Protein AF-0000000079721389 (afdb_homodimer)

Secondary structure (DSSP, 8-state):
-----------------------------EEEEEEESS--TTSSTTTT-SS---HHHHHHHHTSEEESSEE--SSHHHHHHHHHHSS-GGGGT---SSTT-----TTS--HHHHHHTTT-EEEEEEE--S-SSTTSSGGGTT-SEEEEE-TT-TTSTT-TTTGGGGGGTTBS-EEEETTEEEE--SBHHHHHHHHHHHHHHHTTTS-EEEEEE--TTSSS----HHHHHTTTT--TTTT-STTS-------HHHHHHHHHHHHHHHHHHHHHHHHHHHHHHTT-GGGEEEEEEESSS-SSS---TT----TT-SSHHHHB--EEEE-TTT--S-EEE-S-EEGGGHHHHHHHHHT-PPPSSS-------HHHHTT---TTTT-EEEEE--SSSPBTTEEEEEEETTEEEEEES-TT--GGGSEEEETTT-TT-----TGGGHHHHHHHHHHHHHHHHHHTT-HHHHS---EEESBTTBSSEEEEGGG-EESTT-SS-SS--EEEEEEE-SEEEEEEEEEEEEEPSSEEEEEEETTEEEEEEE---SEEEEEEEEEEE-SEEEEEEEEEEETTEEEPPSEEEEEE--/-----------------------------EEEEEEESS--TTSSTTTT-SS---HHHHHHHHTSEEETTEE--SSHHHHHHHHHHSS-GGGGT---SSTT-----TTS--HHHHHHTTT-EEEEEEE--S-SSTTSSGGGTT-SEEEEE-TT-TTSTT-TTTGGGGGGTTBS-EEEETTEEEE--SBHHHHHHHHHHHHHHHTTTS-EEEEEE--TTSSS----HHHHTTTTT--TTTT-STTS-------HHHHHHHHHHHHHHHHHHHHHHHHHHHHHHTT-GGGEEEEEEESSS-SSS---TT----TT-SSHHHHEE-EEEE-TTT--S-EEE-S-EEGGGHHHHHHHHHT-PPPSSS-------HHHHTT---TTTT-EEEEE--SSSPBTTEEEEEEETTEEEEEES-TT--GGGSEEEETTT-TT-----TGGGHHHHHHHHHHHHHHHHHHTT-HHHHS---EEESBTTBSSEEEEGGG-EESTT-SS-SS--EEEEEEE-SEEEEEEEEEEEEEPSSEEEEEEETTEEEEEEE---SEEEEEEEEEEE-SEEEEEEEEEEETTEEEPPSEEEEEE--

Organism: NCBI:txid616991

Structure (mmCIF, N/CA/C/O backbone):
data_AF-0000000079721389-model_v1
#
loop_
_entity.id
_entity.type
_entity.pdbx_description
1 polymer Arylsulfatase
#
loop_
_atom_site.group_PDB
_atom_site.id
_atom_site.type_symbol
_atom_site.label_atom_id
_atom_site.label_alt_id
_atom_site.label_comp_id
_atom_site.label_asym_id
_atom_site.label_entity_id
_atom_site.label_seq_id
_atom_site.pdbx_PDB_ins_code
_atom_site.Cartn_x
_atom_site.Cartn_y
_atom_site.Cartn_z
_atom_site.occupancy
_atom_site.B_iso_or_equiv
_atom_site.auth_seq_id
_atom_site.auth_comp_id
_atom_site.auth_asym_id
_atom_site.auth_atom_id
_atom_site.pdbx_PDB_model_num
ATOM 1 N N . MET A 1 1 ? 54.75 -106 16 1 20.77 1 MET A N 1
ATOM 2 C CA . MET A 1 1 ? 53.75 -106.375 15.016 1 20.77 1 MET A CA 1
ATOM 3 C C . MET A 1 1 ? 53.469 -105.188 14.078 1 20.77 1 MET A C 1
ATOM 5 O O . MET A 1 1 ? 53.781 -104.062 14.406 1 20.77 1 MET A O 1
ATOM 9 N N . ASN A 1 2 ? 52.25 -105.25 13.531 1 20.81 2 ASN A N 1
ATOM 10 C CA . ASN A 1 2 ? 51.406 -104.938 12.375 1 20.81 2 ASN A CA 1
ATOM 11 C C . ASN A 1 2 ? 51.156 -103.438 12.242 1 20.81 2 ASN A C 1
ATOM 13 O O . ASN A 1 2 ? 51.156 -102.75 13.234 1 20.81 2 ASN A O 1
ATOM 17 N N . LEU A 1 3 ? 50.938 -103.062 11.055 1 24.03 3 LEU A N 1
ATOM 18 C CA . LEU A 1 3 ? 50.844 -102.125 9.922 1 24.03 3 LEU A CA 1
ATOM 19 C C . LEU A 1 3 ? 49.562 -101.312 10 1 24.03 3 LEU A C 1
ATOM 21 O O . LEU A 1 3 ? 49.156 -100.688 9.016 1 24.03 3 LEU A O 1
ATOM 25 N N . MET A 1 4 ? 48.812 -101.438 11.117 1 23.06 4 MET A N 1
ATOM 26 C CA . MET A 1 4 ? 47.406 -101.188 10.906 1 23.06 4 MET A CA 1
ATOM 27 C C . MET A 1 4 ? 47.188 -99.812 10.281 1 23.06 4 MET A C 1
ATOM 29 O O . MET A 1 4 ? 47.844 -98.812 10.656 1 23.06 4 MET A O 1
ATOM 33 N N . TYR A 1 5 ? 46.375 -99.688 9.188 1 21.64 5 TYR A N 1
ATOM 34 C CA . TYR A 1 5 ? 45.844 -98.938 8.047 1 21.64 5 TYR A CA 1
ATOM 35 C C . TYR A 1 5 ? 45.031 -97.75 8.508 1 21.64 5 TYR A C 1
ATOM 37 O O . TYR A 1 5 ? 43.844 -97.875 8.867 1 21.64 5 TYR A O 1
ATOM 45 N N . LYS A 1 6 ? 45.469 -97 9.547 1 27.36 6 LYS A N 1
ATOM 46 C CA . LYS A 1 6 ? 44.375 -96.062 9.93 1 27.36 6 LYS A CA 1
ATOM 47 C C . LYS A 1 6 ? 43.844 -95.375 8.711 1 27.36 6 LYS A C 1
ATOM 49 O O . LYS A 1 6 ? 44.562 -94.625 8.039 1 27.36 6 LYS A O 1
ATOM 54 N N . HIS A 1 7 ? 42.688 -95.75 7.961 1 21.2 7 HIS A N 1
ATOM 55 C CA . HIS A 1 7 ? 41.906 -95.375 6.797 1 21.2 7 HIS A CA 1
ATOM 56 C C . HIS A 1 7 ? 41.531 -93.938 6.836 1 21.2 7 HIS A C 1
ATOM 58 O O . HIS A 1 7 ? 41.5 -93.25 5.797 1 21.2 7 HIS A O 1
ATOM 64 N N . CYS A 1 8 ? 41.062 -93.312 7.895 1 26.11 8 CYS A N 1
ATOM 65 C CA . CYS A 1 8 ? 39.812 -92.625 7.707 1 26.11 8 CYS A CA 1
ATOM 66 C C . CYS A 1 8 ? 39.875 -91.625 6.582 1 26.11 8 CYS A C 1
ATOM 68 O O . CYS A 1 8 ? 40.969 -91.188 6.207 1 26.11 8 CYS A O 1
ATOM 70 N N . ILE A 1 9 ? 38.656 -90.75 6.355 1 27.08 9 ILE A N 1
ATOM 71 C CA . ILE A 1 9 ? 37.531 -90.188 5.609 1 27.08 9 ILE A CA 1
ATOM 72 C C . ILE A 1 9 ? 37.906 -88.75 5.109 1 27.08 9 ILE A C 1
ATOM 74 O O . ILE A 1 9 ? 38.594 -88 5.812 1 27.08 9 ILE A O 1
ATOM 78 N N . LEU A 1 10 ? 37.531 -88.5 3.879 1 31.2 10 LEU A N 1
ATOM 79 C CA . LEU A 1 10 ? 37.438 -87.625 2.762 1 31.2 10 LEU A CA 1
ATOM 80 C C . LEU A 1 10 ? 36.688 -86.312 3.18 1 31.2 10 LEU A C 1
ATOM 82 O O . LEU A 1 10 ? 36.312 -85.5 2.33 1 31.2 10 LEU A O 1
ATOM 86 N N . LEU A 1 11 ? 36.438 -86 4.418 1 33.44 11 LEU A N 1
ATOM 87 C CA . LEU A 1 11 ? 35.312 -85 4.371 1 33.44 11 LEU A CA 1
ATOM 88 C C . LEU A 1 11 ? 35.719 -83.812 3.574 1 33.44 11 LEU A C 1
ATOM 90 O O . LEU A 1 11 ? 36.562 -83 4.008 1 33.44 11 LEU A O 1
ATOM 94 N N . PHE A 1 12 ? 35.938 -83.938 2.281 1 30.72 12 PHE A N 1
ATOM 95 C CA . PHE A 1 12 ? 36.031 -82.75 1.512 1 30.72 12 PHE A CA 1
ATOM 96 C C . PHE A 1 12 ? 34.812 -81.812 1.801 1 30.72 12 PHE A C 1
ATOM 98 O O . PHE A 1 12 ? 33.688 -82.188 1.567 1 30.72 12 PHE A O 1
ATOM 105 N N . MET A 1 13 ? 34.844 -80.938 2.695 1 30.23 13 MET A N 1
ATOM 106 C CA . MET A 1 13 ? 33.938 -79.812 2.938 1 30.23 13 MET A CA 1
ATOM 107 C C . MET A 1 13 ? 33.625 -79.062 1.64 1 30.23 13 MET A C 1
ATOM 109 O O . MET A 1 13 ? 34.531 -78.625 0.92 1 30.23 13 MET A O 1
ATOM 113 N N . ILE A 1 14 ? 32.438 -79.312 1.007 1 33.59 14 ILE A N 1
ATOM 114 C CA . ILE A 1 14 ? 31.656 -78.562 0.028 1 33.59 14 ILE A CA 1
ATOM 115 C C . ILE A 1 14 ? 31.719 -77.062 0.381 1 33.59 14 ILE A C 1
ATOM 117 O O . ILE A 1 14 ? 31.203 -76.688 1.422 1 33.59 14 ILE A O 1
ATOM 121 N N . LEU A 1 15 ? 32.812 -76.375 0.085 1 34.88 15 LEU A N 1
ATOM 122 C CA . LEU A 1 15 ? 32.781 -74.938 0.032 1 34.88 15 LEU A CA 1
ATOM 123 C C . LEU A 1 15 ? 31.531 -74.438 -0.702 1 34.88 15 LEU A C 1
ATOM 125 O O . LEU A 1 15 ? 31.391 -74.688 -1.905 1 34.88 15 LEU A O 1
ATOM 129 N N . GLY A 1 16 ? 30.328 -74.5 -0.064 1 33.25 16 GLY A N 1
ATOM 130 C CA . GLY A 1 16 ? 29.141 -73.812 -0.53 1 33.25 16 GLY A CA 1
ATOM 131 C C . GLY A 1 16 ? 29.469 -72.438 -1.085 1 33.25 16 GLY A C 1
ATOM 132 O O . GLY A 1 16 ? 30.016 -71.562 -0.375 1 33.25 16 GLY A O 1
ATOM 133 N N . LEU A 1 17 ? 29.812 -72.375 -2.348 1 36.81 17 LEU A N 1
ATOM 134 C CA . LEU A 1 17 ? 29.75 -71.125 -3.104 1 36.81 17 LEU A CA 1
ATOM 135 C C . LEU A 1 17 ? 28.469 -70.375 -2.791 1 36.81 17 LEU A C 1
ATOM 137 O O . LEU A 1 17 ? 27.391 -70.75 -3.26 1 36.81 17 LEU A O 1
ATOM 141 N N . THR A 1 18 ? 28.312 -70 -1.532 1 34.31 18 THR A N 1
ATOM 142 C CA . THR A 1 18 ? 27.266 -69 -1.409 1 34.31 18 THR A CA 1
ATOM 143 C C . THR A 1 18 ? 27.406 -67.938 -2.482 1 34.31 18 THR A C 1
ATOM 145 O O . THR A 1 18 ? 28.422 -67.25 -2.545 1 34.31 18 THR A O 1
ATOM 148 N N . SER A 1 19 ? 27 -68.25 -3.689 1 34.69 19 SER A N 1
ATOM 149 C CA . SER A 1 19 ? 26.719 -67.125 -4.562 1 34.69 19 SER A CA 1
ATOM 150 C C . SER A 1 19 ? 26.031 -66 -3.795 1 34.69 19 SER A C 1
ATOM 152 O O . SER A 1 19 ? 24.891 -66.125 -3.342 1 34.69 19 SER A O 1
ATOM 154 N N . GLY A 1 20 ? 26.781 -65.438 -2.904 1 33.84 20 GLY A N 1
ATOM 155 C CA . GLY A 1 20 ? 26.203 -64.188 -2.496 1 33.84 20 GLY A CA 1
ATOM 156 C C . GLY A 1 20 ? 25.531 -63.406 -3.639 1 33.84 20 GLY A C 1
ATOM 157 O O . GLY A 1 20 ? 26.203 -63 -4.59 1 33.84 20 GLY A O 1
ATOM 158 N N . GLY A 1 21 ? 24.422 -63.969 -4.031 1 34.22 21 GLY A N 1
ATOM 159 C CA . GLY A 1 21 ? 23.688 -62.938 -4.758 1 34.22 21 GLY A CA 1
ATOM 160 C C . GLY A 1 21 ? 23.969 -61.531 -4.25 1 34.22 21 GLY A C 1
ATOM 161 O O . GLY A 1 21 ? 23.859 -61.25 -3.055 1 34.22 21 GLY A O 1
ATOM 162 N N . TYR A 1 22 ? 25.062 -60.969 -4.75 1 31.94 22 TYR A N 1
ATOM 163 C CA . TYR A 1 22 ? 25 -59.5 -4.543 1 31.94 22 TYR A CA 1
ATOM 164 C C . TYR A 1 22 ? 23.562 -59.031 -4.426 1 31.94 22 TYR A C 1
ATOM 166 O O . TYR A 1 22 ? 22.766 -59.188 -5.363 1 31.94 22 TYR A O 1
ATOM 174 N N . ALA A 1 23 ? 23.094 -59.281 -3.32 1 42.72 23 ALA A N 1
ATOM 175 C CA . ALA A 1 23 ? 21.938 -58.406 -3.113 1 42.72 23 ALA A CA 1
ATOM 176 C C . ALA A 1 23 ? 22.078 -57.125 -3.924 1 42.72 23 ALA A C 1
ATOM 178 O O . ALA A 1 23 ? 23 -56.344 -3.705 1 42.72 23 ALA A O 1
ATOM 179 N N . GLN A 1 24 ? 21.953 -57.281 -5.227 1 37.41 24 GLN A N 1
ATOM 180 C CA . GLN A 1 24 ? 21.75 -56 -5.848 1 37.41 24 GLN A CA 1
ATOM 181 C C . GLN A 1 24 ? 21.266 -54.969 -4.828 1 37.41 24 GLN A C 1
ATOM 183 O O . GLN A 1 24 ? 20.219 -55.125 -4.215 1 37.41 24 GLN A O 1
ATOM 188 N N . LYS A 1 25 ? 21.938 -54.344 -4.07 1 44.16 25 LYS A N 1
ATOM 189 C CA . LYS A 1 25 ? 21.641 -53.219 -3.201 1 44.16 25 LYS A CA 1
ATOM 190 C C . LYS A 1 25 ? 20.469 -52.406 -3.723 1 44.16 25 LYS A C 1
ATOM 192 O O . LYS A 1 25 ? 20.453 -52 -4.883 1 44.16 25 LYS A O 1
ATOM 197 N N . ASN A 1 26 ? 19.297 -52.656 -3.307 1 51.09 26 ASN A N 1
ATOM 198 C CA . ASN A 1 26 ? 18.062 -51.906 -3.529 1 51.09 26 ASN A CA 1
ATOM 199 C C . ASN A 1 26 ? 18.344 -50.438 -3.715 1 51.09 26 ASN A C 1
ATOM 201 O O . ASN A 1 26 ? 18.516 -49.688 -2.738 1 51.09 26 ASN A O 1
ATOM 205 N N . GLN A 1 27 ? 19 -50.031 -4.805 1 76.44 27 GLN A N 1
ATOM 206 C CA . GLN A 1 27 ? 19.438 -48.688 -5.184 1 76.44 27 GLN A CA 1
ATOM 207 C C . GLN A 1 27 ? 18.234 -47.75 -5.297 1 76.44 27 GLN A C 1
ATOM 209 O O . GLN A 1 27 ? 17.203 -48.094 -5.852 1 76.44 27 GLN A O 1
ATOM 214 N N . ARG A 1 28 ? 18.203 -46.75 -4.504 1 91.69 28 ARG A N 1
ATOM 215 C CA . ARG A 1 28 ? 17.188 -45.719 -4.598 1 91.69 28 ARG A CA 1
ATOM 216 C C . ARG A 1 28 ? 16.953 -45.312 -6.047 1 91.69 28 ARG A C 1
ATOM 218 O O . ARG A 1 28 ? 17.906 -45.219 -6.832 1 91.69 28 ARG A O 1
ATOM 225 N N . PRO A 1 29 ? 15.75 -45.188 -6.438 1 97.19 29 PRO A N 1
ATOM 226 C CA . PRO A 1 29 ? 15.469 -44.875 -7.836 1 97.19 29 PRO A CA 1
ATOM 227 C C . PRO A 1 29 ? 15.859 -43.438 -8.203 1 97.19 29 PRO A C 1
ATOM 229 O O . PRO A 1 29 ? 15.867 -42.562 -7.344 1 97.19 29 PRO A O 1
ATOM 232 N N . ASN A 1 30 ? 16.25 -43.312 -9.484 1 98.31 30 ASN A N 1
ATOM 233 C CA . ASN A 1 30 ? 16.219 -41.969 -10.039 1 98.31 30 ASN A CA 1
ATOM 234 C C . ASN A 1 30 ? 14.789 -41.438 -10.156 1 98.31 30 ASN A C 1
ATOM 236 O O . ASN A 1 30 ? 13.844 -42.219 -10.25 1 98.31 30 ASN A O 1
ATOM 240 N N . VAL A 1 31 ? 14.617 -40.156 -10.031 1 98.81 31 VAL A N 1
ATOM 241 C CA . VAL A 1 31 ? 13.297 -39.562 -10.156 1 98.81 31 VAL A CA 1
ATOM 242 C C . VAL A 1 31 ? 13.328 -38.469 -11.227 1 98.81 31 VAL A C 1
ATOM 244 O O . VAL A 1 31 ? 14.164 -37.562 -11.18 1 98.81 31 VAL A O 1
ATOM 247 N N . ILE A 1 32 ? 12.492 -38.562 -12.219 1 98.94 32 ILE A N 1
ATOM 248 C CA . ILE A 1 32 ? 12.25 -37.531 -13.195 1 98.94 32 ILE A CA 1
ATOM 249 C C . ILE A 1 32 ? 10.797 -37.062 -13.109 1 98.94 32 ILE A C 1
ATOM 251 O O . ILE A 1 32 ? 9.867 -37.844 -13.312 1 98.94 32 ILE A O 1
ATOM 255 N N . LEU A 1 33 ? 10.602 -35.875 -12.719 1 98.94 33 LEU A N 1
ATOM 256 C CA . LEU A 1 33 ? 9.289 -35.25 -12.688 1 98.94 33 LEU A CA 1
ATOM 257 C C . LEU A 1 33 ? 9.141 -34.25 -13.836 1 98.94 33 LEU A C 1
ATOM 259 O O . LEU A 1 33 ? 9.812 -33.219 -13.867 1 98.94 33 LEU A O 1
ATOM 263 N N . VAL A 1 34 ? 8.273 -34.531 -14.773 1 98.94 34 VAL A N 1
ATOM 264 C CA . VAL A 1 34 ? 7.965 -33.688 -15.914 1 98.94 34 VAL A CA 1
ATOM 265 C C . VAL A 1 34 ? 6.66 -32.938 -15.656 1 98.94 34 VAL A C 1
ATOM 267 O O . VAL A 1 34 ? 5.633 -33.531 -15.359 1 98.94 34 VAL A O 1
ATOM 270 N N . ILE A 1 35 ? 6.703 -31.625 -15.75 1 98.88 35 ILE A N 1
ATOM 271 C CA . ILE A 1 35 ? 5.5 -30.812 -15.609 1 98.88 35 ILE A CA 1
ATOM 272 C C . ILE A 1 35 ? 5.434 -29.781 -16.734 1 98.88 35 ILE A C 1
ATOM 274 O O . ILE A 1 35 ? 6.434 -29.141 -17.047 1 98.88 35 ILE A O 1
ATOM 278 N N . THR A 1 36 ? 4.309 -29.688 -17.406 1 98.81 36 THR A N 1
ATOM 279 C CA . THR A 1 36 ? 4.102 -28.703 -18.469 1 98.81 36 THR A CA 1
ATOM 280 C C . THR A 1 36 ? 3.158 -27.609 -18 1 98.81 36 THR A C 1
ATOM 282 O O . THR A 1 36 ? 2.41 -27.781 -17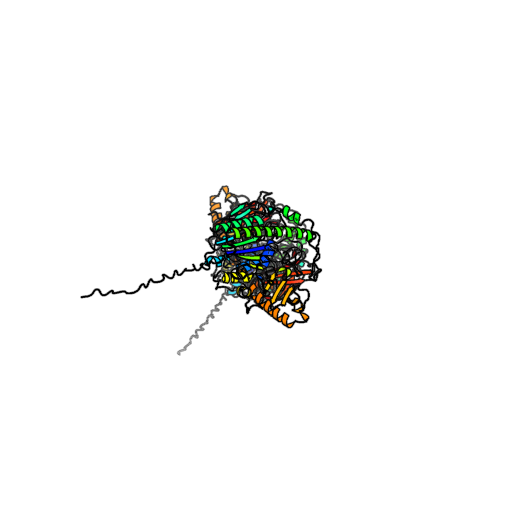.047 1 98.81 36 THR A O 1
ATOM 285 N N . ASP A 1 37 ? 3.268 -26.484 -18.641 1 98.31 37 ASP A N 1
ATOM 286 C CA . ASP A 1 37 ? 2.516 -25.312 -18.219 1 98.31 37 ASP A CA 1
ATOM 287 C C . ASP A 1 37 ? 1.363 -25.031 -19.188 1 98.31 37 ASP A C 1
ATOM 289 O O . ASP A 1 37 ? 1.581 -24.797 -20.375 1 98.31 37 ASP A O 1
ATOM 293 N N . ASP A 1 38 ? 0.137 -25.031 -18.719 1 98 38 ASP A N 1
ATOM 294 C CA . ASP A 1 38 ? -1.084 -24.703 -19.438 1 98 38 ASP A CA 1
ATOM 295 C C . ASP A 1 38 ? -1.453 -25.797 -20.438 1 98 38 ASP A C 1
ATOM 297 O O . ASP A 1 38 ? -2.193 -25.547 -21.391 1 98 38 ASP A O 1
ATOM 301 N N . GLN A 1 39 ? -0.784 -26.984 -20.297 1 98.06 39 GLN A N 1
ATOM 302 C CA . GLN A 1 39 ? -1.224 -28.156 -21.062 1 98.06 39 GLN A CA 1
ATOM 303 C C . GLN A 1 39 ? -2.395 -28.844 -20.375 1 98.06 39 GLN A C 1
ATOM 305 O O . GLN A 1 39 ? -2.215 -29.516 -19.344 1 98.06 39 GLN A O 1
ATOM 310 N N . GLY A 1 40 ? -3.594 -28.625 -20.891 1 96.25 40 GLY A N 1
ATOM 311 C CA . GLY A 1 40 ? -4.781 -29.141 -20.234 1 96.25 40 GLY A CA 1
ATOM 312 C C . GLY A 1 40 ? -4.953 -30.641 -20.391 1 96.25 40 GLY A C 1
ATOM 313 O O . GLY A 1 40 ? -4.195 -31.281 -21.125 1 96.25 40 GLY A O 1
ATOM 314 N N . TYR A 1 41 ? -5.938 -31.172 -19.672 1 97.62 41 TYR A N 1
ATOM 315 C CA . TYR A 1 41 ? -6.27 -32.594 -19.672 1 97.62 41 TYR A CA 1
ATOM 316 C C . TYR A 1 41 ? -6.512 -33.094 -21.094 1 97.62 41 TYR A C 1
ATOM 318 O O . TYR A 1 41 ? -6.156 -34.219 -21.438 1 97.62 41 TYR A O 1
ATOM 326 N N . GLY A 1 42 ? -7.023 -32.281 -21.953 1 97.19 42 GLY A N 1
ATOM 327 C CA . GLY A 1 42 ? -7.445 -32.688 -23.297 1 97.19 42 GLY A CA 1
ATOM 328 C C . GLY A 1 42 ? -6.348 -32.531 -24.328 1 97.19 42 GLY A C 1
ATOM 329 O O . GLY A 1 42 ? -6.578 -32.75 -25.516 1 97.19 42 GLY A O 1
ATOM 330 N N . ASP A 1 43 ? -5.18 -32.25 -23.938 1 98.38 43 ASP A N 1
ATOM 331 C CA . ASP A 1 43 ? -4.117 -31.938 -24.891 1 98.38 43 ASP A CA 1
ATOM 332 C C . ASP A 1 43 ? -3.227 -33.156 -25.125 1 98.38 43 ASP A C 1
ATOM 334 O O . ASP A 1 43 ? -2.018 -33.031 -25.328 1 98.38 43 ASP A O 1
ATOM 338 N N . LEU A 1 44 ? -3.785 -34.344 -25.016 1 98.56 44 LEU A N 1
ATOM 339 C CA . LEU A 1 44 ? -3.113 -35.594 -25.312 1 98.56 44 LEU A CA 1
ATOM 340 C C . LEU A 1 44 ? -3.979 -36.469 -26.219 1 98.56 44 LEU A C 1
ATOM 342 O O . LEU A 1 44 ? -5.207 -36.469 -26.125 1 98.56 44 LEU A O 1
ATOM 346 N N . GLY A 1 45 ? -3.26 -37.188 -27.094 1 97.88 45 GLY A N 1
ATOM 347 C CA . GLY A 1 45 ? -4.004 -38.219 -27.797 1 97.88 45 GLY A CA 1
ATOM 348 C C . GLY A 1 45 ? -4.652 -39.219 -26.859 1 97.88 45 GLY A C 1
ATOM 349 O O . GLY A 1 45 ? -5.785 -39.656 -27.094 1 97.88 45 GLY A O 1
ATOM 350 N N . PHE A 1 46 ? -4.051 -39.594 -25.859 1 97.38 46 PHE A N 1
ATOM 351 C CA . PHE A 1 46 ? -4.484 -40.594 -24.891 1 97.38 46 PHE A CA 1
ATOM 352 C C . PHE A 1 46 ? -5.785 -40.188 -24.219 1 97.38 46 PHE A C 1
ATOM 354 O O . PHE A 1 46 ? -6.59 -41.031 -23.828 1 97.38 46 PHE A O 1
ATOM 361 N N . THR A 1 47 ? -6.012 -38.906 -24.062 1 96.5 47 THR A N 1
ATOM 362 C CA . THR A 1 47 ? -7.191 -38.406 -23.359 1 96.5 47 THR A CA 1
ATOM 363 C C . THR A 1 47 ? -8.305 -38.062 -24.344 1 96.5 47 THR A C 1
ATOM 365 O O . THR A 1 47 ? -9.289 -37.438 -23.984 1 96.5 47 THR A O 1
ATOM 368 N N . GLY A 1 48 ? -8.086 -38.406 -25.609 1 95.12 48 GLY A N 1
ATOM 369 C CA . GLY A 1 48 ? -9.188 -38.344 -26.562 1 95.12 48 GLY A CA 1
ATOM 370 C C . GLY A 1 48 ? -9.031 -37.25 -27.594 1 95.12 48 GLY A C 1
ATOM 371 O O . GLY A 1 48 ? -9.906 -37.062 -28.438 1 95.12 48 GLY A O 1
ATOM 372 N N . ASN A 1 49 ? -7.949 -36.531 -27.594 1 97.31 49 ASN A N 1
ATOM 373 C CA . ASN A 1 49 ? -7.738 -35.469 -28.594 1 97.31 49 ASN A CA 1
ATOM 374 C C . ASN A 1 49 ? -7.395 -36.062 -29.953 1 97.31 49 ASN A C 1
ATOM 376 O O . ASN A 1 49 ? -6.387 -36.75 -30.109 1 97.31 49 ASN A O 1
ATOM 380 N N . LEU A 1 50 ? -8.047 -35.719 -30.938 1 95.88 50 LEU A N 1
ATOM 381 C CA . LEU A 1 50 ? -7.941 -36.344 -32.281 1 95.88 50 LEU A CA 1
ATOM 382 C C . LEU A 1 50 ? -6.855 -35.656 -33.094 1 95.88 50 LEU A C 1
ATOM 384 O O . LEU A 1 50 ? -6.43 -36.156 -34.125 1 95.88 50 LEU A O 1
ATOM 388 N N . HIS A 1 51 ? -6.465 -34.531 -32.625 1 97.69 51 HIS A N 1
ATOM 389 C CA . HIS A 1 51 ? -5.672 -33.688 -33.5 1 97.69 51 HIS A CA 1
ATOM 390 C C . HIS A 1 51 ? -4.223 -33.594 -33.031 1 97.69 51 HIS A C 1
ATOM 392 O O . HIS A 1 51 ? -3.303 -33.594 -33.875 1 97.69 51 HIS A O 1
ATOM 398 N N . VAL A 1 52 ? -3.951 -33.562 -31.766 1 98.38 52 VAL A N 1
ATOM 399 C CA . VAL A 1 52 ? -2.598 -33.375 -31.25 1 98.38 52 VAL A CA 1
ATOM 400 C C . VAL A 1 52 ? -1.818 -34.688 -31.344 1 98.38 52 VAL A C 1
ATOM 402 O O . VAL A 1 52 ? -2.361 -35.75 -31.078 1 98.38 52 VAL A O 1
ATOM 405 N N . LYS A 1 53 ? -0.643 -34.656 -31.75 1 98.31 53 LYS A N 1
ATOM 406 C CA . LYS A 1 53 ? 0.214 -35.844 -31.859 1 98.31 53 LYS A CA 1
ATOM 407 C C . LYS A 1 53 ? 1.152 -35.938 -30.656 1 98.31 53 LYS A C 1
ATOM 409 O O . LYS A 1 53 ? 2.143 -35.219 -30.578 1 98.31 53 LYS A O 1
ATOM 414 N N . THR A 1 54 ? 0.859 -36.906 -29.812 1 98.75 54 THR A N 1
ATOM 415 C CA . THR A 1 54 ? 1.669 -37.125 -28.609 1 98.75 54 THR A CA 1
ATOM 416 C C . THR A 1 54 ? 2.006 -38.594 -28.438 1 98.75 54 THR A C 1
ATOM 418 O O . THR A 1 54 ? 1.816 -39.156 -27.359 1 98.75 54 THR A O 1
ATOM 421 N N . PRO A 1 55 ? 2.619 -39.188 -29.422 1 98.75 55 PRO A N 1
ATOM 422 C CA . PRO A 1 55 ? 2.83 -40.656 -29.344 1 98.75 55 PRO A CA 1
ATOM 423 C C . PRO A 1 55 ? 3.719 -41.062 -28.172 1 98.75 55 PRO A C 1
ATOM 425 O O . PRO A 1 55 ? 3.533 -42.125 -27.594 1 98.75 55 PRO A O 1
ATOM 428 N N . VAL A 1 56 ? 4.707 -40.281 -27.844 1 98.88 56 VAL A N 1
ATOM 429 C CA . VAL A 1 56 ? 5.629 -40.625 -26.766 1 98.88 56 VAL A CA 1
ATOM 430 C C . VAL A 1 56 ? 4.902 -40.562 -25.422 1 98.88 56 VAL A C 1
ATOM 432 O O . VAL A 1 56 ? 4.969 -41.5 -24.625 1 98.88 56 VAL A O 1
ATOM 435 N N . ILE A 1 57 ? 4.156 -39.5 -25.156 1 98.88 57 ILE A N 1
ATOM 436 C CA . ILE A 1 57 ? 3.428 -39.344 -23.906 1 98.88 57 ILE A CA 1
ATOM 437 C C . ILE A 1 57 ? 2.307 -40.375 -23.828 1 98.88 57 ILE A C 1
ATOM 439 O O . ILE A 1 57 ? 2.01 -40.906 -22.75 1 98.88 57 ILE A O 1
ATOM 443 N N . ASP A 1 58 ? 1.686 -40.656 -24.969 1 98.75 58 ASP A N 1
ATOM 444 C CA . ASP A 1 58 ? 0.649 -41.688 -25.016 1 98.75 58 ASP A CA 1
ATOM 445 C C . ASP A 1 58 ? 1.219 -43.062 -24.641 1 98.75 58 ASP A C 1
ATOM 447 O O . ASP A 1 58 ? 0.581 -43.844 -23.922 1 98.75 58 ASP A O 1
ATOM 451 N N . ALA A 1 59 ? 2.383 -43.344 -25.156 1 98.62 59 ALA A N 1
ATOM 452 C CA . ALA A 1 59 ? 3.043 -44.594 -24.797 1 98.62 59 ALA A CA 1
ATOM 453 C C . ALA A 1 59 ? 3.391 -44.625 -23.312 1 98.62 59 ALA A C 1
ATOM 455 O O . ALA A 1 59 ? 3.219 -45.625 -22.656 1 98.62 59 ALA A O 1
ATOM 456 N N . LEU A 1 60 ? 3.859 -43.531 -22.844 1 98.56 60 LEU A N 1
ATOM 457 C CA . LEU A 1 60 ? 4.133 -43.406 -21.406 1 98.56 60 LEU A CA 1
ATOM 458 C C . LEU A 1 60 ? 2.871 -43.688 -20.594 1 98.56 60 LEU A C 1
ATOM 460 O O . LEU A 1 60 ? 2.914 -44.438 -19.609 1 98.56 60 LEU A O 1
ATOM 464 N N . ALA A 1 61 ? 1.77 -43.094 -21 1 98.62 61 ALA A N 1
ATOM 465 C CA . ALA A 1 61 ? 0.499 -43.281 -20.312 1 98.62 61 ALA A CA 1
ATOM 466 C C . ALA A 1 61 ? 0.126 -44.781 -20.297 1 98.62 61 ALA A C 1
ATOM 468 O O . ALA A 1 61 ? -0.283 -45.281 -19.25 1 98.62 61 ALA A O 1
ATOM 469 N N . ARG A 1 62 ? 0.329 -45.469 -21.328 1 97.81 62 ARG A N 1
ATOM 470 C CA . ARG A 1 62 ? -0.037 -46.875 -21.453 1 97.81 62 ARG A CA 1
ATOM 471 C C . ARG A 1 62 ? 0.83 -47.75 -20.547 1 97.81 62 ARG A C 1
ATOM 473 O O . ARG A 1 62 ? 0.394 -48.812 -20.094 1 97.81 62 ARG A O 1
ATOM 480 N N . GLU A 1 63 ? 2.006 -47.25 -20.281 1 97.38 63 GLU A N 1
ATOM 481 C CA . GLU A 1 63 ? 2.957 -48.031 -19.5 1 97.38 63 GLU A CA 1
ATOM 482 C C . GLU A 1 63 ? 2.951 -47.594 -18.031 1 97.38 63 GLU A C 1
ATOM 484 O O . GLU A 1 63 ? 3.75 -48.094 -17.234 1 97.38 63 GLU A O 1
ATOM 489 N N . SER A 1 64 ? 2.035 -46.75 -17.672 1 98.44 64 SER A N 1
ATOM 490 C CA . SER A 1 64 ? 2.07 -46.125 -16.359 1 98.44 64 SER A CA 1
ATOM 491 C C . SER A 1 64 ? 0.852 -46.531 -15.531 1 98.44 64 SER A C 1
ATOM 493 O O . SER A 1 64 ? -0.085 -47.125 -16.047 1 98.44 64 SER A O 1
ATOM 495 N N . VAL A 1 65 ? 0.961 -46.25 -14.211 1 98.56 65 VAL A N 1
ATOM 496 C CA . VAL A 1 65 ? -0.241 -46.094 -13.406 1 98.56 65 VAL A CA 1
ATOM 497 C C . VAL A 1 65 ? -0.85 -44.719 -13.672 1 98.56 65 VAL A C 1
ATOM 499 O O . VAL A 1 65 ? -0.172 -43.688 -13.547 1 98.56 65 VAL A O 1
ATOM 502 N N . ARG A 1 66 ? -2.086 -44.719 -14.125 1 98.69 66 ARG A N 1
ATOM 503 C CA . ARG A 1 66 ? -2.793 -43.5 -14.469 1 98.69 66 ARG A CA 1
ATOM 504 C C . ARG A 1 66 ? -3.742 -43.094 -13.352 1 98.69 66 ARG A C 1
ATOM 506 O O . ARG A 1 66 ? -4.672 -43.812 -13.016 1 98.69 66 ARG A O 1
ATOM 513 N N . PHE A 1 67 ? -3.459 -41.969 -12.781 1 98.5 67 PHE A N 1
ATOM 514 C CA . PHE A 1 67 ? -4.383 -41.406 -11.805 1 98.5 67 PHE A CA 1
ATOM 515 C C . PHE A 1 67 ? -5.406 -40.5 -12.484 1 98.5 67 PHE A C 1
ATOM 517 O O . PHE A 1 67 ? -5.141 -39.344 -12.734 1 98.5 67 PHE A O 1
ATOM 524 N N . ASN A 1 68 ? -6.602 -41.062 -12.656 1 97.12 68 ASN A N 1
ATOM 525 C CA . ASN A 1 68 ? -7.59 -40.438 -13.547 1 97.12 68 ASN A CA 1
ATOM 526 C C . ASN A 1 68 ? -8.32 -39.281 -12.867 1 97.12 68 ASN A C 1
ATOM 528 O O . ASN A 1 68 ? -8.969 -38.5 -13.539 1 97.12 68 ASN A O 1
ATOM 532 N N . ASN A 1 69 ? -8.336 -39.25 -11.547 1 97.25 69 ASN A N 1
ATOM 533 C CA . ASN A 1 69 ? -8.875 -38.156 -10.758 1 97.25 69 ASN A CA 1
ATOM 534 C C . ASN A 1 69 ? -7.777 -37.438 -9.961 1 97.25 69 ASN A C 1
ATOM 536 O O . ASN A 1 69 ? -7.758 -37.5 -8.734 1 97.25 69 ASN A O 1
ATOM 540 N N . PHE A 1 70 ? -6.926 -36.781 -10.711 1 98.44 70 PHE A N 1
ATOM 541 C CA . PHE A 1 70 ? -5.809 -36.062 -10.141 1 98.44 70 PHE A CA 1
ATOM 542 C C . PHE A 1 70 ? -6.035 -34.562 -10.273 1 98.44 70 PHE A C 1
ATOM 544 O O . PHE A 1 70 ? -6.273 -34.031 -11.375 1 98.44 70 PHE A O 1
ATOM 551 N N . TYR A 1 71 ? -5.934 -33.844 -9.133 1 98.69 71 TYR A N 1
ATOM 552 C CA . TYR A 1 71 ? -6.34 -32.438 -9.109 1 98.69 71 TYR A CA 1
ATOM 553 C C . TYR A 1 71 ? -5.184 -31.547 -8.68 1 98.69 71 TYR A C 1
ATOM 555 O O . TYR A 1 71 ? -4.324 -31.969 -7.902 1 98.69 71 TYR A O 1
ATOM 563 N N . VAL A 1 72 ? -5.176 -30.359 -9.234 1 98.81 72 VAL A N 1
ATOM 564 C CA . VAL A 1 72 ? -4.176 -29.344 -8.945 1 98.81 72 VAL A CA 1
ATOM 565 C C . VAL A 1 72 ? -4.867 -28.016 -8.625 1 98.81 72 VAL A C 1
ATOM 567 O O . VAL A 1 72 ? -6.094 -27.969 -8.484 1 98.81 72 VAL A O 1
ATOM 570 N N . SER A 1 73 ? -4.098 -27.016 -8.352 1 98.75 73 SER A N 1
ATOM 571 C CA . SER A 1 73 ? -4.641 -25.656 -8.195 1 98.75 73 SER A CA 1
ATOM 572 C C . SER A 1 73 ? -5.066 -25.094 -9.547 1 98.75 73 SER A C 1
ATOM 574 O O . SER A 1 73 ? -4.621 -25.562 -10.594 1 98.75 73 SER A O 1
ATOM 576 N N . PRO A 1 74 ? -5.883 -24.078 -9.492 1 98.62 74 PRO A N 1
ATOM 577 C CA . PRO A 1 74 ? -6.383 -23.516 -10.75 1 98.62 74 PRO A CA 1
ATOM 578 C C . PRO A 1 74 ? -5.301 -22.781 -11.539 1 98.62 74 PRO A C 1
ATOM 580 O O . PRO A 1 74 ? -5.508 -22.438 -12.703 1 98.62 74 PRO A O 1
ATOM 583 N N . VAL A 1 75 ? -4.152 -22.484 -10.852 1 98.56 75 VAL A N 1
ATOM 584 C CA . VAL A 1 75 ? -3.109 -21.734 -11.531 1 98.56 75 VAL A CA 1
ATOM 585 C C . VAL A 1 75 ? -1.739 -22.297 -11.172 1 98.56 75 VAL A C 1
ATOM 587 O O . VAL A 1 75 ? -1.61 -23.047 -10.203 1 98.56 75 VAL A O 1
ATOM 590 N N . CYS A 1 76 ? -0.776 -21.875 -11.875 1 98.25 76 CYS A N 1
ATOM 591 C CA . CYS A 1 76 ? 0.525 -22.531 -12 1 98.25 76 CYS A CA 1
ATOM 592 C C . CYS A 1 76 ? 1.312 -22.422 -10.695 1 98.25 76 CYS A C 1
ATOM 594 O O . CYS A 1 76 ? 1.65 -23.438 -10.094 1 98.25 76 CYS A O 1
ATOM 596 N N . ALA A 1 77 ? 1.541 -21.203 -10.133 1 98.38 77 ALA A N 1
ATOM 597 C CA . ALA A 1 77 ? 2.441 -21.031 -8.992 1 98.38 77 ALA A CA 1
ATOM 598 C C . ALA A 1 77 ? 1.899 -21.734 -7.758 1 98.38 77 ALA A C 1
ATOM 600 O O . ALA A 1 77 ? 2.629 -22.469 -7.082 1 98.38 77 ALA A O 1
ATOM 601 N N . PRO A 1 78 ? 0.66 -21.594 -7.461 1 98.62 78 PRO A N 1
ATOM 602 C CA . PRO A 1 78 ? 0.103 -22.375 -6.352 1 98.62 78 PRO A CA 1
ATOM 603 C C . PRO A 1 78 ? 0.263 -23.875 -6.543 1 98.62 78 PRO A C 1
ATOM 605 O O . PRO A 1 78 ? 0.602 -24.594 -5.598 1 98.62 78 PRO A O 1
ATOM 608 N N . THR A 1 79 ? 0.053 -24.391 -7.738 1 98.88 79 THR A N 1
ATOM 609 C CA . THR A 1 79 ? 0.26 -25.812 -8.008 1 98.88 79 THR A CA 1
ATOM 610 C C . THR A 1 79 ? 1.699 -26.219 -7.699 1 98.88 79 THR A C 1
ATOM 612 O O . THR A 1 79 ? 1.936 -27.234 -7.039 1 98.88 79 THR A O 1
ATOM 615 N N . ARG A 1 80 ? 2.611 -25.453 -8.102 1 98.88 80 ARG A N 1
ATOM 616 C CA . ARG A 1 80 ? 4.023 -25.781 -7.957 1 98.88 80 ARG A CA 1
ATOM 617 C C . ARG A 1 80 ? 4.445 -25.766 -6.492 1 98.88 80 ARG A C 1
ATOM 619 O O . ARG A 1 80 ? 5.254 -26.578 -6.059 1 98.88 80 ARG A O 1
ATOM 626 N N . SER A 1 81 ? 3.957 -24.781 -5.75 1 98.69 81 SER A N 1
ATOM 627 C CA . SER A 1 81 ? 4.309 -24.734 -4.336 1 98.69 81 SER A CA 1
ATOM 628 C C . SER A 1 81 ? 3.76 -25.953 -3.594 1 98.69 81 SER A C 1
ATOM 630 O O . SER A 1 81 ? 4.445 -26.531 -2.748 1 98.69 81 SER A O 1
ATOM 632 N N . SER A 1 82 ? 2.545 -26.328 -3.92 1 98.88 82 SER A N 1
ATOM 633 C CA . SER A 1 82 ? 1.942 -27.5 -3.305 1 98.88 82 SER A CA 1
ATOM 634 C C . SER A 1 82 ? 2.668 -28.766 -3.725 1 98.88 82 SER A C 1
ATOM 636 O O . SER A 1 82 ? 2.865 -29.672 -2.91 1 98.88 82 SER A O 1
ATOM 638 N N . LEU A 1 83 ? 3.029 -28.828 -4.953 1 98.88 83 LEU A N 1
ATOM 639 C CA . LEU A 1 83 ? 3.783 -29.953 -5.488 1 98.88 83 LEU A CA 1
ATOM 640 C C . LEU A 1 83 ? 5.098 -30.125 -4.738 1 98.88 83 LEU A C 1
ATOM 642 O O . LEU A 1 83 ? 5.438 -31.234 -4.324 1 98.88 83 LEU A O 1
ATOM 646 N N . MET A 1 84 ? 5.77 -29.031 -4.488 1 98.88 84 MET A N 1
ATOM 647 C CA . MET A 1 84 ? 7.117 -29.062 -3.918 1 98.88 84 MET A CA 1
ATOM 648 C C . MET A 1 84 ? 7.07 -29.359 -2.422 1 98.88 84 MET A C 1
ATOM 650 O O . MET A 1 84 ? 8.039 -29.859 -1.854 1 98.88 84 MET A O 1
ATOM 654 N N . THR A 1 85 ? 5.914 -29.125 -1.784 1 98.81 85 THR A N 1
ATOM 655 C CA . THR A 1 85 ? 5.953 -29.109 -0.326 1 98.81 85 THR A CA 1
ATOM 656 C C . THR A 1 85 ? 4.973 -30.125 0.249 1 98.81 85 THR A C 1
ATOM 658 O O . THR A 1 85 ? 5.031 -30.453 1.437 1 98.81 85 THR A O 1
ATOM 661 N N . GLY A 1 86 ? 3.975 -30.578 -0.572 1 98.88 86 GLY A N 1
ATOM 662 C CA . GLY A 1 86 ? 2.928 -31.469 -0.094 1 98.88 86 GLY A CA 1
ATOM 663 C C . GLY A 1 86 ? 1.875 -30.75 0.737 1 98.88 86 GLY A C 1
ATOM 664 O O . GLY A 1 86 ? 1.104 -31.406 1.452 1 98.88 86 GLY A O 1
ATOM 665 N N . ARG A 1 87 ? 1.878 -29.438 0.681 1 98.69 87 ARG A N 1
ATOM 666 C CA . ARG A 1 87 ? 0.987 -28.609 1.49 1 98.69 87 ARG A CA 1
ATOM 667 C C . ARG A 1 87 ? 0.127 -27.703 0.61 1 98.69 87 ARG A C 1
ATOM 669 O O . ARG A 1 87 ? 0.474 -27.438 -0.542 1 98.69 87 ARG A O 1
ATOM 676 N N . TYR A 1 88 ? -1.044 -27.281 1.153 1 98.75 88 TYR A N 1
ATOM 677 C CA . TYR A 1 88 ? -1.793 -26.281 0.417 1 98.75 88 TYR A CA 1
ATOM 678 C C . TYR A 1 88 ? -0.941 -25.031 0.177 1 98.75 88 TYR A C 1
ATOM 680 O O . TYR A 1 88 ? -0.184 -24.609 1.056 1 98.75 88 TYR A O 1
ATOM 688 N N . SER A 1 89 ? -1.103 -24.469 -0.988 1 98.44 89 SER A N 1
ATOM 689 C CA . SER A 1 89 ? -0.264 -23.344 -1.388 1 98.44 89 SER A CA 1
ATOM 690 C C . SER A 1 89 ? -0.344 -22.203 -0.373 1 98.44 89 SER A C 1
ATOM 692 O O . SER A 1 89 ? 0.667 -21.578 -0.064 1 98.44 89 SER A O 1
ATOM 694 N N . LEU A 1 90 ? -1.505 -21.938 0.206 1 98.06 90 LEU A N 1
ATOM 695 C CA . LEU A 1 90 ? -1.695 -20.828 1.133 1 98.06 90 LEU A CA 1
ATOM 696 C C . LEU A 1 90 ? -0.86 -21.016 2.393 1 98.06 90 LEU A C 1
ATOM 698 O O . LEU A 1 90 ? -0.437 -20.047 3.02 1 98.06 90 LEU A O 1
ATOM 702 N N . ARG A 1 91 ? -0.548 -22.281 2.748 1 98.12 91 ARG A N 1
ATOM 703 C CA . ARG A 1 91 ? 0.322 -22.547 3.889 1 98.12 91 ARG A CA 1
ATOM 704 C C . ARG A 1 91 ? 1.75 -22.094 3.607 1 98.12 91 ARG A C 1
ATOM 706 O O . ARG A 1 91 ? 2.502 -21.781 4.531 1 98.12 91 ARG A O 1
ATOM 713 N N . THR A 1 92 ? 2.074 -22.031 2.346 1 98.25 92 THR A N 1
ATOM 714 C CA . THR A 1 92 ? 3.463 -21.812 1.952 1 98.25 92 THR A CA 1
ATOM 715 C C . THR A 1 92 ? 3.711 -20.344 1.643 1 98.25 92 THR A C 1
ATOM 717 O O . THR A 1 92 ? 4.82 -19.953 1.266 1 98.25 92 THR A O 1
ATOM 720 N N . GLY A 1 93 ? 2.689 -19.547 1.737 1 97 93 GLY A N 1
ATOM 721 C CA . GLY A 1 93 ? 2.789 -18.141 1.389 1 97 93 GLY A CA 1
ATOM 722 C C . GLY A 1 93 ? 2.398 -17.859 -0.049 1 97 93 GLY A C 1
ATOM 723 O O . GLY A 1 93 ? 2.234 -16.688 -0.433 1 97 93 GLY A O 1
ATOM 724 N N . MET A 1 94 ? 2.193 -18.875 -0.861 1 97.25 94 MET A N 1
ATOM 725 C CA . MET A 1 94 ? 1.818 -18.75 -2.266 1 97.25 94 MET A CA 1
ATOM 726 C C . MET A 1 94 ? 0.321 -18.5 -2.408 1 97.25 94 MET A C 1
ATOM 728 O O . MET A 1 94 ? -0.492 -19.359 -2.07 1 97.25 94 MET A O 1
ATOM 732 N N . ARG A 1 95 ? -0.009 -17.281 -2.926 1 96.25 95 ARG A N 1
ATOM 733 C CA . ARG A 1 95 ? -1.426 -16.938 -2.971 1 96.25 95 ARG A CA 1
ATOM 734 C C . ARG A 1 95 ? -1.845 -16.531 -4.379 1 96.25 95 ARG A C 1
ATOM 736 O O . ARG A 1 95 ? -3.029 -16.312 -4.637 1 96.25 95 ARG A O 1
ATOM 743 N N . ASP A 1 96 ? -0.888 -16.375 -5.254 1 96.38 96 ASP A N 1
ATOM 744 C CA . ASP A 1 96 ? -1.161 -15.938 -6.617 1 96.38 96 ASP A CA 1
ATOM 745 C C . ASP A 1 96 ? 0.013 -16.25 -7.543 1 96.38 96 ASP A C 1
ATOM 747 O O . ASP A 1 96 ? 0.936 -16.969 -7.16 1 96.38 96 ASP A O 1
ATOM 751 N N . THR A 1 97 ? -0.094 -15.781 -8.805 1 97.75 97 THR A N 1
ATOM 752 C CA . THR A 1 97 ? 0.944 -16.047 -9.789 1 97.75 97 THR A CA 1
ATOM 753 C C . THR A 1 97 ? 1.861 -14.844 -9.953 1 97.75 97 THR A C 1
ATOM 755 O O . THR A 1 97 ? 2.918 -14.945 -10.586 1 97.75 97 THR A O 1
ATOM 758 N N . TYR A 1 98 ? 1.431 -13.719 -9.562 1 96.88 98 TYR A N 1
ATOM 759 C CA . TYR A 1 98 ? 2.207 -12.484 -9.508 1 96.88 98 TYR A CA 1
ATOM 760 C C . TYR A 1 98 ? 1.657 -11.539 -8.445 1 96.88 98 TYR A C 1
ATOM 762 O O . TYR A 1 98 ? 1.093 -11.984 -7.445 1 96.88 98 TYR A O 1
ATOM 770 N N . ASN A 1 99 ? 1.96 -10.203 -8.531 1 95.75 99 ASN A N 1
ATOM 771 C CA . ASN A 1 99 ? 1.495 -9.18 -7.598 1 95.75 99 ASN A CA 1
ATOM 772 C C . ASN A 1 99 ? 1.942 -9.477 -6.168 1 95.75 99 ASN A C 1
ATOM 774 O O . ASN A 1 99 ? 1.142 -9.406 -5.234 1 95.75 99 ASN A O 1
ATOM 778 N N . GLY A 1 100 ? 3.15 -9.984 -6.109 1 94.69 100 GLY A N 1
ATOM 779 C CA . GLY A 1 100 ? 3.762 -10.242 -4.812 1 94.69 100 GLY A CA 1
ATOM 780 C C . GLY A 1 100 ? 3.289 -11.531 -4.176 1 94.69 100 GLY A C 1
ATOM 781 O O . GLY A 1 100 ? 3.584 -11.805 -3.01 1 94.69 100 GLY A O 1
ATOM 782 N N . GLY A 1 101 ? 2.586 -12.367 -4.867 1 96 101 GLY A N 1
ATOM 783 C CA . GLY A 1 101 ? 1.992 -13.555 -4.281 1 96 101 GLY A CA 1
ATOM 784 C C . GLY A 1 101 ? 2.623 -14.844 -4.777 1 96 101 GLY A C 1
ATOM 785 O O . GLY A 1 101 ? 2.088 -15.93 -4.551 1 96 101 GLY A O 1
ATOM 786 N N . ALA A 1 102 ? 3.779 -14.734 -5.441 1 97.44 102 ALA A N 1
ATOM 787 C CA . ALA A 1 102 ? 4.41 -15.906 -6.039 1 97.44 102 ALA A CA 1
ATOM 788 C C . ALA A 1 102 ? 5.812 -16.109 -5.484 1 97.44 102 ALA A C 1
ATOM 790 O O . ALA A 1 102 ? 6.762 -16.344 -6.246 1 97.44 102 ALA A O 1
ATOM 791 N N . ILE A 1 103 ? 5.969 -15.977 -4.219 1 98.06 103 ILE A N 1
ATOM 792 C CA . ILE A 1 103 ? 7.203 -16.281 -3.508 1 98.06 103 ILE A CA 1
ATOM 793 C C . ILE A 1 103 ? 6.922 -17.312 -2.408 1 98.06 103 ILE A C 1
ATOM 795 O O . ILE A 1 103 ? 6.191 -17.016 -1.456 1 98.06 103 ILE A O 1
ATOM 799 N N . MET A 1 104 ? 7.426 -18.453 -2.578 1 98.44 104 MET A N 1
ATOM 800 C CA . MET A 1 104 ? 7.281 -19.484 -1.547 1 98.44 104 MET A CA 1
ATOM 801 C C . MET A 1 104 ? 8.195 -19.188 -0.361 1 98.44 104 MET A C 1
ATOM 803 O O . MET A 1 104 ? 9.352 -18.797 -0.543 1 98.44 104 MET A O 1
ATOM 807 N N . ALA A 1 105 ? 7.684 -19.406 0.835 1 98.06 105 ALA A N 1
ATOM 808 C CA . ALA A 1 105 ? 8.484 -19.188 2.037 1 98.06 105 ALA A CA 1
ATOM 809 C C . ALA A 1 105 ? 9.68 -20.141 2.074 1 98.06 105 ALA A C 1
ATOM 811 O O . ALA A 1 105 ? 9.555 -21.328 1.748 1 98.06 105 ALA A O 1
ATOM 812 N N . SER A 1 106 ? 10.789 -19.625 2.547 1 96.88 106 SER A N 1
ATOM 813 C CA . SER A 1 106 ? 12.023 -20.391 2.506 1 96.88 106 SER A CA 1
ATOM 814 C C . SER A 1 106 ? 12.078 -21.406 3.643 1 96.88 106 SER A C 1
ATOM 816 O O . SER A 1 106 ? 12.922 -22.312 3.637 1 96.88 106 SER A O 1
ATOM 818 N N . ASN A 1 107 ? 11.211 -21.219 4.547 1 96.94 107 ASN A N 1
ATOM 819 C CA . ASN A 1 107 ? 11.195 -22.203 5.637 1 96.94 107 ASN A CA 1
ATOM 820 C C . ASN A 1 107 ? 10.438 -23.469 5.242 1 96.94 107 ASN A C 1
ATOM 822 O O . ASN A 1 107 ? 10.383 -24.422 6.016 1 96.94 107 ASN A O 1
ATOM 826 N N . GLU A 1 108 ? 9.836 -23.516 4.098 1 97.81 108 GLU A N 1
ATOM 827 C CA . GLU A 1 108 ? 9.25 -24.75 3.588 1 97.81 108 GLU A CA 1
ATOM 828 C C . GLU A 1 108 ? 10.32 -25.766 3.238 1 97.81 108 GLU A C 1
ATOM 830 O O . GLU A 1 108 ? 11.508 -25.422 3.146 1 97.81 108 GLU A O 1
ATOM 835 N N . VAL A 1 109 ? 9.945 -27.016 3.191 1 98.44 109 VAL A N 1
ATOM 836 C CA . VAL A 1 109 ? 10.836 -28.094 2.762 1 98.44 109 VAL A CA 1
ATOM 837 C C . VAL A 1 109 ? 10.359 -28.656 1.421 1 98.44 109 VAL A C 1
ATOM 839 O O . VAL A 1 109 ? 9.266 -29.219 1.328 1 98.44 109 VAL A O 1
ATOM 842 N N . THR A 1 110 ? 11.172 -28.5 0.431 1 98.75 110 THR A N 1
ATOM 843 C CA . THR A 1 110 ? 10.797 -28.938 -0.913 1 98.75 110 THR A CA 1
ATOM 844 C C . THR A 1 110 ? 11.133 -30.406 -1.124 1 98.75 110 THR A C 1
ATOM 846 O O . THR A 1 110 ? 11.852 -31 -0.322 1 98.75 110 THR A O 1
ATOM 849 N N . ILE A 1 111 ? 10.633 -30.953 -2.201 1 98.88 111 ILE A N 1
ATOM 850 C CA . ILE A 1 111 ? 10.984 -32.312 -2.641 1 98.88 111 ILE A CA 1
ATOM 851 C C . ILE A 1 111 ? 12.508 -32.406 -2.777 1 98.88 111 ILE A C 1
ATOM 853 O O . ILE A 1 111 ? 13.102 -33.406 -2.332 1 98.88 111 ILE A O 1
ATOM 857 N N . ALA A 1 112 ? 13.125 -31.406 -3.361 1 98.81 112 ALA A N 1
ATOM 858 C CA . ALA A 1 112 ? 14.57 -31.422 -3.564 1 98.81 112 ALA A CA 1
ATOM 859 C C . ALA A 1 112 ? 15.312 -31.5 -2.23 1 98.81 112 ALA A C 1
ATOM 861 O O . ALA A 1 112 ? 16.219 -32.312 -2.059 1 98.81 112 ALA A O 1
ATOM 862 N N . GLU A 1 113 ? 14.883 -30.672 -1.322 1 98.56 113 GLU A N 1
ATOM 863 C CA . GLU A 1 113 ? 15.516 -30.672 -0.005 1 98.56 113 GLU A CA 1
ATOM 864 C C . GLU A 1 113 ? 15.297 -32 0.711 1 98.56 113 GLU A C 1
ATOM 866 O O . GLU A 1 113 ? 16.219 -32.531 1.352 1 98.56 113 GLU A O 1
ATOM 871 N N . MET A 1 114 ? 14.117 -32.5 0.645 1 98.44 114 MET A N 1
ATOM 872 C CA . MET A 1 114 ? 13.805 -33.781 1.274 1 98.44 114 MET A CA 1
ATOM 873 C C . MET A 1 114 ? 14.688 -34.875 0.72 1 98.44 114 MET A C 1
ATOM 875 O O . MET A 1 114 ? 15.266 -35.656 1.481 1 98.44 114 MET A O 1
ATOM 879 N N . LEU A 1 115 ? 14.891 -34.938 -0.564 1 98.44 115 LEU A N 1
ATOM 880 C CA . LEU A 1 115 ? 15.625 -36.031 -1.215 1 98.44 115 LEU A CA 1
ATOM 881 C C . LEU A 1 115 ? 17.125 -35.906 -0.96 1 98.44 115 LEU A C 1
ATOM 883 O O . LEU A 1 115 ? 17.859 -36.875 -1.061 1 98.44 115 LEU A O 1
ATOM 887 N N . LYS A 1 116 ? 17.547 -34.75 -0.664 1 96.62 116 LYS A N 1
ATOM 888 C CA . LYS A 1 116 ? 18.953 -34.562 -0.334 1 96.62 116 LYS A CA 1
ATOM 889 C C . LYS A 1 116 ? 19.344 -35.375 0.903 1 96.62 116 LYS A C 1
ATOM 891 O O . LYS A 1 116 ? 20.5 -35.75 1.065 1 96.62 116 LYS A O 1
ATOM 896 N N . GLN A 1 117 ? 18.391 -35.625 1.706 1 93.88 117 GLN A N 1
ATOM 897 C CA . GLN A 1 117 ? 18.641 -36.469 2.875 1 93.88 117 GLN A CA 1
ATOM 898 C C . GLN A 1 117 ? 19.156 -37.844 2.467 1 93.88 117 GLN A C 1
ATOM 900 O O . GLN A 1 117 ? 19.828 -38.531 3.248 1 93.88 117 GLN A O 1
ATOM 905 N N . ALA A 1 118 ? 18.859 -38.281 1.297 1 95.5 118 ALA A N 1
ATOM 906 C CA . ALA A 1 118 ? 19.266 -39.594 0.797 1 95.5 118 ALA A CA 1
ATOM 907 C C . ALA A 1 118 ? 20.312 -39.469 -0.3 1 95.5 118 ALA A C 1
ATOM 909 O O . ALA A 1 118 ? 20.391 -40.281 -1.208 1 95.5 118 ALA A O 1
ATOM 910 N N . ASP A 1 119 ? 21.016 -38.375 -0.305 1 95.69 119 ASP A N 1
ATOM 911 C CA . ASP A 1 119 ? 22.188 -38.094 -1.12 1 95.69 119 ASP A CA 1
ATOM 912 C C . ASP A 1 119 ? 21.828 -37.969 -2.598 1 95.69 119 ASP A C 1
ATOM 914 O O . ASP A 1 119 ? 22.594 -38.375 -3.469 1 95.69 119 ASP A O 1
ATOM 918 N N . TYR A 1 120 ? 20.625 -37.562 -2.9 1 98.44 120 TYR A N 1
ATOM 919 C CA . TYR A 1 120 ? 20.25 -37.281 -4.281 1 98.44 120 TYR A CA 1
ATOM 920 C C . TYR A 1 120 ? 20.984 -36.062 -4.797 1 98.44 120 TYR A C 1
ATOM 922 O O . TYR A 1 120 ? 21.156 -35.062 -4.07 1 98.44 120 TYR A O 1
ATOM 930 N N . THR A 1 121 ? 21.438 -36.156 -6.043 1 98.56 121 THR A N 1
ATOM 931 C CA . THR A 1 121 ? 21.75 -34.906 -6.777 1 98.56 121 THR A CA 1
ATOM 932 C C . THR A 1 121 ? 20.484 -34.375 -7.445 1 98.56 121 THR A C 1
ATOM 934 O O . THR A 1 121 ? 19.719 -35.094 -8.062 1 98.56 121 THR A O 1
ATOM 937 N N . THR A 1 122 ? 20.266 -33.062 -7.309 1 98.88 122 THR A N 1
ATOM 938 C CA . THR A 1 122 ? 18.969 -32.5 -7.711 1 98.88 122 THR A CA 1
ATOM 939 C C . THR A 1 122 ? 19.156 -31.422 -8.781 1 98.88 122 THR A C 1
ATOM 941 O O . THR A 1 122 ? 20.094 -30.609 -8.695 1 98.88 122 THR A O 1
ATOM 944 N N . GLY A 1 123 ? 18.359 -31.5 -9.859 1 98.88 123 GLY A N 1
ATOM 945 C CA . GLY A 1 123 ? 18.406 -30.531 -10.953 1 98.88 123 GLY A CA 1
ATOM 946 C C . GLY A 1 123 ? 17.047 -30 -11.328 1 98.88 123 GLY A C 1
ATOM 947 O O . GLY A 1 123 ? 16.062 -30.734 -11.336 1 98.88 123 GLY A O 1
ATOM 948 N N . ALA A 1 124 ? 16.953 -28.672 -11.586 1 98.94 124 ALA A N 1
ATOM 949 C CA . ALA A 1 124 ? 15.742 -28 -12.039 1 98.94 124 ALA A CA 1
ATOM 950 C C . ALA A 1 124 ? 15.945 -27.344 -13.398 1 98.94 124 ALA A C 1
ATOM 952 O O . ALA A 1 124 ? 16.859 -26.547 -13.578 1 98.94 124 ALA A O 1
ATOM 953 N N . PHE A 1 125 ? 15.125 -27.594 -14.336 1 98.94 125 PHE A N 1
ATOM 954 C CA . PHE A 1 125 ? 15.25 -27.078 -15.688 1 98.94 125 PHE A CA 1
ATOM 955 C C . PHE A 1 125 ? 13.914 -26.531 -16.188 1 98.94 125 PHE A C 1
ATOM 957 O O . PHE A 1 125 ? 12.953 -27.297 -16.344 1 98.94 125 PHE A O 1
ATOM 964 N N . GLY A 1 126 ? 13.867 -25.234 -16.391 1 98.81 126 GLY A N 1
ATOM 965 C CA . GLY A 1 126 ? 12.656 -24.625 -16.891 1 98.81 126 GLY A CA 1
ATOM 966 C C . GLY A 1 126 ? 12.016 -23.656 -15.906 1 98.81 126 GLY A C 1
ATOM 967 O O . GLY A 1 126 ? 12.672 -22.734 -15.422 1 98.81 126 GLY A O 1
ATOM 968 N N . LYS A 1 127 ? 10.727 -23.844 -15.625 1 98.81 127 LYS A N 1
ATOM 969 C CA . LYS A 1 127 ? 9.93 -22.906 -14.828 1 98.81 127 LYS A CA 1
ATOM 970 C C . LYS A 1 127 ? 10 -23.266 -13.344 1 98.81 127 LYS A C 1
ATOM 972 O O . LYS A 1 127 ? 9.648 -24.375 -12.945 1 98.81 127 LYS A O 1
ATOM 977 N N . TRP A 1 128 ? 10.43 -22.297 -12.539 1 98.62 128 TRP A N 1
ATOM 978 C CA . TRP A 1 128 ? 10.422 -22.391 -11.086 1 98.62 128 TRP A CA 1
ATOM 979 C C . TRP A 1 128 ? 9.203 -21.688 -10.5 1 98.62 128 TRP A C 1
ATOM 981 O O . TRP A 1 128 ? 8.258 -22.344 -10.055 1 98.62 128 TRP A O 1
ATOM 991 N N . HIS A 1 129 ? 9.047 -20.375 -10.625 1 98.62 129 HIS A N 1
ATOM 992 C CA . HIS A 1 129 ? 7.875 -19.562 -10.352 1 98.62 129 HIS A CA 1
ATOM 993 C C . HIS A 1 129 ? 7.539 -19.547 -8.867 1 98.62 129 HIS A C 1
ATOM 995 O O . HIS A 1 129 ? 6.371 -19.422 -8.492 1 98.62 129 HIS A O 1
ATOM 1001 N N . LEU A 1 130 ? 8.562 -19.812 -7.926 1 98.56 130 LEU A N 1
ATOM 1002 C CA . LEU A 1 130 ? 8.344 -19.828 -6.484 1 98.56 130 LEU A CA 1
ATOM 1003 C C . LEU A 1 130 ? 9.25 -18.812 -5.781 1 98.56 130 LEU A C 1
ATOM 1005 O O . LEU A 1 130 ? 9.602 -19 -4.617 1 98.56 130 LEU A O 1
ATOM 1009 N N . GLY A 1 131 ? 9.617 -17.797 -6.527 1 97.88 131 GLY A N 1
ATOM 1010 C CA . GLY A 1 131 ? 10.516 -16.766 -6.055 1 97.88 131 GLY A CA 1
ATOM 1011 C C . GLY A 1 131 ? 11.781 -16.641 -6.887 1 97.88 131 GLY A C 1
ATOM 1012 O O . GLY A 1 131 ? 12.328 -17.656 -7.336 1 97.88 131 GLY A O 1
ATOM 1013 N N . ASP A 1 132 ? 12.289 -15.438 -7.035 1 97.81 132 ASP A N 1
ATOM 1014 C CA . ASP A 1 132 ? 13.383 -15.211 -7.973 1 97.81 132 ASP A CA 1
ATOM 1015 C C . ASP A 1 132 ? 14.648 -14.75 -7.246 1 97.81 132 ASP A C 1
ATOM 1017 O O . ASP A 1 132 ? 15.719 -14.656 -7.848 1 97.81 132 ASP A O 1
ATOM 1021 N N . ASN A 1 133 ? 14.523 -14.43 -6.008 1 98.38 133 ASN A N 1
ATOM 1022 C CA . ASN A 1 133 ? 15.633 -13.891 -5.23 1 98.38 133 ASN A CA 1
ATOM 1023 C C . ASN A 1 133 ? 15.93 -14.742 -4 1 98.38 133 ASN A C 1
ATOM 1025 O O . ASN A 1 133 ? 15.117 -15.586 -3.617 1 98.38 133 ASN A O 1
ATOM 1029 N N . TYR A 1 134 ? 17.109 -14.648 -3.459 1 97.5 134 TYR A N 1
ATOM 1030 C CA . TYR A 1 134 ? 17.422 -15.281 -2.186 1 97.5 134 TYR A CA 1
ATOM 1031 C C . TYR A 1 134 ? 16.438 -14.867 -1.104 1 97.5 134 TYR A C 1
ATOM 1033 O O . TYR A 1 134 ? 16.125 -13.688 -0.963 1 97.5 134 TYR A O 1
ATOM 1041 N N . PRO A 1 135 ? 15.961 -15.82 -0.403 1 97.81 135 PRO A N 1
ATOM 1042 C CA . PRO A 1 135 ? 16.359 -17.234 -0.332 1 97.81 135 PRO A CA 1
ATOM 1043 C C . PRO A 1 135 ? 15.336 -18.156 -0.99 1 97.81 135 PRO A C 1
ATOM 1045 O O . PRO A 1 135 ? 15.109 -19.266 -0.505 1 97.81 135 PRO A O 1
ATOM 1048 N N . SER A 1 136 ? 14.672 -17.688 -2.018 1 97.62 136 SER A N 1
ATOM 1049 C CA . SER A 1 136 ? 13.578 -18.469 -2.584 1 97.62 136 SER A CA 1
ATOM 1050 C C . SER A 1 136 ? 13.969 -19.062 -3.93 1 97.62 136 SER A C 1
ATOM 1052 O O . SER A 1 136 ? 13.156 -19.734 -4.578 1 97.62 136 SER A O 1
ATOM 1054 N N . ARG A 1 137 ? 15.266 -18.891 -4.383 1 98.06 137 ARG A N 1
ATOM 1055 C CA . ARG A 1 137 ? 15.719 -19.453 -5.652 1 98.06 137 ARG A CA 1
ATOM 1056 C C . ARG A 1 137 ? 15.859 -20.969 -5.566 1 98.06 137 ARG A C 1
ATOM 1058 O O . ARG A 1 137 ? 15.977 -21.531 -4.473 1 98.06 137 ARG A O 1
ATOM 1065 N N . PRO A 1 138 ? 15.781 -21.625 -6.801 1 98.56 138 PRO A N 1
ATOM 1066 C CA . PRO A 1 138 ? 15.961 -23.078 -6.762 1 98.56 138 PRO A CA 1
ATOM 1067 C C . PRO A 1 138 ? 17.203 -23.5 -5.977 1 98.56 138 PRO A C 1
ATOM 1069 O O . PRO A 1 138 ? 17.141 -24.438 -5.18 1 98.56 138 PRO A O 1
ATOM 1072 N N . SER A 1 139 ? 18.312 -22.75 -6.133 1 97.88 139 SER A N 1
ATOM 1073 C CA . SER A 1 139 ? 19.578 -23.078 -5.477 1 97.88 139 SER A CA 1
ATOM 1074 C C . SER A 1 139 ? 19.469 -22.922 -3.963 1 97.88 139 SER A C 1
ATOM 1076 O O . SER A 1 139 ? 20.25 -23.516 -3.215 1 97.88 139 SER A O 1
ATOM 1078 N N . ASP A 1 140 ? 18.5 -22.141 -3.549 1 98 140 ASP A N 1
ATOM 1079 C CA . ASP A 1 140 ? 18.297 -21.906 -2.121 1 98 140 ASP A CA 1
ATOM 1080 C C . ASP A 1 140 ? 17.25 -22.875 -1.557 1 98 140 ASP A C 1
ATOM 1082 O O . ASP A 1 140 ? 16.984 -22.875 -0.351 1 98 140 ASP A O 1
ATOM 1086 N N . GLN A 1 141 ? 16.641 -23.672 -2.459 1 98.25 141 GLN A N 1
ATOM 1087 C CA . GLN A 1 141 ? 15.539 -24.531 -2.064 1 98.25 141 GLN A CA 1
ATOM 1088 C C . GLN A 1 141 ? 15.82 -25.984 -2.447 1 98.25 141 GLN A C 1
ATOM 1090 O O . GLN A 1 141 ? 14.914 -26.703 -2.875 1 98.25 141 GLN A O 1
ATOM 1095 N N . GLY A 1 142 ? 17.047 -26.359 -2.488 1 98.5 142 GLY A N 1
ATOM 1096 C CA . GLY A 1 142 ? 17.406 -27.766 -2.502 1 98.5 142 GLY A CA 1
ATOM 1097 C C . GLY A 1 142 ? 17.984 -28.219 -3.824 1 98.5 142 GLY A C 1
ATOM 1098 O O . GLY A 1 142 ? 18.547 -29.328 -3.918 1 98.5 142 GLY A O 1
ATOM 1099 N N . PHE A 1 143 ? 18.016 -27.375 -4.836 1 98.81 143 PHE A N 1
ATOM 1100 C CA . PHE A 1 143 ? 18.5 -27.812 -6.133 1 98.81 143 PHE A CA 1
ATOM 1101 C C . PHE A 1 143 ? 20 -27.516 -6.281 1 98.81 143 PHE A C 1
ATOM 1103 O O . PHE A 1 143 ? 20.438 -26.406 -6.016 1 98.81 143 PHE A O 1
ATOM 1110 N N . ASP A 1 144 ? 20.703 -28.516 -6.75 1 98.75 144 ASP A N 1
ATOM 1111 C CA . ASP A 1 144 ? 22.156 -28.406 -6.945 1 98.75 144 ASP A CA 1
ATOM 1112 C C . ASP A 1 144 ? 22.484 -27.719 -8.266 1 98.75 144 ASP A C 1
ATOM 1114 O O . ASP A 1 144 ? 23.531 -27.078 -8.398 1 98.75 144 ASP A O 1
ATOM 1118 N N . GLU A 1 145 ? 21.641 -27.969 -9.273 1 98.75 145 GLU A N 1
ATOM 1119 C CA . GLU A 1 145 ? 21.781 -27.344 -10.586 1 98.75 145 GLU A CA 1
ATOM 1120 C C . GLU A 1 145 ? 20.438 -26.828 -11.094 1 98.75 145 GLU A C 1
ATOM 1122 O O . GLU A 1 145 ? 19.406 -27.469 -10.875 1 98.75 145 GLU A O 1
ATOM 1127 N N . SER A 1 146 ? 20.516 -25.672 -11.703 1 98.88 146 SER A N 1
ATOM 1128 C CA . SER A 1 146 ? 19.281 -25.156 -12.281 1 98.88 146 SER A CA 1
ATOM 1129 C C . SER A 1 146 ? 19.547 -24.375 -13.555 1 98.88 146 SER A C 1
ATOM 1131 O O . SER A 1 146 ? 20.578 -23.688 -13.664 1 98.88 146 SER A O 1
ATOM 1133 N N . VAL A 1 147 ? 18.75 -24.5 -14.539 1 98.88 147 VAL A N 1
ATOM 1134 C CA . VAL A 1 147 ? 18.609 -23.641 -15.711 1 98.88 147 VAL A CA 1
ATOM 1135 C C . VAL A 1 147 ? 17.156 -23.203 -15.844 1 98.88 147 VAL A C 1
ATOM 1137 O O . VAL A 1 147 ? 16.297 -23.984 -16.266 1 98.88 147 VAL A O 1
ATOM 1140 N N . ILE A 1 148 ? 16.922 -21.938 -15.508 1 98.88 148 ILE A N 1
ATOM 1141 C CA . ILE A 1 148 ? 15.531 -21.531 -15.375 1 98.88 148 ILE A CA 1
ATOM 1142 C C . ILE A 1 148 ? 15.336 -20.156 -16.016 1 98.88 148 ILE A C 1
ATOM 1144 O O . ILE A 1 148 ? 16.312 -19.422 -16.25 1 98.88 148 ILE A O 1
ATOM 1148 N N . HIS A 1 149 ? 14.133 -19.828 -16.453 1 98.38 149 HIS A N 1
ATOM 1149 C CA . HIS A 1 149 ? 13.703 -18.453 -16.625 1 98.38 149 HIS A CA 1
ATOM 1150 C C . HIS A 1 149 ? 13.125 -17.891 -15.32 1 98.38 149 HIS A C 1
ATOM 1152 O O . HIS A 1 149 ? 12.891 -18.641 -14.375 1 98.38 149 HIS A O 1
ATOM 1158 N N . LEU A 1 150 ? 12.883 -16.594 -15.312 1 97.56 150 LEU A N 1
ATOM 1159 C CA . LEU A 1 150 ? 12.391 -16 -14.078 1 97.56 150 LEU A CA 1
ATOM 1160 C C . LEU A 1 150 ? 10.867 -15.891 -14.094 1 97.56 150 LEU A C 1
ATOM 1162 O O . LEU A 1 150 ? 10.258 -15.789 -15.156 1 97.56 150 LEU A O 1
ATOM 1166 N N . SER A 1 151 ? 10.305 -15.984 -12.93 1 97.06 151 SER A N 1
ATOM 1167 C CA . SER A 1 151 ? 8.922 -15.594 -12.641 1 97.06 151 SER A CA 1
ATOM 1168 C C . SER A 1 151 ? 7.934 -16.5 -13.375 1 97.06 151 SER A C 1
ATOM 1170 O O . SER A 1 151 ? 8.156 -17.703 -13.5 1 97.06 151 SER A O 1
ATOM 1172 N N . GLY A 1 152 ? 6.777 -15.945 -13.758 1 96.06 152 GLY A N 1
ATOM 1173 C CA . GLY A 1 152 ? 5.617 -16.719 -14.18 1 96.06 152 GLY A CA 1
ATOM 1174 C C . GLY A 1 152 ? 5.723 -17.234 -15.602 1 96.06 152 GLY A C 1
ATOM 1175 O O . GLY A 1 152 ? 5.059 -18.203 -15.969 1 96.06 152 GLY A O 1
ATOM 1176 N N . GLY A 1 153 ? 6.609 -16.625 -16.375 1 97.25 153 GLY A N 1
ATOM 1177 C CA . GLY A 1 153 ? 6.688 -17.062 -17.766 1 97.25 153 GLY A CA 1
ATOM 1178 C C . GLY A 1 153 ? 7.676 -16.25 -18.594 1 97.25 153 GLY A C 1
ATOM 1179 O O . GLY A 1 153 ? 7.863 -15.062 -18.359 1 97.25 153 GLY A O 1
ATOM 1180 N N . MET A 1 154 ? 8.219 -16.922 -19.578 1 97.88 154 MET A N 1
ATOM 1181 C CA . MET A 1 154 ? 9.086 -16.25 -20.547 1 97.88 154 MET A CA 1
ATOM 1182 C C . MET A 1 154 ? 8.312 -15.195 -21.312 1 97.88 154 MET A C 1
ATOM 1184 O O . MET A 1 154 ? 7.16 -15.414 -21.688 1 97.88 154 MET A O 1
ATOM 1188 N N . GLY A 1 155 ? 8.945 -14.055 -21.5 1 97.12 155 GLY A N 1
ATOM 1189 C CA . GLY A 1 155 ? 8.297 -12.961 -22.203 1 97.12 155 GLY A CA 1
ATOM 1190 C C . GLY A 1 155 ? 7.367 -12.148 -21.328 1 97.12 155 GLY A C 1
ATOM 1191 O O . GLY A 1 155 ? 6.754 -11.18 -21.781 1 97.12 155 GLY A O 1
ATOM 1192 N N . GLN A 1 156 ? 7.199 -12.492 -20.109 1 96.69 156 GLN A N 1
ATOM 1193 C CA . GLN A 1 156 ? 6.352 -11.75 -19.172 1 96.69 156 GLN A CA 1
ATOM 1194 C C . GLN A 1 156 ? 7.172 -10.781 -18.344 1 96.69 156 GLN A C 1
ATOM 1196 O O . GLN A 1 156 ? 8.406 -10.812 -18.375 1 96.69 156 GLN A O 1
ATOM 1201 N N . VAL A 1 157 ? 6.539 -9.969 -17.547 1 96 157 VAL A N 1
ATOM 1202 C CA . VAL A 1 157 ? 7.129 -8.781 -16.938 1 96 157 VAL A CA 1
ATOM 1203 C C . VAL A 1 157 ? 8.164 -9.195 -15.891 1 96 157 VAL A C 1
ATOM 1205 O O . VAL A 1 157 ? 9.078 -8.43 -15.578 1 96 157 VAL A O 1
ATOM 1208 N N . GLY A 1 158 ? 8.086 -10.375 -15.336 1 97.06 158 GLY A N 1
ATOM 1209 C CA . GLY A 1 158 ? 9.047 -10.805 -14.336 1 97.06 158 GLY A CA 1
ATOM 1210 C C . GLY A 1 158 ? 10.297 -11.438 -14.93 1 97.06 158 GLY A C 1
ATOM 1211 O O . GLY A 1 158 ? 11.312 -11.578 -14.242 1 97.06 158 GLY A O 1
ATOM 1212 N N . ASP A 1 159 ? 10.188 -11.852 -16.125 1 97.81 159 ASP A N 1
ATOM 1213 C CA . ASP A 1 159 ? 11.32 -12.422 -16.844 1 97.81 159 ASP A CA 1
ATOM 1214 C C . ASP A 1 159 ? 12.102 -11.344 -17.594 1 97.81 159 ASP A C 1
ATOM 1216 O O . ASP A 1 159 ? 12.039 -11.266 -18.828 1 97.81 159 ASP A O 1
ATOM 1220 N N . ILE A 1 160 ? 12.914 -10.719 -16.891 1 96.44 160 ILE A N 1
ATOM 1221 C CA . ILE A 1 160 ? 13.492 -9.453 -17.312 1 96.44 160 ILE A CA 1
ATOM 1222 C C . ILE A 1 160 ? 14.406 -9.68 -18.516 1 96.44 160 ILE A C 1
ATOM 1224 O O . ILE A 1 160 ? 14.641 -8.773 -19.312 1 96.44 160 ILE A O 1
ATOM 1228 N N . THR A 1 161 ? 14.938 -10.859 -18.734 1 96.56 161 THR A N 1
ATOM 1229 C CA . THR A 1 161 ? 15.898 -11.109 -19.797 1 96.56 161 THR A CA 1
ATOM 1230 C C . THR A 1 161 ? 15.188 -11.414 -21.109 1 96.56 161 THR A C 1
ATOM 1232 O O . THR A 1 161 ? 15.789 -11.32 -22.172 1 96.56 161 THR A O 1
ATOM 1235 N N . THR A 1 162 ? 13.922 -11.781 -21 1 97.19 162 THR A N 1
ATOM 1236 C CA . THR A 1 162 ? 13.273 -12.164 -22.25 1 97.19 162 THR A CA 1
ATOM 1237 C C . THR A 1 162 ? 12.102 -11.242 -22.547 1 97.19 162 THR A C 1
ATOM 1239 O O . THR A 1 162 ? 11.57 -11.242 -23.672 1 97.19 162 THR A O 1
ATOM 1242 N N . TYR A 1 163 ? 11.695 -10.391 -21.688 1 97.12 163 TYR A N 1
ATOM 1243 C CA . TYR A 1 163 ? 10.492 -9.57 -21.828 1 97.12 163 TYR A CA 1
ATOM 1244 C C . TYR A 1 163 ? 10.531 -8.758 -23.125 1 97.12 163 TYR A C 1
ATOM 1246 O O . TYR A 1 163 ? 9.578 -8.766 -23.891 1 97.12 163 TYR A O 1
ATOM 1254 N N . PHE A 1 164 ? 11.594 -8.148 -23.391 1 95.06 164 PHE A N 1
ATOM 1255 C CA . PHE A 1 164 ? 11.664 -7.18 -24.484 1 95.06 164 PHE A CA 1
ATOM 1256 C C . PHE A 1 164 ? 11.867 -7.887 -25.828 1 95.06 164 PHE A C 1
ATOM 1258 O O . PHE A 1 164 ? 11.852 -7.25 -26.875 1 95.06 164 PHE A O 1
ATOM 1265 N N . LYS A 1 165 ? 11.969 -9.203 -25.781 1 95.56 165 LYS A N 1
ATOM 1266 C CA . LYS A 1 165 ? 12.062 -9.969 -27.016 1 95.56 165 LYS A CA 1
ATOM 1267 C C . LYS A 1 165 ? 10.703 -10.102 -27.688 1 95.56 165 LYS A C 1
ATOM 1269 O O . LYS A 1 165 ? 10.617 -10.453 -28.859 1 95.56 165 LYS A O 1
ATOM 1274 N N . GLY A 1 166 ? 9.703 -9.906 -26.938 1 92.25 166 GLY A N 1
ATOM 1275 C CA . GLY A 1 166 ? 8.359 -9.93 -27.484 1 92.25 166 GLY A CA 1
ATOM 1276 C C . GLY A 1 166 ? 7.992 -11.266 -28.094 1 92.25 166 GLY A C 1
ATOM 1277 O O . GLY A 1 166 ? 8.109 -12.305 -27.453 1 92.25 166 GLY A O 1
ATOM 1278 N N . ASP A 1 167 ? 7.922 -11.336 -29.391 1 86.88 167 ASP A N 1
ATOM 1279 C CA . ASP A 1 167 ? 7.367 -12.477 -30.109 1 86.88 167 ASP A CA 1
ATOM 1280 C C . ASP A 1 167 ? 8.43 -13.555 -30.328 1 86.88 167 ASP A C 1
ATOM 1282 O O . ASP A 1 167 ? 8.18 -14.555 -31 1 86.88 167 ASP A O 1
ATOM 1286 N N . THR A 1 168 ? 9.586 -13.414 -29.719 1 95.69 168 THR A N 1
ATOM 1287 C CA . THR A 1 168 ? 10.625 -14.422 -29.875 1 95.69 168 THR A CA 1
ATOM 1288 C C . THR A 1 168 ? 11.195 -14.828 -28.516 1 95.69 168 THR A C 1
ATOM 1290 O O . THR A 1 168 ? 12.32 -15.328 -28.438 1 95.69 168 THR A O 1
ATOM 1293 N N . SER A 1 169 ? 10.453 -14.531 -27.547 1 97.5 169 SER A N 1
ATOM 1294 C CA . SER A 1 169 ? 10.945 -14.75 -26.188 1 97.5 169 SER A CA 1
ATOM 1295 C C . SER A 1 169 ? 11.273 -16.219 -25.953 1 97.5 169 SER A C 1
ATOM 1297 O O . SER A 1 169 ? 12.102 -16.547 -25.094 1 97.5 169 SER A O 1
ATOM 1299 N N . TYR A 1 170 ? 10.734 -17.172 -26.703 1 98.38 170 TYR A N 1
ATOM 1300 C CA . TYR A 1 170 ? 10.945 -18.609 -26.516 1 98.38 170 TYR A CA 1
ATOM 1301 C C . TYR A 1 170 ? 12.18 -19.078 -27.281 1 98.38 170 TYR A C 1
ATOM 1303 O O . TYR A 1 170 ? 12.602 -20.234 -27.141 1 98.38 170 TYR A O 1
ATOM 1311 N N . PHE A 1 171 ? 12.758 -18.156 -28.094 1 98.56 171 PHE A N 1
ATOM 1312 C CA . PHE A 1 171 ? 13.883 -18.531 -28.938 1 98.56 171 PHE A CA 1
ATOM 1313 C C . PHE A 1 171 ? 15.148 -17.797 -28.5 1 98.56 171 PHE A C 1
ATOM 1315 O O . PHE A 1 171 ? 15.117 -16.594 -28.266 1 98.56 171 PHE A O 1
ATOM 1322 N N . ASP A 1 172 ? 16.281 -18.531 -28.453 1 98.5 172 ASP A N 1
ATOM 1323 C CA . ASP A 1 172 ? 17.594 -18.016 -28.125 1 98.5 172 ASP A CA 1
ATOM 1324 C C . ASP A 1 172 ? 17.547 -17.141 -26.875 1 98.5 172 ASP A C 1
ATOM 1326 O O . ASP A 1 172 ? 18.016 -16 -26.875 1 98.5 172 ASP A O 1
ATOM 1330 N N . PRO A 1 173 ? 17.016 -17.688 -25.781 1 98.44 173 PRO A N 1
ATOM 1331 C CA . PRO A 1 173 ? 16.828 -16.891 -24.578 1 98.44 173 PRO A CA 1
ATOM 1332 C C . PRO A 1 173 ? 18.109 -16.75 -23.75 1 98.44 173 PRO A C 1
ATOM 1334 O O . PRO A 1 173 ? 19.016 -17.578 -23.875 1 98.44 173 PRO A O 1
ATOM 1337 N N . VAL A 1 174 ? 18.188 -15.68 -23.016 1 98.38 174 VAL A N 1
ATOM 1338 C CA . VAL A 1 174 ? 19.094 -15.633 -21.875 1 98.38 174 VAL A CA 1
ATOM 1339 C C . VAL A 1 174 ? 18.406 -16.203 -20.641 1 98.38 174 VAL A C 1
ATOM 1341 O O . VAL A 1 174 ? 17.359 -15.695 -20.219 1 98.38 174 VAL A O 1
ATOM 1344 N N . LEU A 1 175 ? 18.906 -17.312 -20.125 1 98.62 175 LEU A N 1
ATOM 1345 C CA . LEU A 1 175 ? 18.359 -17.984 -18.938 1 98.62 175 LEU A CA 1
ATOM 1346 C C . LEU A 1 175 ? 19.312 -17.844 -17.75 1 98.62 175 LEU A C 1
ATOM 1348 O O . LEU A 1 175 ? 20.328 -17.141 -17.844 1 98.62 175 LEU A O 1
ATOM 1352 N N . TRP A 1 176 ? 18.859 -18.312 -16.656 1 98.44 176 TRP A N 1
ATOM 1353 C CA . TRP A 1 176 ? 19.656 -18.281 -15.438 1 98.44 176 TRP A CA 1
ATOM 1354 C C . TRP A 1 176 ? 20.172 -19.672 -15.094 1 98.44 176 TRP A C 1
ATOM 1356 O O . TRP A 1 176 ? 19.406 -20.547 -14.656 1 98.44 176 TRP A O 1
ATOM 1366 N N . HIS A 1 177 ? 21.453 -19.969 -15.289 1 98.69 177 HIS A N 1
ATOM 1367 C CA . HIS A 1 177 ? 22.141 -21.203 -14.914 1 98.69 177 HIS A CA 1
ATOM 1368 C C . HIS A 1 177 ? 22.828 -21.062 -13.562 1 98.69 177 HIS A C 1
ATOM 1370 O O . HIS A 1 177 ? 23.859 -20.391 -13.453 1 98.69 177 HIS A O 1
ATOM 1376 N N . ASN A 1 178 ? 22.328 -21.719 -12.547 1 98.25 178 ASN A N 1
ATOM 1377 C CA . ASN A 1 178 ? 22.859 -21.625 -11.188 1 98.25 178 ASN A CA 1
ATOM 1378 C C . ASN A 1 178 ? 23.047 -20.156 -10.781 1 98.25 178 ASN A C 1
ATOM 1380 O O . ASN A 1 178 ? 24.141 -19.781 -10.328 1 98.25 178 ASN A O 1
ATOM 1384 N N . ASN A 1 179 ? 22.031 -19.344 -11.07 1 97.25 179 ASN A N 1
ATOM 1385 C CA . ASN A 1 179 ? 21.906 -17.953 -10.609 1 97.25 179 ASN A CA 1
ATOM 1386 C C . ASN A 1 179 ? 22.734 -17 -11.477 1 97.25 179 ASN A C 1
ATOM 1388 O O . ASN A 1 179 ? 22.891 -15.828 -11.141 1 97.25 179 ASN A O 1
ATOM 1392 N N . GLN A 1 180 ? 23.266 -17.5 -12.602 1 97.56 180 GLN A N 1
ATOM 1393 C CA . GLN A 1 180 ? 24.031 -16.656 -13.516 1 97.56 180 GLN A CA 1
ATOM 1394 C C . GLN A 1 180 ? 23.375 -16.609 -14.898 1 97.56 180 GLN A C 1
ATOM 1396 O O . GLN A 1 180 ? 22.891 -17.625 -15.391 1 97.56 180 GLN A O 1
ATOM 1401 N N . GLN A 1 181 ? 23.375 -15.469 -15.438 1 97.69 181 GLN A N 1
ATOM 1402 C CA . GLN A 1 181 ? 22.812 -15.328 -16.781 1 97.69 181 GLN A CA 1
ATOM 1403 C C . GLN A 1 181 ? 23.656 -16.062 -17.812 1 97.69 181 GLN A C 1
ATOM 1405 O O . GLN A 1 181 ? 24.891 -16.031 -17.75 1 97.69 181 GLN A O 1
ATOM 1410 N N . GLN A 1 182 ? 22.969 -16.75 -18.672 1 98.5 182 GLN A N 1
ATOM 1411 C CA . GLN A 1 182 ? 23.625 -17.469 -19.75 1 98.5 182 GLN A CA 1
ATOM 1412 C C . GLN A 1 182 ? 22.75 -17.469 -21.016 1 98.5 182 GLN A C 1
ATOM 1414 O O . GLN A 1 182 ? 21.562 -17.766 -20.938 1 98.5 182 GLN A O 1
ATOM 1419 N N . ALA A 1 183 ? 23.359 -17.141 -22.125 1 98.5 183 ALA A N 1
ATOM 1420 C CA . ALA A 1 183 ? 22.656 -17.156 -23.391 1 98.5 183 ALA A CA 1
ATOM 1421 C C . ALA A 1 183 ? 22.578 -18.562 -23.969 1 98.5 183 ALA A C 1
ATOM 1423 O O . ALA A 1 183 ? 23.547 -19.328 -23.891 1 98.5 183 ALA A O 1
ATOM 1424 N N . TYR A 1 184 ? 21.5 -18.922 -24.516 1 98.62 184 TYR A N 1
ATOM 1425 C CA . TYR A 1 184 ? 21.266 -20.203 -25.172 1 98.62 184 TYR A CA 1
ATOM 1426 C C . TYR A 1 184 ? 20.75 -20 -26.594 1 98.62 184 TYR A C 1
ATOM 1428 O O . TYR A 1 184 ? 20.25 -18.922 -26.922 1 98.62 184 TYR A O 1
ATOM 1436 N N . GLU A 1 185 ? 20.891 -21.016 -27.406 1 98.38 185 GLU A N 1
ATOM 1437 C CA . GLU A 1 185 ? 20.391 -21 -28.781 1 98.38 185 GLU A CA 1
ATOM 1438 C C . GLU A 1 185 ? 19.328 -22.062 -28.984 1 98.38 185 GLU A C 1
ATOM 1440 O O . GLU A 1 185 ? 19.438 -23.172 -28.469 1 98.38 185 GLU A O 1
ATOM 1445 N N . GLY A 1 186 ? 18.312 -21.625 -29.719 1 98.44 186 GLY A N 1
ATOM 1446 C CA . GLY A 1 186 ? 17.25 -22.562 -30.047 1 98.44 186 GLY A CA 1
ATOM 1447 C C . GLY A 1 186 ? 15.961 -22.297 -29.297 1 98.44 186 GLY A C 1
ATOM 1448 O O . GLY A 1 186 ? 15.727 -21.188 -28.828 1 98.44 186 GLY A O 1
ATOM 1449 N N . TYR A 1 187 ? 15.102 -23.281 -29.406 1 98.69 187 TYR A N 1
ATOM 1450 C CA . TYR A 1 187 ? 13.781 -23.203 -28.797 1 98.69 187 TYR A CA 1
ATOM 1451 C C . TYR A 1 187 ? 13.836 -23.625 -27.328 1 98.69 187 TYR A C 1
ATOM 1453 O O . TYR A 1 187 ? 14.555 -24.562 -26.969 1 98.69 187 TYR A O 1
ATOM 1461 N N . CYS A 1 188 ? 13.086 -22.938 -26.453 1 98.69 188 CYS A N 1
ATOM 1462 C CA . CYS A 1 188 ? 13.242 -23.062 -25 1 98.69 188 CYS A CA 1
ATOM 1463 C C . CYS A 1 188 ? 13.023 -24.516 -24.562 1 98.69 188 CYS A C 1
ATOM 1465 O O . CYS A 1 188 ? 13.789 -25.031 -23.75 1 98.69 188 CYS A O 1
ATOM 1467 N N . SER A 1 189 ? 11.984 -25.234 -25.125 1 98.81 189 SER A N 1
ATOM 1468 C CA . SER A 1 189 ? 11.703 -26.594 -24.719 1 98.81 189 SER A CA 1
ATOM 1469 C C . SER A 1 189 ? 12.867 -27.531 -25.062 1 98.81 189 SER A C 1
ATOM 1471 O O . SER A 1 189 ? 13.18 -28.438 -24.297 1 98.81 189 SER A O 1
ATOM 1473 N N . ASP A 1 190 ? 13.508 -27.297 -26.203 1 98.88 190 ASP A N 1
ATOM 1474 C CA . ASP A 1 190 ? 14.68 -28.078 -26.578 1 98.88 190 ASP A CA 1
ATOM 1475 C C . ASP A 1 190 ? 15.844 -27.812 -25.609 1 98.88 190 ASP A C 1
ATOM 1477 O O . ASP A 1 190 ? 16.531 -28.75 -25.203 1 98.88 190 ASP A O 1
ATOM 1481 N N . ILE A 1 191 ? 16.016 -26.578 -25.297 1 98.94 191 ILE A N 1
ATOM 1482 C CA . ILE A 1 191 ? 17.109 -26.172 -24.422 1 98.94 191 ILE A CA 1
ATOM 1483 C C . ILE A 1 191 ? 16.938 -26.828 -23.047 1 98.94 191 ILE A C 1
ATOM 1485 O O . ILE A 1 191 ? 17.875 -27.453 -22.531 1 98.94 191 ILE A O 1
ATOM 1489 N N . PHE A 1 192 ? 15.773 -26.734 -22.469 1 98.94 192 PHE A N 1
ATOM 1490 C CA . PHE A 1 192 ? 15.531 -27.297 -21.141 1 98.94 192 PHE A CA 1
ATOM 1491 C C . PHE A 1 192 ? 15.719 -28.812 -21.156 1 98.94 192 PHE A C 1
ATOM 1493 O O . PHE A 1 192 ? 16.297 -29.375 -20.219 1 98.94 192 PHE A O 1
ATOM 1500 N N . THR A 1 193 ? 15.273 -29.5 -22.188 1 98.94 193 THR A N 1
ATOM 1501 C CA . THR A 1 193 ? 15.438 -30.938 -22.312 1 98.94 193 THR A CA 1
ATOM 1502 C C . THR A 1 193 ? 16.922 -31.312 -22.422 1 98.94 193 THR A C 1
ATOM 1504 O O . THR A 1 193 ? 17.391 -32.219 -21.75 1 98.94 193 THR A O 1
ATOM 1507 N N . ASP A 1 194 ? 17.609 -30.562 -23.266 1 98.94 194 ASP A N 1
ATOM 1508 C CA . ASP A 1 194 ? 19.031 -30.844 -23.453 1 98.94 194 ASP A CA 1
ATOM 1509 C C . ASP A 1 194 ? 19.797 -30.656 -22.141 1 98.94 194 ASP A C 1
ATOM 1511 O O . ASP A 1 194 ? 20.688 -31.438 -21.812 1 98.94 194 ASP A O 1
ATOM 1515 N N . GLN A 1 195 ? 19.438 -29.641 -21.406 1 98.94 195 GLN A N 1
ATOM 1516 C CA . GLN A 1 195 ? 20.109 -29.391 -20.125 1 98.94 195 GLN A CA 1
ATOM 1517 C C . GLN A 1 195 ? 19.766 -30.484 -19.125 1 98.94 195 GLN A C 1
ATOM 1519 O O . GLN A 1 195 ? 20.609 -30.891 -18.328 1 98.94 195 GLN A O 1
ATOM 1524 N N . ALA A 1 196 ? 18.516 -30.953 -19.125 1 98.94 196 ALA A N 1
ATOM 1525 C CA . ALA A 1 196 ? 18.141 -32.062 -18.266 1 98.94 196 ALA A CA 1
ATOM 1526 C C . ALA A 1 196 ? 18.906 -33.344 -18.625 1 98.94 196 ALA A C 1
ATOM 1528 O O . ALA A 1 196 ? 19.391 -34.031 -17.734 1 98.94 196 ALA A O 1
ATOM 1529 N N . ILE A 1 197 ? 19.047 -33.594 -19.891 1 98.88 197 ILE A N 1
ATOM 1530 C CA . ILE A 1 197 ? 19.766 -34.781 -20.375 1 98.88 197 ILE A CA 1
ATOM 1531 C C . ILE A 1 197 ? 21.234 -34.688 -19.953 1 98.88 197 ILE A C 1
ATOM 1533 O O . ILE A 1 197 ? 21.812 -35.688 -19.484 1 98.88 197 ILE A O 1
ATOM 1537 N N . ASN A 1 198 ? 21.844 -33.5 -20.125 1 98.81 198 ASN A N 1
ATOM 1538 C CA . ASN A 1 198 ? 23.219 -33.312 -19.688 1 98.81 198 ASN A CA 1
ATOM 1539 C C . ASN A 1 198 ? 23.375 -33.562 -18.188 1 98.81 198 ASN A C 1
ATOM 1541 O O . ASN A 1 198 ? 24.344 -34.188 -17.75 1 98.81 198 ASN A O 1
ATOM 1545 N N . PHE A 1 199 ? 22.547 -33.125 -17.375 1 98.75 199 PHE A N 1
ATOM 1546 C CA . PHE A 1 199 ? 22.547 -33.312 -15.938 1 98.75 199 PHE A CA 1
ATOM 1547 C C . PHE A 1 199 ? 22.484 -34.812 -15.602 1 98.75 199 PHE A C 1
ATOM 1549 O O . PHE A 1 199 ? 23.234 -35.281 -14.75 1 98.75 199 PHE A O 1
ATOM 1556 N N . ILE A 1 200 ? 21.5 -35.531 -16.266 1 98.75 200 ILE A N 1
ATOM 1557 C CA . ILE A 1 200 ? 21.312 -36.938 -16.031 1 98.75 200 ILE A CA 1
ATOM 1558 C C . ILE A 1 200 ? 22.594 -37.688 -16.406 1 98.75 200 ILE A C 1
ATOM 1560 O O . ILE A 1 200 ? 23.047 -38.562 -15.656 1 98.75 200 ILE A O 1
ATOM 1564 N N . ASP A 1 201 ? 23.156 -37.312 -17.516 1 98.38 201 ASP A N 1
ATOM 1565 C CA . ASP A 1 201 ? 24.391 -37.938 -17.984 1 98.38 201 ASP A CA 1
ATOM 1566 C C . ASP A 1 201 ? 25.516 -37.75 -16.984 1 98.38 201 ASP A C 1
ATOM 1568 O O . ASP A 1 201 ? 26.266 -38.688 -16.672 1 98.38 201 ASP A O 1
ATOM 1572 N N . LYS A 1 202 ? 25.594 -36.625 -16.469 1 98.25 202 LYS A N 1
ATOM 1573 C CA . LYS A 1 202 ? 26.641 -36.25 -15.523 1 98.25 202 LYS A CA 1
ATOM 1574 C C . LYS A 1 202 ? 26.453 -37 -14.195 1 98.25 202 LYS A C 1
ATOM 1576 O O . LYS A 1 202 ? 27.422 -37.281 -13.492 1 98.25 202 LYS A O 1
ATOM 1581 N N . ASN A 1 203 ? 25.266 -37.281 -13.844 1 97.75 203 ASN A N 1
ATOM 1582 C CA . ASN A 1 203 ? 24.984 -37.781 -12.508 1 97.75 203 ASN A CA 1
ATOM 1583 C C . ASN A 1 203 ? 24.453 -39.219 -12.57 1 97.75 203 ASN A C 1
ATOM 1585 O O . ASN A 1 203 ? 23.766 -39.656 -11.648 1 97.75 203 ASN A O 1
ATOM 1589 N N . LYS A 1 204 ? 24.719 -40 -13.57 1 96.44 204 LYS A N 1
ATOM 1590 C CA . LYS A 1 204 ? 24.125 -41.312 -13.875 1 96.44 204 LYS A CA 1
ATOM 1591 C C . LYS A 1 204 ? 24.578 -42.375 -12.867 1 96.44 204 L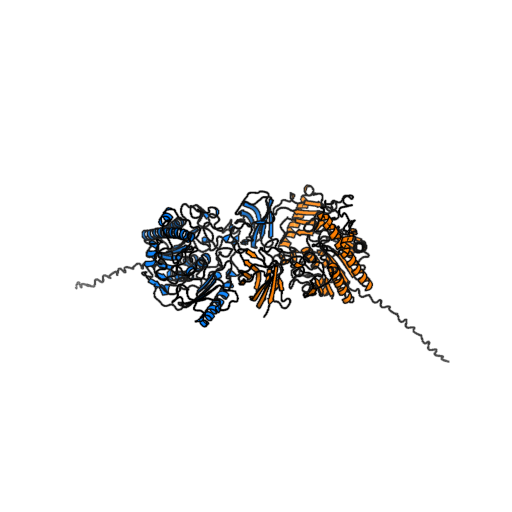YS A C 1
ATOM 1593 O O . LYS A 1 204 ? 23.984 -43.438 -12.766 1 96.44 204 LYS A O 1
ATOM 1598 N N . GLU A 1 205 ? 25.641 -42.094 -12.055 1 95.19 205 GLU A N 1
ATOM 1599 C CA . GLU A 1 205 ? 26.188 -43.094 -11.133 1 95.19 205 GLU A CA 1
ATOM 1600 C C . GLU A 1 205 ? 25.578 -42.969 -9.742 1 95.19 205 GLU A C 1
ATOM 1602 O O . GLU A 1 205 ? 25.859 -43.781 -8.859 1 95.19 205 GLU A O 1
ATOM 1607 N N . SER A 1 206 ? 24.844 -41.938 -9.516 1 94.25 206 SER A N 1
ATOM 1608 C CA . SER A 1 206 ? 24.156 -41.688 -8.25 1 94.25 206 SER A CA 1
ATOM 1609 C C . SER A 1 206 ? 22.688 -41.375 -8.484 1 94.25 206 SER A C 1
ATOM 1611 O O . SER A 1 206 ? 22.297 -40.969 -9.578 1 94.25 206 SER A O 1
ATOM 1613 N N . PRO A 1 207 ? 21.859 -41.625 -7.434 1 97.44 207 PRO A N 1
ATOM 1614 C CA . PRO A 1 207 ? 20.469 -41.25 -7.625 1 97.44 207 PRO A CA 1
ATOM 1615 C C . PRO A 1 207 ? 20.281 -39.75 -7.871 1 97.44 207 PRO A C 1
ATOM 1617 O O . PRO A 1 207 ? 20.953 -38.938 -7.254 1 97.44 207 PRO A O 1
ATOM 1620 N N . PHE A 1 208 ? 19.422 -39.406 -8.773 1 98.62 208 PHE A N 1
ATOM 1621 C CA . PHE A 1 208 ? 19.188 -38 -9.094 1 98.62 208 PHE A CA 1
ATOM 1622 C C . PHE A 1 208 ? 17.688 -37.688 -9.078 1 98.62 208 PHE A C 1
ATOM 1624 O O . PHE A 1 208 ? 16.859 -38.594 -9.18 1 98.62 208 PHE A O 1
ATOM 1631 N N . PHE A 1 209 ? 17.359 -36.5 -8.781 1 98.81 209 PHE A N 1
ATOM 1632 C CA . PHE A 1 209 ? 16.031 -35.906 -8.977 1 98.81 209 PHE A CA 1
ATOM 1633 C C . PHE A 1 209 ? 16.078 -34.812 -10.062 1 98.81 209 PHE A C 1
ATOM 1635 O O . PHE A 1 209 ? 16.75 -33.812 -9.898 1 98.81 209 PHE A O 1
ATOM 1642 N N . CYS A 1 210 ? 15.398 -35.094 -11.133 1 98.94 210 CYS A N 1
ATOM 1643 C CA . CYS A 1 210 ? 15.32 -34.156 -12.25 1 98.94 210 CYS A CA 1
ATOM 1644 C C . CYS A 1 210 ? 13.922 -33.562 -12.367 1 98.94 210 CYS A C 1
ATOM 1646 O O . CYS A 1 210 ? 12.961 -34.281 -12.641 1 98.94 210 CYS A O 1
ATOM 1648 N N . TYR A 1 211 ? 13.852 -32.281 -12.078 1 98.94 211 TYR A N 1
ATOM 1649 C CA . TYR A 1 211 ? 12.633 -31.5 -12.258 1 98.94 211 TYR A CA 1
ATOM 1650 C C . TYR A 1 211 ? 12.633 -30.797 -13.609 1 98.94 211 TYR A C 1
ATOM 1652 O O . TYR A 1 211 ? 13.32 -29.797 -13.789 1 98.94 211 TYR A O 1
ATOM 1660 N N . LEU A 1 212 ? 11.961 -31.344 -14.562 1 98.94 212 LEU A N 1
ATOM 1661 C CA . LEU A 1 212 ? 11.859 -30.797 -15.906 1 98.94 212 LEU A CA 1
ATOM 1662 C C . LEU A 1 212 ? 10.516 -30.109 -16.109 1 98.94 212 LEU A C 1
ATOM 1664 O O . LEU A 1 212 ? 9.5 -30.766 -16.344 1 98.94 212 LEU A O 1
ATOM 1668 N N . ALA A 1 213 ? 10.531 -28.797 -16.062 1 98.88 213 ALA A N 1
ATOM 1669 C CA . ALA A 1 213 ? 9.328 -27.969 -16.031 1 98.88 213 ALA A CA 1
ATOM 1670 C C . ALA A 1 213 ? 9.242 -27.062 -17.25 1 98.88 213 ALA A C 1
ATOM 1672 O O . ALA A 1 213 ? 9.719 -25.938 -17.234 1 98.88 213 ALA A O 1
ATOM 1673 N N . TYR A 1 214 ? 8.578 -27.5 -18.219 1 98.81 214 TYR A N 1
ATOM 1674 C CA . TYR A 1 214 ? 8.469 -26.75 -19.453 1 98.81 214 TYR A CA 1
ATOM 1675 C C . TYR A 1 214 ? 7.609 -25.5 -19.266 1 98.81 214 TYR A C 1
ATOM 1677 O O . TYR A 1 214 ? 6.562 -25.562 -18.625 1 98.81 214 TYR A O 1
ATOM 1685 N N . ASN A 1 215 ? 8.023 -24.391 -19.812 1 98.06 215 ASN A N 1
ATOM 1686 C CA . ASN A 1 215 ? 7.16 -23.219 -19.906 1 98.06 215 ASN A CA 1
ATOM 1687 C C . ASN A 1 215 ? 6.059 -23.406 -20.938 1 98.06 215 ASN A C 1
ATOM 1689 O O . ASN A 1 215 ? 4.957 -22.875 -20.797 1 98.06 215 ASN A O 1
ATOM 1693 N N . ALA A 1 216 ? 6.41 -24.031 -22.047 1 98 216 ALA A N 1
ATOM 1694 C CA . ALA A 1 216 ? 5.426 -24.359 -23.078 1 98 216 ALA A CA 1
ATOM 1695 C C . ALA A 1 216 ? 4.387 -25.344 -22.547 1 98 216 ALA A C 1
ATOM 1697 O O . ALA A 1 216 ? 4.695 -26.188 -21.688 1 98 216 ALA A O 1
ATOM 1698 N N . PRO A 1 217 ? 3.096 -25.234 -22.953 1 98.44 217 PRO A N 1
ATOM 1699 C CA . PRO A 1 217 ? 2.65 -24.375 -24.031 1 98.44 217 PRO A CA 1
ATOM 1700 C C . PRO A 1 217 ? 2.043 -23.062 -23.547 1 98.44 217 PRO A C 1
ATOM 1702 O O . PRO A 1 217 ? 1.063 -22.578 -24.109 1 98.44 217 PRO A O 1
ATOM 1705 N N . HIS A 1 218 ? 2.51 -22.562 -22.422 1 97.56 218 HIS A N 1
ATOM 1706 C CA . HIS A 1 218 ? 2.098 -21.266 -21.922 1 97.56 218 HIS A CA 1
ATOM 1707 C C . HIS A 1 218 ? 2.301 -20.172 -22.969 1 97.56 218 HIS A C 1
ATOM 1709 O O . HIS A 1 218 ? 3.172 -20.281 -23.828 1 97.56 218 HIS A O 1
ATOM 1715 N N . THR A 1 219 ? 1.48 -19.094 -22.938 1 96 219 THR A N 1
ATOM 1716 C CA . THR A 1 219 ? 1.697 -17.922 -23.781 1 96 219 THR A CA 1
ATOM 1717 C C . THR A 1 219 ? 3.037 -17.266 -23.469 1 96 219 THR A C 1
ATOM 1719 O O . THR A 1 219 ? 3.508 -17.328 -22.328 1 96 219 THR A O 1
ATOM 1722 N N . PRO A 1 220 ? 3.592 -16.562 -24.406 1 96.5 220 PRO A N 1
ATOM 1723 C CA . PRO A 1 220 ? 3.148 -16.406 -25.797 1 96.5 220 PRO A CA 1
ATOM 1724 C C . PRO A 1 220 ? 3.232 -17.703 -26.594 1 96.5 220 PRO A C 1
ATOM 1726 O O . PRO A 1 220 ? 4.168 -18.5 -26.406 1 96.5 220 PRO A O 1
ATOM 1729 N N . LEU A 1 221 ? 2.277 -17.859 -27.453 1 97.81 221 LEU A N 1
ATOM 1730 C CA . LEU A 1 221 ? 2.225 -19.094 -28.219 1 97.81 221 LEU A CA 1
ATOM 1731 C C . LEU A 1 221 ? 3.207 -19.062 -29.391 1 97.81 221 LEU A C 1
ATOM 1733 O O . LEU A 1 221 ? 2.84 -18.688 -30.5 1 97.81 221 LEU A O 1
ATOM 1737 N N . GLN A 1 222 ? 4.457 -19.516 -29.031 1 97.94 222 GLN A N 1
ATOM 1738 C CA . GLN A 1 222 ? 5.574 -19.5 -29.969 1 97.94 222 GLN A CA 1
ATOM 1739 C C . GLN A 1 222 ? 6.152 -20.906 -30.156 1 97.94 222 GLN A C 1
ATOM 1741 O O . GLN A 1 222 ? 6.414 -21.609 -29.172 1 97.94 222 GLN A O 1
ATOM 1746 N N . VAL A 1 223 ? 6.387 -21.344 -31.375 1 97.38 223 VAL A N 1
ATOM 1747 C CA . VAL A 1 223 ? 6.875 -22.688 -31.672 1 97.38 223 VAL A CA 1
ATOM 1748 C C . VAL A 1 223 ? 7.637 -22.672 -33 1 97.38 223 VAL A C 1
ATOM 1750 O O . VAL A 1 223 ? 7.367 -21.844 -33.875 1 97.38 223 VAL A O 1
ATOM 1753 N N . PRO A 1 224 ? 8.656 -23.547 -33.125 1 98.06 224 PRO A N 1
ATOM 1754 C CA . PRO A 1 224 ? 9.352 -23.609 -34.406 1 98.06 224 PRO A CA 1
ATOM 1755 C C . PRO A 1 224 ? 8.406 -23.875 -35.562 1 98.06 224 PRO A C 1
ATOM 1757 O O . PRO A 1 224 ? 7.469 -24.672 -35.438 1 98.06 224 PRO A O 1
ATOM 1760 N N . ASP A 1 225 ? 8.695 -23.281 -36.656 1 97.94 225 ASP A N 1
ATOM 1761 C CA . ASP A 1 225 ? 7.809 -23.297 -37.812 1 97.94 225 ASP A CA 1
ATOM 1762 C C . ASP A 1 225 ? 7.555 -24.734 -38.312 1 97.94 225 ASP A C 1
ATOM 1764 O O . ASP A 1 225 ? 6.457 -25.047 -38.75 1 97.94 225 ASP A O 1
ATOM 1768 N N . SER A 1 226 ? 8.562 -25.547 -38.25 1 98.44 226 SER A N 1
ATOM 1769 C CA . SER A 1 226 ? 8.422 -26.922 -38.719 1 98.44 226 SER A CA 1
ATOM 1770 C C . SER A 1 226 ? 7.32 -27.641 -37.938 1 98.44 226 SER A C 1
ATOM 1772 O O . SER A 1 226 ? 6.641 -28.516 -38.5 1 98.44 226 SER A O 1
ATOM 1774 N N . TYR A 1 227 ? 7.145 -27.328 -36.75 1 98.69 227 TYR A N 1
ATOM 1775 C CA . TYR A 1 227 ? 6.082 -27.938 -35.969 1 98.69 227 TYR A CA 1
ATOM 1776 C C . TYR A 1 227 ? 4.734 -27.297 -36.281 1 98.69 227 TYR A C 1
ATOM 1778 O O . TYR A 1 227 ? 3.723 -28 -36.375 1 98.69 227 TYR A O 1
ATOM 1786 N N . TYR A 1 228 ? 4.715 -25.984 -36.406 1 98.44 228 TYR A N 1
ATOM 1787 C CA . TYR A 1 228 ? 3.459 -25.312 -36.719 1 98.44 228 TYR A CA 1
ATOM 1788 C C . TYR A 1 228 ? 2.877 -25.828 -38.031 1 98.44 228 TYR A C 1
ATOM 1790 O O . TYR A 1 228 ? 1.659 -25.969 -38.156 1 98.44 228 TYR A O 1
ATOM 1798 N N . GLN A 1 229 ? 3.738 -26.094 -39 1 98.5 229 GLN A N 1
ATOM 1799 C CA . GLN A 1 229 ? 3.316 -26.531 -40.312 1 98.5 229 GLN A CA 1
ATOM 1800 C C . GLN A 1 229 ? 2.535 -27.828 -40.25 1 98.5 229 GLN A C 1
ATOM 1802 O O . GLN A 1 229 ? 1.654 -28.078 -41.062 1 98.5 229 GLN A O 1
ATOM 1807 N N . LYS A 1 230 ? 2.811 -28.578 -39.25 1 98.38 230 LYS A N 1
ATOM 1808 C CA . LYS A 1 230 ? 2.109 -29.859 -39.062 1 98.38 230 LYS A CA 1
ATOM 1809 C C . LYS A 1 230 ? 0.646 -29.625 -38.719 1 98.38 230 LYS A C 1
ATOM 1811 O O . LYS A 1 230 ? -0.189 -30.516 -38.906 1 98.38 230 LYS A O 1
ATOM 1816 N N . TYR A 1 231 ? 0.316 -28.469 -38.219 1 98.5 231 TYR A N 1
ATOM 1817 C CA . TYR A 1 231 ? -1.014 -28.266 -37.656 1 98.5 231 TYR A CA 1
ATOM 1818 C C . TYR A 1 231 ? -1.729 -27.109 -38.344 1 98.5 231 TYR A C 1
ATOM 1820 O O . TYR A 1 231 ? -2.918 -26.875 -38.094 1 98.5 231 TYR A O 1
ATOM 1828 N N . ARG A 1 232 ? -1.103 -26.406 -39.188 1 97.69 232 ARG A N 1
ATOM 1829 C CA . ARG A 1 232 ? -1.574 -25.141 -39.781 1 97.69 232 ARG A CA 1
ATOM 1830 C C . ARG A 1 232 ? -2.93 -25.328 -40.438 1 97.69 232 ARG A C 1
ATOM 1832 O O . ARG A 1 232 ? -3.771 -24.438 -40.406 1 97.69 232 ARG A O 1
ATOM 1839 N N . ASP A 1 233 ? -3.18 -26.516 -41.031 1 97.38 233 ASP A N 1
ATOM 1840 C CA . ASP A 1 233 ? -4.352 -26.688 -41.875 1 97.38 233 ASP A CA 1
ATOM 1841 C C . ASP A 1 233 ? -5.434 -27.5 -41.188 1 97.38 233 ASP A C 1
ATOM 1843 O O . ASP A 1 233 ? -6.48 -27.781 -41.781 1 97.38 233 ASP A O 1
ATOM 1847 N N . ILE A 1 234 ? -5.25 -27.828 -39.938 1 97.62 234 ILE A N 1
ATOM 1848 C CA . ILE A 1 234 ? -6.27 -28.641 -39.281 1 97.62 234 ILE A CA 1
ATOM 1849 C C . ILE A 1 234 ? -7.387 -27.734 -38.781 1 97.62 234 ILE A C 1
ATOM 1851 O O . ILE A 1 234 ? -7.18 -26.531 -38.594 1 97.62 234 ILE A O 1
ATOM 1855 N N . ASP A 1 235 ? -8.586 -28.297 -38.625 1 97.81 235 ASP A N 1
ATOM 1856 C CA . ASP A 1 235 ? -9.656 -27.688 -37.812 1 97.81 235 ASP A CA 1
ATOM 1857 C C . ASP A 1 235 ? -9.727 -28.312 -36.438 1 97.81 235 ASP A C 1
ATOM 1859 O O . ASP A 1 235 ? -10.328 -29.375 -36.25 1 97.81 235 ASP A O 1
ATOM 1863 N N . PRO A 1 236 ? -9.18 -27.641 -35.469 1 97.25 236 PRO A N 1
ATOM 1864 C CA . PRO A 1 236 ? -9.07 -28.234 -34.125 1 97.25 236 PRO A CA 1
ATOM 1865 C C . PRO A 1 236 ? -10.43 -28.438 -33.469 1 97.25 236 PRO A C 1
ATOM 1867 O O . PRO A 1 236 ? -10.516 -29.062 -32.406 1 97.25 236 PRO A O 1
ATOM 1870 N N . SER A 1 237 ? -11.477 -27.891 -34.031 1 96 237 SER A N 1
ATOM 1871 C CA . SER A 1 237 ? -12.805 -28.047 -33.438 1 96 237 SER A CA 1
ATOM 1872 C C . SER A 1 237 ? -13.539 -29.234 -34.031 1 96 237 SER A C 1
ATOM 1874 O O . SER A 1 237 ? -14.594 -29.641 -33.562 1 96 237 SER A O 1
ATOM 1876 N N . ALA A 1 238 ? -12.992 -29.812 -35.031 1 95.62 238 ALA A N 1
ATOM 1877 C CA . ALA A 1 238 ? -13.672 -30.891 -35.75 1 95.62 238 ALA A CA 1
ATOM 1878 C C . ALA A 1 238 ? -13.586 -32.219 -34.969 1 95.62 238 ALA A C 1
ATOM 1880 O O . ALA A 1 238 ? -12.57 -32.5 -34.344 1 95.62 238 ALA A O 1
ATOM 1881 N N . GLY A 1 239 ? -14.672 -33 -35 1 93.62 239 GLY A N 1
ATOM 1882 C CA . GLY A 1 239 ? -14.664 -34.375 -34.531 1 93.62 239 GLY A CA 1
ATOM 1883 C C . GLY A 1 239 ? -15.055 -34.5 -33.062 1 93.62 239 GLY A C 1
ATOM 1884 O O . GLY A 1 239 ? -14.961 -35.562 -32.469 1 93.62 239 GLY A O 1
ATOM 1885 N N . PHE A 1 240 ? -15.383 -33.406 -32.5 1 91.81 240 PHE A N 1
ATOM 1886 C CA . PHE A 1 240 ? -15.766 -33.438 -31.078 1 91.81 240 PHE A CA 1
ATOM 1887 C C . PHE A 1 240 ? -17.266 -33.219 -30.922 1 91.81 240 PHE A C 1
ATOM 1889 O O . PHE A 1 240 ? -17.922 -32.719 -31.828 1 91.81 240 PHE A O 1
ATOM 1896 N N . GLY A 1 241 ? -17.812 -33.625 -29.719 1 84.69 241 GLY A N 1
ATOM 1897 C CA . GLY A 1 241 ? -19.219 -33.406 -29.391 1 84.69 241 GLY A CA 1
ATOM 1898 C C . GLY A 1 241 ? -20.109 -34.562 -29.781 1 84.69 241 GLY A C 1
ATOM 1899 O O . GLY A 1 241 ? -21.25 -34.656 -29.328 1 84.69 241 GLY A O 1
ATOM 1900 N N . LYS A 1 242 ? -19.625 -35.5 -30.531 1 84 242 LYS A N 1
ATOM 1901 C CA . LYS A 1 242 ? -20.453 -36.594 -31.031 1 84 242 LYS A CA 1
ATOM 1902 C C . LYS A 1 242 ? -20.562 -37.719 -30 1 84 242 LYS A C 1
ATOM 1904 O O . LYS A 1 242 ? -21.484 -38.531 -30.047 1 84 242 LYS A O 1
ATOM 1909 N N . ASP A 1 243 ? -19.719 -37.75 -29.078 1 85.38 243 ASP A N 1
ATOM 1910 C CA . ASP A 1 243 ? -19.688 -38.812 -28.078 1 85.38 243 ASP A CA 1
ATOM 1911 C C . ASP A 1 243 ? -20.453 -38.406 -26.828 1 85.38 243 ASP A C 1
ATOM 1913 O O . ASP A 1 243 ? -20.375 -39.062 -25.797 1 85.38 243 ASP A O 1
ATOM 1917 N N . GLY A 1 244 ? -21.094 -37.281 -26.844 1 86 244 GLY A N 1
ATOM 1918 C CA . GLY A 1 244 ? -21.922 -36.844 -25.734 1 86 244 GLY A CA 1
ATOM 1919 C C . GLY A 1 244 ? -21.203 -35.938 -24.781 1 86 244 GLY A C 1
ATOM 1920 O O . GLY A 1 244 ? -21.828 -35.344 -23.891 1 86 244 GLY A O 1
ATOM 1921 N N . LYS A 1 245 ? -19.922 -35.75 -24.875 1 92.75 245 LYS A N 1
ATOM 1922 C CA . LYS A 1 245 ? -19.172 -34.812 -24.062 1 92.75 245 LYS A CA 1
ATOM 1923 C C . LYS A 1 245 ? -19.422 -33.375 -24.516 1 92.75 245 LYS A C 1
ATOM 1925 O O . LYS A 1 245 ? -19.391 -33.094 -25.719 1 92.75 245 LYS A O 1
ATOM 1930 N N . PRO A 1 246 ? -19.656 -32.531 -23.531 1 92.81 246 PRO A N 1
ATOM 1931 C CA . PRO A 1 246 ? -19.781 -31.125 -23.922 1 92.81 246 PRO A CA 1
ATOM 1932 C C . PRO A 1 246 ? -18.547 -30.594 -24.641 1 92.81 246 PRO A C 1
ATOM 1934 O O . PRO A 1 246 ? -17.422 -31.047 -24.359 1 92.81 246 PRO A O 1
ATOM 1937 N N . PHE A 1 247 ? -18.75 -29.703 -25.656 1 93.38 247 PHE A N 1
ATOM 1938 C CA . PHE A 1 247 ? -17.672 -29.062 -26.375 1 93.38 247 PHE A CA 1
ATOM 1939 C C . PHE A 1 247 ? -17.984 -27.594 -26.641 1 93.38 247 PHE A C 1
ATOM 1941 O O . PHE A 1 247 ? -19.031 -27.281 -27.234 1 93.38 247 PHE A O 1
ATOM 1948 N N . SER A 1 248 ? -17.156 -26.75 -26.234 1 91.69 248 SER A N 1
ATOM 1949 C CA . SER A 1 248 ? -17.359 -25.312 -26.391 1 91.69 248 SER A CA 1
ATOM 1950 C C . SER A 1 248 ? -17.125 -24.875 -27.828 1 91.69 248 SER A C 1
ATOM 1952 O O . SER A 1 248 ? -16.203 -25.359 -28.5 1 91.69 248 SER A O 1
ATOM 1954 N N . LYS A 1 249 ? -17.938 -23.906 -28.281 1 93.81 249 LYS A N 1
ATOM 1955 C CA . LYS A 1 249 ? -17.719 -23.297 -29.578 1 93.81 249 LYS A CA 1
ATOM 1956 C C . LYS A 1 249 ? -16.375 -22.547 -29.609 1 93.81 249 LYS A C 1
ATOM 1958 O O . LYS A 1 249 ? -16.016 -21.859 -28.656 1 93.81 249 LYS A O 1
ATOM 1963 N N . MET A 1 250 ? -15.648 -22.688 -30.734 1 96.88 250 MET A N 1
ATOM 1964 C CA . MET A 1 250 ? -14.336 -22.062 -30.875 1 96.88 250 MET A CA 1
ATOM 1965 C C . MET A 1 250 ? -14.367 -20.953 -31.938 1 96.88 250 MET A C 1
ATOM 1967 O O . MET A 1 250 ? -14.852 -21.172 -33.031 1 96.88 250 MET A O 1
ATOM 1971 N N . SER A 1 251 ? -13.93 -19.812 -31.562 1 97.81 251 SER A N 1
ATOM 1972 C CA . SER A 1 251 ? -13.703 -18.75 -32.562 1 97.81 251 SER A CA 1
ATOM 1973 C C . SER A 1 251 ? -12.508 -19.062 -33.438 1 97.81 251 SER A C 1
ATOM 1975 O O . SER A 1 251 ? -11.781 -20.031 -33.188 1 97.81 251 SER A O 1
ATOM 1977 N N . GLU A 1 252 ? -12.297 -18.281 -34.5 1 97.69 252 GLU A N 1
ATOM 1978 C CA . GLU A 1 252 ? -11.125 -18.469 -35.344 1 97.69 252 GLU A CA 1
ATOM 1979 C C . GLU A 1 252 ? -9.836 -18.234 -34.562 1 97.69 252 GLU A C 1
ATOM 1981 O O . GLU A 1 252 ? -8.828 -18.891 -34.812 1 97.69 252 GLU A O 1
ATOM 1986 N N . LYS A 1 253 ? -9.867 -17.328 -33.688 1 98.06 253 LYS A N 1
ATOM 1987 C CA . LYS A 1 253 ? -8.711 -17.094 -32.812 1 98.06 253 LYS A CA 1
ATOM 1988 C C . LYS A 1 253 ? -8.438 -18.297 -31.922 1 98.06 253 LYS A C 1
ATOM 1990 O O . LYS A 1 253 ? -7.285 -18.672 -31.719 1 98.06 253 LYS A O 1
ATOM 1995 N N . ASP A 1 254 ? -9.531 -18.828 -31.375 1 98.19 254 ASP A N 1
ATOM 1996 C CA . ASP A 1 254 ? -9.375 -20.031 -30.562 1 98.19 254 ASP A CA 1
ATOM 1997 C C . ASP A 1 254 ? -8.727 -21.156 -31.359 1 98.19 254 ASP A C 1
ATOM 1999 O O . ASP A 1 254 ? -7.855 -21.859 -30.859 1 98.19 254 ASP A O 1
ATOM 2003 N N . LYS A 1 255 ? -9.156 -21.297 -32.531 1 98.44 255 LYS A N 1
ATOM 2004 C CA . LYS A 1 255 ? -8.633 -22.359 -33.406 1 98.44 255 LYS A CA 1
ATOM 2005 C C . LYS A 1 255 ? -7.145 -22.156 -33.688 1 98.44 255 LYS A C 1
ATOM 2007 O O . LYS A 1 255 ? -6.355 -23.094 -33.625 1 98.44 255 LYS A O 1
ATOM 2012 N N . GLU A 1 256 ? -6.836 -20.938 -34.031 1 98.5 256 GLU A N 1
ATOM 2013 C CA . GLU A 1 256 ? -5.43 -20.641 -34.281 1 98.5 256 GLU A CA 1
ATOM 2014 C C . GLU A 1 256 ? -4.586 -20.891 -33.031 1 98.5 256 GLU A C 1
ATOM 2016 O O . GLU A 1 256 ? -3.486 -21.438 -33.125 1 98.5 256 GLU A O 1
ATOM 2021 N N . ASP A 1 257 ? -5.062 -20.469 -31.938 1 98.56 257 ASP A N 1
ATOM 2022 C CA . ASP A 1 257 ? -4.359 -20.719 -30.672 1 98.56 257 ASP A CA 1
ATOM 2023 C C . ASP A 1 257 ? -4.188 -22.219 -30.438 1 98.56 257 ASP A C 1
ATOM 2025 O O . ASP A 1 257 ? -3.121 -22.656 -30 1 98.56 257 ASP A O 1
ATOM 2029 N N . ALA A 1 258 ? -5.223 -22.953 -30.656 1 98.56 258 ALA A N 1
ATOM 2030 C CA . ALA A 1 258 ? -5.156 -24.406 -30.469 1 98.56 258 ALA A CA 1
ATOM 2031 C C . ALA A 1 258 ? -4.109 -25.031 -31.375 1 98.56 258 ALA A C 1
ATOM 2033 O O . ALA A 1 258 ? -3.365 -25.922 -30.969 1 98.56 258 ALA A O 1
ATOM 2034 N N . ARG A 1 259 ? -4.043 -24.594 -32.625 1 98.75 259 ARG A N 1
ATOM 2035 C CA . ARG A 1 259 ? -3.035 -25.078 -33.562 1 98.75 259 ARG A CA 1
ATOM 2036 C C . ARG A 1 259 ? -1.628 -24.859 -33.031 1 98.75 259 ARG A C 1
ATOM 2038 O O . ARG A 1 259 ? -0.796 -25.766 -33.062 1 98.75 259 ARG A O 1
ATOM 2045 N N . LYS A 1 260 ? -1.396 -23.688 -32.531 1 98.69 260 LYS A N 1
ATOM 2046 C CA . LYS A 1 260 ? -0.082 -23.359 -31.969 1 98.69 260 LYS A CA 1
ATOM 2047 C C . LYS A 1 260 ? 0.215 -24.188 -30.719 1 98.69 260 LYS A C 1
ATOM 2049 O O . LYS A 1 260 ? 1.329 -24.688 -30.562 1 98.69 260 LYS A O 1
ATOM 2054 N N . VAL A 1 261 ? -0.771 -24.344 -29.844 1 98.81 261 VAL A N 1
ATOM 2055 C CA . VAL A 1 261 ? -0.587 -25.125 -28.641 1 98.81 261 VAL A CA 1
ATOM 2056 C C . VAL A 1 261 ? -0.27 -26.578 -29 1 98.81 261 VAL A C 1
ATOM 2058 O O . VAL A 1 261 ? 0.651 -27.172 -28.438 1 98.81 261 VAL A O 1
ATOM 2061 N N . TYR A 1 262 ? -1.021 -27.156 -29.938 1 98.81 262 TYR A N 1
ATOM 2062 C CA . TYR A 1 262 ? -0.787 -28.531 -30.344 1 98.81 262 TYR A CA 1
ATOM 2063 C C . TYR A 1 262 ? 0.619 -28.703 -30.906 1 98.81 262 TYR A C 1
ATOM 2065 O O . TYR A 1 262 ? 1.277 -29.719 -30.641 1 98.81 262 TYR A O 1
ATOM 2073 N N . ALA A 1 263 ? 1.045 -27.719 -31.641 1 98.88 263 ALA A N 1
ATOM 2074 C CA . ALA A 1 263 ? 2.408 -27.75 -32.156 1 98.88 263 ALA A CA 1
ATOM 2075 C C . ALA A 1 263 ? 3.432 -27.719 -31.031 1 98.88 263 ALA A C 1
ATOM 2077 O O . ALA A 1 263 ? 4.422 -28.453 -31.062 1 98.88 263 ALA A O 1
ATOM 2078 N N . MET A 1 264 ? 3.238 -26.875 -30.078 1 98.88 264 MET A N 1
ATOM 2079 C CA . MET A 1 264 ? 4.129 -26.781 -28.922 1 98.88 264 MET A CA 1
ATOM 2080 C C . MET A 1 264 ? 4.145 -28.094 -28.141 1 98.88 264 MET A C 1
ATOM 2082 O O . MET A 1 264 ? 5.203 -28.547 -27.719 1 98.88 264 MET A O 1
ATOM 2086 N N . VAL A 1 265 ? 2.99 -28.688 -27.938 1 98.88 265 VAL A N 1
ATOM 2087 C CA . VAL A 1 265 ? 2.857 -29.953 -27.203 1 98.88 265 VAL A CA 1
ATOM 2088 C C . VAL A 1 265 ? 3.559 -31.062 -27.984 1 98.88 265 VAL A C 1
ATOM 2090 O O . VAL A 1 265 ? 4.203 -31.922 -27.391 1 98.88 265 VAL A O 1
ATOM 2093 N N . ASN A 1 266 ? 3.389 -31.031 -29.281 1 98.94 266 ASN A N 1
ATOM 2094 C CA . ASN A 1 266 ? 4.098 -32 -30.125 1 98.94 266 ASN A CA 1
ATOM 2095 C C . ASN A 1 266 ? 5.609 -31.875 -29.969 1 98.94 266 ASN A C 1
ATOM 2097 O O . ASN A 1 266 ? 6.312 -32.875 -29.922 1 98.94 266 ASN A O 1
ATOM 2101 N N . ASN A 1 267 ? 6.094 -30.703 -29.906 1 98.94 267 ASN A N 1
ATOM 2102 C CA . ASN A 1 267 ? 7.516 -30.5 -29.656 1 98.94 267 ASN A CA 1
ATOM 2103 C C . ASN A 1 267 ? 7.93 -31.078 -28.297 1 98.94 267 ASN A C 1
ATOM 2105 O O . ASN A 1 267 ? 8.977 -31.734 -28.203 1 98.94 267 ASN A O 1
ATOM 2109 N N . ILE A 1 268 ? 7.164 -30.844 -27.266 1 98.94 268 ILE A N 1
ATOM 2110 C CA . ILE A 1 268 ? 7.43 -31.422 -25.953 1 98.94 268 ILE A CA 1
ATOM 2111 C C . ILE A 1 268 ? 7.469 -32.938 -26.062 1 98.94 268 ILE A C 1
ATOM 2113 O O . ILE A 1 268 ? 8.352 -33.594 -25.484 1 98.94 268 ILE A O 1
ATOM 2117 N N . ASP A 1 269 ? 6.539 -33.5 -26.781 1 98.88 269 ASP A N 1
ATOM 2118 C CA . ASP A 1 269 ? 6.473 -34.969 -26.984 1 98.88 269 ASP A CA 1
ATOM 2119 C C . ASP A 1 269 ? 7.773 -35.5 -27.578 1 98.88 269 ASP A C 1
ATOM 2121 O O . ASP A 1 269 ? 8.336 -36.469 -27.094 1 98.88 269 ASP A O 1
ATOM 2125 N N . ASP A 1 270 ? 8.242 -34.844 -28.641 1 98.88 270 ASP A N 1
ATOM 2126 C CA . ASP A 1 270 ? 9.5 -35.219 -29.281 1 98.88 270 ASP A CA 1
ATOM 2127 C C . ASP A 1 270 ? 10.672 -35.125 -28.312 1 98.88 270 ASP A C 1
ATOM 2129 O O . ASP A 1 270 ? 11.57 -35.938 -28.312 1 98.88 270 ASP A O 1
ATOM 2133 N N . ASN A 1 271 ? 10.672 -34.094 -27.531 1 98.94 271 ASN A N 1
ATOM 2134 C CA . ASN A 1 271 ? 11.734 -33.906 -26.547 1 98.94 271 ASN A CA 1
ATOM 2135 C C . ASN A 1 271 ? 11.727 -35 -25.484 1 98.94 271 ASN A C 1
ATOM 2137 O O . ASN A 1 271 ? 12.789 -35.438 -25.062 1 98.94 271 ASN A O 1
ATOM 2141 N N . LEU A 1 272 ? 10.578 -35.375 -25.047 1 98.94 272 LEU A N 1
ATOM 2142 C CA . LEU A 1 272 ? 10.508 -36.5 -24.094 1 98.94 272 LEU A CA 1
ATOM 2143 C C . LEU A 1 272 ? 10.984 -37.781 -24.719 1 98.94 272 LEU A C 1
ATOM 2145 O O . LEU A 1 272 ? 11.586 -38.625 -24.047 1 98.94 272 LEU A O 1
ATOM 2149 N N . GLY A 1 273 ? 10.68 -37.938 -26.016 1 98.88 273 GLY A N 1
ATOM 2150 C CA . GLY A 1 273 ? 11.258 -39.062 -26.719 1 98.88 273 GLY A CA 1
ATOM 2151 C C . GLY A 1 273 ? 12.773 -39.094 -26.672 1 98.88 273 GLY A C 1
ATOM 2152 O O . GLY A 1 273 ? 13.375 -40.125 -26.438 1 98.88 273 GLY A O 1
ATOM 2153 N N . LYS A 1 274 ? 13.328 -37.938 -26.922 1 98.81 274 LYS A N 1
ATOM 2154 C CA . LYS A 1 274 ? 14.781 -37.781 -26.828 1 98.81 274 LYS A CA 1
ATOM 2155 C C . LYS A 1 274 ? 15.289 -38.125 -25.438 1 98.81 274 LYS A C 1
ATOM 2157 O O . LYS A 1 274 ? 16.297 -38.844 -25.297 1 98.81 274 LYS A O 1
ATOM 2162 N N . LEU A 1 275 ? 14.664 -37.688 -24.438 1 98.88 275 LEU A N 1
ATOM 2163 C CA . LEU A 1 275 ? 15.039 -37.938 -23.047 1 98.88 275 LEU A CA 1
ATOM 2164 C C . LEU A 1 275 ? 14.977 -39.406 -22.719 1 98.88 275 LEU A C 1
ATOM 2166 O O . LEU A 1 275 ? 15.906 -39.969 -22.141 1 98.88 275 LEU A O 1
ATOM 2170 N N . PHE A 1 276 ? 13.906 -40.125 -23.109 1 98.62 276 PHE A N 1
ATOM 2171 C CA . PHE A 1 276 ? 13.719 -41.562 -22.797 1 98.62 276 PHE A CA 1
ATOM 2172 C C . PHE A 1 276 ? 14.719 -42.406 -23.562 1 98.62 276 PHE A C 1
ATOM 2174 O O . PHE A 1 276 ? 15.219 -43.406 -23.031 1 98.62 276 PHE A O 1
ATOM 2181 N N . LYS A 1 277 ? 14.992 -42 -24.766 1 98.56 277 LYS A N 1
ATOM 2182 C CA . LYS A 1 277 ? 16.016 -42.688 -25.531 1 98.56 277 LYS A CA 1
ATOM 2183 C C . LYS A 1 277 ? 17.375 -42.625 -24.828 1 98.56 277 LYS A C 1
ATOM 2185 O O . LYS A 1 277 ? 18.125 -43.594 -24.797 1 98.56 277 LYS A O 1
ATOM 2190 N N . LYS A 1 278 ? 17.672 -41.469 -24.297 1 98.5 278 LYS A N 1
ATOM 2191 C CA . LYS A 1 278 ? 18.922 -41.312 -23.562 1 98.5 278 LYS A CA 1
ATOM 2192 C C . LYS A 1 278 ? 18.938 -42.188 -22.312 1 98.5 278 LYS A C 1
ATOM 2194 O O . LYS A 1 278 ? 19.969 -42.781 -21.969 1 98.5 278 LYS A O 1
ATOM 2199 N N . LEU A 1 279 ? 17.859 -42.25 -21.594 1 98.19 279 LEU A N 1
ATOM 2200 C CA . LEU A 1 279 ? 17.766 -43.125 -20.406 1 98.19 279 LEU A CA 1
ATOM 2201 C C . LEU A 1 279 ? 18.062 -44.562 -20.766 1 98.19 279 LEU A C 1
ATOM 2203 O O . LEU A 1 279 ? 18.766 -45.25 -20.047 1 98.19 279 LEU A O 1
ATOM 2207 N N . ASP A 1 280 ? 17.516 -45 -21.891 1 97.88 280 ASP A N 1
ATOM 2208 C CA . ASP A 1 280 ? 17.75 -46.344 -22.359 1 97.88 280 ASP A CA 1
ATOM 2209 C C . ASP A 1 280 ? 19.219 -46.562 -22.688 1 97.88 280 ASP A C 1
ATOM 2211 O O . ASP A 1 280 ? 19.797 -47.594 -22.281 1 97.88 280 ASP A O 1
ATOM 2215 N N . ALA A 1 281 ? 19.734 -45.625 -23.328 1 98.31 281 ALA A N 1
ATOM 2216 C CA . ALA A 1 281 ? 21.125 -45.719 -23.75 1 98.31 281 ALA A CA 1
ATOM 2217 C C . ALA A 1 281 ? 22.062 -45.812 -22.531 1 98.31 281 ALA A C 1
ATOM 2219 O O . ALA A 1 281 ? 23.109 -46.469 -22.594 1 98.31 281 ALA A O 1
ATOM 2220 N N . LEU A 1 282 ? 21.625 -45.25 -21.469 1 97.75 282 LEU A N 1
ATOM 2221 C CA . LEU A 1 282 ? 22.453 -45.188 -20.266 1 97.75 282 LEU A CA 1
ATOM 2222 C C . LEU A 1 282 ? 22.141 -46.375 -19.344 1 97.75 282 LEU A C 1
ATOM 2224 O O . LEU A 1 282 ? 22.766 -46.531 -18.297 1 97.75 282 LEU A O 1
ATOM 2228 N N . GLY A 1 283 ? 21.109 -47.188 -19.688 1 96.94 283 GLY A N 1
ATOM 2229 C CA . GLY A 1 283 ? 20.719 -48.344 -18.875 1 96.94 283 GLY A CA 1
ATOM 2230 C C . GLY A 1 283 ? 20 -47.938 -17.594 1 96.94 283 GLY A C 1
ATOM 2231 O O . GLY A 1 283 ? 20.094 -48.625 -16.594 1 96.94 283 GLY A O 1
ATOM 2232 N N . LEU A 1 284 ? 19.344 -46.812 -17.641 1 97.12 284 LEU A N 1
ATOM 2233 C CA . LEU A 1 284 ? 18.766 -46.281 -16.422 1 97.12 284 LEU A CA 1
ATOM 2234 C C . LEU A 1 284 ? 17.25 -46.5 -16.391 1 97.12 284 LEU A C 1
ATOM 2236 O O . LEU A 1 284 ? 16.609 -46.281 -15.367 1 97.12 284 LEU A O 1
ATOM 2240 N N . SER A 1 285 ? 16.609 -46.969 -17.375 1 96.19 285 SER A N 1
ATOM 2241 C CA . SER A 1 285 ? 15.156 -46.969 -17.578 1 96.19 285 SER A CA 1
ATOM 2242 C C . SER A 1 285 ? 14.453 -47.781 -16.5 1 96.19 285 SER A C 1
ATOM 2244 O O . SER A 1 285 ? 13.391 -47.375 -16 1 96.19 285 SER A O 1
ATOM 2246 N N . GLU A 1 286 ? 15.016 -48.875 -16.062 1 94.75 286 GLU A N 1
ATOM 2247 C CA . GLU A 1 286 ? 14.352 -49.781 -15.117 1 94.75 286 GLU A CA 1
ATOM 2248 C C . GLU A 1 286 ? 14.367 -49.188 -13.703 1 94.75 286 GLU A C 1
ATOM 2250 O O . GLU A 1 286 ? 13.469 -49.469 -12.906 1 94.75 286 GLU A O 1
ATOM 2255 N N . ASN A 1 287 ? 15.359 -48.406 -13.477 1 96.88 287 ASN A N 1
ATOM 2256 C CA . ASN A 1 287 ? 15.5 -47.875 -12.133 1 96.88 287 ASN A CA 1
ATOM 2257 C C . ASN A 1 287 ? 15.156 -46.375 -12.102 1 96.88 287 ASN A C 1
ATOM 2259 O O . ASN A 1 287 ? 15.766 -45.625 -11.352 1 96.88 287 ASN A O 1
ATOM 2263 N N . THR A 1 288 ? 14.383 -45.875 -12.961 1 97.88 288 THR A N 1
ATOM 2264 C CA . THR A 1 288 ? 13.977 -44.469 -12.969 1 97.88 288 THR A CA 1
ATOM 2265 C C . THR A 1 288 ? 12.469 -44.344 -12.828 1 97.88 288 THR A C 1
ATOM 2267 O O . THR A 1 288 ? 11.711 -44.969 -13.586 1 97.88 288 THR A O 1
ATOM 2270 N N . LEU A 1 289 ? 12.055 -43.688 -11.758 1 98.44 289 LEU A N 1
ATOM 2271 C CA . LEU A 1 289 ? 10.672 -43.25 -11.633 1 98.44 289 LEU A CA 1
ATOM 2272 C C . LEU A 1 289 ? 10.406 -42.031 -12.508 1 98.44 289 LEU A C 1
ATOM 2274 O O . LEU A 1 289 ? 11.078 -41 -12.375 1 98.44 289 LEU A O 1
ATOM 2278 N N . VAL A 1 290 ? 9.484 -42.188 -13.461 1 98.75 290 VAL A N 1
ATOM 2279 C CA . VAL A 1 290 ? 9.078 -41.062 -14.312 1 98.75 290 VAL A CA 1
ATOM 2280 C C . VAL A 1 290 ? 7.652 -40.656 -13.961 1 98.75 290 VAL A C 1
ATOM 2282 O O . VAL A 1 290 ? 6.734 -41.469 -13.953 1 98.75 290 VAL A O 1
ATOM 2285 N N . ILE A 1 291 ? 7.508 -39.406 -13.633 1 98.88 291 ILE A N 1
ATOM 2286 C CA . ILE A 1 291 ? 6.199 -38.812 -13.398 1 98.88 291 ILE A CA 1
ATOM 2287 C C . ILE A 1 291 ? 5.922 -37.75 -14.469 1 98.88 291 ILE A C 1
ATOM 2289 O O . ILE A 1 291 ? 6.781 -36.906 -14.758 1 98.88 291 ILE A O 1
ATOM 2293 N N . PHE A 1 292 ? 4.754 -37.812 -15.086 1 98.81 292 PHE A N 1
ATOM 2294 C CA . PHE A 1 292 ? 4.277 -36.781 -15.992 1 98.81 292 PHE A CA 1
ATOM 2295 C C . PHE A 1 292 ? 3.01 -36.125 -15.453 1 98.81 292 PHE A C 1
ATOM 2297 O O . PHE A 1 292 ? 2.072 -36.812 -15.055 1 98.81 292 PHE A O 1
ATOM 2304 N N . MET A 1 293 ? 2.992 -34.781 -15.477 1 98.81 293 MET A N 1
ATOM 2305 C CA . MET A 1 293 ? 1.793 -34.062 -15.086 1 98.81 293 MET A CA 1
ATOM 2306 C C . MET A 1 293 ? 1.748 -32.688 -15.758 1 98.81 293 MET A C 1
ATOM 2308 O O . MET A 1 293 ? 2.711 -32.281 -16.406 1 98.81 293 MET A O 1
ATOM 2312 N N . THR A 1 294 ? 0.628 -32 -15.656 1 98.38 294 THR A N 1
ATOM 2313 C CA . THR A 1 294 ? 0.498 -30.594 -16.031 1 98.38 294 THR A CA 1
ATOM 2314 C C . THR A 1 294 ? 0.124 -29.75 -14.828 1 98.38 294 THR A C 1
ATOM 2316 O O . THR A 1 294 ? -0.162 -30.281 -13.75 1 98.38 294 THR A O 1
ATOM 2319 N N . ASP A 1 295 ? 0.219 -28.469 -14.93 1 98.44 295 ASP A N 1
ATOM 2320 C CA . ASP A 1 295 ? 0.178 -27.672 -13.703 1 98.44 295 ASP A CA 1
ATOM 2321 C C . ASP A 1 295 ? -1.188 -27.016 -13.516 1 98.44 295 ASP A C 1
ATOM 2323 O O . ASP A 1 295 ? -1.508 -26.531 -12.43 1 98.44 295 ASP A O 1
ATOM 2327 N N . ASN A 1 296 ? -2.045 -26.969 -14.516 1 98.69 296 ASN A N 1
ATOM 2328 C CA . ASN A 1 296 ? -3.432 -26.516 -14.484 1 98.69 296 ASN A CA 1
ATOM 2329 C C . ASN A 1 296 ? -4.121 -26.719 -15.828 1 98.69 296 ASN A C 1
ATOM 2331 O O . ASN A 1 296 ? -3.545 -27.312 -16.75 1 98.69 296 ASN A O 1
ATOM 2335 N N . GLY A 1 297 ? -5.406 -26.375 -15.914 1 98.31 297 GLY A N 1
ATOM 2336 C CA . GLY A 1 297 ? -6.117 -26.406 -17.188 1 98.31 297 GLY A CA 1
ATOM 2337 C C . GLY A 1 297 ? -5.582 -25.391 -18.188 1 98.31 297 GLY A C 1
ATOM 2338 O O . GLY A 1 297 ? -4.695 -24.609 -17.875 1 98.31 297 GLY A O 1
ATOM 2339 N N . PRO A 1 298 ? -6.121 -25.484 -19.391 1 98.25 298 PRO A N 1
ATOM 2340 C CA . PRO A 1 298 ? -5.609 -24.609 -20.469 1 98.25 298 PRO A CA 1
ATOM 2341 C C . PRO A 1 298 ? -6.066 -23.156 -20.312 1 98.25 298 PRO A C 1
ATOM 2343 O O . PRO A 1 298 ? -7.117 -22.906 -19.719 1 98.25 298 PRO A O 1
ATOM 2346 N N . GLN A 1 299 ? -5.273 -22.281 -20.859 1 97.44 299 GLN A N 1
ATOM 2347 C CA . GLN A 1 299 ? -5.609 -20.859 -20.828 1 97.44 299 GLN A CA 1
ATOM 2348 C C . GLN A 1 299 ? -6.617 -20.5 -21.922 1 97.44 299 GLN A C 1
ATOM 2350 O O . GLN A 1 299 ? -7.586 -19.781 -21.656 1 97.44 299 GLN A O 1
ATOM 2355 N N . GLN A 1 300 ? -6.422 -20.953 -23.141 1 97 300 GLN A N 1
ATOM 2356 C CA . GLN A 1 300 ? -7.297 -20.656 -24.266 1 97 300 GLN A CA 1
ATOM 2357 C C . GLN A 1 300 ? -8.367 -21.734 -24.438 1 97 300 GLN A C 1
ATOM 2359 O O . GLN A 1 300 ? -8.148 -22.891 -24.094 1 97 300 GLN A O 1
ATOM 2364 N N . THR A 1 301 ? -9.438 -21.328 -25.031 1 97.44 301 THR A N 1
ATOM 2365 C CA . THR A 1 301 ? -10.523 -22.266 -25.312 1 97.44 301 THR A CA 1
ATOM 2366 C C . THR A 1 301 ? -10.078 -23.312 -26.344 1 97.44 301 THR A C 1
ATOM 2368 O O . THR A 1 301 ? -9.641 -22.969 -27.438 1 97.44 301 THR A O 1
ATOM 2371 N N . ARG A 1 302 ? -10.195 -24.578 -25.953 1 97.06 302 ARG A N 1
ATOM 2372 C CA . ARG A 1 302 ? -9.977 -25.75 -26.797 1 97.06 302 ARG A CA 1
ATOM 2373 C C . ARG A 1 302 ? -10.516 -27.016 -26.141 1 97.06 302 ARG A C 1
ATOM 2375 O O . ARG A 1 302 ? -11.297 -26.938 -25.203 1 97.06 302 ARG A O 1
ATOM 2382 N N . TYR A 1 303 ? -10.203 -28.141 -26.719 1 96.56 303 TYR A N 1
ATOM 2383 C CA . TYR A 1 303 ? -10.719 -29.422 -26.219 1 96.56 303 TYR A CA 1
ATOM 2384 C C . TYR A 1 303 ? -10.234 -29.688 -24.812 1 96.56 303 TYR A C 1
ATOM 2386 O O . TYR A 1 303 ? -9.031 -29.688 -24.547 1 96.56 303 TYR A O 1
ATOM 2394 N N . VAL A 1 304 ? -11.195 -29.953 -23.859 1 96.44 304 VAL A N 1
ATOM 2395 C CA . VAL A 1 304 ? -10.859 -30.25 -22.469 1 96.44 304 VAL A CA 1
ATOM 2396 C C . VAL A 1 304 ? -11.555 -31.531 -22.031 1 96.44 304 VAL A C 1
ATOM 2398 O O . VAL A 1 304 ? -11.891 -31.703 -20.859 1 96.44 304 VAL A O 1
ATOM 2401 N N . SER A 1 305 ? -11.898 -32.375 -22.922 1 95.81 305 SER A N 1
ATOM 2402 C CA . SER A 1 305 ? -12.492 -33.688 -22.672 1 95.81 305 SER A CA 1
ATOM 2403 C C . SER A 1 305 ? -13.852 -33.562 -22 1 95.81 305 SER A C 1
ATOM 2405 O O . SER A 1 305 ? -14.164 -34.281 -21.062 1 95.81 305 SER A O 1
ATOM 2407 N N . GLY A 1 306 ? -14.578 -32.562 -22.359 1 95.69 306 GLY A N 1
ATOM 2408 C CA . GLY A 1 306 ? -15.953 -32.375 -21.922 1 95.69 306 GLY A CA 1
ATOM 2409 C C . GLY A 1 306 ? -16.078 -31.609 -20.625 1 95.69 306 GLY A C 1
ATOM 2410 O O . GLY A 1 306 ? -17.156 -31.172 -20.25 1 95.69 306 GLY A O 1
ATOM 2411 N N . MET A 1 307 ? -15.008 -31.375 -19.969 1 96.88 307 MET A N 1
ATOM 2412 C CA . MET A 1 307 ? -15.039 -30.766 -18.641 1 96.88 307 MET A CA 1
ATOM 2413 C C . MET A 1 307 ? -15.367 -29.281 -18.719 1 96.88 307 MET A C 1
ATOM 2415 O O . MET A 1 307 ? -15.359 -28.703 -19.812 1 96.88 307 MET A O 1
ATOM 2419 N N . ARG A 1 308 ? -15.68 -28.703 -17.594 1 97.12 308 ARG A N 1
ATOM 2420 C CA . ARG A 1 308 ? -16.078 -27.297 -17.5 1 97.12 308 ARG A CA 1
ATOM 2421 C C . ARG A 1 308 ? -14.953 -26.438 -16.938 1 97.12 308 ARG A C 1
ATOM 2423 O O . ARG A 1 308 ? -14.289 -26.828 -15.977 1 97.12 308 ARG A O 1
ATOM 2430 N N . GLY A 1 309 ? -14.727 -25.266 -17.641 1 97.12 309 GLY A N 1
ATOM 2431 C CA . GLY A 1 309 ? -13.773 -24.312 -17.109 1 97.12 309 GLY A CA 1
ATOM 2432 C C . GLY A 1 309 ? -12.406 -24.406 -17.75 1 97.12 309 GLY A C 1
ATOM 2433 O O . GLY A 1 309 ? -12.148 -25.328 -18.531 1 97.12 309 GLY A O 1
ATOM 2434 N N . LEU A 1 310 ? -11.594 -23.438 -17.5 1 98 310 LEU A N 1
ATOM 2435 C CA . LEU A 1 310 ? -10.219 -23.297 -17.953 1 98 310 LEU A CA 1
ATOM 2436 C C . LEU A 1 310 ? -9.305 -22.859 -16.812 1 98 310 LEU A C 1
ATOM 2438 O O . LEU A 1 310 ? -9.711 -22.891 -15.648 1 98 310 LEU A O 1
ATOM 2442 N N . LYS A 1 311 ? -8.039 -22.609 -17.172 1 98.38 311 LYS A N 1
ATOM 2443 C CA . LYS A 1 311 ? -7.129 -22.016 -16.188 1 98.38 311 LYS A CA 1
ATOM 2444 C C . LYS A 1 311 ? -7.824 -20.938 -15.375 1 98.38 311 LYS A C 1
ATOM 2446 O O . LYS A 1 311 ? -8.547 -20.094 -15.93 1 98.38 311 LYS A O 1
ATOM 2451 N N . GLY A 1 312 ? -7.609 -21 -14.047 1 98.19 312 GLY A N 1
ATOM 2452 C CA . GLY A 1 312 ? -8.203 -20 -13.18 1 98.19 312 GLY A CA 1
ATOM 2453 C C . GLY A 1 312 ? -9.555 -20.422 -12.617 1 98.19 312 GLY A C 1
ATOM 2454 O O . GLY A 1 312 ? -10.047 -19.828 -11.656 1 98.19 312 GLY A O 1
ATOM 2455 N N . ASP A 1 313 ? -10.195 -21.453 -13.195 1 98.38 313 ASP A N 1
ATOM 2456 C CA . ASP A 1 313 ? -11.492 -21.922 -12.727 1 98.38 313 ASP A CA 1
ATOM 2457 C C . ASP A 1 313 ? -11.352 -23.094 -11.773 1 98.38 313 ASP A C 1
ATOM 2459 O O . ASP A 1 313 ? -10.477 -23.953 -11.953 1 98.38 313 ASP A O 1
ATOM 2463 N N . VAL A 1 314 ? -12.258 -23.172 -10.82 1 98.62 314 VAL A N 1
ATOM 2464 C CA . VAL A 1 314 ? -12.227 -24.266 -9.859 1 98.62 314 VAL A CA 1
ATOM 2465 C C . VAL A 1 314 ? -12.992 -25.469 -10.422 1 98.62 314 VAL A C 1
ATOM 2467 O O . VAL A 1 314 ? -13.039 -26.531 -9.797 1 98.62 314 VAL A O 1
ATOM 2470 N N . TYR A 1 315 ? -13.594 -25.359 -11.609 1 98.56 315 TYR A N 1
ATOM 2471 C CA . TYR A 1 315 ? -14.234 -26.484 -12.281 1 98.56 315 TYR A CA 1
ATOM 2472 C C . TYR A 1 315 ? -13.188 -27.453 -12.836 1 98.56 315 TYR A C 1
ATOM 2474 O O . TYR A 1 315 ? -12.016 -27.109 -12.945 1 98.56 315 TYR A O 1
ATOM 2482 N N . ASN A 1 316 ? -13.609 -28.578 -13.203 1 98.19 316 ASN A N 1
ATOM 2483 C CA . ASN A 1 316 ? -12.695 -29.672 -13.531 1 98.19 316 ASN A CA 1
ATOM 2484 C C . ASN A 1 316 ? -11.805 -29.328 -14.719 1 98.19 316 ASN A C 1
ATOM 2486 O O . ASN A 1 316 ? -10.664 -29.766 -14.797 1 98.19 316 ASN A O 1
ATOM 2490 N N . GLY A 1 317 ? -12.305 -28.531 -15.625 1 98 317 GLY A N 1
ATOM 2491 C CA . GLY A 1 317 ? -11.484 -28.141 -16.75 1 98 317 GLY A CA 1
ATOM 2492 C C . GLY A 1 317 ? -10.281 -27.312 -16.359 1 98 317 GLY A C 1
ATOM 2493 O O . GLY A 1 317 ? -9.32 -27.188 -17.125 1 98 317 GLY A O 1
ATOM 2494 N N . GLY A 1 318 ? -10.359 -26.75 -15.164 1 98.56 318 GLY A N 1
ATOM 2495 C CA . GLY A 1 318 ? -9.266 -25.922 -14.68 1 98.56 318 GLY A CA 1
ATOM 2496 C C . GLY A 1 318 ? -8.344 -26.656 -13.711 1 98.56 318 GLY A C 1
ATOM 2497 O O . GLY A 1 318 ? -7.195 -26.25 -13.523 1 98.56 318 GLY A O 1
ATOM 2498 N N . VAL A 1 319 ? -8.82 -27.781 -13.109 1 98.69 319 VAL A N 1
ATOM 2499 C CA . VAL A 1 319 ? -8.062 -28.266 -11.969 1 98.69 319 VAL A CA 1
ATOM 2500 C C . VAL A 1 319 ? -7.793 -29.766 -12.117 1 98.69 319 VAL A C 1
ATOM 2502 O O . VAL A 1 319 ? -6.973 -30.328 -11.398 1 98.69 319 VAL A O 1
ATOM 2505 N N . ARG A 1 320 ? -8.492 -30.531 -12.945 1 98.56 320 ARG A N 1
ATOM 2506 C CA . ARG A 1 320 ? -8.195 -31.938 -13.195 1 98.56 320 ARG A CA 1
ATOM 2507 C C . ARG A 1 320 ? -7.184 -32.094 -14.32 1 98.56 320 ARG A C 1
ATOM 2509 O O . ARG A 1 320 ? -7.406 -31.594 -15.43 1 98.56 320 ARG A O 1
ATOM 2516 N N . VAL A 1 321 ? -6.09 -32.781 -14.047 1 98.62 321 VAL A N 1
ATOM 2517 C CA . VAL A 1 321 ? -5.016 -32.875 -15.031 1 98.62 321 VAL A CA 1
ATOM 2518 C C . VAL A 1 321 ? -4.504 -34.312 -15.133 1 98.62 321 VAL A C 1
ATOM 2520 O O . VAL A 1 321 ? -4.812 -35.125 -14.289 1 98.62 321 VAL A O 1
ATOM 2523 N N . PRO A 1 322 ? -3.748 -34.562 -16.234 1 98.44 322 PRO A N 1
ATOM 2524 C CA . PRO A 1 322 ? -3.09 -35.875 -16.328 1 98.44 322 PRO A CA 1
ATOM 2525 C C . PRO A 1 322 ? -2.006 -36.062 -15.281 1 98.44 322 PRO A C 1
ATOM 2527 O O . PRO A 1 322 ? -1.268 -35.125 -14.969 1 98.44 322 PRO A O 1
ATOM 2530 N N . PHE A 1 323 ? -1.979 -37.25 -14.766 1 98.75 323 PHE A N 1
ATOM 2531 C CA . PHE A 1 323 ? -0.91 -37.656 -13.859 1 98.75 323 PHE A CA 1
ATOM 2532 C C . PHE A 1 323 ? -0.551 -39.125 -14.094 1 98.75 323 PHE A C 1
ATOM 2534 O O . PHE A 1 323 ? -1.342 -40.031 -13.789 1 98.75 323 PHE A O 1
ATOM 2541 N N . TYR A 1 324 ? 0.627 -39.344 -14.664 1 98.81 324 TYR A N 1
ATOM 2542 C CA . TYR A 1 324 ? 1.136 -40.688 -14.984 1 98.81 324 TYR A CA 1
ATOM 2543 C C . TYR A 1 324 ? 2.393 -41 -14.188 1 98.81 324 TYR A C 1
ATOM 2545 O O . TYR A 1 324 ? 3.295 -40.156 -14.078 1 98.81 324 TYR A O 1
ATOM 2553 N N . LEU A 1 325 ? 2.428 -42.125 -13.586 1 98.69 325 LEU A N 1
ATOM 2554 C CA . LEU A 1 325 ? 3.566 -42.594 -12.797 1 98.69 325 LEU A CA 1
ATOM 2555 C C . LEU A 1 325 ? 4.074 -43.938 -13.305 1 98.69 325 LEU A C 1
ATOM 2557 O O . LEU A 1 325 ? 3.355 -44.938 -13.258 1 98.69 325 LEU A O 1
ATOM 2561 N N . LYS A 1 326 ? 5.328 -43.969 -13.812 1 98.38 326 LYS A N 1
ATOM 2562 C CA . LYS A 1 326 ? 5.965 -45.188 -14.297 1 98.38 326 LYS A CA 1
ATOM 2563 C C . LYS A 1 326 ? 7.195 -45.531 -13.461 1 98.38 326 LYS A C 1
ATOM 2565 O O . LYS A 1 326 ? 8.164 -44.75 -13.43 1 98.38 326 LYS A O 1
ATOM 2570 N N . TYR A 1 327 ? 7.109 -46.562 -12.82 1 97.06 327 TYR A N 1
ATOM 2571 C CA . TYR A 1 327 ? 8.219 -47.125 -12.07 1 97.06 327 TYR A CA 1
ATOM 2572 C C . TYR A 1 327 ? 8.148 -48.656 -12.078 1 97.06 327 TYR A C 1
ATOM 2574 O O . TYR A 1 327 ? 7.492 -49.25 -11.227 1 97.06 327 TYR A O 1
ATOM 2582 N N . PRO A 1 328 ? 8.914 -49.281 -12.898 1 92.06 328 PRO A N 1
ATOM 2583 C CA . PRO A 1 328 ? 8.781 -50.719 -13.141 1 92.06 328 PRO A CA 1
ATOM 2584 C C . PRO A 1 328 ? 8.969 -51.562 -11.867 1 92.06 328 PRO A C 1
ATOM 2586 O O . PRO A 1 328 ? 8.367 -52.625 -11.727 1 92.06 328 PRO A O 1
ATOM 2589 N N . ALA A 1 329 ? 9.742 -51.094 -10.961 1 91.25 329 ALA A N 1
ATOM 2590 C CA . ALA A 1 329 ? 9.992 -51.875 -9.742 1 91.25 329 ALA A CA 1
ATOM 2591 C C . ALA A 1 329 ? 8.766 -51.875 -8.836 1 91.25 329 ALA A C 1
ATOM 2593 O O . ALA A 1 329 ? 8.625 -52.75 -7.973 1 91.25 329 ALA A O 1
ATOM 2594 N N . LEU A 1 330 ? 7.914 -50.969 -9.023 1 92.44 330 LEU A N 1
ATOM 2595 C CA . LEU A 1 330 ? 6.75 -50.812 -8.148 1 92.44 330 LEU A CA 1
ATOM 2596 C C . LEU A 1 330 ? 5.5 -51.375 -8.812 1 92.44 330 LEU A C 1
ATOM 2598 O O . LEU A 1 330 ? 4.609 -51.906 -8.133 1 92.44 330 LEU A O 1
ATOM 2602 N N . SER A 1 331 ? 5.418 -51.188 -10.117 1 92.62 331 SER A N 1
ATOM 2603 C CA . SER A 1 331 ? 4.254 -51.625 -10.875 1 92.62 331 SER A CA 1
ATOM 2604 C C . SER A 1 331 ? 4.617 -51.906 -12.328 1 92.62 331 SER A C 1
ATOM 2606 O O . SER A 1 331 ? 5.453 -51.219 -12.914 1 92.62 331 SER A O 1
ATOM 2608 N N . LYS A 1 332 ? 3.883 -52.906 -12.914 1 90.06 332 LYS A N 1
ATOM 2609 C CA . LYS A 1 332 ? 4.086 -53.219 -14.32 1 90.06 332 LYS A CA 1
ATOM 2610 C C . LYS A 1 332 ? 3.416 -52.188 -15.227 1 90.06 332 LYS A C 1
ATOM 2612 O O . LYS A 1 332 ? 3.629 -52.188 -16.438 1 90.06 332 LYS A O 1
ATOM 2617 N N . GLY A 1 333 ? 2.674 -51.344 -14.656 1 92.12 333 GLY A N 1
ATOM 2618 C CA . GLY A 1 333 ? 2.027 -50.281 -15.406 1 92.12 333 GLY A CA 1
ATOM 2619 C C . GLY A 1 333 ? 0.702 -50.719 -16.016 1 92.12 333 GLY A C 1
ATOM 2620 O O . GLY A 1 333 ? 0.074 -51.656 -15.547 1 92.12 333 GLY A O 1
ATOM 2621 N N . ASP A 1 334 ? 0.162 -49.844 -16.844 1 95.56 334 ASP A N 1
ATOM 2622 C CA . ASP A 1 334 ? -1.116 -50.031 -17.516 1 95.56 334 ASP A CA 1
ATOM 2623 C C . ASP A 1 334 ? -2.236 -50.281 -16.516 1 95.56 334 ASP A C 1
ATOM 2625 O O . ASP A 1 334 ? -2.934 -51.312 -16.609 1 95.56 334 ASP A O 1
ATOM 2629 N N . LYS A 1 335 ? -2.336 -49.406 -15.625 1 96.69 335 LYS A N 1
ATOM 2630 C CA . LYS A 1 335 ? -3.305 -49.5 -14.539 1 96.69 335 LYS A CA 1
ATOM 2631 C C . LYS A 1 335 ? -3.984 -48.156 -14.297 1 96.69 335 LYS A C 1
ATOM 2633 O O . LYS A 1 335 ? -3.336 -47.094 -14.352 1 96.69 335 LYS A O 1
ATOM 2638 N N . ASP A 1 336 ? -5.316 -48.281 -14.078 1 97.44 336 ASP A N 1
ATOM 2639 C CA . ASP A 1 336 ? -6.094 -47.062 -13.766 1 97.44 336 ASP A CA 1
ATOM 2640 C C . ASP A 1 336 ? -6.375 -46.969 -12.273 1 97.44 336 ASP A C 1
ATOM 2642 O O . ASP A 1 336 ? -6.699 -47.969 -11.633 1 97.44 336 ASP A O 1
ATOM 2646 N N . VAL A 1 337 ? -6.125 -45.875 -11.672 1 97.88 337 VAL A N 1
ATOM 2647 C CA . VAL A 1 337 ? -6.551 -45.531 -10.32 1 97.88 337 VAL A CA 1
ATOM 2648 C C . VAL A 1 337 ? -7.617 -44.438 -10.375 1 97.88 337 VAL A C 1
ATOM 2650 O O . VAL A 1 337 ? -7.379 -43.375 -10.898 1 97.88 337 VAL A O 1
ATOM 2653 N N . GLU A 1 338 ? -8.758 -44.688 -9.773 1 96.38 338 GLU A N 1
ATOM 2654 C CA . GLU A 1 338 ? -9.891 -43.781 -9.875 1 96.38 338 GLU A CA 1
ATOM 2655 C C . GLU A 1 338 ? -10.047 -42.938 -8.594 1 96.38 338 GLU A C 1
ATOM 2657 O O . GLU A 1 338 ? -10.828 -42 -8.562 1 96.38 338 GLU A O 1
ATOM 2662 N N . THR A 1 339 ? -9.312 -43.312 -7.531 1 97 339 THR A N 1
ATOM 2663 C CA . THR A 1 339 ? -9.359 -42.562 -6.273 1 97 339 THR A CA 1
ATOM 2664 C C . THR A 1 339 ? -8.922 -41.125 -6.48 1 97 339 THR A C 1
ATOM 2666 O O . THR A 1 339 ? -7.973 -40.875 -7.223 1 97 339 THR A O 1
ATOM 2669 N N . MET A 1 340 ? -9.617 -40.188 -5.793 1 97.25 340 MET A N 1
ATOM 2670 C CA . MET A 1 340 ? -9.258 -38.781 -5.875 1 97.25 340 MET A CA 1
ATOM 2671 C C . MET A 1 340 ? -7.871 -38.531 -5.297 1 97.25 340 MET A C 1
ATOM 2673 O O . MET A 1 340 ? -7.598 -38.906 -4.152 1 97.25 340 MET A O 1
ATOM 2677 N N . THR A 1 341 ? -6.977 -37.969 -6.082 1 98.5 341 THR A N 1
ATOM 2678 C CA . THR A 1 341 ? -5.613 -37.625 -5.695 1 98.5 341 THR A CA 1
ATOM 2679 C C . THR A 1 341 ? -5.262 -36.219 -6.152 1 98.5 341 THR A C 1
ATOM 2681 O O . THR A 1 341 ? -6.039 -35.594 -6.859 1 98.5 341 THR A O 1
ATOM 2684 N N . ALA A 1 342 ? -4.117 -35.688 -5.656 1 98.81 342 ALA A N 1
ATOM 2685 C CA . ALA A 1 342 ? -3.805 -34.281 -5.941 1 98.81 342 ALA A CA 1
ATOM 2686 C C . ALA A 1 342 ? -2.297 -34.062 -5.961 1 98.81 342 ALA A C 1
ATOM 2688 O O . ALA A 1 342 ? -1.523 -34.938 -5.547 1 98.81 342 ALA A O 1
ATOM 2689 N N . HIS A 1 343 ? -1.97 -32.906 -6.453 1 98.75 343 HIS A N 1
ATOM 2690 C CA . HIS A 1 343 ? -0.576 -32.469 -6.562 1 98.75 343 HIS A CA 1
ATOM 2691 C C . HIS A 1 343 ? 0.099 -32.438 -5.191 1 98.75 343 HIS A C 1
ATOM 2693 O O . HIS A 1 343 ? 1.307 -32.688 -5.086 1 98.75 343 HIS A O 1
ATOM 2699 N N . LEU A 1 344 ? -0.612 -32.25 -4.133 1 98.5 344 LEU A N 1
ATOM 2700 C CA . LEU A 1 344 ? -0.034 -32.25 -2.791 1 98.5 344 LEU A CA 1
ATOM 2701 C C . LEU A 1 344 ? 0.364 -33.656 -2.365 1 98.5 344 LEU A C 1
ATOM 2703 O O . LEU A 1 344 ? 1.094 -33.844 -1.386 1 98.5 344 LEU A O 1
ATOM 2707 N N . ASP A 1 345 ? -0.007 -34.688 -3.043 1 98.88 345 ASP A N 1
ATOM 2708 C CA . ASP A 1 345 ? 0.253 -36.094 -2.686 1 98.88 345 ASP A CA 1
ATOM 2709 C C . ASP A 1 345 ? 1.616 -36.531 -3.205 1 98.88 345 ASP A C 1
ATOM 2711 O O . ASP A 1 345 ? 2.104 -37.594 -2.83 1 98.88 345 ASP A O 1
ATOM 2715 N N . VAL A 1 346 ? 2.271 -35.719 -3.998 1 98.94 346 VAL A N 1
ATOM 2716 C CA . VAL A 1 346 ? 3.484 -36.156 -4.684 1 98.94 346 VAL A CA 1
ATOM 2717 C C . VAL A 1 346 ? 4.637 -36.25 -3.688 1 98.94 346 VAL A C 1
ATOM 2719 O O . VAL A 1 346 ? 5.367 -37.219 -3.672 1 98.94 346 VAL A O 1
ATOM 2722 N N . LEU A 1 347 ? 4.762 -35.25 -2.816 1 98.88 347 LEU A N 1
ATOM 2723 C CA . LEU A 1 347 ? 5.871 -35.25 -1.869 1 98.88 347 LEU A CA 1
ATOM 2724 C C . LEU A 1 347 ? 5.797 -36.469 -0.964 1 98.88 347 LEU A C 1
ATOM 2726 O O . LEU A 1 347 ? 6.77 -37.219 -0.849 1 98.88 347 LEU A O 1
ATOM 2730 N N . PRO A 1 348 ? 4.633 -36.781 -0.364 1 98.81 348 PRO A N 1
ATOM 2731 C CA . PRO A 1 348 ? 4.59 -38 0.469 1 98.81 348 PRO A CA 1
ATOM 2732 C C . PRO A 1 348 ? 4.805 -39.281 -0.336 1 98.81 348 PRO A C 1
ATOM 2734 O O . PRO A 1 348 ? 5.352 -40.25 0.184 1 98.81 348 PRO A O 1
ATOM 2737 N N . THR A 1 349 ? 4.391 -39.312 -1.584 1 98.88 349 THR A N 1
ATOM 2738 C CA . THR A 1 349 ? 4.605 -40.469 -2.447 1 98.88 349 THR A CA 1
ATOM 2739 C C . THR A 1 349 ? 6.094 -40.688 -2.693 1 98.88 349 THR A C 1
ATOM 2741 O O . THR A 1 349 ? 6.586 -41.812 -2.582 1 98.88 349 THR A O 1
ATOM 2744 N N . LEU A 1 350 ? 6.793 -39.594 -2.979 1 98.75 350 LEU A N 1
ATOM 2745 C CA . LEU A 1 350 ? 8.234 -39.688 -3.205 1 98.75 350 LEU A CA 1
ATOM 2746 C C . LEU A 1 350 ? 8.961 -40.062 -1.921 1 98.75 350 LEU A C 1
ATOM 2748 O O . LEU A 1 350 ? 9.961 -40.781 -1.959 1 98.75 350 LEU A O 1
ATOM 2752 N N . SER A 1 351 ? 8.477 -39.5 -0.85 1 98.56 351 SER A N 1
ATOM 2753 C CA . SER A 1 351 ? 9.031 -39.938 0.431 1 98.56 351 SER A CA 1
ATOM 2754 C C . SER A 1 351 ? 8.969 -41.438 0.594 1 98.56 351 SER A C 1
ATOM 2756 O O . SER A 1 351 ? 9.961 -42.062 0.961 1 98.56 351 SER A O 1
ATOM 2758 N N . ALA A 1 352 ? 7.855 -42.031 0.285 1 98 352 ALA A N 1
ATOM 2759 C CA . ALA A 1 352 ? 7.645 -43.469 0.443 1 98 352 ALA A CA 1
ATOM 2760 C C . ALA A 1 352 ? 8.492 -44.281 -0.547 1 98 352 ALA A C 1
ATOM 2762 O O . ALA A 1 352 ? 9.148 -45.25 -0.171 1 98 352 ALA A O 1
ATOM 2763 N N . ILE A 1 353 ? 8.539 -43.844 -1.772 1 97.81 353 ILE A N 1
ATOM 2764 C CA . ILE A 1 353 ? 9.211 -44.594 -2.83 1 97.81 353 ILE A CA 1
ATOM 2765 C C . ILE A 1 353 ? 10.719 -44.531 -2.635 1 97.81 353 ILE A C 1
ATOM 2767 O O . ILE A 1 353 ? 11.422 -45.531 -2.812 1 97.81 353 ILE A O 1
ATOM 2771 N N . CYS A 1 354 ? 11.211 -43.375 -2.268 1 97.56 354 CYS A N 1
ATOM 2772 C CA . CYS A 1 354 ? 12.648 -43.156 -2.158 1 97.56 354 CYS A CA 1
ATOM 2773 C C . CYS A 1 354 ? 13.141 -43.469 -0.748 1 97.56 354 CYS A C 1
ATOM 2775 O O . CYS A 1 354 ? 14.336 -43.375 -0.471 1 97.56 354 CYS A O 1
ATOM 2777 N N . ASP A 1 355 ? 12.25 -43.812 0.101 1 96.19 355 ASP A N 1
ATOM 2778 C CA . ASP A 1 355 ? 12.555 -44.156 1.484 1 96.19 355 ASP A CA 1
ATOM 2779 C C . ASP A 1 355 ? 13.289 -43.031 2.188 1 96.19 355 ASP A C 1
ATOM 2781 O O . ASP A 1 355 ? 14.383 -43.219 2.719 1 96.19 355 ASP A O 1
ATOM 2785 N N . VAL A 1 356 ? 12.703 -41.875 2.082 1 97.38 356 VAL A N 1
ATOM 2786 C CA . VAL A 1 356 ? 13.211 -40.656 2.742 1 97.38 356 VAL A CA 1
ATOM 2787 C C . VAL A 1 356 ? 12.148 -40.094 3.684 1 97.38 356 VAL A C 1
ATOM 2789 O O . VAL A 1 356 ? 10.961 -40.094 3.354 1 97.38 356 VAL A O 1
ATOM 2792 N N . GLU A 1 357 ? 12.508 -39.594 4.855 1 96.56 357 GLU A N 1
ATOM 2793 C CA . GLU A 1 357 ? 11.555 -39.094 5.844 1 96.56 357 GLU A CA 1
ATOM 2794 C C . GLU A 1 357 ? 10.992 -37.75 5.43 1 96.56 357 GLU A C 1
ATOM 2796 O O . GLU A 1 357 ? 11.727 -36.875 4.938 1 96.56 357 GLU A O 1
ATOM 2801 N N . MET A 1 358 ? 9.734 -37.531 5.621 1 96 358 MET A N 1
ATOM 2802 C CA . MET A 1 358 ? 9.094 -36.219 5.426 1 96 358 MET A CA 1
ATOM 2803 C C . MET A 1 358 ? 9.328 -35.312 6.621 1 96 358 MET A C 1
ATOM 2805 O O . MET A 1 358 ? 9.633 -35.781 7.719 1 96 358 MET A O 1
ATOM 2809 N N . PRO A 1 359 ? 9.102 -34.031 6.355 1 95.44 359 PRO A N 1
ATOM 2810 C CA . PRO A 1 359 ? 9.195 -33.125 7.512 1 95.44 359 PRO A CA 1
ATOM 2811 C C . PRO A 1 359 ? 8.141 -33.438 8.578 1 95.44 359 PRO A C 1
ATOM 2813 O O . PRO A 1 359 ? 6.988 -33.719 8.242 1 95.44 359 PRO A O 1
ATOM 2816 N N . LYS A 1 360 ? 8.523 -33.344 9.867 1 95.44 360 LYS A N 1
ATOM 2817 C CA . LYS A 1 360 ? 7.621 -33.688 10.961 1 95.44 360 LYS A CA 1
ATOM 2818 C C . LYS A 1 360 ? 7.148 -32.469 11.719 1 95.44 360 LYS A C 1
ATOM 2820 O O . LYS A 1 360 ? 6.258 -32.562 12.57 1 95.44 360 LYS A O 1
ATOM 2825 N N . ASP A 1 361 ? 7.641 -31.297 11.438 1 96.19 361 ASP A N 1
ATOM 2826 C CA . ASP A 1 361 ? 7.398 -30.094 12.219 1 96.19 361 ASP A CA 1
ATOM 2827 C C . ASP A 1 361 ? 6.289 -29.25 11.594 1 96.19 361 ASP A C 1
ATOM 2829 O O . ASP A 1 361 ? 6.117 -28.078 11.938 1 96.19 361 ASP A O 1
ATOM 2833 N N . ARG A 1 362 ? 5.605 -29.844 10.609 1 96.19 362 ARG A N 1
ATOM 2834 C CA . ARG A 1 362 ? 4.539 -29.109 9.93 1 96.19 362 ARG A CA 1
ATOM 2835 C C . ARG A 1 362 ? 3.461 -30.078 9.43 1 96.19 362 ARG A C 1
ATOM 2837 O O . ARG A 1 362 ? 3.684 -31.281 9.359 1 96.19 362 ARG A O 1
ATOM 2844 N N . ILE A 1 363 ? 2.35 -29.484 9.156 1 96.25 363 ILE A N 1
ATOM 2845 C CA . ILE A 1 363 ? 1.258 -30.266 8.57 1 96.25 363 ILE A CA 1
ATOM 2846 C C . ILE A 1 363 ? 1.562 -30.562 7.105 1 96.25 363 ILE A C 1
ATOM 2848 O O . ILE A 1 363 ? 1.834 -29.641 6.324 1 96.25 363 ILE A O 1
ATOM 2852 N N . ILE A 1 364 ? 1.594 -31.797 6.77 1 98.31 364 ILE A N 1
ATOM 2853 C CA . ILE A 1 364 ? 1.61 -32.219 5.375 1 98.31 364 ILE A CA 1
ATOM 2854 C C . ILE A 1 364 ? 0.207 -32.656 4.953 1 98.31 364 ILE A C 1
ATOM 2856 O O . ILE A 1 364 ? -0.33 -33.625 5.469 1 98.31 364 ILE A O 1
ATOM 2860 N N . ASP A 1 365 ? -0.358 -31.906 4.047 1 98.5 365 ASP A N 1
ATOM 2861 C CA . ASP A 1 365 ? -1.74 -32.125 3.635 1 98.5 365 ASP A CA 1
ATOM 2862 C C . ASP A 1 365 ? -1.844 -33.344 2.717 1 98.5 365 ASP A C 1
ATOM 2864 O O . ASP A 1 365 ? -2.875 -34.031 2.686 1 98.5 365 ASP A O 1
ATOM 2868 N N . GLY A 1 366 ? -0.803 -33.688 1.913 1 98.62 366 GLY A N 1
ATOM 2869 C CA . GLY A 1 366 ? -0.813 -34.781 0.937 1 98.62 366 GLY A CA 1
ATOM 2870 C C . GLY A 1 366 ? -0.74 -36.156 1.569 1 98.62 366 GLY A C 1
ATOM 2871 O O . GLY A 1 366 ? -0.419 -36.281 2.752 1 98.62 366 GLY A O 1
ATOM 2872 N N . LYS A 1 367 ? -1.051 -37.156 0.74 1 98.5 367 LYS A N 1
ATOM 2873 C CA . LYS A 1 367 ? -1.006 -38.562 1.118 1 98.5 367 LYS A CA 1
ATOM 2874 C C . LYS A 1 367 ? -0.199 -39.375 0.111 1 98.5 367 LYS A C 1
ATOM 2876 O O . LYS A 1 367 ? -0.278 -39.125 -1.096 1 98.5 367 LYS A O 1
ATOM 2881 N N . SER A 1 368 ? 0.497 -40.312 0.653 1 98.75 368 SER A N 1
ATOM 2882 C CA . SER A 1 368 ? 1.24 -41.188 -0.251 1 98.75 368 SER A CA 1
ATOM 2883 C C . SER A 1 368 ? 0.299 -42 -1.139 1 98.75 368 SER A C 1
ATOM 2885 O O . SER A 1 368 ? -0.666 -42.594 -0.652 1 98.75 368 SER A O 1
ATOM 2887 N N . LEU A 1 369 ? 0.656 -42.094 -2.4 1 98.69 369 LEU A N 1
ATOM 2888 C CA . LEU A 1 369 ? -0.161 -42.812 -3.377 1 98.69 369 LEU A CA 1
ATOM 2889 C C . LEU A 1 369 ? 0.29 -44.281 -3.508 1 98.69 369 LEU A C 1
ATOM 2891 O O . LEU A 1 369 ? -0.325 -45.062 -4.234 1 98.69 369 LEU A O 1
ATOM 2895 N N . VAL A 1 370 ? 1.31 -44.688 -2.822 1 98.38 370 VAL A N 1
ATOM 2896 C CA . VAL A 1 370 ? 1.925 -46 -2.959 1 98.38 370 VAL A CA 1
ATOM 2897 C C . VAL A 1 370 ? 0.889 -47.094 -2.674 1 98.38 370 VAL A C 1
ATOM 2899 O O . VAL A 1 370 ? 0.766 -48.062 -3.436 1 98.38 370 VAL A O 1
ATOM 2902 N N . PRO A 1 371 ? 0.062 -46.938 -1.622 1 98.31 371 PRO A N 1
ATOM 2903 C CA . PRO A 1 371 ? -0.947 -47.969 -1.402 1 98.31 371 PRO A CA 1
ATOM 2904 C C . PRO A 1 371 ? -1.889 -48.156 -2.592 1 98.31 371 PRO A C 1
ATOM 2906 O O . PRO A 1 371 ? -2.275 -49.281 -2.922 1 98.31 371 PRO A O 1
ATOM 2909 N N . LEU A 1 372 ? -2.25 -47.062 -3.25 1 98.19 372 LEU A N 1
ATOM 2910 C CA . LEU A 1 372 ? -3.135 -47.156 -4.406 1 98.19 372 LEU A CA 1
ATOM 2911 C C . LEU A 1 372 ? -2.455 -47.844 -5.57 1 98.19 372 LEU A C 1
ATOM 2913 O O . LEU A 1 372 ? -3.092 -48.625 -6.289 1 98.19 372 LEU A O 1
ATOM 2917 N N . ILE A 1 373 ? -1.177 -47.562 -5.77 1 97.88 373 ILE A N 1
ATOM 2918 C CA . ILE A 1 373 ? -0.392 -48.219 -6.82 1 97.88 373 ILE A CA 1
ATOM 2919 C C . ILE A 1 373 ? -0.353 -49.719 -6.582 1 97.88 373 ILE A C 1
ATOM 2921 O O . ILE A 1 373 ? -0.412 -50.5 -7.531 1 97.88 373 ILE A O 1
ATOM 2925 N N . GLN A 1 374 ? -0.369 -50.094 -5.371 1 95.81 374 GLN A N 1
ATOM 2926 C CA . GLN A 1 374 ? -0.288 -51.5 -4.988 1 95.81 374 GLN A CA 1
ATOM 2927 C C . GLN A 1 374 ? -1.674 -52.156 -4.941 1 95.81 374 GLN A C 1
ATOM 2929 O O . GLN A 1 374 ? -1.812 -53.312 -4.582 1 95.81 374 GLN A O 1
ATOM 2934 N N . GLY A 1 375 ? -2.686 -51.406 -5.184 1 95.06 375 GLY A N 1
ATOM 2935 C CA . GLY A 1 375 ? -4.039 -51.938 -5.25 1 95.06 375 GLY A CA 1
ATOM 2936 C C . GLY A 1 375 ? -4.711 -52.031 -3.893 1 95.06 375 GLY A C 1
ATOM 2937 O O . GLY A 1 375 ? -5.691 -52.75 -3.727 1 95.06 375 GLY A O 1
ATOM 2938 N N . GLN A 1 376 ? -4.176 -51.281 -2.957 1 96.19 376 GLN A N 1
ATOM 2939 C CA . GLN A 1 376 ? -4.727 -51.312 -1.606 1 96.19 376 GLN A CA 1
ATOM 2940 C C . GLN A 1 376 ? -5.785 -50.219 -1.418 1 96.19 376 GLN A C 1
ATOM 2942 O O . GLN A 1 376 ? -5.77 -49.219 -2.117 1 96.19 376 GLN A O 1
ATOM 2947 N N . LYS A 1 377 ? -6.676 -50.531 -0.458 1 95.12 377 LYS A N 1
ATOM 2948 C CA . LYS A 1 377 ? -7.641 -49.5 -0.053 1 95.12 377 LYS A CA 1
ATOM 2949 C C . LYS A 1 377 ? -7.02 -48.531 0.931 1 95.12 377 LYS A C 1
ATOM 2951 O O . LYS A 1 377 ? -6.141 -48.875 1.713 1 95.12 377 LYS A O 1
ATOM 2956 N N . VAL A 1 378 ? -7.477 -47.344 0.802 1 97.12 378 VAL A N 1
ATOM 2957 C CA . VAL A 1 378 ? -6.957 -46.344 1.712 1 97.12 378 VAL A CA 1
ATOM 2958 C C . VAL A 1 378 ? -8.109 -45.688 2.48 1 97.12 378 VAL A C 1
ATOM 2960 O O . VAL A 1 378 ? -9.211 -45.531 1.949 1 97.12 378 VAL A O 1
ATOM 2963 N N . GLU A 1 379 ? -7.918 -45.219 3.717 1 96.25 379 GLU A N 1
ATOM 2964 C CA . GLU A 1 379 ? -8.922 -44.594 4.582 1 96.25 379 GLU A CA 1
ATOM 2965 C C . GLU A 1 379 ? -9.242 -43.156 4.129 1 96.25 379 GLU A C 1
ATOM 2967 O O . GLU A 1 379 ? -10.297 -42.625 4.469 1 96.25 379 GLU A O 1
ATOM 2972 N N . TRP A 1 380 ? -8.344 -42.594 3.352 1 96.75 380 TRP A N 1
ATOM 2973 C CA . TRP A 1 380 ? -8.492 -41.188 2.973 1 96.75 380 TRP A CA 1
ATOM 2974 C C . TRP A 1 380 ? -9.102 -41.062 1.581 1 96.75 380 TRP A C 1
ATOM 2976 O O . TRP A 1 380 ? -9.047 -40 0.967 1 96.75 380 TRP A O 1
ATOM 2986 N N . ALA A 1 381 ? -9.719 -42.125 1.042 1 95.81 381 ALA A N 1
ATOM 2987 C CA . ALA A 1 381 ? -10.273 -42.125 -0.311 1 95.81 381 ALA A CA 1
ATOM 2988 C C . ALA A 1 381 ? -11.336 -41.062 -0.479 1 95.81 381 ALA A C 1
ATOM 2990 O O . ALA A 1 381 ? -11.516 -40.5 -1.574 1 95.81 381 ALA A O 1
ATOM 2991 N N . ASP A 1 382 ? -12.016 -40.719 0.706 1 95.69 382 ASP A N 1
ATOM 2992 C CA . ASP A 1 382 ? -13.109 -39.75 0.654 1 95.69 382 ASP A CA 1
ATOM 2993 C C . ASP A 1 382 ? -12.703 -38.438 1.312 1 95.69 382 ASP A C 1
ATOM 2995 O O . ASP A 1 382 ? -13.547 -37.719 1.871 1 95.69 382 ASP A O 1
ATOM 2999 N N . ARG A 1 383 ? -11.422 -38.094 1.249 1 96.88 383 ARG A N 1
ATOM 3000 C CA . ARG A 1 383 ? -10.938 -36.844 1.855 1 96.88 383 ARG A CA 1
ATOM 3001 C C . ARG A 1 383 ? -11.492 -35.625 1.126 1 96.88 383 ARG A C 1
ATOM 3003 O O . ARG A 1 383 ? -12.062 -35.75 0.041 1 96.88 383 ARG A O 1
ATOM 3010 N N . SER A 1 384 ? -11.359 -34.5 1.783 1 97.62 384 SER A N 1
ATOM 3011 C CA . SER A 1 384 ? -11.75 -33.219 1.171 1 97.62 384 SER A CA 1
ATOM 3012 C C . SER A 1 384 ? -10.57 -32.562 0.446 1 97.62 384 SER A C 1
ATOM 3014 O O . SER A 1 384 ? -9.438 -32.594 0.937 1 97.62 384 SER A O 1
ATOM 3016 N N . LEU A 1 385 ? -10.789 -32.094 -0.714 1 98.44 385 LEU A N 1
ATOM 3017 C CA . LEU A 1 385 ? -9.859 -31.234 -1.422 1 98.44 385 LEU A CA 1
ATOM 3018 C C . LEU A 1 385 ? -10.445 -29.828 -1.591 1 98.44 385 LEU A C 1
ATOM 3020 O O . LEU A 1 385 ? -11.602 -29.688 -1.989 1 98.44 385 LEU A O 1
ATOM 3024 N N . PHE A 1 386 ? -9.68 -28.875 -1.265 1 98.5 386 PHE A N 1
ATOM 3025 C CA . PHE A 1 386 ? -10.07 -27.469 -1.31 1 98.5 386 PHE A CA 1
ATOM 3026 C C . PHE A 1 386 ? -9.43 -26.766 -2.498 1 98.5 386 PHE A C 1
ATOM 3028 O O . PHE A 1 386 ? -8.234 -26.938 -2.758 1 98.5 386 PHE A O 1
ATOM 3035 N N . PHE A 1 387 ? -10.266 -25.953 -3.281 1 98.31 387 PHE A N 1
ATOM 3036 C CA . PHE A 1 387 ? -9.805 -25.203 -4.445 1 98.31 387 PHE A CA 1
ATOM 3037 C C . PHE A 1 387 ? -10.211 -23.734 -4.348 1 98.31 387 PHE A C 1
ATOM 3039 O O . PHE A 1 387 ? -11.305 -23.422 -3.871 1 98.31 387 PHE A O 1
ATOM 3046 N N . TYR A 1 388 ? -9.344 -22.875 -4.836 1 97.69 388 TYR A N 1
ATOM 3047 C CA . TYR A 1 388 ? -9.695 -21.469 -4.969 1 97.69 388 TYR A CA 1
ATOM 3048 C C . TYR A 1 388 ? -8.797 -20.781 -5.984 1 97.69 388 TYR A C 1
ATOM 3050 O O . TYR A 1 388 ? -7.695 -21.25 -6.27 1 97.69 388 TYR A O 1
ATOM 3058 N N . TRP A 1 389 ? -9.344 -19.688 -6.512 1 97.12 389 TRP A N 1
ATOM 3059 C CA . TRP A 1 389 ? -8.414 -18.734 -7.086 1 97.12 389 TRP A CA 1
ATOM 3060 C C . TRP A 1 389 ? -9.055 -17.359 -7.219 1 97.12 389 TRP A C 1
ATOM 3062 O O . TRP A 1 389 ? -10.195 -17.234 -7.676 1 97.12 389 TRP A O 1
ATOM 3072 N N . SER A 1 390 ? -8.492 -16.391 -6.801 1 95.38 390 SER A N 1
ATOM 3073 C CA . SER A 1 390 ? -8.703 -14.969 -7.043 1 95.38 390 SER A CA 1
ATOM 3074 C C . SER A 1 390 ? -7.379 -14.211 -7.027 1 95.38 390 SER A C 1
ATOM 3076 O O . SER A 1 390 ? -6.395 -14.672 -6.449 1 95.38 390 SER A O 1
ATOM 3078 N N . ARG A 1 391 ? -7.336 -13.148 -7.738 1 93.06 391 ARG A N 1
ATOM 3079 C CA . ARG A 1 391 ? -6.125 -12.336 -7.703 1 93.06 391 ARG A CA 1
ATOM 3080 C C . ARG A 1 391 ? -5.816 -11.867 -6.281 1 93.06 391 ARG A C 1
ATOM 3082 O O . ARG A 1 391 ? -6.73 -11.523 -5.527 1 93.06 391 ARG A O 1
ATOM 3089 N N . ARG A 1 392 ? -4.508 -11.984 -5.883 1 91.56 392 ARG A N 1
ATOM 3090 C CA . ARG A 1 392 ? -3.908 -11.5 -4.641 1 91.56 392 ARG A CA 1
ATOM 3091 C C . ARG A 1 392 ? -4.262 -12.406 -3.469 1 91.56 392 ARG A C 1
ATOM 3093 O O . ARG A 1 392 ? -3.438 -13.203 -3.021 1 91.56 392 ARG A O 1
ATOM 3100 N N . TYR A 1 393 ? -5.543 -12.406 -2.969 1 94.06 393 TYR A N 1
ATOM 3101 C CA . TYR A 1 393 ? -5.977 -13.258 -1.864 1 94.06 393 TYR A CA 1
ATOM 3102 C C . TYR A 1 393 ? -7.312 -13.922 -2.176 1 94.06 393 TYR A C 1
ATOM 3104 O O . TYR A 1 393 ? -8.07 -13.438 -3.023 1 94.06 393 TYR A O 1
ATOM 3112 N N . PRO A 1 394 ? -7.57 -15.047 -1.468 1 96.44 394 PRO A N 1
ATOM 3113 C CA . PRO A 1 394 ? -8.875 -15.68 -1.673 1 96.44 394 PRO A CA 1
ATOM 3114 C C . PRO A 1 394 ? -10.039 -14.766 -1.284 1 96.44 394 PRO A C 1
ATOM 3116 O O . PRO A 1 394 ? -10.023 -14.172 -0.206 1 96.44 394 PRO A O 1
ATOM 3119 N N . GLU A 1 395 ? -10.953 -14.586 -2.188 1 97.06 395 GLU A N 1
ATOM 3120 C CA . GLU A 1 395 ? -12.219 -13.906 -1.929 1 97.06 395 GLU A CA 1
ATOM 3121 C C . GLU A 1 395 ? -13.281 -14.883 -1.452 1 97.06 395 GLU A C 1
ATOM 3123 O O . GLU A 1 395 ? -13.688 -15.781 -2.195 1 97.06 395 GLU A O 1
ATOM 3128 N N . LEU A 1 396 ? -13.766 -14.711 -0.271 1 96.94 396 LEU A N 1
ATOM 3129 C CA . LEU A 1 396 ? -14.672 -15.68 0.332 1 96.94 396 LEU A CA 1
ATOM 3130 C C . LEU A 1 396 ? -15.836 -16 -0.606 1 96.94 396 LEU A C 1
ATOM 3132 O O . LEU A 1 396 ? -16.547 -15.094 -1.034 1 96.94 396 LEU A O 1
ATOM 3136 N N . TYR A 1 397 ? -16.031 -17.297 -0.985 1 97.94 397 TYR A N 1
ATOM 3137 C CA . TYR A 1 397 ? -17.094 -17.953 -1.735 1 97.94 397 TYR A CA 1
ATOM 3138 C C . TYR A 1 397 ? -17 -17.625 -3.221 1 97.94 397 TYR A C 1
ATOM 3140 O O . TYR A 1 397 ? -17.844 -18.047 -4.012 1 97.94 397 TYR A O 1
ATOM 3148 N N . ASN A 1 398 ? -16.031 -16.828 -3.574 1 97.94 398 ASN A N 1
ATOM 3149 C CA . ASN A 1 398 ? -15.867 -16.531 -4.996 1 97.94 398 ASN A CA 1
ATOM 3150 C C . ASN A 1 398 ? -14.797 -17.422 -5.625 1 97.94 398 ASN A C 1
ATOM 3152 O O . ASN A 1 398 ? -13.625 -17.359 -5.25 1 97.94 398 ASN A O 1
ATOM 3156 N N . ASN A 1 399 ? -15.242 -18.219 -6.652 1 98.38 399 ASN A N 1
ATOM 3157 C CA . ASN A 1 399 ? -14.352 -19.156 -7.328 1 98.38 399 ASN A CA 1
ATOM 3158 C C . ASN A 1 399 ? -13.641 -20.078 -6.332 1 98.38 399 ASN A C 1
ATOM 3160 O O . ASN A 1 399 ? -12.406 -20.156 -6.336 1 98.38 399 ASN A O 1
ATOM 3164 N N . MET A 1 400 ? -14.406 -20.672 -5.523 1 98.38 400 MET A N 1
ATOM 3165 C CA . MET A 1 400 ? -13.984 -21.562 -4.449 1 98.38 400 MET A CA 1
ATOM 3166 C C . MET A 1 400 ? -14.75 -22.875 -4.496 1 98.38 400 MET A C 1
ATOM 3168 O O . MET A 1 400 ? -15.938 -22.891 -4.844 1 98.38 400 MET A O 1
ATOM 3172 N N . ALA A 1 401 ? -14.078 -24 -4.117 1 98.81 401 ALA A N 1
ATOM 3173 C CA . ALA A 1 401 ? -14.773 -25.281 -4.168 1 98.81 401 ALA A CA 1
ATOM 3174 C C . ALA A 1 401 ? -14.188 -26.266 -3.15 1 98.81 401 ALA A C 1
ATOM 3176 O O . ALA A 1 401 ? -13.039 -26.109 -2.725 1 98.81 401 ALA A O 1
ATOM 3177 N N . ILE A 1 402 ? -14.984 -27.172 -2.748 1 98.81 402 ILE A N 1
ATOM 3178 C CA . ILE A 1 402 ? -14.555 -28.344 -1.999 1 98.81 402 ILE A CA 1
ATOM 3179 C C . ILE A 1 402 ? -15.078 -29.609 -2.682 1 98.81 402 ILE A C 1
ATOM 3181 O O . ILE A 1 402 ? -16.203 -29.625 -3.186 1 98.81 402 ILE A O 1
ATOM 3185 N N . GLN A 1 403 ? -14.273 -30.531 -2.859 1 98.56 403 GLN A N 1
ATOM 3186 C CA . GLN A 1 403 ? -14.617 -31.828 -3.414 1 98.56 403 GLN A CA 1
ATOM 3187 C C . GLN A 1 403 ? -14.438 -32.938 -2.377 1 98.56 403 GLN A C 1
ATOM 3189 O O . GLN A 1 403 ? -13.406 -33 -1.703 1 98.56 403 GLN A O 1
ATOM 3194 N N . LYS A 1 404 ? -15.445 -33.75 -2.219 1 97.88 404 LYS A N 1
ATOM 3195 C CA . LYS A 1 404 ? -15.438 -34.812 -1.228 1 97.88 404 LYS A CA 1
ATOM 3196 C C . LYS A 1 404 ? -16.359 -35.969 -1.641 1 97.88 404 LYS A C 1
ATOM 3198 O O . LYS A 1 404 ? -17.516 -35.719 -1.989 1 97.88 404 LYS A O 1
ATOM 3203 N N . ALA A 1 405 ? -15.883 -37.219 -1.58 1 95.12 405 ALA A N 1
ATOM 3204 C CA . ALA A 1 405 ? -16.672 -38.438 -1.719 1 95.12 405 ALA A CA 1
ATOM 3205 C C . ALA A 1 405 ? -17.531 -38.375 -2.977 1 95.12 405 ALA A C 1
ATOM 3207 O O . ALA A 1 405 ? -18.719 -38.719 -2.936 1 95.12 405 ALA A O 1
ATOM 3208 N N . GLY A 1 406 ? -16.969 -37.812 -4.02 1 95.5 406 GLY A N 1
ATOM 3209 C CA . GLY A 1 406 ? -17.625 -37.844 -5.316 1 95.5 406 GLY A CA 1
ATOM 3210 C C . GLY A 1 406 ? -18.5 -36.656 -5.57 1 95.5 406 GLY A C 1
ATOM 3211 O O . GLY A 1 406 ? -19.172 -36.562 -6.605 1 95.5 406 GLY A O 1
ATOM 3212 N N . TYR A 1 407 ? -18.531 -35.719 -4.598 1 98.12 407 TYR A N 1
ATOM 3213 C CA . TYR A 1 407 ? -19.297 -34.5 -4.758 1 98.12 407 TYR A CA 1
ATOM 3214 C C . TYR A 1 407 ? -18.391 -33.281 -4.766 1 98.12 407 TYR A C 1
ATOM 3216 O O . TYR A 1 407 ? -17.312 -33.281 -4.148 1 98.12 407 TYR A O 1
ATOM 3224 N N . LYS A 1 408 ? -18.812 -32.25 -5.461 1 98.75 408 LYS A N 1
ATOM 3225 C CA . LYS A 1 408 ? -18.094 -30.953 -5.477 1 98.75 408 LYS A CA 1
ATOM 3226 C C . LYS A 1 408 ? -19.062 -29.797 -5.242 1 98.75 408 LYS A C 1
ATOM 3228 O O . LYS A 1 408 ? -20.031 -29.625 -5.984 1 98.75 408 LYS A O 1
ATOM 3233 N N . LEU A 1 409 ? -18.844 -29.047 -4.184 1 98.88 409 LEU A N 1
ATOM 3234 C CA . LEU A 1 409 ? -19.531 -27.797 -3.928 1 98.88 409 LEU A CA 1
ATOM 3235 C C . LEU A 1 409 ? -18.734 -26.609 -4.445 1 98.88 409 LEU A C 1
ATOM 3237 O O . LEU A 1 409 ? -17.547 -26.469 -4.121 1 98.88 409 LEU A O 1
ATOM 3241 N N . VAL A 1 410 ? -19.359 -25.766 -5.305 1 98.81 410 VAL A N 1
ATOM 3242 C CA . VAL A 1 410 ? -18.672 -24.641 -5.918 1 98.81 410 VAL A CA 1
ATOM 3243 C C . VAL A 1 410 ? -19.375 -23.344 -5.52 1 98.81 410 VAL A C 1
ATOM 3245 O O . VAL A 1 410 ? -20.609 -23.234 -5.59 1 98.81 410 VAL A O 1
ATOM 3248 N N . GLY A 1 411 ? -18.594 -22.406 -5.047 1 98.19 411 GLY A N 1
ATOM 3249 C CA . GLY A 1 411 ? -19.078 -21.062 -4.812 1 98.19 411 GLY A CA 1
ATOM 3250 C C . GLY A 1 411 ? -18.531 -20.047 -5.805 1 98.19 411 GLY A C 1
ATOM 3251 O O . GLY A 1 411 ? -17.312 -19.891 -5.934 1 98.19 411 GLY A O 1
ATOM 3252 N N . LYS A 1 412 ? -19.328 -19.391 -6.535 1 97.25 412 LYS A N 1
ATOM 3253 C CA . LYS A 1 412 ? -19.078 -18.188 -7.332 1 97.25 412 LYS A CA 1
ATOM 3254 C C . LYS A 1 412 ? -20.109 -17.109 -7.016 1 97.25 412 LYS A C 1
ATOM 3256 O O . LYS A 1 412 ? -20.891 -16.703 -7.891 1 97.25 412 LYS A O 1
ATOM 3261 N N . THR A 1 413 ? -20.016 -16.656 -5.719 1 97.12 413 THR A N 1
ATOM 3262 C CA . THR A 1 413 ? -21.078 -15.844 -5.16 1 97.12 413 THR A CA 1
ATOM 3263 C C . THR A 1 413 ? -20.531 -14.852 -4.141 1 97.12 413 THR A C 1
ATOM 3265 O O . THR A 1 413 ? -19.312 -14.734 -3.98 1 97.12 413 THR A O 1
ATOM 3268 N N . ASP A 1 414 ? -21.438 -14.164 -3.488 1 96.75 414 ASP A N 1
ATOM 3269 C CA . ASP A 1 414 ? -21.094 -13.086 -2.566 1 96.75 414 ASP A CA 1
ATOM 3270 C C . ASP A 1 414 ? -20.609 -13.633 -1.226 1 96.75 414 ASP A C 1
ATOM 3272 O O . ASP A 1 414 ? -20.859 -14.797 -0.901 1 96.75 414 ASP A O 1
ATOM 3276 N N . TYR A 1 415 ? -19.953 -12.742 -0.423 1 96.38 415 TYR A N 1
ATOM 3277 C CA . TYR A 1 415 ? -19.359 -13.117 0.854 1 96.38 415 TYR A CA 1
ATOM 3278 C C . TYR A 1 415 ? -20.422 -13.641 1.817 1 96.38 415 TYR A C 1
ATOM 3280 O O . TYR A 1 415 ? -20.094 -14.406 2.734 1 96.38 415 TYR A O 1
ATOM 3288 N N . ASN A 1 416 ? -21.641 -13.219 1.614 1 95.38 416 ASN A N 1
ATOM 3289 C CA . ASN A 1 416 ? -22.719 -13.57 2.527 1 95.38 416 ASN A CA 1
ATOM 3290 C C . ASN A 1 416 ? -23.781 -14.43 1.839 1 95.38 416 ASN A C 1
ATOM 3292 O O . ASN A 1 416 ? -24.938 -14.43 2.242 1 95.38 416 ASN A O 1
ATOM 3296 N N . ALA A 1 417 ? -23.406 -15.141 0.904 1 96.06 417 ALA A N 1
ATOM 3297 C CA . ALA A 1 417 ? -24.344 -15.898 0.087 1 96.06 417 ALA A CA 1
ATOM 3298 C C . ALA A 1 417 ? -24.969 -17.047 0.886 1 96.06 417 ALA A C 1
ATOM 3300 O O . ALA A 1 417 ? -24.297 -17.672 1.7 1 96.06 417 ALA A O 1
ATOM 3301 N N . ALA A 1 418 ? -26.219 -17.312 0.594 1 96.19 418 ALA A N 1
ATOM 3302 C CA . ALA A 1 418 ? -26.906 -18.5 1.106 1 96.19 418 ALA A CA 1
ATOM 3303 C C . ALA A 1 418 ? -26.484 -19.75 0.338 1 96.19 418 ALA A C 1
ATOM 3305 O O . ALA A 1 418 ? -25.875 -19.641 -0.731 1 96.19 418 ALA A O 1
ATOM 3306 N N . ILE A 1 419 ? -26.766 -20.859 0.928 1 97.88 419 ILE A N 1
ATOM 3307 C CA . ILE A 1 419 ? -26.328 -22.109 0.338 1 97.88 419 ILE A CA 1
ATOM 3308 C C . ILE A 1 419 ? -26.953 -22.281 -1.05 1 97.88 419 ILE A C 1
ATOM 3310 O O . ILE A 1 419 ? -26.328 -22.859 -1.945 1 97.88 419 ILE A O 1
ATOM 3314 N N . GLU A 1 420 ? -28.109 -21.656 -1.293 1 97.44 420 GLU A N 1
ATOM 3315 C CA . GLU A 1 420 ? -28.844 -21.797 -2.553 1 97.44 420 GLU A CA 1
ATOM 3316 C C . GLU A 1 420 ? -28.094 -21.109 -3.697 1 97.44 420 GLU A C 1
ATOM 3318 O O . GLU A 1 420 ? -28.375 -21.375 -4.871 1 97.44 420 GLU A O 1
ATOM 3323 N N . ASP A 1 421 ? -27.156 -20.266 -3.334 1 97.5 421 ASP A N 1
ATOM 3324 C CA . ASP A 1 421 ? -26.391 -19.547 -4.352 1 97.5 421 ASP A CA 1
ATOM 3325 C C . ASP A 1 421 ? -25.188 -20.359 -4.816 1 97.5 421 ASP A C 1
ATOM 3327 O O . ASP A 1 421 ? -24.5 -19.953 -5.762 1 97.5 421 ASP A O 1
ATOM 3331 N N . PHE A 1 422 ? -24.906 -21.469 -4.191 1 98.62 422 PHE A N 1
ATOM 3332 C CA . PHE A 1 422 ? -23.812 -22.359 -4.57 1 98.62 422 PHE A CA 1
ATOM 3333 C C . PHE A 1 422 ? -24.281 -23.375 -5.609 1 98.62 422 PHE A C 1
ATOM 3335 O O . PHE A 1 422 ? -25.469 -23.438 -5.93 1 98.62 422 PHE A O 1
ATOM 3342 N N . GLU A 1 423 ? -23.328 -24.125 -6.207 1 98.69 423 GLU A N 1
ATOM 3343 C CA . GLU A 1 423 ? -23.594 -25.266 -7.074 1 98.69 423 GLU A CA 1
ATOM 3344 C C . GLU A 1 423 ? -23.031 -26.547 -6.48 1 98.69 423 GLU A C 1
ATOM 3346 O O . GLU A 1 423 ? -21.953 -26.547 -5.883 1 98.69 423 GLU A O 1
ATOM 3351 N N . LEU A 1 424 ? -23.797 -27.609 -6.605 1 98.81 424 LEU A N 1
ATOM 3352 C CA . LEU A 1 424 ? -23.375 -28.938 -6.168 1 98.81 424 LEU A CA 1
ATOM 3353 C C . LEU A 1 424 ? -23.422 -29.938 -7.32 1 98.81 424 LEU A C 1
ATOM 3355 O O . LEU A 1 424 ? -24.453 -30.062 -7.988 1 98.81 424 LEU A O 1
ATOM 3359 N N . PHE A 1 425 ? -22.328 -30.641 -7.543 1 98.75 425 PHE A N 1
ATOM 3360 C CA . PHE A 1 425 ? -22.266 -31.641 -8.609 1 98.75 425 PHE A CA 1
ATOM 3361 C C . PHE A 1 425 ? -21.922 -33 -8.055 1 98.75 425 PHE A C 1
ATOM 3363 O O . PHE A 1 425 ? -21.078 -33.125 -7.168 1 98.75 425 PHE A O 1
ATOM 3370 N N . GLN A 1 426 ? -22.594 -34.031 -8.531 1 98.06 426 GLN A N 1
ATOM 3371 C CA . GLN A 1 426 ? -22.203 -35.438 -8.297 1 98.06 426 GLN A CA 1
ATOM 3372 C C . GLN A 1 426 ? -21.281 -35.938 -9.398 1 98.06 426 GLN A C 1
ATOM 3374 O O . GLN A 1 426 ? -21.75 -36.438 -10.43 1 98.06 426 GLN A O 1
ATOM 3379 N N . LEU A 1 427 ? -20.078 -36 -9.156 1 96.81 427 LEU A N 1
ATOM 3380 C CA . LEU A 1 427 ? -19.078 -36.156 -10.195 1 96.81 427 LEU A CA 1
ATOM 3381 C C . LEU A 1 427 ? -19.062 -37.562 -10.734 1 96.81 427 LEU A C 1
ATOM 3383 O O . LEU A 1 427 ? -18.672 -37.812 -11.883 1 96.81 427 LEU A O 1
ATOM 3387 N N . THR A 1 428 ? -19.5 -38.531 -9.992 1 92.75 428 THR A N 1
ATOM 3388 C CA . THR A 1 428 ? -19.547 -39.906 -10.453 1 92.75 428 THR A CA 1
ATOM 3389 C C . THR A 1 428 ? -20.562 -40.062 -11.57 1 92.75 428 THR A C 1
ATOM 3391 O O . THR A 1 428 ? -20.375 -40.875 -12.484 1 92.75 428 THR A O 1
ATOM 3394 N N . LYS A 1 429 ? -21.531 -39.219 -11.508 1 93.69 429 LYS A N 1
ATOM 3395 C CA . LYS A 1 429 ? -22.609 -39.281 -12.492 1 93.69 429 LYS A CA 1
ATOM 3396 C C . LYS A 1 429 ? -22.5 -38.156 -13.5 1 93.69 429 LYS A C 1
ATOM 3398 O O . LYS A 1 429 ? -23 -38.25 -14.617 1 93.69 429 LYS A O 1
ATOM 3403 N N . ASP A 1 430 ? -21.891 -37.188 -13.117 1 95.5 430 ASP A N 1
ATOM 3404 C CA . ASP A 1 430 ? -21.766 -35.938 -13.898 1 95.5 430 ASP A CA 1
ATOM 3405 C C . ASP A 1 430 ? -20.328 -35.438 -13.898 1 95.5 430 ASP A C 1
ATOM 3407 O O . ASP A 1 430 ? -20.062 -34.344 -13.367 1 95.5 430 ASP A O 1
ATOM 3411 N N . PRO A 1 431 ? -19.469 -36.188 -14.578 1 92.94 431 PRO A N 1
ATOM 3412 C CA . PRO A 1 431 ? -18.047 -35.781 -14.547 1 92.94 431 PRO A CA 1
ATOM 3413 C C . PRO A 1 431 ? -17.781 -34.469 -15.242 1 92.94 431 PRO A C 1
ATOM 3415 O O . PRO A 1 431 ? -16.703 -33.875 -15.109 1 92.94 431 PRO A O 1
ATOM 3418 N N . TYR A 1 432 ? -18.812 -33.938 -15.945 1 95.56 432 TYR A N 1
ATOM 3419 C CA . TYR A 1 432 ? -18.625 -32.719 -16.719 1 95.56 432 TYR A CA 1
ATOM 3420 C C . TYR A 1 432 ? -19.266 -31.516 -16.047 1 95.56 432 TYR A C 1
ATOM 3422 O O . TYR A 1 432 ? -19.266 -30.422 -16.578 1 95.56 432 TYR A O 1
ATOM 3430 N N . GLU A 1 433 ? -19.828 -31.688 -14.852 1 97.56 433 GLU A N 1
ATOM 3431 C CA . GLU A 1 433 ? -20.375 -30.641 -14 1 97.56 433 GLU A CA 1
ATOM 3432 C C . GLU A 1 433 ? -21.469 -29.844 -14.727 1 97.56 433 GLU A C 1
ATOM 3434 O O . GLU A 1 433 ? -21.422 -28.609 -14.742 1 97.56 433 GLU A O 1
ATOM 3439 N N . GLN A 1 434 ? -22.406 -30.578 -15.273 1 96.06 434 GLN A N 1
ATOM 3440 C CA . GLN A 1 434 ? -23.453 -29.984 -16.094 1 96.06 434 GLN A CA 1
ATOM 3441 C C . GLN A 1 434 ? -24.75 -29.828 -15.297 1 96.06 434 GLN A C 1
ATOM 3443 O O . GLN A 1 434 ? -25.594 -29.016 -15.648 1 96.06 434 GLN A O 1
ATOM 3448 N N . HIS A 1 435 ? -24.906 -30.609 -14.234 1 97.19 435 HIS A N 1
ATOM 3449 C CA . HIS A 1 435 ? -26.188 -30.641 -13.531 1 97.19 435 HIS A CA 1
ATOM 3450 C C . HIS A 1 435 ? -26.016 -30.266 -12.062 1 97.19 435 HIS A C 1
ATOM 3452 O O . HIS A 1 435 ? -25.469 -31.047 -11.281 1 97.19 435 HIS A O 1
ATOM 3458 N N . ASN A 1 436 ? -26.578 -29.203 -11.68 1 98.25 436 ASN A N 1
ATOM 3459 C CA . ASN A 1 436 ? -26.578 -28.766 -10.289 1 98.25 436 ASN A CA 1
ATOM 3460 C C . ASN A 1 436 ? -27.625 -29.516 -9.469 1 98.25 436 ASN A C 1
ATOM 3462 O O . ASN A 1 436 ? -28.828 -29.312 -9.641 1 98.25 436 ASN A O 1
ATOM 3466 N N . VAL A 1 437 ? -27.219 -30.297 -8.516 1 98.44 437 VAL A N 1
ATOM 3467 C CA . VAL A 1 437 ? -28.141 -31.156 -7.762 1 98.44 437 VAL A CA 1
ATOM 3468 C C . VAL A 1 437 ? -28.328 -30.594 -6.355 1 98.44 437 VAL A C 1
ATOM 3470 O O . VAL A 1 437 ? -28.672 -31.328 -5.43 1 98.44 437 VAL A O 1
ATOM 3473 N N . LEU A 1 438 ? -27.953 -29.344 -6.094 1 98.44 438 LEU A N 1
ATOM 3474 C CA . LEU A 1 438 ? -27.984 -28.734 -4.766 1 98.44 438 LEU A CA 1
ATOM 3475 C C . LEU A 1 438 ? -29.375 -28.844 -4.152 1 98.44 438 LEU A C 1
ATOM 3477 O O . LEU A 1 438 ? -29.516 -29.203 -2.984 1 98.44 438 LEU A O 1
ATOM 3481 N N . LYS A 1 439 ? -30.453 -28.531 -4.875 1 97.31 439 LYS A N 1
ATOM 3482 C CA . LYS A 1 439 ? -31.828 -28.516 -4.363 1 97.31 439 LYS A CA 1
ATOM 3483 C C . LYS A 1 439 ? -32.219 -29.891 -3.801 1 97.31 439 LYS A C 1
ATOM 3485 O O . LYS A 1 439 ? -32.875 -29.969 -2.76 1 97.31 439 LYS A O 1
ATOM 3490 N N . GLU A 1 440 ? -31.781 -30.938 -4.422 1 97 440 GLU A N 1
ATOM 3491 C CA . GLU A 1 440 ? -32.125 -32.312 -4.031 1 97 440 GLU A CA 1
ATOM 3492 C C . GLU A 1 440 ? -31.234 -32.781 -2.893 1 97 440 GLU A C 1
ATOM 3494 O O . GLU A 1 440 ? -31.531 -33.781 -2.242 1 97 440 GLU A O 1
ATOM 3499 N N . ASN A 1 441 ? -30.156 -32.125 -2.668 1 98 441 ASN A N 1
ATOM 3500 C CA . ASN A 1 441 ? -29.172 -32.531 -1.683 1 98 441 ASN A CA 1
ATOM 3501 C C . ASN A 1 441 ? -28.75 -31.391 -0.78 1 98 441 ASN A C 1
ATOM 3503 O O . ASN A 1 441 ? -27.547 -31.188 -0.55 1 98 441 ASN A O 1
ATOM 3507 N N . LYS A 1 442 ? -29.641 -30.672 -0.349 1 98.06 442 LYS A N 1
ATOM 3508 C CA . LYS A 1 442 ? -29.391 -29.438 0.388 1 98.06 442 LYS A CA 1
ATOM 3509 C C . LYS A 1 442 ? -28.594 -29.719 1.664 1 98.06 442 LYS A C 1
ATOM 3511 O O . LYS A 1 442 ? -27.672 -28.969 2.008 1 98.06 442 LYS A O 1
ATOM 3516 N N . GLU A 1 443 ? -28.922 -30.719 2.422 1 98.38 443 GLU A N 1
ATOM 3517 C CA . GLU A 1 443 ? -28.234 -31.047 3.666 1 98.38 443 GLU A CA 1
ATOM 3518 C C . GLU A 1 443 ? -26.766 -31.375 3.41 1 98.38 443 GLU A C 1
ATOM 3520 O O . GLU A 1 443 ? -25.891 -30.953 4.168 1 98.38 443 GLU A O 1
ATOM 3525 N N . LEU A 1 444 ? -26.547 -32.156 2.381 1 98.25 444 LEU A N 1
ATOM 3526 C CA . LEU A 1 444 ? -25.172 -32.438 1.998 1 98.25 444 LEU A CA 1
ATOM 3527 C C . LEU A 1 444 ? -24.406 -31.172 1.651 1 98.25 444 LEU A C 1
ATOM 3529 O O . LEU A 1 444 ? -23.25 -31.016 2.053 1 98.25 444 LEU A O 1
ATOM 3533 N N . ALA A 1 445 ? -25.031 -30.297 0.928 1 98.69 445 ALA A N 1
ATOM 3534 C CA . ALA A 1 445 ? -24.422 -29.031 0.543 1 98.69 445 ALA A CA 1
ATOM 3535 C C . ALA A 1 445 ? -24.047 -28.203 1.772 1 98.69 445 ALA A C 1
ATOM 3537 O O . ALA A 1 445 ? -22.953 -27.609 1.823 1 98.69 445 ALA A O 1
ATOM 3538 N N . ILE A 1 446 ? -24.906 -28.156 2.686 1 98.62 446 ILE A N 1
ATOM 3539 C CA . ILE A 1 446 ? -24.656 -27.422 3.914 1 98.62 446 ILE A CA 1
ATOM 3540 C C . ILE A 1 446 ? -23.453 -28 4.645 1 98.62 446 ILE A C 1
ATOM 3542 O O . ILE A 1 446 ? -22.594 -27.266 5.129 1 98.62 446 ILE A O 1
ATOM 3546 N N . ASP A 1 447 ? -23.391 -29.297 4.738 1 98.5 447 ASP A N 1
ATOM 3547 C CA . ASP A 1 447 ? -22.266 -29.969 5.398 1 98.5 447 ASP A CA 1
ATOM 3548 C C . ASP A 1 447 ? -20.953 -29.672 4.676 1 98.5 447 ASP A C 1
ATOM 3550 O O . ASP A 1 447 ? -19.938 -29.422 5.316 1 98.5 447 ASP A O 1
ATOM 3554 N N . LEU A 1 448 ? -20.938 -29.719 3.391 1 98.75 448 LEU A N 1
ATOM 3555 C CA . LEU A 1 448 ? -19.75 -29.438 2.6 1 98.75 448 LEU A CA 1
ATOM 3556 C C . LEU A 1 448 ? -19.328 -27.969 2.768 1 98.75 448 LEU A C 1
ATOM 3558 O O . LEU A 1 448 ? -18.141 -27.672 2.834 1 98.75 448 LEU A O 1
ATOM 3562 N N . LYS A 1 449 ? -20.312 -27.094 2.756 1 98.69 449 LYS A N 1
ATOM 3563 C CA . LYS A 1 449 ? -20 -25.688 2.975 1 98.69 449 LYS A CA 1
ATOM 3564 C C . LYS A 1 449 ? -19.328 -25.484 4.328 1 98.69 449 LYS A C 1
ATOM 3566 O O . LYS A 1 449 ? -18.391 -24.688 4.449 1 98.69 449 LYS A O 1
ATOM 3571 N N . LYS A 1 450 ? -19.844 -26.141 5.352 1 98.38 450 LYS A N 1
ATOM 3572 C CA . LYS A 1 450 ? -19.219 -26.062 6.668 1 98.38 450 LYS A CA 1
ATOM 3573 C C . LYS A 1 450 ? -17.766 -26.5 6.617 1 98.38 450 LYS A C 1
ATOM 3575 O O . LYS A 1 450 ? -16.891 -25.875 7.234 1 98.38 450 LYS A O 1
ATOM 3580 N N . GLU A 1 451 ? -17.516 -27.578 5.938 1 98.38 451 GLU A N 1
ATOM 3581 C CA . GLU A 1 451 ? -16.141 -28.062 5.781 1 98.38 451 GLU A CA 1
ATOM 3582 C C . GLU A 1 451 ? -15.297 -27.078 4.977 1 98.38 451 GLU A C 1
ATOM 3584 O O . GLU A 1 451 ? -14.133 -26.844 5.301 1 98.38 451 GLU A O 1
ATOM 3589 N N . LEU A 1 452 ? -15.883 -26.547 3.922 1 98.5 452 LEU A N 1
ATOM 3590 C CA . LEU A 1 452 ? -15.227 -25.516 3.121 1 98.5 452 LEU A CA 1
ATOM 3591 C C . LEU A 1 452 ? -14.82 -24.328 3.988 1 98.5 452 LEU A C 1
ATOM 3593 O O . LEU A 1 452 ? -13.672 -23.891 3.938 1 98.5 452 LEU A O 1
ATOM 3597 N N . ASP A 1 453 ? -15.75 -23.859 4.797 1 97.94 453 ASP A N 1
ATOM 3598 C CA . ASP A 1 453 ? -15.508 -22.719 5.68 1 97.94 453 ASP A CA 1
ATOM 3599 C C . ASP A 1 453 ? -14.391 -23.031 6.676 1 97.94 453 ASP A C 1
ATOM 3601 O O . ASP A 1 453 ? -13.562 -22.156 6.965 1 97.94 453 ASP A O 1
ATOM 3605 N N . LYS A 1 454 ? -14.414 -24.219 7.18 1 98.06 454 LYS A N 1
ATOM 3606 C CA . LYS A 1 454 ? -13.391 -24.625 8.141 1 98.06 454 LYS A CA 1
ATOM 3607 C C . LYS A 1 454 ? -12 -24.609 7.516 1 98.06 454 LYS A C 1
ATOM 3609 O O . LYS A 1 454 ? -11.062 -24.062 8.094 1 98.06 454 LYS A O 1
ATOM 3614 N N . ILE A 1 455 ? -11.852 -25.188 6.352 1 98.06 455 ILE A N 1
ATOM 3615 C CA . ILE A 1 455 ? -10.562 -25.25 5.672 1 98.06 455 ILE A CA 1
ATOM 3616 C C . ILE A 1 455 ? -10.117 -23.844 5.285 1 98.06 455 ILE A C 1
ATOM 3618 O O . ILE A 1 455 ? -8.961 -23.469 5.508 1 98.06 455 ILE A O 1
ATOM 3622 N N . TYR A 1 456 ? -11.047 -23.078 4.738 1 97.56 456 TYR A N 1
ATOM 3623 C CA . TYR A 1 456 ? -10.75 -21.688 4.406 1 97.56 456 TYR A CA 1
ATOM 3624 C C . TYR A 1 456 ? -10.25 -20.922 5.629 1 97.56 456 TYR A C 1
ATOM 3626 O O . TYR A 1 456 ? -9.242 -20.219 5.562 1 97.56 456 TYR A O 1
ATOM 3634 N N . GLY A 1 457 ? -10.938 -21.031 6.664 1 96.19 457 GLY A N 1
ATOM 3635 C CA . GLY A 1 457 ? -10.578 -20.359 7.898 1 96.19 457 GLY A CA 1
ATOM 3636 C C . GLY A 1 457 ? -9.195 -20.719 8.398 1 96.19 457 GLY A C 1
ATOM 3637 O O . GLY A 1 457 ? -8.477 -19.875 8.93 1 96.19 457 GLY A O 1
ATOM 3638 N N . GLU A 1 458 ? -8.844 -21.953 8.234 1 96.62 458 GLU A N 1
ATOM 3639 C CA . GLU A 1 458 ? -7.527 -22.422 8.648 1 96.62 458 GLU A CA 1
ATOM 3640 C C . GLU A 1 458 ? -6.434 -21.875 7.734 1 96.62 458 GLU A C 1
ATOM 3642 O O . GLU A 1 458 ? -5.391 -21.422 8.211 1 96.62 458 GLU A O 1
ATOM 3647 N N . LEU A 1 459 ? -6.641 -21.906 6.477 1 97.44 459 LEU A N 1
ATOM 3648 C CA . LEU A 1 459 ? -5.617 -21.578 5.488 1 97.44 459 LEU A CA 1
ATOM 3649 C C . LEU A 1 459 ? -5.367 -20.078 5.445 1 97.44 459 LEU A C 1
ATOM 3651 O O . LEU A 1 459 ? -4.234 -19.641 5.254 1 97.44 459 LEU A O 1
ATOM 3655 N N . ILE A 1 460 ? -6.367 -19.25 5.691 1 95.56 460 ILE A N 1
ATOM 3656 C CA . ILE A 1 460 ? -6.258 -17.797 5.5 1 95.56 460 ILE A CA 1
ATOM 3657 C C . ILE A 1 460 ? -5.461 -17.188 6.648 1 95.56 460 ILE A C 1
ATOM 3659 O O . ILE A 1 460 ? -5.047 -16.031 6.574 1 95.56 460 ILE A O 1
ATOM 3663 N N . ILE A 1 461 ? -5.191 -17.938 7.711 1 94.12 461 ILE A N 1
ATOM 3664 C CA . ILE A 1 461 ? -4.422 -17.406 8.836 1 94.12 461 ILE A CA 1
ATOM 3665 C C . ILE A 1 461 ? -3.078 -18.141 8.922 1 94.12 461 ILE A C 1
ATOM 3667 O O . ILE A 1 461 ? -2.404 -18.078 9.953 1 94.12 461 ILE A O 1
ATOM 3671 N N . SER A 1 462 ? -2.736 -18.875 7.824 1 96.38 462 SER A N 1
ATOM 3672 C CA . SER A 1 462 ? -1.438 -19.531 7.793 1 96.38 462 SER A CA 1
ATOM 3673 C C . SER A 1 462 ? -0.303 -18.547 8.008 1 96.38 462 SER A C 1
ATOM 3675 O O . SER A 1 462 ? -0.348 -17.422 7.504 1 96.38 462 SER A O 1
ATOM 3677 N N . GLU A 1 463 ? 0.695 -19 8.703 1 96.06 463 GLU A N 1
ATOM 3678 C CA . GLU A 1 463 ? 1.783 -18.125 9.133 1 96.06 463 GLU A CA 1
ATOM 3679 C C . GLU A 1 463 ? 2.43 -17.422 7.945 1 96.06 463 GLU A C 1
ATOM 3681 O O . GLU A 1 463 ? 2.619 -16.203 7.965 1 96.06 463 GLU A O 1
ATOM 3686 N N . ASN A 1 464 ? 2.73 -18.172 6.902 1 96.88 464 ASN A N 1
ATOM 3687 C CA . ASN A 1 464 ? 3.461 -17.609 5.773 1 96.88 464 ASN A CA 1
ATOM 3688 C C . ASN A 1 464 ? 2.559 -16.75 4.895 1 96.88 464 ASN A C 1
ATOM 3690 O O . ASN A 1 464 ? 3.041 -16.047 3.998 1 96.88 464 ASN A O 1
ATOM 3694 N N . LEU A 1 465 ? 1.244 -16.828 5.137 1 95.75 465 LEU A N 1
ATOM 3695 C CA . LEU A 1 465 ? 0.323 -15.93 4.449 1 95.75 465 LEU A CA 1
ATOM 3696 C C . LEU A 1 465 ? 0.193 -14.602 5.195 1 95.75 465 LEU A C 1
ATOM 3698 O O . LEU A 1 465 ? 0.159 -13.539 4.578 1 95.75 465 LEU A O 1
ATOM 3702 N N . VAL A 1 466 ? 0.126 -14.656 6.504 1 94.38 466 VAL A N 1
ATOM 3703 C CA . VAL A 1 466 ? -0.018 -13.492 7.363 1 94.38 466 VAL A CA 1
ATOM 3704 C C . VAL A 1 466 ? 1.293 -12.711 7.398 1 94.38 466 VAL A C 1
ATOM 3706 O O . VAL A 1 466 ? 1.287 -11.477 7.426 1 94.38 466 VAL A O 1
ATOM 3709 N N . ASN A 1 467 ? 2.373 -13.438 7.402 1 94.31 467 ASN A N 1
ATOM 3710 C CA . ASN A 1 467 ? 3.727 -12.891 7.328 1 94.31 467 ASN A CA 1
ATOM 3711 C C . ASN A 1 467 ? 4.469 -13.406 6.098 1 94.31 467 ASN A C 1
ATOM 3713 O O . ASN A 1 467 ? 5.359 -14.25 6.211 1 94.31 467 ASN A O 1
ATOM 3717 N N . PRO A 1 468 ? 4.16 -12.859 4.98 1 94.06 468 PRO A N 1
ATOM 3718 C CA . PRO A 1 468 ? 4.727 -13.375 3.734 1 94.06 468 PRO A CA 1
ATOM 3719 C C . PRO A 1 468 ? 6.242 -13.227 3.67 1 94.06 468 PRO A C 1
ATOM 3721 O O . PRO A 1 468 ? 6.812 -12.367 4.344 1 94.06 468 PRO A O 1
ATOM 3724 N N . PRO A 1 469 ? 6.848 -14.039 2.84 1 94.25 469 PRO A N 1
ATOM 3725 C CA . PRO A 1 469 ? 8.305 -13.953 2.68 1 94.25 469 PRO A CA 1
ATOM 3726 C C . PRO A 1 469 ? 8.758 -12.625 2.09 1 94.25 469 PRO A C 1
ATOM 3728 O O . PRO A 1 469 ? 8.031 -12.008 1.304 1 94.25 469 PRO A O 1
ATOM 3731 N N . LYS A 1 470 ? 9.953 -12.258 2.51 1 96.38 470 LYS A N 1
ATOM 3732 C CA . LYS A 1 470 ? 10.57 -11.023 2.027 1 96.38 470 LYS A CA 1
ATOM 3733 C C . LYS A 1 470 ? 11.836 -11.312 1.229 1 96.38 470 LYS A C 1
ATOM 3735 O O . LYS A 1 470 ? 12.477 -12.352 1.425 1 96.38 470 LYS A O 1
ATOM 3740 N N . ILE A 1 471 ? 12.164 -10.43 0.362 1 98.25 471 ILE A N 1
ATOM 3741 C CA . ILE A 1 471 ? 13.391 -10.547 -0.421 1 98.25 471 ILE A CA 1
ATOM 3742 C C . ILE A 1 471 ? 14.57 -10 0.381 1 98.25 471 ILE A C 1
ATOM 3744 O O . ILE A 1 471 ? 14.516 -8.883 0.899 1 98.25 471 ILE A O 1
ATOM 3748 N N . SER A 1 472 ? 15.602 -10.805 0.513 1 98.44 472 SER A N 1
ATOM 3749 C CA . SER A 1 472 ? 16.797 -10.359 1.22 1 98.44 472 SER A CA 1
ATOM 3750 C C . SER A 1 472 ? 17.688 -9.5 0.323 1 98.44 472 SER A C 1
ATOM 3752 O O . SER A 1 472 ? 18 -9.883 -0.805 1 98.44 472 SER A O 1
ATOM 3754 N N . VAL A 1 473 ? 18.062 -8.367 0.808 1 98.62 473 VAL A N 1
ATOM 3755 C CA . VAL A 1 473 ? 18.859 -7.426 0.03 1 98.62 473 VAL A CA 1
ATOM 3756 C C . VAL A 1 473 ? 20.188 -7.148 0.75 1 98.62 473 VAL A C 1
ATOM 3758 O O . VAL A 1 473 ? 20.188 -6.879 1.953 1 98.62 473 VAL A O 1
ATOM 3761 N N . GLY A 1 474 ? 21.234 -7.223 -0.024 1 98.31 474 GLY A N 1
ATOM 3762 C CA . GLY A 1 474 ? 22.547 -6.836 0.493 1 98.31 474 GLY A CA 1
ATOM 3763 C C . GLY A 1 474 ? 23.266 -7.973 1.189 1 98.31 474 GLY A C 1
ATOM 3764 O O . GLY A 1 474 ? 24.188 -7.738 1.974 1 98.31 474 GLY A O 1
ATOM 3765 N N . THR A 1 475 ? 22.844 -9.188 0.962 1 97.12 475 THR A N 1
ATOM 3766 C CA . THR A 1 475 ? 23.5 -10.359 1.548 1 97.12 475 THR A CA 1
ATOM 3767 C C . THR A 1 475 ? 24.578 -10.898 0.619 1 97.12 475 THR A C 1
ATOM 3769 O O . THR A 1 475 ? 24.578 -10.609 -0.581 1 97.12 475 THR A O 1
ATOM 3772 N N . PRO A 1 476 ? 25.531 -11.711 1.188 1 96.56 476 PRO A N 1
ATOM 3773 C CA . PRO A 1 476 ? 26.547 -12.312 0.331 1 96.56 476 PRO A CA 1
ATOM 3774 C C . PRO A 1 476 ? 25.984 -13.375 -0.611 1 96.56 476 PRO A C 1
ATOM 3776 O O . PRO A 1 476 ? 26.656 -13.789 -1.554 1 96.56 476 PRO A O 1
ATOM 3779 N N . TYR A 1 477 ? 24.812 -13.805 -0.412 1 97 477 TYR A N 1
ATOM 3780 C CA . TYR A 1 477 ? 24.219 -14.898 -1.178 1 97 477 TYR A CA 1
ATOM 3781 C C . TYR A 1 477 ? 23.672 -14.398 -2.504 1 97 477 TYR A C 1
ATOM 3783 O O . TYR A 1 477 ? 23.453 -15.18 -3.43 1 97 477 TYR A O 1
ATOM 3791 N N . GLU A 1 478 ? 23.359 -13.102 -2.574 1 97.94 478 GLU A N 1
ATOM 3792 C CA . GLU A 1 478 ? 22.891 -12.484 -3.807 1 97.94 478 GLU A CA 1
ATOM 3793 C C . GLU A 1 478 ? 23.172 -10.977 -3.805 1 97.94 478 GLU A C 1
ATOM 3795 O O . GLU A 1 478 ? 22.484 -10.219 -3.107 1 97.94 478 GLU A O 1
ATOM 3800 N N . ASN A 1 479 ? 24.031 -10.602 -4.551 1 97.94 479 ASN A N 1
ATOM 3801 C CA . ASN A 1 479 ? 24.438 -9.203 -4.719 1 97.94 479 ASN A CA 1
ATOM 3802 C C . ASN A 1 479 ? 25.109 -8.977 -6.074 1 97.94 479 ASN A C 1
ATOM 3804 O O . ASN A 1 479 ? 26.234 -9.422 -6.301 1 97.94 479 ASN A O 1
ATOM 3808 N N . PRO A 1 480 ? 24.453 -8.305 -6.918 1 98 480 PRO A N 1
ATOM 3809 C CA . PRO A 1 480 ? 23.25 -7.492 -6.734 1 98 480 PRO A CA 1
ATOM 3810 C C . PRO A 1 480 ? 21.969 -8.328 -6.711 1 98 480 PRO A C 1
ATOM 3812 O O . PRO A 1 480 ? 21.984 -9.5 -7.105 1 98 480 PRO A O 1
ATOM 3815 N N . VAL A 1 481 ? 20.953 -7.719 -6.199 1 98.25 481 VAL A N 1
ATOM 3816 C CA . VAL A 1 481 ? 19.594 -8.258 -6.266 1 98.25 481 VAL A CA 1
ATOM 3817 C C . VAL A 1 481 ? 18.766 -7.457 -7.266 1 98.25 481 VAL A C 1
ATOM 3819 O O . VAL A 1 481 ? 18.859 -6.23 -7.328 1 98.25 481 VAL A O 1
ATOM 3822 N N . ILE A 1 482 ? 17.922 -8.125 -8.062 1 98.31 482 ILE A N 1
ATOM 3823 C CA . ILE A 1 482 ? 17 -7.465 -8.977 1 98.31 482 ILE A CA 1
ATOM 3824 C C . ILE A 1 482 ? 15.562 -7.723 -8.523 1 98.31 482 ILE A C 1
ATOM 3826 O O . ILE A 1 482 ? 15.133 -8.875 -8.438 1 98.31 482 ILE A O 1
ATOM 3830 N N . LEU A 1 483 ? 14.852 -6.715 -8.188 1 98.44 483 LEU A N 1
ATOM 3831 C CA . LEU A 1 483 ? 13.445 -6.762 -7.809 1 98.44 483 LEU A CA 1
ATOM 3832 C C . LEU A 1 483 ? 12.547 -6.539 -9.023 1 98.44 483 LEU A C 1
ATOM 3834 O O . LEU A 1 483 ? 12.477 -5.43 -9.555 1 98.44 483 LEU A O 1
ATOM 3838 N N . ASN A 1 484 ? 11.844 -7.527 -9.469 1 97.69 484 ASN A N 1
ATOM 3839 C CA . ASN A 1 484 ? 11.109 -7.445 -10.727 1 97.69 484 ASN A CA 1
ATOM 3840 C C . ASN A 1 484 ? 9.609 -7.258 -10.484 1 97.69 484 ASN A C 1
ATOM 3842 O O . ASN A 1 484 ? 9.141 -7.379 -9.359 1 97.69 484 ASN A O 1
ATOM 3846 N N . ARG A 1 485 ? 8.844 -7.031 -11.523 1 96.69 485 ARG A N 1
ATOM 3847 C CA . ARG A 1 485 ? 7.434 -6.648 -11.492 1 96.69 485 ARG A CA 1
ATOM 3848 C C . ARG A 1 485 ? 6.566 -7.797 -10.984 1 96.69 485 ARG A C 1
ATOM 3850 O O . ARG A 1 485 ? 5.527 -7.57 -10.359 1 96.69 485 ARG A O 1
ATOM 3857 N N . ASN A 1 486 ? 6.957 -8.977 -11.25 1 97.12 486 ASN A N 1
ATOM 3858 C CA . ASN A 1 486 ? 6.164 -10.117 -10.82 1 97.12 486 ASN A CA 1
ATOM 3859 C C . ASN A 1 486 ? 6.062 -10.188 -9.297 1 97.12 486 ASN A C 1
ATOM 3861 O O . ASN A 1 486 ? 5.027 -10.586 -8.758 1 97.12 486 ASN A O 1
ATOM 3865 N N . ASP A 1 487 ? 7.117 -9.766 -8.664 1 97.31 487 ASP A N 1
ATOM 3866 C CA . ASP A 1 487 ? 7.207 -9.914 -7.215 1 97.31 487 ASP A CA 1
ATOM 3867 C C . ASP A 1 487 ? 6.82 -8.625 -6.504 1 97.31 487 ASP A C 1
ATOM 3869 O O . ASP A 1 487 ? 6.926 -8.523 -5.277 1 97.31 487 ASP A O 1
ATOM 3873 N N . ALA A 1 488 ? 6.383 -7.66 -7.281 1 97.31 488 ALA A N 1
ATOM 3874 C CA . ALA A 1 488 ? 5.918 -6.402 -6.695 1 97.31 488 ALA A CA 1
ATOM 3875 C C . ALA A 1 488 ? 4.496 -6.539 -6.16 1 97.31 488 ALA A C 1
ATOM 3877 O O . ALA A 1 488 ? 3.654 -7.195 -6.777 1 97.31 488 ALA A O 1
ATOM 3878 N N . GLY A 1 489 ? 4.262 -5.992 -4.992 1 95.75 489 GLY A N 1
ATOM 3879 C CA . GLY A 1 489 ? 2.914 -5.781 -4.488 1 95.75 489 GLY A CA 1
ATOM 3880 C C . GLY A 1 489 ? 2.34 -4.43 -4.863 1 95.75 489 GLY A C 1
ATOM 3881 O O . GLY A 1 489 ? 2.885 -3.736 -5.727 1 95.75 489 GLY A O 1
ATOM 3882 N N . GLY A 1 490 ? 1.272 -3.99 -4.195 1 94.12 490 GLY A N 1
ATOM 3883 C CA . GLY A 1 490 ? 0.594 -2.74 -4.496 1 94.12 490 GLY A CA 1
ATOM 3884 C C . GLY A 1 490 ? -0.78 -2.938 -5.105 1 94.12 490 GLY A C 1
ATOM 3885 O O . GLY A 1 490 ? -1.547 -3.791 -4.66 1 94.12 490 GLY A O 1
ATOM 3886 N N . GLU A 1 491 ? -1.056 -2.148 -6.078 1 93.75 491 GLU A N 1
ATOM 3887 C CA . GLU A 1 491 ? -2.373 -2.174 -6.707 1 93.75 491 GLU A CA 1
ATOM 3888 C C . GLU A 1 491 ? -2.619 -3.5 -7.422 1 93.75 491 GLU A C 1
ATOM 3890 O O . GLU A 1 491 ? -1.713 -4.047 -8.055 1 93.75 491 GLU A O 1
ATOM 3895 N N . ARG A 1 492 ? -3.824 -4.004 -7.348 1 92.75 492 ARG A N 1
ATOM 3896 C CA . ARG A 1 492 ? -4.219 -5.215 -8.062 1 92.75 492 ARG A CA 1
ATOM 3897 C C . ARG A 1 492 ? -3.988 -5.062 -9.562 1 92.75 492 ARG A C 1
ATOM 3899 O O . ARG A 1 492 ? -4.277 -4.008 -10.133 1 92.75 492 ARG A O 1
ATOM 3906 N N . GLY A 1 493 ? -3.412 -6.078 -10.125 1 90.56 493 GLY A N 1
ATOM 3907 C CA . GLY A 1 493 ? -3.221 -6.086 -11.562 1 90.56 493 GLY A CA 1
ATOM 3908 C C . GLY A 1 493 ? -1.932 -5.418 -12 1 90.56 493 GLY A C 1
ATOM 3909 O O . GLY A 1 493 ? -1.772 -5.066 -13.172 1 90.56 493 GLY A O 1
ATOM 3910 N N . ILE A 1 494 ? -1.032 -5.129 -11.086 1 92.88 494 ILE A N 1
ATOM 3911 C CA . ILE A 1 494 ? 0.261 -4.527 -11.383 1 92.88 494 ILE A CA 1
ATOM 3912 C C . ILE A 1 494 ? 1.015 -5.398 -12.391 1 92.88 494 ILE A C 1
ATOM 3914 O O . ILE A 1 494 ? 1.326 -6.559 -12.109 1 92.88 494 ILE A O 1
ATOM 3918 N N . TRP A 1 495 ? 1.226 -4.867 -13.594 1 94.44 495 TRP A N 1
ATOM 3919 C CA . TRP A 1 495 ? 1.866 -5.586 -14.688 1 94.44 495 TRP A CA 1
ATOM 3920 C C . TRP A 1 495 ? 2.92 -4.719 -15.367 1 94.44 495 TRP A C 1
ATOM 3922 O O . TRP A 1 495 ? 3.936 -4.375 -14.758 1 94.44 495 TRP A O 1
ATOM 3932 N N . ASN A 1 496 ? 2.672 -4.176 -16.531 1 95.75 496 ASN A N 1
ATOM 3933 C CA . ASN A 1 496 ? 3.674 -3.348 -17.188 1 95.75 496 ASN A CA 1
ATOM 3934 C C . ASN A 1 496 ? 3.211 -1.899 -17.312 1 95.75 496 ASN A C 1
ATOM 3936 O O . ASN A 1 496 ? 3.775 -1.129 -18.094 1 95.75 496 ASN A O 1
ATOM 3940 N N . GLN A 1 497 ? 2.139 -1.557 -16.531 1 94.88 497 GLN A N 1
ATOM 3941 C CA . GLN A 1 497 ? 1.662 -0.177 -16.562 1 94.88 497 GLN A CA 1
ATOM 3942 C C . GLN A 1 497 ? 2.746 0.79 -16.094 1 94.88 497 GLN A C 1
ATOM 3944 O O . GLN A 1 497 ? 3.477 0.499 -15.148 1 94.88 497 GLN A O 1
ATOM 3949 N N . GLU A 1 498 ? 2.793 1.913 -16.703 1 95.31 498 GLU A N 1
ATOM 3950 C CA . GLU A 1 498 ? 3.742 2.922 -16.25 1 95.31 498 GLU A CA 1
ATOM 3951 C C . GLU A 1 498 ? 3.289 3.549 -14.93 1 95.31 498 GLU A C 1
ATOM 3953 O O . GLU A 1 498 ? 4.055 3.602 -13.969 1 95.31 498 GLU A O 1
ATOM 3958 N N . GLU A 1 499 ? 2.02 4.078 -15.016 1 94.12 499 GLU A N 1
ATOM 3959 C CA . GLU A 1 499 ? 1.452 4.695 -13.82 1 94.12 499 GLU A CA 1
ATOM 3960 C C . GLU A 1 499 ? 0.688 3.678 -12.977 1 94.12 499 GLU A C 1
ATOM 3962 O O . GLU A 1 499 ? -0.469 3.365 -13.273 1 94.12 499 GLU A O 1
ATOM 3967 N N . ILE A 1 500 ? 1.33 3.158 -11.961 1 95.12 500 ILE A N 1
ATOM 3968 C CA . ILE A 1 500 ? 0.728 2.188 -11.055 1 95.12 500 ILE A CA 1
ATOM 3969 C C . ILE A 1 500 ? 1.437 2.236 -9.703 1 95.12 500 ILE A C 1
ATOM 3971 O O . ILE A 1 500 ? 2.648 2.461 -9.633 1 95.12 500 ILE A O 1
ATOM 3975 N N . TYR A 1 501 ? 0.661 2.133 -8.648 1 96.19 501 TYR A N 1
ATOM 3976 C CA . TYR A 1 501 ? 1.24 2.084 -7.316 1 96.19 501 TYR A CA 1
ATOM 3977 C C . TYR A 1 501 ? 1.834 0.711 -7.027 1 96.19 501 TYR A C 1
ATOM 3979 O O . TYR A 1 501 ? 1.124 -0.297 -7.055 1 96.19 501 TYR A O 1
ATOM 3987 N N . GLY A 1 502 ? 3.15 0.659 -6.766 1 97.12 502 GLY A N 1
ATOM 3988 C CA . GLY A 1 502 ? 3.812 -0.613 -6.516 1 97.12 502 GLY A CA 1
ATOM 3989 C C . GLY A 1 502 ? 4.938 -0.513 -5.504 1 97.12 502 GLY A C 1
ATOM 3990 O O . GLY A 1 502 ? 5.457 0.576 -5.25 1 97.12 502 GLY A O 1
ATOM 3991 N N . HIS A 1 503 ? 5.277 -1.604 -4.891 1 97.81 503 HIS A N 1
ATOM 3992 C CA . HIS A 1 503 ? 6.375 -1.723 -3.938 1 97.81 503 HIS A CA 1
ATOM 3993 C C . HIS A 1 503 ? 6.895 -3.154 -3.871 1 97.81 503 HIS A C 1
ATOM 3995 O O . HIS A 1 503 ? 6.23 -4.082 -4.34 1 97.81 503 HIS A O 1
ATOM 4001 N N . TRP A 1 504 ? 8.055 -3.33 -3.389 1 98.25 504 TRP A N 1
ATOM 4002 C CA . TRP A 1 504 ? 8.586 -4.645 -3.049 1 98.25 504 TRP A CA 1
ATOM 4003 C C . TRP A 1 504 ? 8.805 -4.77 -1.544 1 98.25 504 TRP A C 1
ATOM 4005 O O . TRP A 1 504 ? 9.219 -3.811 -0.888 1 98.25 504 TRP A O 1
ATOM 4015 N N . ASP A 1 505 ? 8.477 -5.879 -0.919 1 97.25 505 ASP A N 1
ATOM 4016 C CA . ASP A 1 505 ? 8.703 -6.184 0.49 1 97.25 505 ASP A CA 1
ATOM 4017 C C . ASP A 1 505 ? 10.086 -6.809 0.697 1 97.25 505 ASP A C 1
ATOM 4019 O O . ASP A 1 505 ? 10.367 -7.883 0.161 1 97.25 505 ASP A O 1
ATOM 4023 N N . THR A 1 506 ? 10.93 -6.184 1.541 1 98.25 506 THR A N 1
ATOM 4024 C CA . THR A 1 506 ? 12.336 -6.574 1.572 1 98.25 506 THR A CA 1
ATOM 4025 C C . THR A 1 506 ? 12.852 -6.613 3.006 1 98.25 506 THR A C 1
ATOM 4027 O O . THR A 1 506 ? 12.219 -6.074 3.916 1 98.25 506 THR A O 1
ATOM 4030 N N . GLU A 1 507 ? 13.852 -7.336 3.266 1 98.12 507 GLU A N 1
ATOM 4031 C CA . GLU A 1 507 ? 14.773 -7.246 4.391 1 98.12 507 GLU A CA 1
ATOM 4032 C C . GLU A 1 507 ? 16.156 -6.758 3.934 1 98.12 507 GLU A C 1
ATOM 4034 O O . GLU A 1 507 ? 16.844 -7.453 3.188 1 98.12 507 GLU A O 1
ATOM 4039 N N . ILE A 1 508 ? 16.547 -5.621 4.355 1 98.38 508 ILE A N 1
ATOM 4040 C CA . ILE A 1 508 ? 17.75 -4.973 3.83 1 98.38 508 ILE A CA 1
ATOM 4041 C C . ILE A 1 508 ? 18.844 -4.973 4.891 1 98.38 508 ILE A C 1
ATOM 4043 O O . ILE A 1 508 ? 18.609 -4.559 6.031 1 98.38 508 ILE A O 1
ATOM 4047 N N . GLU A 1 509 ? 20.031 -5.422 4.559 1 98.56 509 GLU A N 1
ATOM 4048 C CA . GLU A 1 509 ? 21.203 -5.297 5.418 1 98.56 509 GLU A CA 1
ATOM 4049 C C . GLU A 1 509 ? 21.719 -3.861 5.438 1 98.56 509 GLU A C 1
ATOM 4051 O O . GLU A 1 509 ? 21.641 -3.156 4.43 1 98.56 509 GLU A O 1
ATOM 4056 N N . GLU A 1 510 ? 22.219 -3.434 6.578 1 98.06 510 GLU A N 1
ATOM 4057 C CA . GLU A 1 510 ? 22.781 -2.094 6.676 1 98.06 510 GLU A CA 1
ATOM 4058 C C . GLU A 1 510 ? 23.938 -1.911 5.699 1 98.06 510 GLU A C 1
ATOM 4060 O O . GLU A 1 510 ? 24.781 -2.795 5.559 1 98.06 510 GLU A O 1
ATOM 4065 N N . GLY A 1 511 ? 23.969 -0.861 4.965 1 98.06 511 GLY A N 1
ATOM 4066 C CA . GLY A 1 511 ? 25.078 -0.583 4.066 1 98.06 511 GLY A CA 1
ATOM 4067 C C . GLY A 1 511 ? 24.766 0.48 3.033 1 98.06 511 GLY A C 1
ATOM 4068 O O . GLY A 1 511 ? 23.734 1.162 3.131 1 98.06 511 GLY A O 1
ATOM 4069 N N . TYR A 1 512 ? 25.719 0.714 2.131 1 98.5 512 TYR A N 1
ATOM 4070 C CA . TYR A 1 512 ? 25.578 1.634 1.01 1 98.5 512 TYR A CA 1
ATOM 4071 C C . TYR A 1 512 ? 25.25 0.879 -0.275 1 98.5 512 TYR A C 1
ATOM 4073 O O . TYR A 1 512 ? 25.844 -0.171 -0.546 1 98.5 512 TYR A O 1
ATOM 4081 N N . TYR A 1 513 ? 24.328 1.329 -1.036 1 98.81 513 TYR A N 1
ATOM 4082 C CA . TYR A 1 513 ? 23.844 0.617 -2.209 1 98.81 513 TYR A CA 1
ATOM 4083 C C . TYR A 1 513 ? 23.859 1.512 -3.443 1 98.81 513 TYR A C 1
ATOM 4085 O O . TYR A 1 513 ? 23.5 2.686 -3.375 1 98.81 513 TYR A O 1
ATOM 4093 N N . ASP A 1 514 ? 24.375 1.031 -4.531 1 98.88 514 ASP A N 1
ATOM 4094 C CA . ASP A 1 514 ? 24.062 1.57 -5.852 1 98.88 514 ASP A CA 1
ATOM 4095 C C . ASP A 1 514 ? 22.766 0.99 -6.387 1 98.88 514 ASP A C 1
ATOM 4097 O O . ASP A 1 514 ? 22.594 -0.23 -6.438 1 98.88 514 ASP A O 1
ATOM 4101 N N . ILE A 1 515 ? 21.875 1.819 -6.719 1 98.88 515 ILE A N 1
ATOM 4102 C CA . ILE A 1 515 ? 20.547 1.396 -7.133 1 98.88 515 ILE A CA 1
ATOM 4103 C C . ILE A 1 515 ? 20.297 1.808 -8.586 1 98.88 515 ILE A C 1
ATOM 4105 O O . ILE A 1 515 ? 20.516 2.965 -8.953 1 98.88 515 ILE A O 1
ATOM 4109 N N . THR A 1 516 ? 19.891 0.896 -9.398 1 98.81 516 THR A N 1
ATOM 4110 C CA . THR A 1 516 ? 19.516 1.13 -10.789 1 98.81 516 THR A CA 1
ATOM 4111 C C . THR A 1 516 ? 18.016 0.903 -10.992 1 98.81 516 THR A C 1
ATOM 4113 O O . THR A 1 516 ? 17.484 -0.152 -10.641 1 98.81 516 THR A O 1
ATOM 4116 N N . PHE A 1 517 ? 17.344 1.856 -11.5 1 98.69 517 PHE A N 1
ATOM 4117 C CA . PHE A 1 517 ? 15.93 1.765 -11.859 1 98.69 517 PHE A CA 1
ATOM 4118 C C . PHE A 1 517 ? 15.758 1.623 -13.367 1 98.69 517 PHE A C 1
ATOM 4120 O O . PHE A 1 517 ? 16.203 2.488 -14.133 1 98.69 517 PHE A O 1
ATOM 4127 N N . LYS A 1 518 ? 15.164 0.557 -13.828 1 98.5 518 LYS A N 1
ATOM 4128 C CA . LYS A 1 518 ? 14.828 0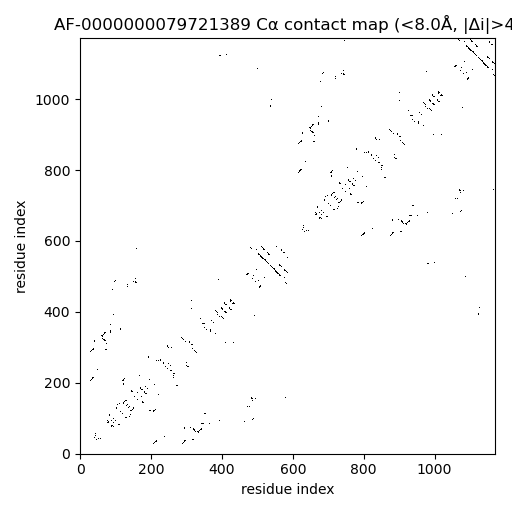.341 -15.227 1 98.5 518 LYS A CA 1
ATOM 4129 C C . LYS A 1 518 ? 13.352 0.611 -15.492 1 98.5 518 LYS A C 1
ATOM 4131 O O . LYS A 1 518 ? 12.484 0.151 -14.734 1 98.5 518 LYS A O 1
ATOM 4136 N N . PHE A 1 519 ? 13.047 1.369 -16.5 1 98.06 519 PHE A N 1
ATOM 4137 C CA . PHE A 1 519 ? 11.664 1.667 -16.859 1 98.06 519 PHE A CA 1
ATOM 4138 C C . PHE A 1 519 ? 11.266 0.955 -18.156 1 98.06 519 PHE A C 1
ATOM 4140 O O . PHE A 1 519 ? 12.125 0.61 -18.969 1 98.06 519 PHE A O 1
ATOM 4147 N N . VAL A 1 520 ? 9.953 0.714 -18.297 1 96.81 520 VAL A N 1
ATOM 4148 C CA . VAL A 1 520 ? 9.43 0.032 -19.469 1 96.81 520 VAL A CA 1
ATOM 4149 C C . VAL A 1 520 ? 9.68 0.883 -20.719 1 96.81 520 VAL A C 1
ATOM 4151 O O . VAL A 1 520 ? 10.07 0.362 -21.766 1 96.81 520 VAL A O 1
ATOM 4154 N N . GLN A 1 521 ? 9.438 2.172 -20.609 1 96.56 521 GLN A N 1
ATOM 4155 C CA . GLN A 1 521 ? 9.688 3.164 -21.641 1 96.56 521 GLN A CA 1
ATOM 4156 C C . GLN A 1 521 ? 10.594 4.281 -21.125 1 96.56 521 GLN A C 1
ATOM 4158 O O . GLN A 1 521 ? 10.656 4.527 -19.922 1 96.56 521 GLN A O 1
ATOM 4163 N N . PRO A 1 522 ? 11.273 4.941 -22.062 1 97.5 522 PRO A N 1
ATOM 4164 C CA . PRO A 1 522 ? 12.078 6.078 -21.609 1 97.5 522 PRO A CA 1
ATOM 4165 C C . PRO A 1 522 ? 11.25 7.152 -20.906 1 97.5 522 PRO A C 1
ATOM 4167 O O . PRO A 1 522 ? 10.133 7.453 -21.344 1 97.5 522 PRO A O 1
ATOM 4170 N N . VAL A 1 523 ? 11.766 7.688 -19.844 1 96.88 523 VAL A N 1
ATOM 4171 C CA . VAL A 1 523 ? 11.062 8.719 -19.078 1 96.88 523 VAL A CA 1
ATOM 4172 C C . VAL A 1 523 ? 11.453 10.102 -19.609 1 96.88 523 VAL A C 1
ATOM 4174 O O . VAL A 1 523 ? 12.508 10.258 -20.219 1 96.88 523 VAL A O 1
ATOM 4177 N N . VAL A 1 524 ? 10.617 11.109 -19.359 1 95.81 524 VAL A N 1
ATOM 4178 C CA . VAL A 1 524 ? 10.883 12.492 -19.75 1 95.81 524 VAL A CA 1
ATOM 4179 C C . VAL A 1 524 ? 11.828 13.141 -18.75 1 95.81 524 VAL A C 1
ATOM 4181 O O . VAL A 1 524 ? 11.938 12.695 -17.609 1 95.81 524 VAL A O 1
ATOM 4184 N N . GLY A 1 525 ? 12.5 14.133 -19.219 1 96.06 525 GLY A N 1
ATOM 4185 C CA . GLY A 1 525 ? 13.445 14.844 -18.359 1 96.06 525 GLY A CA 1
ATOM 4186 C C . GLY A 1 525 ? 12.781 15.781 -17.375 1 96.06 525 GLY A C 1
ATOM 4187 O O . GLY A 1 525 ? 11.562 15.93 -17.391 1 96.06 525 GLY A O 1
ATOM 4188 N N . ASN A 1 526 ? 13.633 16.266 -16.453 1 96.06 526 ASN A N 1
ATOM 4189 C CA . ASN A 1 526 ? 13.25 17.266 -15.469 1 96.06 526 ASN A CA 1
ATOM 4190 C C . ASN A 1 526 ? 12.211 16.734 -14.492 1 96.06 526 ASN A C 1
ATOM 4192 O O . ASN A 1 526 ? 11.266 17.438 -14.141 1 96.06 526 ASN A O 1
ATOM 4196 N N . GLY A 1 527 ? 12.305 15.492 -14.242 1 97.12 527 GLY A N 1
ATOM 4197 C CA . GLY A 1 527 ? 11.555 14.852 -13.172 1 97.12 527 GLY A CA 1
ATOM 4198 C C . GLY A 1 527 ? 12.406 14.531 -11.961 1 97.12 527 GLY A C 1
ATOM 4199 O O . GLY A 1 527 ? 13.539 14.992 -11.844 1 97.12 527 GLY A O 1
ATOM 4200 N N . LYS A 1 528 ? 11.805 13.852 -11.016 1 97.25 528 LYS A N 1
ATOM 4201 C CA . LYS A 1 528 ? 12.484 13.469 -9.781 1 97.25 528 LYS A CA 1
ATOM 4202 C C . LYS A 1 528 ? 12.352 11.969 -9.523 1 97.25 528 LYS A C 1
ATOM 4204 O O . LYS A 1 528 ? 11.242 11.43 -9.539 1 97.25 528 LYS A O 1
ATOM 4209 N N . MET A 1 529 ? 13.508 11.273 -9.352 1 98.31 529 MET A N 1
ATOM 4210 C CA . MET A 1 529 ? 13.477 9.898 -8.867 1 98.31 529 MET A CA 1
ATOM 4211 C C . MET A 1 529 ? 13.32 9.867 -7.352 1 98.31 529 MET A C 1
ATOM 4213 O O . MET A 1 529 ? 14.102 10.469 -6.625 1 98.31 529 MET A O 1
ATOM 4217 N N . VAL A 1 530 ? 12.312 9.172 -6.883 1 98.31 530 VAL A N 1
ATOM 4218 C CA . VAL A 1 530 ? 12.031 9.094 -5.457 1 98.31 530 VAL A CA 1
ATOM 4219 C C . VAL A 1 530 ? 12.07 7.633 -5.008 1 98.31 530 VAL A C 1
ATOM 4221 O O . VAL A 1 530 ? 11.555 6.746 -5.699 1 98.31 530 VAL A O 1
ATOM 4224 N N . LEU A 1 531 ? 12.703 7.344 -3.963 1 98.5 531 LEU A N 1
ATOM 4225 C CA . LEU A 1 531 ? 12.703 6.039 -3.311 1 98.5 531 LEU A CA 1
ATOM 4226 C C . LEU A 1 531 ? 12.281 6.16 -1.85 1 98.5 531 LEU A C 1
ATOM 4228 O O . LEU A 1 531 ? 12.992 6.766 -1.043 1 98.5 531 LEU A O 1
ATOM 4232 N N . GLU A 1 532 ? 11.133 5.629 -1.524 1 97.31 532 GLU A N 1
ATOM 4233 C CA . GLU A 1 532 ? 10.648 5.559 -0.148 1 97.31 532 GLU A CA 1
ATOM 4234 C C . GLU A 1 532 ? 10.93 4.188 0.465 1 97.31 532 GLU A C 1
ATOM 4236 O O . GLU A 1 532 ? 10.625 3.158 -0.135 1 97.31 532 GLU A O 1
ATOM 4241 N N . ALA A 1 533 ? 11.5 4.168 1.562 1 96.62 533 ALA A N 1
ATOM 4242 C CA . ALA A 1 533 ? 11.727 2.98 2.379 1 96.62 533 ALA A CA 1
ATOM 4243 C C . ALA A 1 533 ? 11.242 3.199 3.809 1 96.62 533 ALA A C 1
ATOM 4245 O O . ALA A 1 533 ? 11.992 3.678 4.66 1 96.62 533 ALA A O 1
ATOM 4246 N N . ASN A 1 534 ? 10.039 2.742 4.074 1 92.56 534 ASN A N 1
ATOM 4247 C CA . ASN A 1 534 ? 9.367 3.078 5.324 1 92.56 534 ASN A CA 1
ATOM 4248 C C . ASN A 1 534 ? 9.359 4.586 5.566 1 92.56 534 ASN A C 1
ATOM 4250 O O . ASN A 1 534 ? 8.773 5.34 4.781 1 92.56 534 ASN A O 1
ATOM 4254 N N . THR A 1 535 ? 10.164 5.07 6.562 1 92.81 535 THR A N 1
ATOM 4255 C CA . THR A 1 535 ? 10.188 6.5 6.863 1 92.81 535 THR A CA 1
ATOM 4256 C C . THR A 1 535 ? 11.328 7.188 6.121 1 92.81 535 THR A C 1
ATOM 4258 O O . THR A 1 535 ? 11.383 8.422 6.07 1 92.81 535 THR A O 1
ATOM 4261 N N . LEU A 1 536 ? 12.203 6.441 5.492 1 94.5 536 LEU A N 1
ATOM 4262 C CA . LEU A 1 536 ? 13.359 6.965 4.766 1 94.5 536 LEU A CA 1
ATOM 4263 C C . LEU A 1 536 ? 12.984 7.309 3.328 1 94.5 536 LEU A C 1
ATOM 4265 O O . LEU A 1 536 ? 12.492 6.449 2.588 1 94.5 536 LEU A O 1
ATOM 4269 N N . VAL A 1 537 ? 13.18 8.516 2.941 1 97.12 537 VAL A N 1
ATOM 4270 C CA . VAL A 1 537 ? 12.906 8.914 1.565 1 97.12 537 VAL A CA 1
ATOM 4271 C C . VAL A 1 537 ? 14.141 9.586 0.965 1 97.12 537 VAL A C 1
ATOM 4273 O O . VAL A 1 537 ? 14.68 10.531 1.537 1 97.12 537 VAL A O 1
ATOM 4276 N N . ARG A 1 538 ? 14.633 9.102 -0.098 1 98.06 538 ARG A N 1
ATOM 4277 C CA . ARG A 1 538 ? 15.68 9.711 -0.916 1 98.06 538 ARG A CA 1
ATOM 4278 C C . ARG A 1 538 ? 15.125 10.148 -2.27 1 98.06 538 ARG A C 1
ATOM 4280 O O . ARG A 1 538 ? 14.242 9.5 -2.824 1 98.06 538 ARG A O 1
ATOM 4287 N N . GLN A 1 539 ? 15.609 11.219 -2.754 1 97.88 539 GLN A N 1
ATOM 4288 C CA . GLN A 1 539 ? 15.164 11.695 -4.059 1 97.88 539 GLN A CA 1
ATOM 4289 C C . GLN A 1 539 ? 16.297 12.406 -4.801 1 97.88 539 GLN A C 1
ATOM 4291 O O . GLN A 1 539 ? 17.25 12.867 -4.184 1 97.88 539 GLN A O 1
ATOM 4296 N N . MET A 1 540 ? 16.188 12.492 -6.082 1 97.25 540 MET A N 1
ATOM 4297 C CA . MET A 1 540 ? 17.156 13.172 -6.934 1 97.25 540 MET A CA 1
ATOM 4298 C C . MET A 1 540 ? 16.5 13.672 -8.219 1 97.25 540 MET A C 1
ATOM 4300 O O . MET A 1 540 ? 15.664 12.977 -8.805 1 97.25 540 MET A O 1
ATOM 4304 N N . GLU A 1 541 ? 16.875 14.812 -8.594 1 96.62 541 GLU A N 1
ATOM 4305 C CA . GLU A 1 541 ? 16.406 15.352 -9.875 1 96.62 541 GLU A CA 1
ATOM 4306 C C . GLU A 1 541 ? 17.078 14.641 -11.047 1 96.62 541 GLU A C 1
ATOM 4308 O O . GLU A 1 541 ? 18.266 14.336 -11 1 96.62 541 GLU A O 1
ATOM 4313 N N . ASN A 1 542 ? 16.297 14.297 -11.984 1 96.25 542 ASN A N 1
ATOM 4314 C CA . ASN A 1 542 ? 16.812 13.781 -13.25 1 96.25 542 ASN A CA 1
ATOM 4315 C C . ASN A 1 542 ? 16.516 14.742 -14.398 1 96.25 542 ASN A C 1
ATOM 4317 O O . ASN A 1 542 ? 15.383 14.789 -14.898 1 96.25 542 ASN A O 1
ATOM 4321 N N . LYS A 1 543 ? 17.5 15.422 -14.859 1 93.69 543 LYS A N 1
ATOM 4322 C CA . LYS A 1 543 ? 17.328 16.422 -15.906 1 93.69 543 LYS A CA 1
ATOM 4323 C C . LYS A 1 543 ? 17.312 15.773 -17.281 1 93.69 543 LYS A C 1
ATOM 4325 O O . LYS A 1 543 ? 16.734 16.328 -18.234 1 93.69 543 LYS A O 1
ATOM 4330 N N . LYS A 1 544 ? 17.906 14.602 -17.391 1 91.69 544 LYS A N 1
ATOM 4331 C CA . LYS A 1 544 ? 18.062 13.922 -18.672 1 91.69 544 LYS A CA 1
ATOM 4332 C C . LYS A 1 544 ? 16.75 13.25 -19.094 1 91.69 544 LYS A C 1
ATOM 4334 O O . LYS A 1 544 ? 16.156 12.5 -18.312 1 91.69 544 LYS A O 1
ATOM 4339 N N . GLY A 1 545 ? 16.344 13.523 -20.328 1 91.94 545 GLY A N 1
ATOM 4340 C CA . GLY A 1 545 ? 15.188 12.844 -20.875 1 91.94 545 GLY A CA 1
ATOM 4341 C C . GLY A 1 545 ? 15.555 11.695 -21.797 1 91.94 545 GLY A C 1
ATOM 4342 O O . GLY A 1 545 ? 16.734 11.445 -22.047 1 91.94 545 GLY A O 1
ATOM 4343 N N . ASP A 1 546 ? 14.578 10.883 -22.156 1 94.62 546 ASP A N 1
ATOM 4344 C CA . ASP A 1 546 ? 14.688 9.789 -23.125 1 94.62 546 ASP A CA 1
ATOM 4345 C C . ASP A 1 546 ? 15.641 8.711 -22.625 1 94.62 546 ASP A C 1
ATOM 4347 O O . ASP A 1 546 ? 16.5 8.25 -23.375 1 94.62 546 ASP A O 1
ATOM 4351 N N . THR A 1 547 ? 15.625 8.477 -21.375 1 95.75 547 THR A N 1
ATOM 4352 C CA . THR A 1 547 ? 16.359 7.367 -20.766 1 95.75 547 THR A CA 1
ATOM 4353 C C . THR A 1 547 ? 15.406 6.387 -20.094 1 95.75 547 THR A C 1
ATOM 4355 O O . THR A 1 547 ? 14.359 6.789 -19.578 1 95.75 547 THR A O 1
ATOM 4358 N N . ASP A 1 548 ? 15.75 5.18 -20.203 1 97.12 548 ASP A N 1
ATOM 4359 C CA . ASP A 1 548 ? 14.914 4.195 -19.516 1 97.12 548 ASP A CA 1
ATOM 4360 C C . ASP A 1 548 ? 15.633 3.625 -18.297 1 97.12 548 ASP A C 1
ATOM 4362 O O . ASP A 1 548 ? 15.219 2.604 -17.75 1 97.12 548 ASP A O 1
ATOM 4366 N N . ILE A 1 549 ? 16.766 4.27 -17.922 1 98 549 ILE A N 1
ATOM 4367 C CA . ILE A 1 549 ? 17.531 3.877 -16.75 1 98 549 ILE A CA 1
ATOM 4368 C C . ILE A 1 549 ? 17.859 5.113 -15.914 1 98 549 ILE A C 1
ATOM 4370 O O . ILE A 1 549 ? 18.312 6.125 -16.453 1 98 549 ILE A O 1
ATOM 4374 N N . ILE A 1 550 ? 17.609 5.113 -14.648 1 98.25 550 ILE A N 1
ATOM 4375 C CA . ILE A 1 550 ? 18.062 6.109 -13.68 1 98.25 550 ILE A CA 1
ATOM 4376 C C . ILE A 1 550 ? 18.828 5.426 -12.555 1 98.25 550 ILE A C 1
ATOM 4378 O O . ILE A 1 550 ? 18.453 4.336 -12.109 1 98.25 550 ILE A O 1
ATOM 4382 N N . GLN A 1 551 ? 19.906 6.059 -12.102 1 98.12 551 GLN A N 1
ATOM 4383 C CA . GLN A 1 551 ? 20.734 5.445 -11.062 1 98.12 551 GLN A CA 1
ATOM 4384 C C . GLN A 1 551 ? 20.891 6.375 -9.867 1 98.12 551 GLN A C 1
ATOM 4386 O O . GLN A 1 551 ? 21.016 7.59 -10.031 1 98.12 551 GLN A O 1
ATOM 4391 N N . MET A 1 552 ? 20.797 5.922 -8.695 1 98.38 552 MET A N 1
ATOM 4392 C CA . MET A 1 552 ? 21.203 6.551 -7.441 1 98.38 552 MET A CA 1
ATOM 4393 C C . MET A 1 552 ? 22.391 5.832 -6.824 1 98.38 552 MET A C 1
ATOM 4395 O O . MET A 1 552 ? 22.344 4.625 -6.59 1 98.38 552 MET A O 1
ATOM 4399 N N . GLU A 1 553 ? 23.438 6.551 -6.523 1 98 553 GLU A N 1
ATOM 4400 C CA . GLU A 1 553 ? 24.688 5.941 -6.055 1 98 553 GLU A CA 1
ATOM 4401 C C . GLU A 1 553 ? 24.844 6.109 -4.547 1 98 553 GLU A C 1
ATOM 4403 O O . GLU A 1 553 ? 24.438 7.129 -3.984 1 98 553 GLU A O 1
ATOM 4408 N N . LYS A 1 554 ? 25.375 5.105 -3.9 1 97.75 554 LYS A N 1
ATOM 4409 C CA . LYS A 1 554 ? 25.797 5.117 -2.5 1 97.75 554 LYS A CA 1
ATOM 4410 C C . LYS A 1 554 ? 24.656 5.574 -1.594 1 97.75 554 LYS A C 1
ATOM 4412 O O . LYS A 1 554 ? 24.844 6.457 -0.754 1 97.75 554 LYS A O 1
ATOM 4417 N N . VAL A 1 555 ? 23.531 5.031 -1.819 1 98.12 555 VAL A N 1
ATOM 4418 C CA . VAL A 1 555 ? 22.391 5.285 -0.942 1 98.12 555 VAL A CA 1
ATOM 4419 C C . VAL A 1 555 ? 22.547 4.477 0.345 1 98.12 555 VAL A C 1
ATOM 4421 O O . VAL A 1 555 ? 22.672 3.25 0.303 1 98.12 555 VAL A O 1
ATOM 4424 N N . TYR A 1 556 ? 22.484 5.059 1.479 1 96.5 556 TYR A N 1
ATOM 4425 C CA . TYR A 1 556 ? 22.641 4.375 2.758 1 96.5 556 TYR A CA 1
ATOM 4426 C C . TYR A 1 556 ? 21.312 3.828 3.252 1 96.5 556 TYR A C 1
ATOM 4428 O O . TYR A 1 556 ? 20.297 4.52 3.191 1 96.5 556 TYR A O 1
ATOM 4436 N N . PHE A 1 557 ? 21.297 2.635 3.686 1 97.19 557 PHE A N 1
ATOM 4437 C CA . PHE A 1 557 ? 20.188 2.018 4.398 1 97.19 557 PHE A CA 1
ATOM 4438 C C . PHE A 1 557 ? 20.641 1.481 5.75 1 97.19 557 PHE A C 1
ATOM 4440 O O . PHE A 1 557 ? 21.688 0.829 5.848 1 97.19 557 PHE A O 1
ATOM 4447 N N . PRO A 1 558 ? 19.938 1.742 6.844 1 96 558 PRO A N 1
ATOM 4448 C CA . PRO A 1 558 ? 20.094 0.917 8.047 1 96 558 PRO A CA 1
ATOM 4449 C C . PRO A 1 558 ? 19.547 -0.494 7.867 1 96 558 PRO A C 1
ATOM 4451 O O . PRO A 1 558 ? 18.891 -0.781 6.867 1 96 558 PRO A O 1
ATOM 4454 N N . LYS A 1 559 ? 19.953 -1.385 8.812 1 97.25 559 LYS A N 1
ATOM 4455 C CA . LYS A 1 559 ? 19.219 -2.654 8.812 1 97.25 559 LYS A CA 1
ATOM 4456 C C . 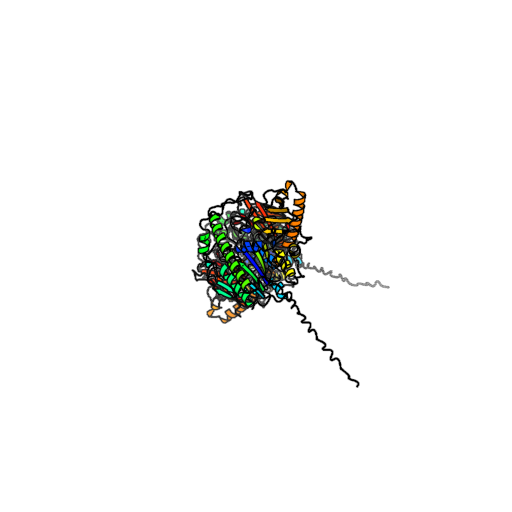LYS A 1 559 ? 17.734 -2.436 9 1 97.25 559 LYS A C 1
ATOM 4458 O O . LYS A 1 559 ? 17.312 -1.733 9.922 1 97.25 559 LYS A O 1
ATOM 4463 N N . MET A 1 560 ? 16.953 -2.941 8.062 1 96.38 560 MET A N 1
ATOM 4464 C CA . MET A 1 560 ? 15.523 -2.68 8.164 1 96.38 560 MET A CA 1
ATOM 4465 C C . MET A 1 560 ? 14.719 -3.727 7.395 1 96.38 560 MET A C 1
ATOM 4467 O O . MET A 1 560 ? 15.258 -4.402 6.516 1 96.38 560 MET A O 1
ATOM 4471 N N . THR A 1 561 ? 13.5 -3.932 7.793 1 96.5 561 THR A N 1
ATOM 4472 C CA . THR A 1 561 ? 12.477 -4.699 7.086 1 96.5 561 THR A CA 1
ATOM 4473 C C . THR A 1 561 ? 11.32 -3.801 6.672 1 96.5 561 THR A C 1
ATOM 4475 O O . THR A 1 561 ? 10.828 -2.998 7.469 1 96.5 561 THR A O 1
ATOM 4478 N N . GLY A 1 562 ? 10.977 -3.908 5.422 1 94.81 562 GLY A N 1
ATOM 4479 C CA . GLY A 1 562 ? 9.844 -3.1 5.012 1 94.81 562 GLY A CA 1
ATOM 4480 C C . GLY A 1 562 ? 9.711 -2.967 3.504 1 94.81 562 GLY A C 1
ATOM 4481 O O . GLY A 1 562 ? 10.281 -3.768 2.756 1 94.81 562 GLY A O 1
ATOM 4482 N N . LYS A 1 563 ? 8.93 -2.023 3.062 1 96.38 563 LYS A N 1
ATOM 4483 C CA . LYS A 1 563 ? 8.57 -1.838 1.661 1 96.38 563 LYS A CA 1
ATOM 4484 C C . LYS A 1 563 ? 9.484 -0.823 0.986 1 96.38 563 LYS A C 1
ATOM 4486 O O . LYS A 1 563 ? 9.859 0.183 1.593 1 96.38 563 LYS A O 1
ATOM 4491 N N . LEU A 1 564 ? 9.945 -1.092 -0.148 1 98.25 564 LEU A N 1
ATOM 4492 C CA . LEU A 1 564 ? 10.602 -0.151 -1.049 1 98.25 564 LEU A CA 1
ATOM 4493 C C . LEU A 1 564 ? 9.625 0.358 -2.107 1 98.25 564 LEU A C 1
ATOM 4495 O O . LEU A 1 564 ? 9.062 -0.431 -2.871 1 98.25 564 LEU A O 1
ATOM 4499 N N . LEU A 1 565 ? 9.414 1.604 -2.121 1 98.12 565 LEU A N 1
ATOM 4500 C CA . LEU A 1 565 ? 8.453 2.232 -3.027 1 98.12 565 LEU A CA 1
ATOM 4501 C C . LEU A 1 565 ? 9.148 3.268 -3.91 1 98.12 565 LEU A C 1
ATOM 4503 O O . LEU A 1 565 ? 9.125 4.461 -3.607 1 98.12 565 LEU A O 1
ATOM 4507 N N . PRO A 1 566 ? 9.719 2.885 -5.039 1 98.44 566 PRO A N 1
ATOM 4508 C CA . PRO A 1 566 ? 10.297 3.826 -5.996 1 98.44 566 PRO A CA 1
ATOM 4509 C C . PRO A 1 566 ? 9.273 4.379 -6.98 1 98.44 566 PRO A C 1
ATOM 4511 O O . PRO A 1 566 ? 8.344 3.672 -7.371 1 98.44 566 PRO A O 1
ATOM 4514 N N . PHE A 1 567 ? 9.43 5.535 -7.414 1 98 567 PHE A N 1
ATOM 4515 C CA . PHE A 1 567 ? 8.68 6.082 -8.539 1 98 567 PHE A CA 1
ATOM 4516 C C . PHE A 1 567 ? 9.391 7.293 -9.125 1 98 567 PHE A C 1
ATOM 4518 O O . PHE A 1 567 ? 10.156 7.965 -8.438 1 98 567 PHE A O 1
ATOM 4525 N N . TYR A 1 568 ? 9.242 7.48 -10.367 1 98.19 568 TYR A N 1
ATOM 4526 C CA . TYR A 1 568 ? 9.688 8.688 -11.062 1 98.19 568 TYR A CA 1
ATOM 4527 C C . TYR A 1 568 ? 8.547 9.688 -11.188 1 98.19 568 TYR A C 1
ATOM 4529 O O . TYR A 1 568 ? 7.559 9.438 -11.891 1 98.19 568 TYR A O 1
ATOM 4537 N N . ALA A 1 569 ? 8.672 10.789 -10.461 1 96.88 569 ALA A N 1
ATOM 4538 C CA . ALA A 1 569 ? 7.637 11.828 -10.445 1 96.88 569 ALA A CA 1
ATOM 4539 C C . ALA A 1 569 ? 7.895 12.875 -11.523 1 96.88 569 ALA A C 1
ATOM 4541 O O . ALA A 1 569 ? 8.945 13.523 -11.531 1 96.88 569 ALA A O 1
ATOM 4542 N N . VAL A 1 570 ? 6.977 13 -12.414 1 95.38 570 VAL A N 1
ATOM 4543 C CA . VAL A 1 570 ? 7.121 13.992 -13.469 1 95.38 570 VAL A CA 1
ATOM 4544 C C . VAL A 1 570 ? 5.746 14.352 -14.031 1 95.38 570 VAL A C 1
ATOM 4546 O O . VAL A 1 570 ? 4.898 13.477 -14.227 1 95.38 570 VAL A O 1
ATOM 4549 N N . ASP A 1 571 ? 5.422 15.664 -14.219 1 90.56 571 ASP A N 1
ATOM 4550 C CA . ASP A 1 571 ? 4.195 16.156 -14.836 1 90.56 571 ASP A CA 1
ATOM 4551 C C . ASP A 1 571 ? 2.963 15.562 -14.148 1 90.56 571 ASP A C 1
ATOM 4553 O O . ASP A 1 571 ? 2.078 15.016 -14.812 1 90.56 571 ASP A O 1
ATOM 4557 N N . ASN A 1 572 ? 2.951 15.492 -12.898 1 87.62 572 ASN A N 1
ATOM 4558 C CA . ASN A 1 572 ? 1.85 15.031 -12.055 1 87.62 572 ASN A CA 1
ATOM 4559 C C . ASN A 1 572 ? 1.618 13.531 -12.203 1 87.62 572 ASN A C 1
ATOM 4561 O O . ASN A 1 572 ? 0.501 13.055 -12.008 1 87.62 572 ASN A O 1
ATOM 4565 N N . LYS A 1 573 ? 2.611 12.867 -12.711 1 92.5 573 LYS A N 1
ATOM 4566 C CA . LYS A 1 573 ? 2.574 11.406 -12.82 1 92.5 573 LYS A CA 1
ATOM 4567 C C . LYS A 1 573 ? 3.637 10.766 -11.938 1 92.5 573 LYS A C 1
ATOM 4569 O O . LYS A 1 573 ? 4.695 11.352 -11.703 1 92.5 573 LYS A O 1
ATOM 4574 N N . ASN A 1 574 ? 3.305 9.68 -11.445 1 95.88 574 ASN A N 1
ATOM 4575 C CA . ASN A 1 574 ? 4.25 8.797 -10.766 1 95.88 574 ASN A CA 1
ATOM 4576 C C . ASN A 1 574 ? 4.449 7.496 -11.531 1 95.88 574 ASN A C 1
ATOM 4578 O O . ASN A 1 574 ? 3.547 6.656 -11.586 1 95.88 574 ASN A O 1
ATOM 4582 N N . ILE A 1 575 ? 5.637 7.312 -12.125 1 97.81 575 ILE A N 1
ATOM 4583 C CA . ILE A 1 575 ? 5.926 6.152 -12.961 1 97.81 575 ILE A CA 1
ATOM 4584 C C . ILE A 1 575 ? 6.684 5.105 -12.148 1 97.81 575 ILE A C 1
ATOM 4586 O O . ILE A 1 575 ? 7.742 5.395 -11.586 1 97.81 575 ILE A O 1
ATOM 4590 N N . PHE A 1 576 ? 6.148 3.928 -12.039 1 97.94 576 PHE A N 1
ATOM 4591 C CA . PHE A 1 576 ? 6.766 2.82 -11.32 1 97.94 576 PHE A CA 1
ATOM 4592 C C . PHE A 1 576 ? 7.801 2.119 -12.195 1 97.94 576 PHE A C 1
ATOM 4594 O O . PHE A 1 576 ? 7.559 1.875 -13.375 1 97.94 576 PHE A O 1
ATOM 4601 N N . PRO A 1 577 ? 9.031 1.805 -11.664 1 98.44 577 PRO A N 1
ATOM 4602 C CA . PRO A 1 577 ? 10.039 1.131 -12.477 1 98.44 577 PRO A CA 1
ATOM 4603 C C . PRO A 1 577 ? 9.633 -0.284 -12.883 1 98.44 577 PRO A C 1
ATOM 4605 O O . PRO A 1 577 ? 8.82 -0.914 -12.195 1 98.44 577 PRO A O 1
ATOM 4608 N N . PHE A 1 578 ? 10.188 -0.675 -14.023 1 98.25 578 PHE A N 1
ATOM 4609 C CA . PHE A 1 578 ? 10.031 -2.043 -14.508 1 98.25 578 PHE A CA 1
ATOM 4610 C C . PHE A 1 578 ? 10.703 -3.029 -13.562 1 98.25 578 PHE A C 1
ATOM 4612 O O . PHE A 1 578 ? 10.117 -4.051 -13.203 1 98.25 578 PHE A O 1
ATOM 4619 N N . TRP A 1 579 ? 11.844 -2.777 -13.188 1 98.19 579 TRP A N 1
ATOM 4620 C CA . TRP A 1 579 ? 12.555 -3.459 -12.109 1 98.19 579 TRP A CA 1
ATOM 4621 C C . TRP A 1 579 ? 13.57 -2.529 -11.453 1 98.19 579 TRP A C 1
ATOM 4623 O O . TRP A 1 579 ? 13.844 -1.438 -11.961 1 98.19 579 TRP A O 1
ATOM 4633 N N . MET A 1 580 ? 14.07 -2.885 -10.297 1 98.62 580 MET A N 1
ATOM 4634 C CA . MET A 1 580 ? 15.07 -2.154 -9.523 1 98.62 580 MET A CA 1
ATOM 4635 C C . MET A 1 580 ? 16.203 -3.08 -9.086 1 98.62 580 MET A C 1
ATOM 4637 O O . MET A 1 580 ? 15.953 -4.152 -8.531 1 98.62 580 MET A O 1
ATOM 4641 N N . GLU A 1 581 ? 17.422 -2.693 -9.422 1 98.75 581 GLU A N 1
ATOM 4642 C CA . GLU A 1 581 ? 18.609 -3.449 -9.008 1 98.75 581 GLU A CA 1
ATOM 4643 C C . GLU A 1 581 ? 19.328 -2.76 -7.852 1 98.75 581 GLU A C 1
ATOM 4645 O O . GLU A 1 581 ? 19.578 -1.554 -7.898 1 98.75 581 GLU A O 1
ATOM 4650 N N . MET A 1 582 ? 19.609 -3.43 -6.82 1 98.81 582 MET A N 1
ATOM 4651 C CA . MET A 1 582 ? 20.344 -2.912 -5.668 1 98.81 582 MET A CA 1
ATOM 4652 C C . MET A 1 582 ? 21.641 -3.686 -5.461 1 98.81 582 MET A C 1
ATOM 4654 O O . MET A 1 582 ? 21.625 -4.902 -5.281 1 98.81 582 MET A O 1
ATOM 4658 N N . LYS A 1 583 ? 22.719 -3.043 -5.473 1 98.75 583 LYS A N 1
ATOM 4659 C CA . LYS A 1 583 ? 24.047 -3.619 -5.223 1 98.75 583 LYS A CA 1
ATOM 4660 C C . LYS A 1 583 ? 24.688 -2.99 -3.994 1 98.75 583 LYS A C 1
ATOM 4662 O O . LYS A 1 583 ? 24.969 -1.79 -3.977 1 98.75 583 LYS A O 1
ATOM 4667 N N . ARG A 1 584 ? 24.812 -3.764 -3.014 1 98.69 584 ARG A N 1
ATOM 4668 C CA . ARG A 1 584 ? 25.578 -3.262 -1.876 1 98.69 584 ARG A CA 1
ATOM 4669 C C . ARG A 1 584 ? 27.031 -3.002 -2.264 1 98.69 584 ARG A C 1
ATOM 4671 O O . ARG A 1 584 ? 27.672 -3.857 -2.865 1 98.69 584 ARG A O 1
ATOM 4678 N N . VAL A 1 585 ? 27.641 -1.912 -1.878 1 98.12 585 VAL A N 1
ATOM 4679 C CA . VAL A 1 585 ? 28.938 -1.541 -2.432 1 98.12 585 VAL A CA 1
ATOM 4680 C C . VAL A 1 585 ? 29.938 -1.361 -1.303 1 98.12 585 VAL A C 1
ATOM 4682 O O . VAL A 1 585 ? 31.109 -1.035 -1.549 1 98.12 585 VAL A O 1
ATOM 4685 N N . ASP A 1 586 ? 29.688 -1.494 -0.058 1 93.69 586 ASP A N 1
ATOM 4686 C CA . ASP A 1 586 ? 30.656 -1.398 1.031 1 93.69 586 ASP A CA 1
ATOM 4687 C C . ASP A 1 586 ? 30.969 -2.777 1.603 1 93.69 586 ASP A C 1
ATOM 4689 O O . ASP A 1 586 ? 30.219 -3.734 1.386 1 93.69 586 ASP A O 1
ATOM 4693 N N . MET B 1 1 ? -11.188 54.156 105.438 1 26.39 1 MET B N 1
ATOM 4694 C CA . MET B 1 1 ? -11.633 55.031 104.375 1 26.39 1 MET B CA 1
ATOM 4695 C C . MET B 1 1 ? -10.953 54.688 103.062 1 26.39 1 MET B C 1
ATOM 4697 O O . MET B 1 1 ? -10.094 55.438 102.625 1 26.39 1 MET B O 1
ATOM 4701 N N . ASN B 1 2 ? -10.664 53.375 103 1 26.89 2 ASN B N 1
ATOM 4702 C CA . ASN B 1 2 ? -10.062 52.344 102.125 1 26.89 2 ASN B CA 1
ATOM 4703 C C . ASN B 1 2 ? -10.727 52.25 100.75 1 26.89 2 ASN B C 1
ATOM 4705 O O . ASN B 1 2 ? -11.68 51.5 100.562 1 26.89 2 ASN B O 1
ATOM 4709 N N . LEU B 1 3 ? -11.062 53.531 100.312 1 26.02 3 LEU B N 1
ATOM 4710 C CA . LEU B 1 3 ? -11.75 53.719 99.062 1 26.02 3 LEU B CA 1
ATOM 4711 C C . LEU B 1 3 ? -10.977 53.062 97.875 1 26.02 3 LEU B C 1
ATOM 4713 O O . LEU B 1 3 ? -9.836 53.406 97.625 1 26.02 3 LEU B O 1
ATOM 4717 N N . MET B 1 4 ? -11.172 51.75 97.75 1 25.55 4 MET B N 1
ATOM 4718 C CA . MET B 1 4 ? -10.742 50.688 96.875 1 25.55 4 MET B CA 1
ATOM 4719 C C . MET B 1 4 ? -11.117 51.031 95.438 1 25.55 4 MET B C 1
ATOM 4721 O O . MET B 1 4 ? -12.273 50.875 95.062 1 25.55 4 MET B O 1
ATOM 4725 N N . TYR B 1 5 ? -10.828 52.25 94.938 1 23.28 5 TYR B N 1
ATOM 4726 C CA . TYR B 1 5 ? -11.172 52.625 93.625 1 23.28 5 TYR B CA 1
ATOM 4727 C C . TYR B 1 5 ? -10.578 51.656 92.562 1 23.28 5 TYR B C 1
ATOM 4729 O O . TYR B 1 5 ? -9.352 51.562 92.438 1 23.28 5 TYR B O 1
ATOM 4737 N N . LYS B 1 6 ? -11.219 50.438 92.562 1 30.06 6 LYS B N 1
ATOM 4738 C CA . LYS B 1 6 ? -10.906 49.375 91.625 1 30.06 6 LYS B CA 1
ATOM 4739 C C . LYS B 1 6 ? -10.914 49.969 90.188 1 30.06 6 LYS B C 1
ATOM 4741 O O . LYS B 1 6 ? -11.922 50.5 89.75 1 30.06 6 LYS B O 1
ATOM 4746 N N . HIS B 1 7 ? -9.727 50.594 89.688 1 24.81 7 HIS B N 1
ATOM 4747 C CA . HIS B 1 7 ? -9.422 51.094 88.375 1 24.81 7 HIS B CA 1
ATOM 4748 C C . HIS B 1 7 ? -9.805 50.062 87.312 1 24.81 7 HIS B C 1
ATOM 4750 O O . HIS B 1 7 ? -9.375 48.906 87.375 1 24.81 7 HIS B O 1
ATOM 4756 N N . CYS B 1 8 ? -11.039 49.969 86.875 1 31.25 8 CYS B N 1
ATOM 4757 C CA . CYS B 1 8 ? -11.492 49.188 85.75 1 31.25 8 CYS B CA 1
ATOM 4758 C C . CYS B 1 8 ? -10.703 49.562 84.5 1 31.25 8 CYS B C 1
ATOM 4760 O O . CYS B 1 8 ? -10.766 50.719 84.062 1 31.25 8 CYS B O 1
ATOM 4762 N N . ILE B 1 9 ? -9.492 49.062 84.375 1 30.45 9 ILE B N 1
ATOM 4763 C CA . ILE B 1 9 ? -8.711 49.125 83.188 1 30.45 9 ILE B CA 1
ATOM 4764 C C . ILE B 1 9 ? -9.562 48.656 82 1 30.45 9 ILE B C 1
ATOM 4766 O O . ILE B 1 9 ? -10.055 47.5 82 1 30.45 9 ILE B O 1
ATOM 4770 N N . LEU B 1 10 ? -10.375 49.531 81.438 1 31.72 10 LEU B N 1
ATOM 4771 C CA . LEU B 1 10 ? -10.977 49.344 80.125 1 31.72 10 LEU B CA 1
ATOM 4772 C C . LEU B 1 10 ? -9.938 48.875 79.062 1 31.72 10 LEU B C 1
ATOM 4774 O O . LEU B 1 10 ? -8.992 49.594 78.75 1 31.72 10 LEU B O 1
ATOM 4778 N N . LEU B 1 11 ? -9.477 47.625 79.25 1 33.38 11 LEU B N 1
ATOM 4779 C CA . LEU B 1 11 ? -8.695 47.062 78.188 1 33.38 11 LEU B CA 1
ATOM 4780 C C . LEU B 1 11 ? -9.445 47.188 76.875 1 33.38 11 LEU B C 1
ATOM 4782 O O . LEU B 1 11 ? -10.516 46.625 76.688 1 33.38 11 LEU B O 1
ATOM 4786 N N . PHE B 1 12 ? -9.445 48.406 76.312 1 32.41 12 PHE B N 1
ATOM 4787 C CA . PHE B 1 12 ? -9.797 48.531 74.875 1 32.41 12 PHE B CA 1
ATOM 4788 C C . PHE B 1 12 ? -9.109 47.438 74.062 1 32.41 12 PHE B C 1
ATOM 4790 O O . PHE B 1 12 ? -7.879 47.406 74 1 32.41 12 PHE B O 1
ATOM 4797 N N . MET B 1 13 ? -9.688 46.25 74 1 31.39 13 MET B N 1
ATOM 4798 C CA . MET B 1 13 ? -9.32 45.25 73 1 31.39 13 MET B CA 1
ATOM 4799 C C . MET B 1 13 ? -9.305 45.875 71.625 1 31.39 13 MET B C 1
ATOM 4801 O O . MET B 1 13 ? -10.336 46.344 71.125 1 31.39 13 MET B O 1
ATOM 4805 N N . ILE B 1 14 ? -8.234 46.562 71.25 1 34 14 ILE B N 1
ATOM 4806 C CA . ILE B 1 14 ? -7.957 46.844 69.875 1 34 14 ILE B CA 1
ATOM 4807 C C . ILE B 1 14 ? -8.219 45.562 69.062 1 34 14 ILE B C 1
ATOM 4809 O O . ILE B 1 14 ? -7.543 44.562 69.188 1 34 14 ILE B O 1
ATOM 4813 N N . LEU B 1 15 ? -9.539 45.281 68.812 1 34.81 15 LEU B N 1
ATOM 4814 C CA . LEU B 1 15 ? -9.836 44.344 67.688 1 34.81 15 LEU B CA 1
ATOM 4815 C C . LEU B 1 15 ? -8.977 44.656 66.5 1 34.81 15 LEU B C 1
ATOM 4817 O O . LEU B 1 15 ? -9.109 45.719 65.875 1 34.81 15 LEU B O 1
ATOM 4821 N N . GLY B 1 16 ? -7.695 44.25 66.562 1 34.06 16 GLY B N 1
ATOM 4822 C CA . GLY B 1 16 ? -6.934 44.156 65.312 1 34.06 16 GLY B CA 1
ATOM 4823 C C . GLY B 1 16 ? -7.738 43.594 64.188 1 34.06 16 GLY B C 1
ATOM 4824 O O . GLY B 1 16 ? -8.133 42.438 64.188 1 34.06 16 GLY B O 1
ATOM 4825 N N . LEU B 1 17 ? -8.68 44.438 63.625 1 35.88 17 LEU B N 1
ATOM 4826 C CA . LEU B 1 17 ? -9.133 44.094 62.281 1 35.88 17 LEU B CA 1
ATOM 4827 C C . LEU B 1 17 ? -7.957 43.656 61.406 1 35.88 17 LEU B C 1
ATOM 4829 O O . LEU B 1 17 ? -7.16 44.5 61 1 35.88 17 LEU B O 1
ATOM 4833 N N . THR B 1 18 ? -7.348 42.531 61.812 1 34.59 18 THR B N 1
ATOM 4834 C CA . THR B 1 18 ? -6.539 41.969 60.75 1 34.59 18 THR B CA 1
ATOM 4835 C C . THR B 1 18 ? -7.316 41.938 59.438 1 34.59 18 THR B C 1
ATOM 4837 O O . THR B 1 18 ? -8.375 41.312 59.344 1 34.59 18 THR B O 1
ATOM 4840 N N . SER B 1 19 ? -7.41 43.062 58.781 1 35.56 19 SER B N 1
ATOM 4841 C CA . SER B 1 19 ? -7.707 42.906 57.375 1 35.56 19 SER B CA 1
ATOM 4842 C C . SER B 1 19 ? -6.98 41.719 56.781 1 35.56 19 SER B C 1
ATOM 4844 O O . SER B 1 19 ? -5.754 41.719 56.656 1 35.56 19 SER B O 1
ATOM 4846 N N . GLY B 1 20 ? -7.398 40.531 57.25 1 34.78 20 GLY B N 1
ATOM 4847 C CA . GLY B 1 20 ? -6.953 39.469 56.344 1 34.78 20 GLY B CA 1
ATOM 4848 C C . GLY B 1 20 ? -6.969 39.875 54.875 1 34.78 20 GLY B C 1
ATOM 4849 O O . GLY B 1 20 ? -8.031 40.125 54.312 1 34.78 20 GLY B O 1
ATOM 4850 N N . GLY B 1 21 ? -6.027 40.656 54.562 1 34.75 21 GLY B N 1
ATOM 4851 C CA . GLY B 1 21 ? -5.863 40.594 53.125 1 34.75 21 GLY B CA 1
ATOM 4852 C C . GLY B 1 21 ? -6.184 39.25 52.531 1 34.75 21 GLY B C 1
ATOM 4853 O O . GLY B 1 21 ? -5.598 38.219 52.906 1 34.75 21 GLY B O 1
ATOM 4854 N N . TYR B 1 22 ? -7.453 39.031 52.281 1 34.62 22 TYR B N 1
ATOM 4855 C CA . TYR B 1 22 ? -7.648 37.938 51.344 1 34.62 22 TYR B CA 1
ATOM 4856 C C . TYR B 1 22 ? -6.48 37.844 50.375 1 34.62 22 TYR B C 1
ATOM 4858 O O . TYR B 1 22 ? -6.238 38.75 49.594 1 34.62 22 TYR B O 1
ATOM 4866 N N . ALA B 1 23 ? -5.449 37.281 50.844 1 36.34 23 ALA B N 1
ATOM 4867 C CA . ALA B 1 23 ? -4.57 36.812 49.781 1 36.34 23 ALA B CA 1
ATOM 4868 C C . ALA B 1 23 ? -5.371 36.375 48.562 1 36.34 23 ALA B C 1
ATOM 4870 O O . ALA B 1 23 ? -6.199 35.469 48.625 1 36.34 23 ALA B O 1
ATOM 4871 N N . GLN B 1 24 ? -5.781 37.344 47.844 1 34.84 24 GLN B N 1
ATOM 4872 C CA . GLN B 1 24 ? -6.215 36.844 46.562 1 34.84 24 GLN B CA 1
ATOM 4873 C C . GLN B 1 24 ? -5.508 35.531 46.219 1 34.84 24 GLN B C 1
ATOM 4875 O O . GLN B 1 24 ? -4.277 35.5 46.156 1 34.84 24 GLN B O 1
ATOM 4880 N N . LYS B 1 25 ? -5.832 34.438 46.719 1 43 25 LYS B N 1
ATOM 4881 C CA . LYS B 1 25 ? -5.41 33.125 46.188 1 43 25 LYS B CA 1
ATOM 4882 C C . LYS B 1 25 ? -4.848 33.25 44.781 1 43 25 LYS B C 1
ATOM 4884 O O . LYS B 1 25 ? -5.504 33.812 43.906 1 43 25 LYS B O 1
ATOM 4889 N N . ASN B 1 26 ? -3.588 33.531 44.75 1 51.22 26 ASN B N 1
ATOM 4890 C CA . ASN B 1 26 ? -2.861 33.438 43.5 1 51.22 26 ASN B CA 1
ATOM 4891 C C . ASN B 1 26 ? -3.562 32.5 42.5 1 51.22 26 ASN B C 1
ATOM 4893 O O . ASN B 1 26 ? -3.367 31.281 42.562 1 51.22 26 ASN B O 1
ATOM 4897 N N . GLN B 1 27 ? -4.746 32.844 42 1 77.12 27 GLN B N 1
ATOM 4898 C CA . GLN B 1 27 ? -5.645 32.094 41.125 1 77.12 27 GLN B CA 1
ATOM 4899 C C . GLN B 1 27 ? -4.988 31.812 39.781 1 77.12 27 GLN B C 1
ATOM 4901 O O . GLN B 1 27 ? -4.355 32.688 39.219 1 77.12 27 GLN B O 1
ATOM 4906 N N . ARG B 1 28 ? -4.805 30.531 39.5 1 91.75 28 ARG B N 1
ATOM 4907 C CA . ARG B 1 28 ? -4.297 30.125 38.188 1 91.75 28 ARG B CA 1
ATOM 4908 C C . ARG B 1 28 ? -4.996 30.891 37.094 1 91.75 28 ARG B C 1
ATOM 4910 O O . ARG B 1 28 ? -6.207 31.125 37.156 1 91.75 28 ARG B O 1
ATOM 4917 N N . PRO B 1 29 ? -4.281 31.375 36.156 1 97.19 29 PRO B N 1
ATOM 4918 C CA . PRO B 1 29 ? -4.887 32.188 35.094 1 97.19 29 PRO B CA 1
ATOM 4919 C C . PRO B 1 29 ? -5.766 31.359 34.156 1 97.19 29 PRO B C 1
ATOM 4921 O O . PRO B 1 29 ? -5.52 30.172 33.969 1 97.19 29 PRO B O 1
ATOM 4924 N N . ASN B 1 30 ? -6.801 32.031 33.688 1 98.31 30 ASN B N 1
ATOM 4925 C CA . ASN B 1 30 ? -7.414 31.516 32.469 1 98.31 30 ASN B CA 1
ATOM 4926 C C . ASN B 1 30 ? -6.461 31.594 31.266 1 98.31 30 ASN B C 1
ATOM 4928 O O . ASN B 1 30 ? -5.562 32.438 31.25 1 98.31 30 ASN B O 1
ATOM 4932 N N . VAL B 1 31 ? -6.57 30.672 30.359 1 98.81 31 VAL B N 1
ATOM 4933 C CA . VAL B 1 31 ? -5.734 30.672 29.156 1 98.81 31 VAL B CA 1
ATOM 4934 C C . VAL B 1 31 ? -6.613 30.656 27.906 1 98.81 31 VAL B C 1
ATOM 4936 O O . VAL B 1 31 ? -7.477 29.797 27.766 1 98.81 31 VAL B O 1
ATOM 4939 N N . ILE B 1 32 ? -6.449 31.625 27.047 1 98.94 32 ILE B N 1
ATOM 4940 C CA . ILE B 1 32 ? -7.051 31.641 25.719 1 98.94 32 ILE B CA 1
ATOM 4941 C C . ILE B 1 32 ? -5.953 31.625 24.656 1 98.94 32 ILE B C 1
ATOM 4943 O O . ILE B 1 32 ? -5.125 32.531 24.594 1 98.94 32 ILE B O 1
ATOM 4947 N N . LEU B 1 33 ? -5.887 30.594 23.938 1 98.94 33 LEU B N 1
ATOM 4948 C CA . LEU B 1 33 ? -4.973 30.453 22.797 1 98.94 33 LEU B CA 1
ATOM 4949 C C . LEU B 1 33 ? -5.719 30.609 21.484 1 98.94 33 LEU B C 1
ATOM 4951 O O . LEU B 1 33 ? -6.539 29.766 21.125 1 98.94 33 LEU B O 1
ATOM 4955 N N . VAL B 1 34 ? -5.453 31.672 20.766 1 98.94 34 VAL B N 1
ATOM 4956 C CA . VAL B 1 34 ? -6.035 31.938 19.453 1 98.94 34 VAL B CA 1
ATOM 4957 C C . VAL B 1 34 ? -5.035 31.578 18.359 1 98.94 34 VAL B C 1
ATOM 4959 O O . VAL B 1 34 ? -3.898 32.062 18.359 1 98.94 34 VAL B O 1
ATOM 4962 N N . ILE B 1 35 ? -5.445 30.734 17.438 1 98.88 35 ILE B N 1
ATOM 4963 C CA . ILE B 1 35 ? -4.605 30.391 16.297 1 98.88 35 ILE B CA 1
ATOM 4964 C C . ILE B 1 35 ? -5.418 30.469 15.008 1 98.88 35 ILE B C 1
ATOM 4966 O O . ILE B 1 35 ? -6.555 30 14.953 1 98.88 35 ILE B O 1
ATOM 4970 N N . THR B 1 36 ? -4.902 31.156 14.008 1 98.81 36 THR B N 1
ATOM 4971 C CA . THR B 1 36 ? -5.551 31.266 12.703 1 98.81 36 THR B CA 1
ATOM 4972 C C . THR B 1 36 ? -4.82 30.422 11.664 1 98.81 36 THR B C 1
ATOM 4974 O O . THR B 1 36 ? -3.654 30.062 11.859 1 98.81 36 THR B O 1
ATOM 4977 N N . ASP B 1 37 ? -5.523 30.078 10.648 1 98.25 37 ASP B N 1
ATOM 4978 C CA . ASP B 1 37 ? -4.988 29.172 9.641 1 98.25 37 ASP B CA 1
ATOM 4979 C C . ASP B 1 37 ? -4.648 29.922 8.352 1 98.25 37 ASP B C 1
ATOM 4981 O O . ASP B 1 37 ? -5.523 30.531 7.734 1 98.25 37 ASP B O 1
ATOM 4985 N N . ASP B 1 38 ? -3.414 29.922 7.926 1 98 38 ASP B N 1
ATOM 4986 C CA . ASP B 1 38 ? -2.91 30.484 6.684 1 98 38 ASP B CA 1
ATOM 4987 C C . ASP B 1 38 ? -2.875 32 6.754 1 98 38 ASP B C 1
ATOM 4989 O O . ASP B 1 38 ? -2.861 32.688 5.723 1 98 38 ASP B O 1
ATOM 4993 N N . GLN B 1 39 ? -3.033 32.562 8 1 98.06 39 GLN B N 1
ATOM 4994 C CA . GLN B 1 39 ? -2.811 34 8.188 1 98.06 39 GLN B CA 1
ATOM 4995 C C . GLN B 1 39 ? -1.327 34.312 8.375 1 98.06 39 GLN B C 1
ATOM 4997 O O . GLN B 1 39 ? -0.759 34.031 9.438 1 98.06 39 GLN B O 1
ATOM 5002 N N . GLY B 1 40 ? -0.703 34.781 7.312 1 96.19 40 GLY B N 1
ATOM 5003 C CA . GLY B 1 40 ? 0.738 34.969 7.34 1 96.19 40 GLY B CA 1
ATOM 5004 C C . GLY B 1 40 ? 1.163 36.156 8.195 1 96.19 40 GLY B C 1
ATOM 5005 O O . GLY B 1 40 ? 0.32 36.906 8.695 1 96.19 40 GLY B O 1
ATOM 5006 N N . TYR B 1 41 ? 2.482 36.281 8.367 1 97.56 41 TYR B N 1
ATOM 5007 C CA . TYR B 1 41 ? 3.104 37.344 9.164 1 97.56 41 TYR B CA 1
ATOM 5008 C C . TYR B 1 41 ? 2.652 38.719 8.68 1 97.56 41 TYR B C 1
ATOM 5010 O O . TYR B 1 41 ? 2.479 39.625 9.484 1 97.56 41 TYR B O 1
ATOM 5018 N N . GLY B 1 42 ? 2.393 38.875 7.441 1 97.19 42 GLY B N 1
ATOM 5019 C CA . GLY B 1 42 ? 2.102 40.156 6.828 1 97.19 42 GLY B CA 1
ATOM 5020 C C . GLY B 1 42 ? 0.624 40.5 6.824 1 97.19 42 GLY B C 1
ATOM 5021 O O . GLY B 1 42 ? 0.218 41.531 6.273 1 97.19 42 GLY B O 1
ATOM 5022 N N . ASP B 1 43 ? -0.181 39.75 7.449 1 98.38 43 ASP B N 1
ATOM 5023 C CA . ASP B 1 43 ? -1.627 39.938 7.352 1 98.38 43 ASP B CA 1
ATOM 5024 C C . ASP B 1 43 ? -2.166 40.688 8.555 1 98.38 43 ASP B C 1
ATOM 5026 O O . ASP B 1 43 ? -3.285 40.438 9.008 1 98.38 43 ASP B O 1
ATOM 5030 N N . LEU B 1 44 ? -1.361 41.562 9.133 1 98.56 44 LEU B N 1
ATOM 5031 C CA . LEU B 1 44 ? -1.75 42.469 10.211 1 98.56 44 LEU B CA 1
ATOM 5032 C C . LEU B 1 44 ? -1.324 43.906 9.898 1 98.56 44 LEU B C 1
ATOM 5034 O O . LEU B 1 44 ? -0.287 44.125 9.273 1 98.56 44 LEU B O 1
ATOM 5038 N N . GLY B 1 45 ? -2.182 44.812 10.359 1 97.88 45 GLY B N 1
ATOM 5039 C CA . GLY B 1 45 ? -1.702 46.188 10.32 1 97.88 45 GLY B CA 1
ATOM 5040 C C . GLY B 1 45 ? -0.425 46.406 11.117 1 97.88 45 GLY B C 1
ATOM 5041 O O . GLY B 1 45 ? 0.467 47.125 10.68 1 97.88 45 GLY B O 1
ATOM 5042 N N . PHE B 1 46 ? -0.28 45.781 12.164 1 97.31 46 PHE B N 1
ATOM 5043 C CA . PHE B 1 46 ? 0.842 45.906 13.086 1 97.31 46 PHE B CA 1
ATOM 5044 C C . PHE B 1 46 ? 2.145 45.5 12.422 1 97.31 46 PHE B C 1
ATOM 5046 O O . PHE B 1 46 ? 3.215 46 12.75 1 97.31 46 PHE B O 1
ATOM 5053 N N . THR B 1 47 ? 2.086 44.594 11.5 1 96.5 47 THR B N 1
ATOM 5054 C CA . THR B 1 47 ? 3.289 44.062 10.867 1 96.5 47 THR B CA 1
ATOM 5055 C C . THR B 1 47 ? 3.562 44.781 9.547 1 96.5 47 THR B C 1
ATOM 5057 O O . THR B 1 47 ? 4.395 44.344 8.75 1 96.5 47 THR B O 1
ATOM 5060 N N . GLY B 1 48 ? 2.791 45.812 9.281 1 95.12 48 GLY B N 1
ATOM 5061 C CA . GLY B 1 48 ? 3.148 46.688 8.188 1 95.12 48 GLY B CA 1
ATOM 5062 C C . GLY B 1 48 ? 2.186 46.625 7.016 1 95.12 48 GLY B C 1
ATOM 5063 O O . GLY B 1 48 ? 2.383 47.281 5.996 1 95.12 48 GLY B O 1
ATOM 5064 N N . ASN B 1 49 ? 1.126 45.844 7.098 1 97.25 49 ASN B N 1
ATOM 5065 C CA . ASN B 1 49 ? 0.158 45.781 6.012 1 97.25 49 ASN B CA 1
ATOM 5066 C C . ASN B 1 49 ? -0.708 47.031 5.934 1 97.25 49 ASN B C 1
ATOM 5068 O O . ASN B 1 49 ? -1.428 47.344 6.879 1 97.25 49 ASN B O 1
ATOM 5072 N N . LEU B 1 50 ? -0.79 47.625 4.867 1 95.81 50 LEU B N 1
ATOM 5073 C CA . LEU B 1 50 ? -1.443 48.938 4.691 1 95.81 50 LEU B CA 1
ATOM 5074 C C . LEU B 1 50 ? -2.932 48.75 4.41 1 95.81 50 LEU B C 1
ATOM 5076 O O . LEU B 1 50 ? -3.703 49.719 4.5 1 95.81 50 LEU B O 1
ATOM 5080 N N . HIS B 1 51 ? -3.277 47.594 4.094 1 97.69 51 HIS B N 1
ATOM 5081 C CA . HIS B 1 51 ? -4.602 47.406 3.51 1 97.69 51 HIS B CA 1
ATOM 5082 C C . HIS B 1 51 ? -5.535 46.688 4.473 1 97.69 51 HIS B C 1
ATOM 5084 O O . HIS B 1 51 ? -6.719 47 4.566 1 97.69 51 HIS B O 1
ATOM 5090 N N . VAL B 1 52 ? -5.07 45.688 5.215 1 98.38 52 VAL B N 1
ATOM 5091 C CA . VAL B 1 52 ? -5.93 44.875 6.066 1 98.38 52 VAL B CA 1
ATOM 5092 C C . VAL B 1 52 ? -6.281 45.656 7.336 1 98.38 52 VAL B C 1
ATOM 5094 O O . VAL B 1 52 ? -5.434 46.344 7.906 1 98.38 52 VAL B O 1
ATOM 5097 N N . LYS B 1 53 ? -7.457 45.625 7.758 1 98.31 53 LYS B N 1
ATOM 5098 C CA . LYS B 1 53 ? -7.902 46.281 8.977 1 98.31 53 LYS B CA 1
ATOM 5099 C C . LYS B 1 53 ? -7.984 45.281 10.141 1 98.31 53 LYS B C 1
ATOM 5101 O O . LYS B 1 53 ? -8.922 44.5 10.227 1 98.31 53 LYS B O 1
ATOM 5106 N N . THR B 1 54 ? -7.043 45.438 11.062 1 98.75 54 THR B N 1
ATOM 5107 C CA . THR B 1 54 ? -6.992 44.562 12.227 1 98.75 54 THR B CA 1
ATOM 5108 C C . THR B 1 54 ? -6.801 45.375 13.5 1 98.75 54 THR B C 1
ATOM 5110 O O . THR B 1 54 ? -5.922 45.062 14.312 1 98.75 54 THR B O 1
ATOM 5113 N N . PRO B 1 55 ? -7.672 46.312 13.773 1 98.75 55 PRO B N 1
ATOM 5114 C CA . PRO B 1 55 ? -7.441 47.188 14.914 1 98.75 55 PRO B CA 1
ATOM 5115 C C . PRO B 1 55 ? -7.414 46.438 16.25 1 98.75 55 PRO B C 1
ATOM 5117 O O . PRO B 1 55 ? -6.684 46.844 17.156 1 98.75 55 PRO B O 1
ATOM 5120 N N . VAL B 1 56 ? -8.219 45.438 16.422 1 98.88 56 VAL B N 1
ATOM 5121 C CA . VAL B 1 56 ? -8.289 44.719 17.688 1 98.88 56 VAL B CA 1
ATOM 5122 C C . VAL B 1 56 ? -7 43.938 17.891 1 98.88 56 VAL B C 1
ATOM 5124 O O . VAL B 1 56 ? -6.387 44 18.969 1 98.88 56 VAL B O 1
ATOM 5127 N N . ILE B 1 57 ? -6.527 43.219 16.875 1 98.88 57 ILE B N 1
ATOM 5128 C CA . ILE B 1 57 ? -5.301 42.438 16.984 1 98.88 57 ILE B CA 1
ATOM 5129 C C . ILE B 1 57 ? -4.102 43.344 17.125 1 98.88 57 ILE B C 1
ATOM 5131 O O . ILE B 1 57 ? -3.148 43.062 17.844 1 98.88 57 ILE B O 1
ATOM 5135 N N . ASP B 1 58 ? -4.152 44.5 16.438 1 98.75 58 ASP B N 1
ATOM 5136 C CA . ASP B 1 58 ? -3.082 45.469 16.562 1 98.75 58 ASP B CA 1
ATOM 5137 C C . ASP B 1 58 ? -3 46.031 17.984 1 98.75 58 ASP B C 1
ATOM 5139 O O . ASP B 1 58 ? -1.904 46.219 18.516 1 98.75 58 ASP B O 1
ATOM 5143 N N . ALA B 1 59 ? -4.148 46.25 18.547 1 98.62 59 ALA B N 1
ATOM 5144 C CA . ALA B 1 59 ? -4.168 46.719 19.938 1 98.62 59 ALA B CA 1
ATOM 5145 C C . ALA B 1 59 ? -3.633 45.625 20.875 1 98.62 59 ALA B C 1
ATOM 5147 O O . ALA B 1 59 ? -2.883 45.906 21.812 1 98.62 59 ALA B O 1
ATOM 5148 N N . LEU B 1 60 ? -4.027 44.438 20.609 1 98.5 60 LEU B N 1
ATOM 5149 C CA . LEU B 1 60 ? -3.496 43.312 21.375 1 98.5 60 LEU B CA 1
ATOM 5150 C C . LEU B 1 60 ? -1.976 43.25 21.281 1 98.5 60 LEU B C 1
ATOM 5152 O O . LEU B 1 60 ? -1.29 43.062 22.281 1 98.5 60 LEU B O 1
ATOM 5156 N N . ALA B 1 61 ? -1.462 43.406 20.062 1 98.56 61 ALA B N 1
ATOM 5157 C CA . ALA B 1 61 ? -0.016 43.375 19.844 1 98.56 61 ALA B CA 1
ATOM 5158 C C . ALA B 1 61 ? 0.667 44.469 20.672 1 98.56 61 ALA B C 1
ATOM 5160 O O . ALA B 1 61 ? 1.69 44.219 21.312 1 98.56 61 ALA B O 1
ATOM 5161 N N . ARG B 1 62 ? 0.115 45.594 20.766 1 97.81 62 ARG B N 1
ATOM 5162 C CA . ARG B 1 62 ? 0.697 46.75 21.484 1 97.81 62 ARG B CA 1
ATOM 5163 C C . ARG B 1 62 ? 0.705 46.5 22.984 1 97.81 62 ARG B C 1
ATOM 5165 O O . ARG B 1 62 ? 1.559 47.031 23.703 1 97.81 62 ARG B O 1
ATOM 5172 N N . GLU B 1 63 ? -0.219 45.688 23.406 1 97.31 63 GLU B N 1
ATOM 5173 C CA . GLU B 1 63 ? -0.362 45.438 24.844 1 97.31 63 GLU B CA 1
ATOM 5174 C C . GLU B 1 63 ? 0.323 44.156 25.25 1 97.31 63 GLU B C 1
ATOM 5176 O O . GLU B 1 63 ? 0.234 43.719 26.406 1 97.31 63 GLU B O 1
ATOM 5181 N N . SER B 1 64 ? 1.041 43.562 24.344 1 98.44 64 SER B N 1
ATOM 5182 C CA . SER B 1 64 ? 1.57 42.219 24.578 1 98.44 64 SER B CA 1
ATOM 5183 C C . SER B 1 64 ? 3.096 42.219 24.594 1 98.44 64 SER B C 1
ATOM 5185 O O . SER B 1 64 ? 3.723 43.219 24.25 1 98.44 64 SER B O 1
ATOM 5187 N N . VAL B 1 65 ? 3.66 41.125 25.125 1 98.56 65 VAL B N 1
ATOM 5188 C CA . VAL B 1 65 ? 5.016 40.75 24.75 1 98.56 65 VAL B CA 1
ATOM 5189 C C . VAL B 1 65 ? 5.012 40.125 23.344 1 98.56 65 VAL B C 1
ATOM 5191 O O . VAL B 1 65 ? 4.277 39.188 23.062 1 98.56 65 VAL B O 1
ATOM 5194 N N . ARG B 1 66 ? 5.773 40.75 22.453 1 98.69 66 ARG B N 1
ATOM 5195 C CA . ARG B 1 66 ? 5.844 40.344 21.062 1 98.69 66 ARG B CA 1
ATOM 5196 C C . ARG B 1 66 ? 7.105 39.5 20.812 1 98.69 66 ARG B C 1
ATOM 5198 O O . ARG B 1 66 ? 8.219 40 20.969 1 98.69 66 ARG B O 1
ATOM 5205 N N . PHE B 1 67 ? 6.906 38.312 20.484 1 98.5 67 PHE B N 1
ATOM 5206 C CA . PHE B 1 67 ? 8.039 37.469 20.078 1 98.5 67 PHE B CA 1
ATOM 5207 C C . PHE B 1 67 ? 8.266 37.594 18.578 1 98.5 67 PHE B C 1
ATOM 5209 O O . PHE B 1 67 ? 7.633 36.875 17.781 1 98.5 67 PHE B O 1
ATOM 5216 N N . ASN B 1 68 ? 9.273 38.375 18.203 1 97.06 68 ASN B N 1
ATOM 5217 C CA . ASN B 1 68 ? 9.438 38.812 16.828 1 97.06 68 ASN B CA 1
ATOM 5218 C C . ASN B 1 68 ? 10.102 37.75 15.961 1 97.06 68 ASN B C 1
ATOM 5220 O O . ASN B 1 68 ? 10.055 37.812 14.734 1 97.06 68 ASN B O 1
ATOM 5224 N N . ASN B 1 69 ? 10.82 36.812 16.562 1 97.25 69 ASN B N 1
ATOM 5225 C CA . ASN B 1 69 ? 11.406 35.656 15.906 1 97.25 69 ASN B CA 1
ATOM 5226 C C . ASN B 1 69 ? 10.781 34.344 16.391 1 97.25 69 ASN B C 1
ATOM 5228 O O . ASN B 1 69 ? 11.453 33.531 17.031 1 97.25 69 ASN B O 1
ATOM 5232 N N . PHE B 1 70 ? 9.516 34.188 16.062 1 98.44 70 PHE B N 1
ATOM 5233 C CA . PHE B 1 70 ? 8.742 33.031 16.422 1 98.44 70 PHE B CA 1
ATOM 5234 C C . PHE B 1 70 ? 8.477 32.156 15.211 1 98.44 70 PHE B C 1
ATOM 5236 O O . PHE B 1 70 ? 7.945 32.625 14.203 1 98.44 70 PHE B O 1
ATOM 5243 N N . TYR B 1 71 ? 8.836 30.859 15.336 1 98.69 71 TYR B N 1
ATOM 5244 C CA . TYR B 1 71 ? 8.828 29.984 14.164 1 98.69 71 TYR B CA 1
ATOM 5245 C C . TYR B 1 71 ? 7.906 28.797 14.383 1 98.69 71 TYR B C 1
ATOM 5247 O O . TYR B 1 71 ? 7.738 28.328 15.516 1 98.69 71 TYR B O 1
ATOM 5255 N N . VAL B 1 72 ? 7.301 28.375 13.305 1 98.81 72 VAL B N 1
ATOM 5256 C CA . VAL B 1 72 ? 6.402 27.219 13.289 1 98.81 72 VAL B CA 1
ATOM 5257 C C . VAL B 1 72 ? 6.797 26.281 12.164 1 98.81 72 VAL B C 1
ATOM 5259 O O . VAL B 1 72 ? 7.848 26.438 11.539 1 98.81 72 VAL B O 1
ATOM 5262 N N . SER B 1 73 ? 6.078 25.188 12.031 1 98.75 73 SER B N 1
ATOM 5263 C CA . SER B 1 73 ? 6.258 24.297 10.891 1 98.75 73 SER B CA 1
ATOM 5264 C C . SER B 1 73 ? 5.727 24.938 9.602 1 98.75 73 SER B C 1
ATOM 5266 O O . SER B 1 73 ? 4.914 25.859 9.656 1 98.75 73 SER B O 1
ATOM 5268 N N . PRO B 1 74 ? 6.164 24.422 8.492 1 98.62 74 PRO B N 1
ATOM 5269 C CA . PRO B 1 74 ? 5.746 25.031 7.223 1 98.62 74 PRO B CA 1
ATOM 5270 C C . PRO B 1 74 ? 4.27 24.781 6.914 1 98.62 74 PRO B C 1
ATOM 5272 O O . PRO B 1 74 ? 3.721 25.406 6 1 98.62 74 PRO B O 1
ATOM 5275 N N . VAL B 1 75 ? 3.652 23.828 7.672 1 98.5 75 VAL B N 1
ATOM 5276 C CA . VAL B 1 75 ? 2.254 23.516 7.387 1 98.5 75 VAL B CA 1
ATOM 5277 C C . VAL B 1 75 ? 1.491 23.312 8.695 1 98.5 75 VAL B C 1
ATOM 5279 O O . VAL B 1 75 ? 2.098 23.156 9.758 1 98.5 75 VAL B O 1
ATOM 5282 N N . CYS B 1 76 ? 0.227 23.281 8.594 1 98.19 76 CYS B N 1
ATOM 5283 C CA . CYS B 1 76 ? -0.721 23.484 9.68 1 98.19 76 CYS B CA 1
ATOM 5284 C C . CYS B 1 76 ? -0.675 22.328 10.672 1 98.19 76 CYS B C 1
ATOM 5286 O O . CYS B 1 76 ? -0.368 22.531 11.844 1 98.19 76 CYS B O 1
ATOM 5288 N N . ALA B 1 77 ? -0.863 21.047 10.227 1 98.38 77 ALA B N 1
ATOM 5289 C CA . ALA B 1 77 ? -1.016 19.922 11.148 1 98.38 77 ALA B CA 1
ATOM 5290 C C . ALA B 1 77 ? 0.265 19.688 11.945 1 98.38 77 ALA B C 1
ATOM 5292 O O . ALA B 1 77 ? 0.224 19.547 13.172 1 98.38 77 ALA B O 1
ATOM 5293 N N . PRO B 1 78 ? 1.395 19.703 11.32 1 98.62 78 PRO B N 1
ATOM 5294 C CA . PRO B 1 78 ? 2.637 19.609 12.094 1 98.62 78 PRO B CA 1
ATOM 5295 C C . PRO B 1 78 ? 2.779 20.734 13.125 1 98.62 78 PRO B C 1
ATOM 5297 O O . PRO B 1 78 ? 3.199 20.484 14.258 1 98.62 78 PRO B O 1
ATOM 5300 N N . THR B 1 79 ? 2.428 21.953 12.773 1 98.88 79 THR B N 1
ATOM 5301 C CA . THR B 1 79 ? 2.469 23.062 13.727 1 98.88 79 THR B CA 1
ATOM 5302 C C . THR B 1 79 ? 1.581 22.766 14.938 1 98.88 79 THR B C 1
ATOM 5304 O O . THR B 1 79 ? 1.999 22.953 16.078 1 98.88 79 THR B O 1
ATOM 5307 N N . ARG B 1 80 ? 0.436 22.281 14.703 1 98.88 80 ARG B N 1
ATOM 5308 C CA . ARG B 1 80 ? -0.536 22.062 15.773 1 98.88 80 ARG B CA 1
ATOM 5309 C C . ARG B 1 80 ? -0.092 20.938 16.688 1 98.88 80 ARG B C 1
ATOM 5311 O O . ARG B 1 80 ? -0.302 21 17.906 1 98.88 80 ARG B O 1
ATOM 5318 N N . SER B 1 81 ? 0.458 19.875 16.109 1 98.69 81 SER B N 1
ATOM 5319 C CA . SER B 1 81 ? 0.932 18.797 16.969 1 98.69 81 SER B CA 1
ATOM 5320 C C . SER B 1 81 ? 2.076 19.25 17.859 1 98.69 81 SER B C 1
ATOM 5322 O O . SER B 1 81 ? 2.129 18.891 19.047 1 98.69 81 SER B O 1
ATOM 5324 N N . SER B 1 82 ? 2.967 20.031 17.297 1 98.88 82 SER B N 1
ATOM 5325 C CA . SER B 1 82 ? 4.078 20.562 18.078 1 98.88 82 SER B CA 1
ATOM 5326 C C . SER B 1 82 ? 3.59 21.547 19.141 1 98.88 82 SER B C 1
ATOM 5328 O O . SER B 1 82 ? 4.102 21.562 20.266 1 98.88 82 SER B O 1
ATOM 5330 N N . LEU B 1 83 ? 2.645 22.328 18.781 1 98.88 83 LEU B N 1
ATOM 5331 C CA . LEU B 1 83 ? 2.031 23.281 19.703 1 98.88 83 LEU B CA 1
ATOM 5332 C C . LEU B 1 83 ? 1.425 22.562 20.906 1 98.88 83 LEU B C 1
ATOM 5334 O O . LEU B 1 83 ? 1.65 22.953 22.047 1 98.88 83 LEU B O 1
ATOM 5338 N N . MET B 1 84 ? 0.743 21.469 20.641 1 98.88 84 MET B N 1
ATOM 5339 C CA . MET B 1 84 ? -0.021 20.766 21.656 1 98.88 84 MET B CA 1
ATOM 5340 C C . MET B 1 84 ? 0.9 19.953 22.562 1 98.88 84 MET B C 1
ATOM 5342 O O . MET B 1 84 ? 0.558 19.656 23.703 1 98.88 84 MET B O 1
ATOM 5346 N N . THR B 1 85 ? 2.113 19.641 22.078 1 98.81 85 THR B N 1
ATOM 5347 C CA . THR B 1 85 ? 2.869 18.609 22.797 1 98.81 85 THR B CA 1
ATOM 5348 C C . THR B 1 85 ? 4.223 19.156 23.25 1 98.81 85 THR B C 1
ATOM 5350 O O . THR B 1 85 ? 4.898 18.547 24.078 1 98.81 85 THR B O 1
ATOM 5353 N N . GLY B 1 86 ? 4.695 20.281 22.625 1 98.81 86 GLY B N 1
ATOM 5354 C CA . GLY B 1 86 ? 6.016 20.828 22.906 1 98.81 86 GLY B CA 1
ATOM 5355 C C . GLY B 1 86 ? 7.133 20.031 22.25 1 98.81 86 GLY B C 1
ATOM 5356 O O . GLY B 1 86 ? 8.297 20.172 22.625 1 98.81 86 GLY B O 1
ATOM 5357 N N . ARG B 1 87 ? 6.762 19.172 21.312 1 98.69 87 ARG B N 1
ATOM 5358 C CA . ARG B 1 87 ? 7.711 18.266 20.656 1 98.69 87 ARG B CA 1
ATOM 5359 C C . ARG B 1 87 ? 7.703 18.469 19.141 1 98.69 87 ARG B C 1
ATOM 5361 O O . ARG B 1 87 ? 6.734 18.984 18.594 1 98.69 87 ARG B O 1
ATOM 5368 N N . TYR B 1 88 ? 8.836 18.109 18.5 1 98.69 88 TYR B N 1
ATOM 5369 C CA . TYR B 1 88 ? 8.789 18.109 17.031 1 98.69 88 TYR B CA 1
ATOM 5370 C C . TYR B 1 88 ? 7.664 17.203 16.531 1 98.69 88 TYR B C 1
ATOM 5372 O O . TYR B 1 88 ? 7.426 16.125 17.078 1 98.69 88 TYR B O 1
ATOM 5380 N N . SER B 1 89 ? 7.023 17.656 15.492 1 98.38 89 SER B N 1
ATOM 5381 C CA . SER B 1 89 ? 5.855 16.953 14.977 1 98.38 89 SER B CA 1
ATOM 5382 C C . SER B 1 89 ? 6.18 15.5 14.641 1 98.38 89 SER B C 1
ATOM 5384 O O . SER B 1 89 ? 5.375 14.609 14.898 1 98.38 89 SER B O 1
ATOM 5386 N N . LEU B 1 90 ? 7.355 15.211 14.117 1 98.06 90 LEU B N 1
ATOM 5387 C CA . LEU B 1 90 ? 7.73 13.859 13.703 1 98.06 90 LEU B CA 1
ATOM 5388 C C . LEU B 1 90 ? 7.781 12.922 14.906 1 98.06 90 LEU B C 1
ATOM 5390 O O . LEU B 1 90 ? 7.531 11.719 14.766 1 98.06 90 LEU B O 1
ATOM 5394 N N . ARG B 1 91 ? 8.039 13.469 16.109 1 98.12 91 ARG B N 1
ATOM 5395 C CA . ARG B 1 91 ? 8.023 12.648 17.312 1 98.12 91 ARG B CA 1
ATOM 5396 C C . ARG B 1 91 ? 6.609 12.18 17.625 1 98.12 91 ARG B C 1
ATOM 5398 O O . ARG B 1 91 ? 6.426 11.141 18.281 1 98.12 91 ARG B O 1
ATOM 5405 N N . THR B 1 92 ? 5.656 12.922 17.156 1 98.25 92 THR B N 1
ATOM 5406 C CA . THR B 1 92 ? 4.273 12.695 17.562 1 98.25 92 THR B CA 1
ATOM 5407 C C . THR B 1 92 ? 3.539 11.836 16.531 1 98.25 92 THR B C 1
ATOM 5409 O O . THR B 1 92 ? 2.346 11.562 16.688 1 98.25 92 THR B O 1
ATOM 5412 N N . GLY B 1 93 ? 4.215 11.484 15.484 1 97 93 GLY B N 1
ATOM 5413 C CA . GLY B 1 93 ? 3.596 10.734 14.398 1 97 93 GLY B CA 1
ATOM 5414 C C . GLY B 1 93 ? 3.057 11.617 13.297 1 97 93 GLY B C 1
ATOM 5415 O O . GLY B 1 93 ? 2.691 11.125 12.219 1 97 93 GLY B O 1
ATOM 5416 N N . MET B 1 94 ? 3.041 12.93 13.5 1 97.19 94 MET B N 1
ATOM 5417 C CA . MET B 1 94 ? 2.549 13.898 12.523 1 97.19 94 MET B CA 1
ATOM 5418 C C . MET B 1 94 ? 3.613 14.203 11.469 1 97.19 94 MET B C 1
ATOM 5420 O O . MET B 1 94 ? 4.66 14.766 11.789 1 97.19 94 MET B O 1
ATOM 5424 N N . ARG B 1 95 ? 3.301 13.805 10.211 1 96.19 95 ARG B N 1
ATOM 5425 C CA . ARG B 1 95 ? 4.332 13.953 9.188 1 96.19 95 ARG B CA 1
ATOM 5426 C C . ARG B 1 95 ? 3.805 14.742 7.996 1 96.19 95 ARG B C 1
ATOM 5428 O O . ARG B 1 95 ? 4.562 15.062 7.078 1 96.19 95 ARG B O 1
ATOM 5435 N N . ASP B 1 96 ? 2.523 14.992 7.98 1 96.31 96 ASP B N 1
ATOM 5436 C CA . ASP B 1 96 ? 1.896 15.688 6.863 1 96.31 96 ASP B CA 1
ATOM 5437 C C . ASP B 1 96 ? 0.528 16.234 7.258 1 96.31 96 ASP B C 1
ATOM 5439 O O . ASP B 1 96 ? 0.165 16.234 8.438 1 96.31 96 ASP B O 1
ATOM 5443 N N . THR B 1 97 ? -0.172 16.828 6.277 1 97.75 97 THR B N 1
ATOM 5444 C CA . THR B 1 97 ? -1.474 17.438 6.543 1 97.75 97 THR B CA 1
ATOM 5445 C C . THR B 1 97 ? -2.6 16.5 6.129 1 97.75 97 THR B C 1
ATOM 5447 O O . THR B 1 97 ? -3.764 16.719 6.473 1 97.75 97 THR B O 1
ATOM 5450 N N . TYR B 1 98 ? -2.326 15.562 5.316 1 96.88 98 TYR B N 1
ATOM 5451 C CA . TYR B 1 98 ? -3.232 14.492 4.91 1 96.88 98 TYR B CA 1
ATOM 5452 C C . TYR B 1 98 ? -2.457 13.258 4.48 1 96.88 98 TYR B C 1
ATOM 5454 O O . TYR B 1 98 ? -1.349 13.008 4.961 1 96.88 98 TYR B O 1
ATOM 5462 N N . ASN B 1 99 ? -3.086 12.328 3.688 1 95.69 99 ASN B N 1
ATOM 5463 C CA . ASN B 1 99 ? -2.469 11.102 3.186 1 95.69 99 ASN B CA 1
ATOM 5464 C C . ASN B 1 99 ? -1.984 10.211 4.328 1 95.69 99 ASN B C 1
ATOM 5466 O O . ASN B 1 99 ? -0.855 9.719 4.297 1 95.69 99 ASN B O 1
ATOM 5470 N N . GLY B 1 100 ? -2.791 10.211 5.363 1 94.62 100 GLY B N 1
ATOM 5471 C CA . GLY B 1 100 ? -2.516 9.344 6.5 1 94.62 100 GLY B CA 1
ATOM 5472 C C . GLY B 1 100 ? -1.472 9.914 7.445 1 94.62 100 GLY B C 1
ATOM 5473 O O . GLY B 1 100 ? -1.023 9.227 8.367 1 94.62 100 GLY B O 1
ATOM 5474 N N . GLY B 1 101 ? -1.064 11.125 7.293 1 96 101 GLY B N 1
ATOM 5475 C CA . GLY B 1 101 ? 0.027 11.688 8.078 1 96 101 GLY B CA 1
ATOM 5476 C C . GLY B 1 101 ? -0.426 12.75 9.055 1 96 101 GLY B C 1
ATOM 5477 O O . GLY B 1 101 ? 0.399 13.469 9.625 1 96 101 GLY B O 1
ATOM 5478 N N . ALA B 1 102 ? -1.742 12.844 9.281 1 97.44 102 ALA B N 1
ATOM 5479 C CA . ALA B 1 102 ? -2.279 13.906 10.133 1 97.44 102 ALA B CA 1
ATOM 5480 C C . ALA B 1 102 ? -3.055 13.32 11.312 1 97.44 102 ALA B C 1
ATOM 5482 O O . ALA B 1 102 ? -4.168 13.758 11.609 1 97.44 102 ALA B O 1
ATOM 5483 N N . ILE B 1 103 ? -2.523 12.312 11.914 1 98.06 103 ILE B N 1
ATOM 5484 C CA . ILE B 1 103 ? -3.051 11.734 13.141 1 98.06 103 ILE B CA 1
ATOM 5485 C C . ILE B 1 103 ? -1.974 11.75 14.227 1 98.06 103 ILE B C 1
ATOM 5487 O O . ILE B 1 103 ? -0.943 11.086 14.094 1 98.06 103 ILE B O 1
ATOM 5491 N N . MET B 1 104 ? -2.186 12.523 15.195 1 98.44 104 MET B N 1
ATOM 5492 C CA . MET B 1 104 ? -1.258 12.547 16.328 1 98.44 104 MET B CA 1
ATOM 5493 C C . MET B 1 104 ? -1.425 11.312 17.203 1 98.44 104 MET B C 1
ATOM 5495 O O . MET B 1 104 ? -2.549 10.883 17.469 1 98.44 104 MET B O 1
ATOM 5499 N N . ALA B 1 105 ? -0.315 10.758 17.656 1 98.12 105 ALA B N 1
ATOM 5500 C CA . ALA B 1 105 ? -0.363 9.586 18.531 1 98.12 105 ALA B CA 1
ATOM 5501 C C . ALA B 1 105 ? -1.069 9.914 19.844 1 98.12 105 ALA B C 1
ATOM 5503 O O . ALA B 1 105 ? -0.85 10.977 20.422 1 98.12 105 ALA B O 1
ATOM 5504 N N . SER B 1 106 ? -1.827 8.961 20.312 1 96.88 106 SER B N 1
ATOM 5505 C CA . SER B 1 106 ? -2.654 9.211 21.484 1 96.88 106 SER B CA 1
ATOM 5506 C C . SER B 1 106 ? -1.835 9.117 22.766 1 96.88 106 SER B C 1
ATOM 5508 O O . SER B 1 106 ? -2.293 9.523 23.828 1 96.88 106 SER B O 1
ATOM 5510 N N . ASN B 1 107 ? -0.689 8.578 22.609 1 97 107 ASN B N 1
ATOM 5511 C CA . ASN B 1 107 ? 0.149 8.508 23.812 1 97 107 ASN B CA 1
ATOM 5512 C C . ASN B 1 107 ? 0.862 9.828 24.078 1 97 107 ASN B C 1
ATOM 5514 O O . ASN B 1 107 ? 1.568 9.961 25.078 1 97 107 ASN B O 1
ATOM 5518 N N . GLU B 1 108 ? 0.735 10.797 23.219 1 97.81 108 GLU B N 1
ATOM 5519 C CA . GLU B 1 108 ? 1.24 12.133 23.5 1 97.81 108 GLU B CA 1
ATOM 5520 C C . GLU B 1 108 ? 0.444 12.805 24.609 1 97.81 108 GLU B C 1
ATOM 5522 O O . GLU B 1 108 ? -0.636 12.336 24.984 1 97.81 108 GLU B O 1
ATOM 5527 N N . VAL B 1 109 ? 1.034 13.789 25.25 1 98.5 109 VAL B N 1
ATOM 5528 C CA . VAL B 1 109 ? 0.362 14.602 26.25 1 98.5 109 VAL B CA 1
ATOM 5529 C C . VAL B 1 109 ? 0.156 16.016 25.734 1 98.5 109 VAL B C 1
ATOM 5531 O O . VAL B 1 109 ? 1.123 16.75 25.484 1 98.5 109 VAL B O 1
ATOM 5534 N N . THR B 1 110 ? -1.071 16.391 25.578 1 98.75 110 THR B N 1
ATOM 5535 C CA . THR B 1 110 ? -1.391 17.703 25.016 1 98.75 110 THR B CA 1
ATOM 5536 C C . THR B 1 110 ? -1.403 18.766 26.109 1 98.75 110 THR B C 1
ATOM 5538 O O . THR B 1 110 ? -1.395 18.453 27.297 1 98.75 110 THR B O 1
ATOM 5541 N N . ILE B 1 111 ? -1.446 20.016 25.688 1 98.88 111 ILE B N 1
ATOM 5542 C CA . ILE B 1 111 ? -1.633 21.141 26.594 1 98.88 111 ILE B CA 1
ATOM 5543 C C . ILE B 1 111 ? -2.895 20.938 27.422 1 98.88 111 ILE B C 1
ATOM 5545 O O . ILE B 1 111 ? -2.887 21.156 28.641 1 98.88 111 ILE B O 1
ATOM 5549 N N . ALA B 1 112 ? -3.963 20.5 26.781 1 98.81 112 ALA B N 1
ATOM 5550 C CA . ALA B 1 112 ? -5.23 20.281 27.484 1 98.81 112 ALA B CA 1
ATOM 5551 C C . ALA B 1 112 ? -5.082 19.234 28.578 1 98.81 112 ALA B C 1
ATOM 5553 O O . ALA B 1 112 ? -5.516 19.453 29.719 1 98.81 112 ALA B O 1
ATOM 5554 N N . GLU B 1 113 ? -4.457 18.141 28.219 1 98.56 113 GLU B N 1
ATOM 5555 C CA . GLU B 1 113 ? -4.254 17.078 29.203 1 98.56 113 GLU B CA 1
ATOM 5556 C C . GLU B 1 113 ? -3.359 17.547 30.344 1 98.56 113 GLU B C 1
ATOM 5558 O O . GLU B 1 113 ? -3.617 17.234 31.516 1 98.56 113 GLU B O 1
ATOM 5563 N N . MET B 1 114 ? -2.32 18.234 30.016 1 98.44 114 MET B N 1
ATOM 5564 C CA . MET B 1 114 ? -1.41 18.75 31.031 1 98.44 114 MET B CA 1
ATOM 5565 C C . MET B 1 114 ? -2.146 19.672 32 1 98.44 114 MET B C 1
ATOM 5567 O O . MET B 1 114 ? -2.004 19.531 33.219 1 98.44 114 MET B O 1
ATOM 5571 N N . LEU B 1 115 ? -2.986 20.547 31.516 1 98.44 115 LEU B N 1
ATOM 5572 C CA . LEU B 1 115 ? -3.656 21.547 32.344 1 98.44 115 LEU B CA 1
ATOM 5573 C C . LEU B 1 115 ? -4.754 20.922 33.188 1 98.44 115 LEU B C 1
ATOM 5575 O O . LEU B 1 115 ? -5.152 21.469 34.219 1 98.44 115 LEU B O 1
ATOM 5579 N N . LYS B 1 116 ? -5.234 19.828 32.781 1 96.69 116 LYS B N 1
ATOM 5580 C CA . LYS B 1 116 ? -6.234 19.125 33.562 1 96.69 116 LYS B CA 1
ATOM 5581 C C . LYS B 1 116 ? -5.676 18.719 34.938 1 96.69 116 LYS B C 1
ATOM 5583 O O . LYS B 1 116 ? -6.426 18.578 35.906 1 96.69 116 LYS B O 1
ATOM 5588 N N . GLN B 1 117 ? -4.41 18.578 34.969 1 94 117 GLN B N 1
ATOM 5589 C CA . GLN B 1 117 ? -3.77 18.281 36.25 1 94 117 GLN B CA 1
ATOM 5590 C C . GLN B 1 117 ? -4.051 19.375 37.281 1 94 117 GLN B C 1
ATOM 5592 O O . GLN B 1 117 ? -4 19.109 38.5 1 94 117 GLN B O 1
ATOM 5597 N N . ALA B 1 118 ? -4.336 20.547 36.844 1 95.62 118 ALA B N 1
ATOM 5598 C CA . ALA B 1 118 ? -4.602 21.672 37.75 1 95.62 118 ALA B CA 1
ATOM 5599 C C . ALA B 1 118 ? -6.074 22.078 37.688 1 95.62 118 ALA B C 1
ATOM 5601 O O . ALA B 1 118 ? -6.41 23.25 37.875 1 95.62 118 ALA B O 1
ATOM 5602 N N . ASP B 1 119 ? -6.902 21.172 37.312 1 95.62 119 ASP B N 1
ATOM 5603 C CA . ASP B 1 119 ? -8.359 21.25 37.375 1 95.62 119 ASP B CA 1
ATOM 5604 C C . ASP B 1 119 ? -8.891 22.281 36.375 1 95.62 119 ASP B C 1
ATOM 5606 O O . ASP B 1 119 ? -9.891 22.953 36.625 1 95.62 119 ASP B O 1
ATOM 5610 N N . TYR B 1 120 ? -8.195 22.516 35.312 1 98.44 120 TYR B N 1
ATOM 5611 C CA . TYR B 1 120 ? -8.719 23.359 34.219 1 98.44 120 TYR B CA 1
ATOM 5612 C C . TYR B 1 120 ? -9.891 22.688 33.531 1 98.44 120 TYR B C 1
ATOM 5614 O O . TYR B 1 120 ? -9.875 21.469 33.281 1 98.44 120 TYR B O 1
ATOM 5622 N N . THR B 1 121 ? -10.898 23.484 33.219 1 98.56 121 THR B N 1
ATOM 5623 C CA . THR B 1 121 ? -11.844 23.078 32.188 1 98.56 121 THR B CA 1
ATOM 5624 C C . THR B 1 121 ? -11.336 23.469 30.812 1 98.56 121 THR B C 1
ATOM 5626 O O . THR B 1 121 ? -10.859 24.578 30.609 1 98.56 121 THR B O 1
ATOM 5629 N N . THR B 1 122 ? -11.414 22.531 29.844 1 98.88 122 THR B N 1
ATOM 5630 C CA . THR B 1 122 ? -10.734 22.75 28.578 1 98.88 122 THR B CA 1
ATOM 5631 C C . THR B 1 122 ? -11.734 22.703 27.422 1 98.88 122 THR B C 1
ATOM 5633 O O . THR B 1 122 ? -12.641 21.859 27.406 1 98.88 122 THR B O 1
ATOM 5636 N N . GLY B 1 123 ? -11.656 23.688 26.516 1 98.88 123 GLY B N 1
ATOM 5637 C CA . GLY B 1 123 ? -12.523 23.766 25.344 1 98.88 123 GLY B CA 1
ATOM 5638 C C . GLY B 1 123 ? -11.766 24 24.062 1 98.88 123 GLY B C 1
ATOM 5639 O O . GLY B 1 123 ? -10.789 24.766 24.031 1 98.88 123 GLY B O 1
ATOM 5640 N N . ALA B 1 124 ? -12.172 23.297 22.969 1 98.94 124 ALA B N 1
ATOM 5641 C CA . ALA B 1 124 ? -11.594 23.469 21.641 1 98.94 124 ALA B CA 1
ATOM 5642 C C . ALA B 1 124 ? -12.656 23.891 20.641 1 98.94 124 ALA B C 1
ATOM 5644 O O . ALA B 1 124 ? -13.703 23.25 20.516 1 98.94 124 ALA B O 1
ATOM 5645 N N . PHE B 1 125 ? -12.445 24.906 19.906 1 98.94 125 PHE B N 1
ATOM 5646 C CA . PHE B 1 125 ? -13.414 25.453 18.953 1 98.94 125 PHE B CA 1
ATOM 5647 C C . PHE B 1 125 ? -12.742 25.766 17.625 1 98.94 125 PHE B C 1
ATOM 5649 O O . PHE B 1 125 ? -11.875 26.641 17.547 1 98.94 125 PHE B O 1
ATOM 5656 N N . GLY B 1 126 ? -13.133 25.016 16.625 1 98.81 126 GLY B N 1
ATOM 5657 C CA . GLY B 1 126 ? -12.586 25.25 15.289 1 98.81 126 GLY B CA 1
ATOM 5658 C C . GLY B 1 126 ? -11.781 24.078 14.766 1 98.81 126 GLY B C 1
ATOM 5659 O O . GLY B 1 126 ? -12.281 22.953 14.711 1 98.81 126 GLY B O 1
ATOM 5660 N N . LYS B 1 127 ? -10.539 24.312 14.328 1 98.81 127 LYS B N 1
ATOM 5661 C CA . LYS B 1 127 ? -9.703 23.328 13.648 1 98.81 127 LYS B CA 1
ATOM 5662 C C . LYS B 1 127 ? -8.867 22.547 14.648 1 98.81 127 LYS B C 1
ATOM 5664 O O . LYS B 1 127 ? -8.094 23.125 15.414 1 98.81 127 LYS B O 1
ATOM 5669 N N . TRP B 1 128 ? -9.031 21.234 14.617 1 98.56 128 TRP B N 1
ATOM 5670 C CA . TRP B 1 128 ? -8.211 20.297 15.391 1 98.56 128 TRP B CA 1
ATOM 5671 C C . TRP B 1 128 ? -7.09 19.719 14.531 1 98.56 128 TRP B C 1
ATOM 5673 O O . TRP B 1 128 ? -5.926 20.094 14.688 1 98.56 128 TRP B O 1
ATOM 5683 N N . HIS B 1 129 ? -7.363 18.953 13.492 1 98.62 129 HIS B N 1
ATOM 5684 C CA . HIS B 1 129 ? -6.48 18.484 12.422 1 98.62 129 HIS B CA 1
ATOM 5685 C C . HIS B 1 129 ? -5.414 17.547 12.961 1 98.62 129 HIS B C 1
ATOM 5687 O O . HIS B 1 129 ? -4.297 17.5 12.438 1 98.62 129 HIS B O 1
ATOM 5693 N N . LEU B 1 130 ? -5.66 16.812 14.141 1 98.56 130 LEU B N 1
ATOM 5694 C CA . LEU B 1 130 ? -4.695 15.898 14.734 1 98.56 130 LEU B CA 1
ATOM 5695 C C . LEU B 1 130 ? -5.293 14.5 14.867 1 98.56 130 LEU B C 1
ATOM 5697 O O . LEU B 1 130 ? -4.887 13.734 15.742 1 98.56 130 LEU B O 1
ATOM 5701 N N . GLY B 1 131 ? -6.246 14.227 14.016 1 97.88 131 GLY B N 1
ATOM 5702 C CA . GLY B 1 131 ? -6.973 12.969 14.023 1 97.88 131 GLY B CA 1
ATOM 5703 C C . GLY B 1 131 ? -8.469 13.141 14.227 1 97.88 131 GLY B C 1
ATOM 5704 O O . GLY B 1 131 ? -8.898 14 15 1 97.88 131 GLY B O 1
ATOM 5705 N N . ASP B 1 132 ? -9.258 12.305 13.602 1 97.75 132 ASP B N 1
ATOM 5706 C CA . ASP B 1 132 ? -10.703 12.516 13.578 1 97.75 132 ASP B CA 1
ATOM 5707 C C . ASP B 1 132 ? -11.438 11.391 14.297 1 97.75 132 ASP B C 1
ATOM 5709 O O . ASP B 1 132 ? -12.648 11.461 14.516 1 97.75 132 ASP B O 1
ATOM 5713 N N . ASN B 1 133 ? -10.75 10.352 14.617 1 98.31 133 ASN B N 1
ATOM 5714 C CA . ASN B 1 133 ? -11.359 9.172 15.227 1 98.31 133 ASN B CA 1
ATOM 5715 C C . ASN B 1 133 ? -10.711 8.836 16.562 1 98.31 133 ASN B C 1
ATOM 5717 O O . ASN B 1 133 ? -9.641 9.352 16.891 1 98.31 133 ASN B O 1
ATOM 5721 N N . TYR B 1 134 ? -11.391 8.109 17.391 1 97.44 134 TYR B N 1
ATOM 5722 C CA . TYR B 1 134 ? -10.797 7.582 18.625 1 97.44 134 TYR B CA 1
ATOM 5723 C C . TYR B 1 134 ? -9.523 6.809 18.328 1 97.44 134 TYR B C 1
ATOM 5725 O O . TYR B 1 134 ? -9.484 5.984 17.406 1 97.44 134 TYR B O 1
ATOM 5733 N N . PRO B 1 135 ? -8.523 7.098 19.062 1 97.81 135 PRO B N 1
ATOM 5734 C CA . PRO B 1 135 ? -8.453 7.91 20.281 1 97.81 135 PRO B CA 1
ATOM 5735 C C . PRO B 1 135 ? -7.766 9.258 20.047 1 97.81 135 PRO B C 1
ATOM 5737 O O . PRO B 1 135 ? -7.051 9.742 20.922 1 97.81 135 PRO B O 1
ATOM 5740 N N . SER B 1 136 ? -7.895 9.789 18.859 1 97.69 136 SER B N 1
ATOM 5741 C CA . SER B 1 136 ? -7.129 10.984 18.531 1 97.69 136 SER B CA 1
ATOM 5742 C C . SER B 1 136 ? -8.023 12.219 18.5 1 97.69 136 SER B C 1
ATOM 5744 O O . SER B 1 136 ? -7.559 13.32 18.188 1 97.69 136 SER B O 1
ATOM 5746 N N . ARG B 1 137 ? -9.344 12.102 18.859 1 98.06 137 ARG B N 1
ATOM 5747 C CA . ARG B 1 137 ? -10.258 13.242 18.875 1 98.06 137 ARG B CA 1
ATOM 5748 C C . ARG B 1 137 ? -9.945 14.188 20.031 1 98.06 137 ARG B C 1
ATOM 5750 O O . ARG B 1 137 ? -9.305 13.789 21 1 98.06 137 ARG B O 1
ATOM 5757 N N . PRO B 1 138 ? -10.391 15.5 19.828 1 98.56 138 PRO B N 1
ATOM 5758 C CA . PRO B 1 138 ? -10.148 16.422 20.953 1 98.56 138 PRO B CA 1
ATOM 5759 C C . PRO B 1 138 ? -10.609 15.859 22.297 1 98.56 138 PRO B C 1
ATOM 5761 O O . PRO B 1 138 ? -9.906 15.977 23.297 1 98.56 138 PRO B O 1
ATOM 5764 N N . SER B 1 139 ? -11.773 15.172 22.297 1 97.88 139 SER B N 1
ATOM 5765 C CA . SER B 1 139 ? -12.352 14.633 23.531 1 97.88 139 SER B CA 1
ATOM 5766 C C . SER B 1 139 ? -11.484 13.516 24.109 1 97.88 139 SER B C 1
ATOM 5768 O O . SER B 1 139 ? -11.57 13.211 25.297 1 97.88 139 SER B O 1
ATOM 5770 N N . ASP B 1 140 ? -10.68 12.938 23.234 1 98.06 140 ASP B N 1
ATOM 5771 C CA . ASP B 1 140 ? -9.797 11.852 23.672 1 98.06 140 ASP B CA 1
ATOM 5772 C C . ASP B 1 140 ? -8.414 12.391 24.031 1 98.06 140 ASP B C 1
ATOM 5774 O O . ASP B 1 140 ? -7.555 11.633 24.484 1 98.06 140 ASP B O 1
ATOM 5778 N N . GLN B 1 141 ? -8.227 13.703 23.828 1 98.25 141 GLN B N 1
ATOM 5779 C CA . GLN B 1 141 ? -6.906 14.305 24 1 9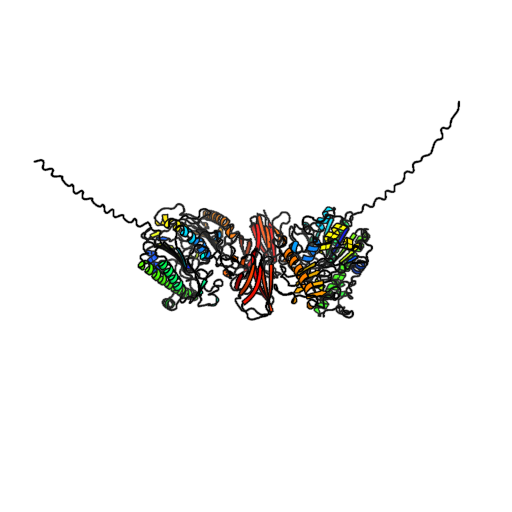8.25 141 GLN B CA 1
ATOM 5780 C C . GLN B 1 141 ? -6.973 15.484 24.969 1 98.25 141 GLN B C 1
ATOM 5782 O O . GLN B 1 141 ? -6.297 16.5 24.766 1 98.25 141 GLN B O 1
ATOM 5787 N N . GLY B 1 142 ? -7.891 15.461 25.875 1 98.5 142 GLY B N 1
ATOM 5788 C CA . GLY B 1 142 ? -7.832 16.344 27.016 1 98.5 142 GLY B CA 1
ATOM 5789 C C . GLY B 1 142 ? -8.906 17.406 27.016 1 98.5 142 GLY B C 1
ATOM 5790 O O . GLY B 1 142 ? -9.125 18.094 28.016 1 98.5 142 GLY B O 1
ATOM 5791 N N . PHE B 1 143 ? -9.688 17.516 25.938 1 98.81 143 PHE B N 1
ATOM 5792 C CA . PHE B 1 143 ? -10.68 18.594 25.875 1 98.81 143 PHE B CA 1
ATOM 5793 C C . PHE B 1 143 ? -12.023 18.109 26.406 1 98.81 143 PHE B C 1
ATOM 5795 O O . PHE B 1 143 ? -12.516 17.047 26.016 1 98.81 143 PHE B O 1
ATOM 5802 N N . ASP B 1 144 ? -12.602 18.938 27.25 1 98.75 144 ASP B N 1
ATOM 5803 C CA . ASP B 1 144 ? -13.891 18.641 27.859 1 98.75 144 ASP B CA 1
ATOM 5804 C C . ASP B 1 144 ? -15.039 18.984 26.922 1 98.75 144 ASP B C 1
ATOM 5806 O O . ASP B 1 144 ? -16.109 18.375 26.984 1 98.75 144 ASP B O 1
ATOM 5810 N N . GLU B 1 145 ? -14.852 20.062 26.156 1 98.81 145 GLU B N 1
ATOM 5811 C CA . GLU B 1 145 ? -15.828 20.5 25.156 1 98.81 145 GLU B CA 1
ATOM 5812 C C . GLU B 1 145 ? -15.148 20.828 23.844 1 98.81 145 GLU B C 1
ATOM 5814 O O . GLU B 1 145 ? -14.047 21.375 23.828 1 98.81 145 GLU B O 1
ATOM 5819 N N . SER B 1 146 ? -15.836 20.438 22.797 1 98.88 146 SER B N 1
ATOM 5820 C CA . SER B 1 146 ? -15.281 20.797 21.484 1 98.88 146 SER B CA 1
ATOM 5821 C C . SER B 1 146 ? -16.391 21.062 20.469 1 98.88 146 SER B C 1
ATOM 5823 O O . SER B 1 146 ? -17.438 20.422 20.516 1 98.88 146 SER B O 1
ATOM 5825 N N . VAL B 1 147 ? -16.25 22.031 19.656 1 98.88 147 VAL B N 1
ATOM 5826 C CA . VAL B 1 147 ? -16.984 22.281 18.422 1 98.88 147 VAL B CA 1
ATOM 5827 C C . VAL B 1 147 ? -16 22.438 17.266 1 98.88 147 VAL B C 1
ATOM 5829 O O . VAL B 1 147 ? -15.336 23.469 17.141 1 98.88 147 VAL B O 1
ATOM 5832 N N . ILE B 1 148 ? -15.945 21.391 16.438 1 98.88 148 ILE B N 1
ATOM 5833 C CA . ILE B 1 148 ? -14.859 21.375 15.469 1 98.88 148 ILE B CA 1
ATOM 5834 C C . ILE B 1 148 ? -15.383 20.922 14.109 1 98.88 148 ILE B C 1
ATOM 5836 O O . ILE B 1 148 ? -16.469 20.328 14.016 1 98.88 148 ILE B O 1
ATOM 5840 N N . HIS B 1 149 ? -14.727 21.297 13.016 1 98.38 149 HIS B N 1
ATOM 5841 C CA . HIS B 1 149 ? -14.812 20.578 11.758 1 98.38 149 HIS B CA 1
ATOM 5842 C C . HIS B 1 149 ? -13.781 19.453 11.695 1 98.38 149 HIS B C 1
ATOM 5844 O O . HIS B 1 149 ? -12.891 19.375 12.547 1 98.38 149 HIS B O 1
ATOM 5850 N N . LEU B 1 150 ? -13.914 18.609 10.68 1 97.56 150 LEU B N 1
ATOM 5851 C CA . LEU B 1 150 ? -13.008 17.469 10.602 1 97.56 150 LEU B CA 1
ATOM 5852 C C . LEU B 1 150 ? -11.82 17.797 9.695 1 97.56 150 LEU B C 1
ATOM 5854 O O . LEU B 1 150 ? -11.93 18.609 8.773 1 97.56 150 LEU B O 1
ATOM 5858 N N . SER B 1 151 ? -10.703 17.203 10.016 1 97 151 SER B N 1
ATOM 5859 C CA . SER B 1 151 ? -9.539 17.094 9.141 1 97 151 SER B CA 1
ATOM 5860 C C . SER B 1 151 ? -8.914 18.453 8.875 1 97 151 SER B C 1
ATOM 5862 O O . SER B 1 151 ? -8.875 19.312 9.758 1 97 151 SER B O 1
ATOM 5864 N N . GLY B 1 152 ? -8.328 18.641 7.688 1 95.75 152 GLY B N 1
ATOM 5865 C CA . GLY B 1 152 ? -7.434 19.75 7.391 1 95.75 152 GLY B CA 1
ATOM 5866 C C . GLY B 1 152 ? -8.164 21.047 7.102 1 95.75 152 GLY B C 1
ATOM 5867 O O . GLY B 1 152 ? -7.59 22.125 7.23 1 95.75 152 GLY B O 1
ATOM 5868 N N . GLY B 1 153 ? -9.453 20.938 6.789 1 97.19 153 GLY B N 1
ATOM 5869 C CA . GLY B 1 153 ? -10.156 22.172 6.457 1 97.19 153 GLY B CA 1
ATOM 5870 C C . GLY B 1 153 ? -11.602 21.938 6.043 1 97.19 153 GLY B C 1
ATOM 5871 O O . GLY B 1 153 ? -11.914 20.906 5.438 1 97.19 153 GLY B O 1
ATOM 5872 N N . MET B 1 154 ? -12.398 22.938 6.312 1 97.81 154 MET B N 1
ATOM 5873 C CA . MET B 1 154 ? -13.789 22.922 5.852 1 97.81 154 MET B CA 1
ATOM 5874 C C . MET B 1 154 ? -13.852 22.922 4.328 1 97.81 154 MET B C 1
ATOM 5876 O O . MET B 1 154 ? -13.086 23.625 3.672 1 97.81 154 MET B O 1
ATOM 5880 N N . GLY B 1 155 ? -14.734 22.094 3.812 1 97.06 155 GLY B N 1
ATOM 5881 C CA . GLY B 1 155 ? -14.875 22 2.369 1 97.06 155 GLY B CA 1
ATOM 5882 C C . GLY B 1 155 ? -13.852 21.078 1.734 1 97.06 155 GLY B C 1
ATOM 5883 O O . GLY B 1 155 ? -13.875 20.859 0.52 1 97.06 155 GLY B O 1
ATOM 5884 N N . GLN B 1 156 ? -12.953 20.531 2.457 1 96.62 156 GLN B N 1
ATOM 5885 C CA . GLN B 1 156 ? -11.961 19.594 1.943 1 96.62 156 GLN B CA 1
ATOM 5886 C C . GLN B 1 156 ? -12.414 18.156 2.121 1 96.62 156 GLN B C 1
ATOM 5888 O O . GLN B 1 156 ? -13.406 17.891 2.795 1 96.62 156 GLN B O 1
ATOM 5893 N N . VAL B 1 157 ? -11.672 17.219 1.604 1 95.88 157 VAL B N 1
ATOM 5894 C CA . VAL B 1 157 ? -12.125 15.836 1.407 1 95.88 157 VAL B CA 1
ATOM 5895 C C . VAL B 1 157 ? -12.289 15.148 2.76 1 95.88 157 VAL B C 1
ATOM 5897 O O . VAL B 1 157 ? -13.07 14.203 2.891 1 95.88 157 VAL B O 1
ATOM 5900 N N . GLY B 1 158 ? -11.633 15.586 3.787 1 97.06 158 GLY B N 1
ATOM 5901 C CA . GLY B 1 158 ? -11.75 14.945 5.09 1 97.06 158 GLY B CA 1
ATOM 5902 C C . GLY B 1 158 ? -12.914 15.477 5.906 1 97.06 158 GLY B C 1
ATOM 5903 O O . GLY B 1 158 ? -13.336 14.844 6.883 1 97.06 158 GLY B O 1
ATOM 5904 N N . ASP B 1 159 ? -13.367 16.609 5.559 1 97.75 159 ASP B N 1
ATOM 5905 C CA . ASP B 1 159 ? -14.523 17.203 6.219 1 97.75 159 ASP B CA 1
ATOM 5906 C C . ASP B 1 159 ? -15.82 16.797 5.531 1 97.75 159 ASP B C 1
ATOM 5908 O O . ASP B 1 159 ? -16.453 17.594 4.844 1 97.75 159 ASP B O 1
ATOM 5912 N N . ILE B 1 160 ? -16.25 15.68 5.883 1 96.38 160 ILE B N 1
ATOM 5913 C CA . ILE B 1 160 ? -17.266 14.969 5.117 1 96.38 160 ILE B CA 1
ATOM 5914 C C . ILE B 1 160 ? -18.594 15.719 5.188 1 96.38 160 ILE B C 1
ATOM 5916 O O . ILE B 1 160 ? -19.438 15.594 4.297 1 96.38 160 ILE B O 1
ATOM 5920 N N . THR B 1 161 ? -18.844 16.531 6.176 1 96.5 161 THR B N 1
ATOM 5921 C CA . THR B 1 161 ? -20.125 17.203 6.359 1 96.5 161 THR B CA 1
ATOM 5922 C C . THR B 1 161 ? -20.188 18.484 5.539 1 96.5 161 THR B C 1
ATOM 5924 O O . THR B 1 161 ? -21.281 19 5.273 1 96.5 161 THR B O 1
ATOM 5927 N N . THR B 1 162 ? -19.031 18.984 5.164 1 97.12 162 THR B N 1
ATOM 5928 C CA . THR B 1 162 ? -19.078 20.266 4.469 1 97.12 162 THR B CA 1
ATOM 5929 C C . THR B 1 162 ? -18.531 20.125 3.051 1 97.12 162 THR B C 1
ATOM 5931 O O . THR B 1 162 ? -18.719 21.031 2.225 1 97.12 162 THR B O 1
ATOM 5934 N N . TYR B 1 163 ? -17.953 19.047 2.672 1 97.06 163 TYR B N 1
ATOM 5935 C CA . TYR B 1 163 ? -17.266 18.891 1.395 1 97.06 163 TYR B CA 1
ATOM 5936 C C . TYR B 1 163 ? -18.203 19.203 0.23 1 97.06 163 TYR B C 1
ATOM 5938 O O . TYR B 1 163 ? -17.859 19.969 -0.666 1 97.06 163 TYR B O 1
ATOM 5946 N N . PHE B 1 164 ? -19.359 18.703 0.245 1 94.94 164 PHE B N 1
ATOM 5947 C CA . PHE B 1 164 ? -20.25 18.781 -0.91 1 94.94 164 PHE B CA 1
ATOM 5948 C C . PHE B 1 164 ? -20.953 20.125 -0.967 1 94.94 164 PHE B C 1
ATOM 5950 O O . PHE B 1 164 ? -21.688 20.406 -1.924 1 94.94 164 PHE B O 1
ATOM 5957 N N . LYS B 1 165 ? -20.688 20.969 0.009 1 95.44 165 LYS B N 1
ATOM 5958 C CA . LYS B 1 165 ? -21.25 22.312 -0.022 1 95.44 165 LYS B CA 1
ATOM 5959 C C . LYS B 1 165 ? -20.484 23.203 -0.996 1 95.44 165 LYS B C 1
ATOM 5961 O O . LYS B 1 165 ? -20.953 24.281 -1.371 1 95.44 165 LYS B O 1
ATOM 5966 N N . GLY B 1 166 ? -19.312 22.797 -1.304 1 92.25 166 GLY B N 1
ATOM 5967 C CA . GLY B 1 166 ? -18.531 23.531 -2.283 1 92.25 166 GLY B CA 1
ATOM 5968 C C . GLY B 1 166 ? -18.234 24.953 -1.861 1 92.25 166 GLY B C 1
ATOM 5969 O O . GLY B 1 166 ? -17.719 25.188 -0.767 1 92.25 166 GLY B O 1
ATOM 5970 N N . ASP B 1 167 ? -18.844 25.906 -2.477 1 86.56 167 ASP B N 1
ATOM 5971 C CA . ASP B 1 167 ? -18.5 27.312 -2.342 1 86.56 167 ASP B CA 1
ATOM 5972 C C . ASP B 1 167 ? -19.203 27.938 -1.135 1 86.56 167 ASP B C 1
ATOM 5974 O O . ASP B 1 167 ? -19.109 29.141 -0.91 1 86.56 167 ASP B O 1
ATOM 5978 N N . THR B 1 168 ? -19.844 27.141 -0.311 1 95.62 168 THR B N 1
ATOM 5979 C CA . THR B 1 168 ? -20.516 27.688 0.868 1 95.62 168 THR B CA 1
ATOM 5980 C C . THR B 1 168 ? -20.141 26.891 2.115 1 95.62 168 THR B C 1
ATOM 5982 O O . THR B 1 168 ? -20.875 26.891 3.105 1 95.62 168 THR B O 1
ATOM 5985 N N . SER B 1 169 ? -19.094 26.188 1.992 1 97.5 169 SER B N 1
ATOM 5986 C CA . SER B 1 169 ? -18.703 25.297 3.068 1 97.5 169 SER B CA 1
ATOM 5987 C C . SER B 1 169 ? -18.469 26.047 4.371 1 97.5 169 SER B C 1
ATOM 5989 O O . SER B 1 169 ? -18.594 25.469 5.457 1 97.5 169 SER B O 1
ATOM 5991 N N . TYR B 1 170 ? -18.203 27.359 4.375 1 98.38 170 TYR B N 1
ATOM 5992 C CA . TYR B 1 170 ? -17.922 28.141 5.566 1 98.38 170 TYR B CA 1
ATOM 5993 C C . TYR B 1 170 ? -19.203 28.688 6.184 1 98.38 170 TYR B C 1
ATOM 5995 O O . TYR B 1 170 ? -19.188 29.281 7.266 1 98.38 170 TYR B O 1
ATOM 6003 N N . PHE B 1 171 ? -20.344 28.484 5.465 1 98.56 171 PHE B N 1
ATOM 6004 C CA . PHE B 1 171 ? -21.625 29.031 5.91 1 98.56 171 PHE B CA 1
ATOM 6005 C C . PHE B 1 171 ? -22.578 27.922 6.305 1 98.56 171 PHE B C 1
ATOM 6007 O O . PHE B 1 171 ? -22.719 26.922 5.586 1 98.56 171 PHE B O 1
ATOM 6014 N N . ASP B 1 172 ? -23.281 28.094 7.445 1 98.5 172 ASP B N 1
ATOM 6015 C CA . ASP B 1 172 ? -24.297 27.188 7.961 1 98.5 172 ASP B CA 1
ATOM 6016 C C . ASP B 1 172 ? -23.797 25.75 7.957 1 98.5 172 ASP B C 1
ATOM 6018 O O . ASP B 1 172 ? -24.453 24.844 7.422 1 98.5 172 ASP B O 1
ATOM 6022 N N . PRO B 1 173 ? -22.641 25.516 8.562 1 98.44 173 PRO B N 1
ATOM 6023 C CA . PRO B 1 173 ? -22.031 24.188 8.5 1 98.44 173 PRO B CA 1
ATOM 6024 C C . PRO B 1 173 ? -22.641 23.203 9.5 1 98.44 173 PRO B C 1
ATOM 6026 O O . PRO B 1 173 ? -23.25 23.625 10.492 1 98.44 173 PRO B O 1
ATOM 6029 N N . VAL B 1 174 ? -22.578 21.938 9.18 1 98.31 174 VAL B N 1
ATOM 6030 C CA . VAL B 1 174 ? -22.703 20.906 10.195 1 98.31 174 VAL B CA 1
ATOM 6031 C C . VAL B 1 174 ? -21.344 20.609 10.805 1 98.31 174 VAL B C 1
ATOM 6033 O O . VAL B 1 174 ? -20.391 20.25 10.102 1 98.31 174 VAL B O 1
ATOM 6036 N N . LEU B 1 175 ? -21.188 20.906 12.086 1 98.56 175 LEU B N 1
ATOM 6037 C CA . LEU B 1 175 ? -19.938 20.688 12.828 1 98.56 175 LEU B CA 1
ATOM 6038 C C . LEU B 1 175 ? -20.094 19.547 13.82 1 98.56 175 LEU B C 1
ATOM 6040 O O . LEU B 1 175 ? -21.141 18.891 13.867 1 98.56 175 LEU B O 1
ATOM 6044 N N . TRP B 1 176 ? -19.016 19.234 14.438 1 98.44 176 TRP B N 1
ATOM 6045 C CA . TRP B 1 176 ? -19.016 18.172 15.445 1 98.44 176 TRP B CA 1
ATOM 6046 C C . TRP B 1 176 ? -18.891 18.766 16.844 1 98.44 176 TRP B C 1
ATOM 6048 O O . TRP B 1 176 ? -17.828 19.234 17.25 1 98.44 176 TRP B O 1
ATOM 6058 N N . HIS B 1 177 ? -19.953 18.781 17.641 1 98.69 177 HIS B N 1
ATOM 6059 C CA . HIS B 1 177 ? -20 19.203 19.031 1 98.69 177 HIS B CA 1
ATOM 6060 C C . HIS B 1 177 ? -19.859 18 19.969 1 98.69 177 HIS B C 1
ATOM 6062 O O . HIS B 1 177 ? -20.797 17.203 20.109 1 98.69 177 HIS B O 1
ATOM 6068 N N . ASN B 1 178 ? -18.734 17.875 20.656 1 98.25 178 ASN B N 1
ATOM 6069 C CA . ASN B 1 178 ? -18.453 16.734 21.531 1 98.25 178 ASN B CA 1
ATOM 6070 C C . ASN B 1 178 ? -18.766 15.414 20.828 1 98.25 178 ASN B C 1
ATOM 6072 O O . ASN B 1 178 ? -19.484 14.578 21.375 1 98.25 178 ASN B O 1
ATOM 6076 N N . ASN B 1 179 ? -18.297 15.297 19.562 1 97.25 179 ASN B N 1
ATOM 6077 C CA . ASN B 1 179 ? -18.297 14.07 18.781 1 97.25 179 ASN B CA 1
ATOM 6078 C C . ASN B 1 179 ? -19.656 13.805 18.156 1 97.25 179 ASN B C 1
ATOM 6080 O O . ASN B 1 179 ? -19.891 12.734 17.594 1 97.25 179 ASN B O 1
ATOM 6084 N N . GLN B 1 180 ? -20.578 14.781 18.234 1 97.56 180 GLN B N 1
ATOM 6085 C CA . GLN B 1 180 ? -21.891 14.641 17.609 1 97.56 180 GLN B CA 1
ATOM 6086 C C . GLN B 1 180 ? -22.125 15.727 16.562 1 97.56 180 GLN B C 1
ATOM 6088 O O . GLN B 1 180 ? -21.75 16.875 16.766 1 97.56 180 GLN B O 1
ATOM 6093 N N . GLN B 1 181 ? -22.688 15.312 15.508 1 97.69 181 GLN B N 1
ATOM 6094 C CA . GLN B 1 181 ? -23 16.281 14.453 1 97.69 181 GLN B CA 1
ATOM 6095 C C . GLN B 1 181 ? -24.062 17.281 14.922 1 97.69 181 GLN B C 1
ATOM 6097 O O . GLN B 1 181 ? -25.016 16.906 15.594 1 97.69 181 GLN B O 1
ATOM 6102 N N . GLN B 1 182 ? -23.797 18.5 14.609 1 98.5 182 GLN B N 1
ATOM 6103 C CA . GLN B 1 182 ? -24.734 19.578 14.93 1 98.5 182 GLN B CA 1
ATOM 6104 C C . GLN B 1 182 ? -24.719 20.656 13.844 1 98.5 182 GLN B C 1
ATOM 6106 O O . GLN B 1 182 ? -23.641 21.109 13.438 1 98.5 182 GLN B O 1
ATOM 6111 N N . ALA B 1 183 ? -25.891 21.047 13.398 1 98.44 183 ALA B N 1
ATOM 6112 C CA . ALA B 1 183 ? -26 22.109 12.406 1 98.44 183 ALA B CA 1
ATOM 6113 C C . ALA B 1 183 ? -25.906 23.484 13.055 1 98.44 183 ALA B C 1
ATOM 6115 O O . ALA B 1 183 ? -26.438 23.703 14.141 1 98.44 183 ALA B O 1
ATOM 6116 N N . TYR B 1 184 ? -25.234 24.375 12.461 1 98.62 184 TYR B N 1
ATOM 6117 C CA . TYR B 1 184 ? -25.094 25.75 12.891 1 98.62 184 TYR B CA 1
ATOM 6118 C C . TYR B 1 184 ? -25.5 26.719 11.773 1 98.62 184 TYR B C 1
ATOM 6120 O O . TYR B 1 184 ? -25.547 26.328 10.602 1 98.62 184 TYR B O 1
ATOM 6128 N N . GLU B 1 185 ? -25.797 27.938 12.148 1 98.38 185 GLU B N 1
ATOM 6129 C CA . GLU B 1 185 ? -26.141 28.984 11.195 1 98.38 185 GLU B CA 1
ATOM 6130 C C . GLU B 1 185 ? -25.141 30.125 11.242 1 98.38 185 GLU B C 1
ATOM 6132 O O . GLU B 1 185 ? -24.672 30.5 12.32 1 98.38 185 GLU B O 1
ATOM 6137 N N . GLY B 1 186 ? -24.828 30.578 10.039 1 98.44 186 GLY B N 1
ATOM 6138 C CA . GLY B 1 186 ? -23.922 31.719 9.953 1 98.44 186 GLY B CA 1
ATOM 6139 C C . GLY B 1 186 ? -22.547 31.344 9.438 1 98.44 186 GLY B C 1
ATOM 6140 O O . GLY B 1 186 ? -22.375 30.312 8.781 1 98.44 186 GLY B O 1
ATOM 6141 N N . TYR B 1 187 ? -21.656 32.312 9.609 1 98.69 187 TYR B N 1
ATOM 6142 C CA . TYR B 1 187 ? -20.281 32.156 9.141 1 98.69 187 TYR B CA 1
ATOM 6143 C C . TYR B 1 187 ? -19.438 31.422 10.172 1 98.69 187 TYR B C 1
ATOM 6145 O O . TYR B 1 187 ? -19.578 31.641 11.375 1 98.69 187 TYR B O 1
ATOM 6153 N N . CYS B 1 188 ? -18.531 30.547 9.727 1 98.69 188 CYS B N 1
ATOM 6154 C CA . CYS B 1 188 ? -17.844 29.594 10.602 1 98.69 188 CYS B CA 1
ATOM 6155 C C . CYS B 1 188 ? -17.078 30.328 11.695 1 98.69 188 CYS B C 1
ATOM 6157 O O . CYS B 1 188 ? -17.125 29.953 12.859 1 98.69 188 CYS B O 1
ATOM 6159 N N . SER B 1 189 ? -16.359 31.469 11.344 1 98.81 189 SER B N 1
ATOM 6160 C CA . SER B 1 189 ? -15.562 32.188 12.336 1 98.81 189 SER B CA 1
ATOM 6161 C C . SER B 1 189 ? -16.453 32.781 13.43 1 98.81 189 SER B C 1
ATOM 6163 O O . SER B 1 189 ? -16.062 32.812 14.602 1 98.81 189 SER B O 1
ATOM 6165 N N . ASP B 1 190 ? -17.641 33.25 13.062 1 98.88 190 ASP B N 1
ATOM 6166 C CA . ASP B 1 190 ? -18.594 33.75 14.047 1 98.88 190 ASP B CA 1
ATOM 6167 C C . ASP B 1 190 ? -19.078 32.625 14.961 1 98.88 190 ASP B C 1
ATOM 6169 O O . ASP B 1 190 ? -19.172 32.812 16.172 1 98.88 190 ASP B O 1
ATOM 6173 N N . ILE B 1 191 ? -19.359 31.5 14.359 1 98.94 191 ILE B N 1
ATOM 6174 C CA . ILE B 1 191 ? -19.859 30.344 15.102 1 98.94 191 ILE B CA 1
ATOM 6175 C C . ILE B 1 191 ? -18.812 29.906 16.125 1 98.94 191 ILE B C 1
ATOM 6177 O O . ILE B 1 191 ? -19.141 29.75 17.312 1 98.94 191 ILE B O 1
ATOM 6181 N N . PHE B 1 192 ? -17.578 29.734 15.719 1 98.94 192 PHE B N 1
ATOM 6182 C CA . PHE B 1 192 ? -16.531 29.281 16.625 1 98.94 192 PHE B CA 1
ATOM 6183 C C . PHE B 1 192 ? -16.312 30.266 17.75 1 98.94 192 PHE B C 1
ATOM 6185 O O . PHE B 1 192 ? -16.125 29.875 18.906 1 98.94 192 PHE B O 1
ATOM 6192 N N . THR B 1 193 ? -16.344 31.562 17.469 1 98.94 193 THR B N 1
ATOM 6193 C CA . THR B 1 193 ? -16.172 32.594 18.5 1 98.94 193 THR B CA 1
ATOM 6194 C C . THR B 1 193 ? -17.328 32.562 19.5 1 98.94 193 THR B C 1
ATOM 6196 O O . THR B 1 193 ? -17.109 32.594 20.703 1 98.94 193 THR B O 1
ATOM 6199 N N . ASP B 1 194 ? -18.531 32.438 18.953 1 98.94 194 ASP B N 1
ATOM 6200 C CA . ASP B 1 194 ? -19.703 32.406 19.812 1 98.94 194 ASP B CA 1
ATOM 6201 C C . ASP B 1 194 ? -19.656 31.188 20.734 1 98.94 194 ASP B C 1
ATOM 6203 O O . ASP B 1 194 ? -20 31.281 21.922 1 98.94 194 ASP B O 1
ATOM 6207 N N . GLN B 1 195 ? -19.234 30.078 20.203 1 98.94 195 GLN B N 1
ATOM 6208 C CA . GLN B 1 195 ? -19.141 28.859 21.016 1 98.94 195 GLN B CA 1
ATOM 6209 C C . GLN B 1 195 ? -18.047 29 22.078 1 98.94 195 GLN B C 1
ATOM 6211 O O . GLN B 1 195 ? -18.188 28.516 23.203 1 98.94 195 GLN B O 1
ATOM 6216 N N . ALA B 1 196 ? -16.938 29.641 21.734 1 98.94 196 ALA B N 1
ATOM 6217 C CA . ALA B 1 196 ? -15.875 29.906 22.703 1 98.94 196 ALA B CA 1
ATOM 6218 C C . ALA B 1 196 ? -16.375 30.828 23.812 1 98.94 196 ALA B C 1
ATOM 6220 O O . ALA B 1 196 ? -16.109 30.594 25 1 98.94 196 ALA B O 1
ATOM 6221 N N . ILE B 1 197 ? -17.109 31.859 23.453 1 98.88 197 ILE B N 1
ATOM 6222 C CA . ILE B 1 197 ? -17.656 32.812 24.406 1 98.88 197 ILE B CA 1
ATOM 6223 C C . ILE B 1 197 ? -18.625 32.094 25.359 1 98.88 197 ILE B C 1
ATOM 6225 O O . ILE B 1 197 ? -18.594 32.312 26.562 1 98.88 197 ILE B O 1
ATOM 6229 N N . ASN B 1 198 ? -19.5 31.234 24.781 1 98.81 198 ASN B N 1
ATOM 6230 C CA . ASN B 1 198 ? -20.422 30.453 25.609 1 98.81 198 ASN B CA 1
ATOM 6231 C C . ASN B 1 198 ? -19.672 29.562 26.594 1 98.81 198 ASN B C 1
ATOM 6233 O O . ASN B 1 198 ? -20.047 29.469 27.766 1 98.81 198 ASN B O 1
ATOM 6237 N N . PHE B 1 199 ? -18.672 28.922 26.234 1 98.75 199 PHE B N 1
ATOM 6238 C CA . PHE B 1 199 ? -17.844 28.062 27.078 1 98.75 199 PHE B CA 1
ATOM 6239 C C . PHE B 1 199 ? -17.234 28.859 28.219 1 98.75 199 PHE B C 1
ATOM 6241 O O . PHE B 1 199 ? -17.266 28.422 29.375 1 98.75 199 PHE B O 1
ATOM 6248 N N . ILE B 1 200 ? -16.641 30.062 27.859 1 98.75 200 ILE B N 1
ATOM 6249 C CA . ILE B 1 200 ? -16 30.906 28.844 1 98.75 200 ILE B CA 1
ATOM 6250 C C . ILE B 1 200 ? -17.047 31.375 29.875 1 98.75 200 ILE B C 1
ATOM 6252 O O . ILE B 1 200 ? -16.797 31.328 31.078 1 98.75 200 ILE B O 1
ATOM 6256 N N . ASP B 1 20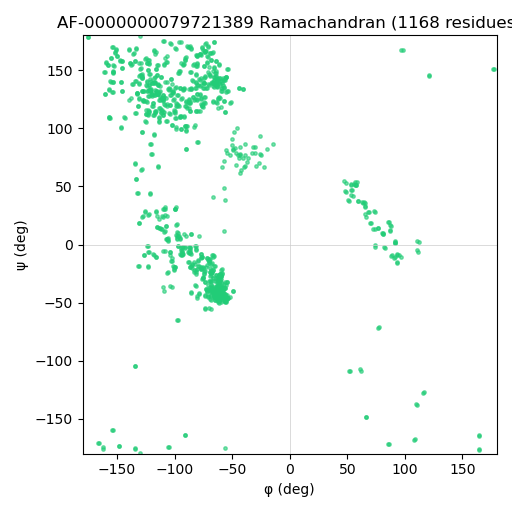1 ? -18.203 31.734 29.359 1 98.38 201 ASP B N 1
ATOM 6257 C CA . ASP B 1 201 ? -19.281 32.188 30.25 1 98.38 201 ASP B CA 1
ATOM 6258 C C . ASP B 1 201 ? -19.703 31.078 31.203 1 98.38 201 ASP B C 1
ATOM 6260 O O . ASP B 1 201 ? -19.891 31.328 32.406 1 98.38 201 ASP B O 1
ATOM 6264 N N . LYS B 1 202 ? -19.75 29.938 30.719 1 98.25 202 LYS B N 1
ATOM 6265 C CA . LYS B 1 202 ? -20.172 28.781 31.516 1 98.25 202 LYS B CA 1
ATOM 6266 C C . LYS B 1 202 ? -19.125 28.422 32.562 1 98.25 202 LYS B C 1
ATOM 6268 O O . LYS B 1 202 ? -19.453 27.906 33.625 1 98.25 202 LYS B O 1
ATOM 6273 N N . ASN B 1 203 ? -17.906 28.656 32.281 1 97.75 203 ASN B N 1
ATOM 6274 C CA . ASN B 1 203 ? -16.828 28.172 33.125 1 97.75 203 ASN B CA 1
ATOM 6275 C C . ASN B 1 203 ? -16.078 29.328 33.812 1 97.75 203 ASN B C 1
ATOM 6277 O O . ASN B 1 203 ? -14.922 29.172 34.188 1 97.75 203 ASN B O 1
ATOM 6281 N N . LYS B 1 204 ? -16.641 30.484 33.969 1 96.44 204 LYS B N 1
ATOM 6282 C CA . LYS B 1 204 ? -16 31.734 34.406 1 96.44 204 LYS B CA 1
ATOM 6283 C C . LYS B 1 204 ? -15.555 31.641 35.844 1 96.44 204 LYS B C 1
ATOM 6285 O O . LYS B 1 204 ? -14.75 32.469 36.312 1 96.44 204 LYS B O 1
ATOM 6290 N N . GLU B 1 205 ? -16.031 30.656 36.656 1 95.12 205 GLU B N 1
ATOM 6291 C CA . GLU B 1 205 ? -15.734 30.562 38.062 1 95.12 205 GLU B CA 1
ATOM 6292 C C . GLU B 1 205 ? -14.523 29.656 38.344 1 95.12 205 GLU B C 1
ATOM 6294 O O . GLU B 1 205 ? -14.062 29.531 39.469 1 95.12 205 GLU B O 1
ATOM 6299 N N . SER B 1 206 ? -14.055 29 37.344 1 94.25 206 SER B N 1
ATOM 6300 C CA . SER B 1 206 ? -12.883 28.125 37.438 1 94.25 206 SER B CA 1
ATOM 6301 C C . SER B 1 206 ? -11.906 28.438 36.312 1 94.25 206 SER B C 1
ATOM 6303 O O . SER B 1 206 ? -12.289 29 35.281 1 94.25 206 SER B O 1
ATOM 6305 N N . PRO B 1 207 ? -10.625 28.094 36.531 1 97.44 207 PRO B N 1
ATOM 6306 C CA . PRO B 1 207 ? -9.695 28.312 35.438 1 97.44 207 PRO B CA 1
ATOM 6307 C C . PRO B 1 207 ? -10.055 27.516 34.188 1 97.44 207 PRO B C 1
ATOM 6309 O O . PRO B 1 207 ? -10.477 26.359 34.312 1 97.44 207 PRO B O 1
ATOM 6312 N N . PHE B 1 208 ? -9.945 28.109 33.062 1 98.62 208 PHE B N 1
ATOM 6313 C CA . PHE B 1 208 ? -10.273 27.422 31.797 1 98.62 208 PHE B CA 1
ATOM 6314 C C . PHE B 1 208 ? -9.141 27.578 30.797 1 98.62 208 PHE B C 1
ATOM 6316 O O . PHE B 1 208 ? -8.305 28.469 30.922 1 98.62 208 PHE B O 1
ATOM 6323 N N . PHE B 1 209 ? -9.016 26.625 29.922 1 98.81 209 PHE B N 1
ATOM 6324 C CA . PHE B 1 209 ? -8.211 26.672 28.719 1 98.81 209 PHE B CA 1
ATOM 6325 C C . PHE B 1 209 ? -9.102 26.672 27.469 1 98.81 209 PHE B C 1
ATOM 6327 O O . PHE B 1 209 ? -9.805 25.703 27.203 1 98.81 209 PHE B O 1
ATOM 6334 N N . CYS B 1 210 ? -9.078 27.766 26.766 1 98.94 210 CYS B N 1
ATOM 6335 C CA . CYS B 1 210 ? -9.852 27.906 25.547 1 98.94 210 CYS B CA 1
ATOM 6336 C C . CYS B 1 210 ? -8.938 27.938 24.328 1 98.94 210 CYS B C 1
ATOM 6338 O O . CYS B 1 210 ? -8.133 28.859 24.156 1 98.94 210 CYS B O 1
ATOM 6340 N N . TYR B 1 211 ? -9.039 26.875 23.547 1 98.94 211 TYR B N 1
ATOM 6341 C CA . TYR B 1 211 ? -8.352 26.781 22.266 1 98.94 211 TYR B CA 1
ATOM 6342 C C . TYR B 1 211 ? -9.258 27.219 21.125 1 98.94 211 TYR B C 1
ATOM 6344 O O . TYR B 1 211 ? -10.156 26.484 20.719 1 98.94 211 TYR B O 1
ATOM 6352 N N . LEU B 1 212 ? -9.102 28.422 20.672 1 98.94 212 LEU B N 1
ATOM 6353 C CA . LEU B 1 212 ? -9.883 29 19.578 1 98.94 212 LEU B CA 1
ATOM 6354 C C . LEU B 1 212 ? -9.086 29 18.281 1 98.94 212 LEU B C 1
ATOM 6356 O O . LEU B 1 212 ? -8.227 29.859 18.078 1 98.94 212 LEU B O 1
ATOM 6360 N N . ALA B 1 213 ? -9.406 28.062 17.422 1 98.88 213 ALA B N 1
ATOM 6361 C CA . ALA B 1 213 ? -8.617 27.781 16.219 1 98.88 213 ALA B CA 1
ATOM 6362 C C . ALA B 1 213 ? -9.438 28.016 14.961 1 98.88 213 ALA B C 1
ATOM 6364 O O . ALA B 1 213 ? -10.102 27.109 14.453 1 98.88 213 ALA B O 1
ATOM 6365 N N . TYR B 1 214 ? -9.305 29.141 14.43 1 98.81 214 TYR B N 1
ATOM 6366 C CA . TYR B 1 214 ? -10.086 29.5 13.25 1 98.81 214 TYR B CA 1
ATOM 6367 C C . TYR B 1 214 ? -9.602 28.734 12.023 1 98.81 214 TYR B C 1
ATOM 6369 O O . TYR B 1 214 ? -8.398 28.594 11.805 1 98.81 214 TYR B O 1
ATOM 6377 N N . ASN B 1 215 ? -10.516 28.25 11.211 1 98.06 215 ASN B N 1
ATOM 6378 C CA . ASN B 1 215 ? -10.164 27.719 9.898 1 98.06 215 ASN B CA 1
ATOM 6379 C C . ASN B 1 215 ? -9.797 28.828 8.93 1 98.06 215 ASN B C 1
ATOM 6381 O O . ASN B 1 215 ? -8.961 28.641 8.039 1 98.06 215 ASN B O 1
ATOM 6385 N N . ALA B 1 216 ? -10.516 29.938 9.008 1 98 216 ALA B N 1
ATOM 6386 C CA . ALA B 1 216 ? -10.195 31.109 8.203 1 98 216 ALA B CA 1
ATOM 6387 C C . ALA B 1 216 ? -8.828 31.672 8.57 1 98 216 ALA B C 1
ATOM 6389 O O . ALA B 1 216 ? -8.398 31.578 9.727 1 98 216 ALA B O 1
ATOM 6390 N N . PRO B 1 217 ? -8.039 32.219 7.602 1 98.38 217 PRO B N 1
ATOM 6391 C CA . PRO B 1 217 ? -8.484 32.469 6.234 1 98.38 217 PRO B CA 1
ATOM 6392 C C . PRO B 1 217 ? -8.055 31.391 5.25 1 98.38 217 PRO B C 1
ATOM 6394 O O . PRO B 1 217 ? -7.691 31.703 4.109 1 98.38 217 PRO B O 1
ATOM 6397 N N . HIS B 1 218 ? -7.957 30.172 5.699 1 97.5 218 HIS B N 1
ATOM 6398 C CA . HIS B 1 218 ? -7.672 29.031 4.832 1 97.5 218 HIS B CA 1
ATOM 6399 C C . HIS B 1 218 ? -8.664 28.953 3.678 1 97.5 218 HIS B C 1
ATOM 6401 O O . HIS B 1 218 ? -9.805 29.422 3.803 1 97.5 218 HIS B O 1
ATOM 6407 N N . THR B 1 219 ? -8.258 28.406 2.508 1 95.88 219 THR B N 1
ATOM 6408 C CA . THR B 1 219 ? -9.18 28.125 1.412 1 95.88 219 THR B CA 1
ATOM 6409 C C . THR B 1 219 ? -10.242 27.125 1.848 1 95.88 219 THR B C 1
ATOM 6411 O O . THR B 1 219 ? -9.992 26.281 2.701 1 95.88 219 THR B O 1
ATOM 6414 N N . PRO B 1 220 ? -11.375 27.156 1.213 1 96.31 220 PRO B N 1
ATOM 6415 C CA . PRO B 1 220 ? -11.82 28.125 0.193 1 96.31 220 PRO B CA 1
ATOM 6416 C C . PRO B 1 220 ? -11.992 29.531 0.744 1 96.31 220 PRO B C 1
ATOM 6418 O O . PRO B 1 220 ? -12.438 29.703 1.881 1 96.31 220 PRO B O 1
ATOM 6421 N N . LEU B 1 221 ? -11.656 30.453 -0.093 1 97.75 221 LEU B N 1
ATOM 6422 C CA . LEU B 1 221 ? -11.719 31.844 0.353 1 97.75 221 LEU B CA 1
ATOM 6423 C C . LEU B 1 221 ? -13.156 32.375 0.29 1 97.75 221 LEU B C 1
ATOM 6425 O O . LEU B 1 221 ? -13.562 32.969 -0.712 1 97.75 221 LEU B O 1
ATOM 6429 N N . GLN B 1 222 ? -13.844 32.125 1.455 1 97.94 222 GLN B N 1
ATOM 6430 C CA . GLN B 1 222 ? -15.25 32.469 1.594 1 97.94 222 GLN B CA 1
ATOM 6431 C C . GLN B 1 222 ? -15.461 33.406 2.779 1 97.94 222 GLN B C 1
ATOM 6433 O O . GLN B 1 222 ? -14.969 33.156 3.879 1 97.94 222 GLN B O 1
ATOM 6438 N N . VAL B 1 223 ? -16.219 34.5 2.605 1 97.38 223 VAL B N 1
ATOM 6439 C CA . VAL B 1 223 ? -16.438 35.5 3.641 1 97.38 223 VAL B CA 1
ATOM 6440 C C . VAL B 1 223 ? -17.766 36.188 3.402 1 97.38 223 VAL B C 1
ATOM 6442 O O . VAL B 1 223 ? -18.219 36.312 2.262 1 97.38 223 VAL B O 1
ATOM 6445 N N . PRO B 1 224 ? -18.422 36.625 4.504 1 98 224 PRO B N 1
ATOM 6446 C CA . PRO B 1 224 ? -19.656 37.375 4.297 1 98 224 PRO B CA 1
ATOM 6447 C C . PRO B 1 224 ? -19.469 38.594 3.391 1 98 224 PRO B C 1
ATOM 6449 O O . PRO B 1 224 ? -18.453 39.281 3.49 1 98 224 PRO B O 1
ATOM 6452 N N . ASP B 1 225 ? -20.438 38.875 2.613 1 97.94 225 ASP B N 1
ATOM 6453 C CA . ASP B 1 225 ? -20.359 39.875 1.581 1 97.94 225 ASP B CA 1
ATOM 6454 C C . ASP B 1 225 ? -20.047 41.25 2.189 1 97.94 225 ASP B C 1
ATOM 6456 O O . ASP B 1 225 ? -19.328 42.062 1.595 1 97.94 225 ASP B O 1
ATOM 6460 N N . SER B 1 226 ? -20.625 41.531 3.307 1 98.44 226 SER B N 1
ATOM 6461 C CA . SER B 1 226 ? -20.422 42.812 3.949 1 98.44 226 SER B CA 1
ATOM 6462 C C . SER B 1 226 ? -18.938 43.062 4.223 1 98.44 226 SER B C 1
ATOM 6464 O O . SER B 1 226 ? -18.484 44.219 4.18 1 98.44 226 SER B O 1
ATOM 6466 N N . TYR B 1 227 ? -18.234 42.062 4.5 1 98.69 227 TYR B N 1
ATOM 6467 C CA . TYR B 1 227 ? -16.797 42.219 4.73 1 98.69 227 TYR B CA 1
ATOM 6468 C C . TYR B 1 227 ? -16.047 42.344 3.412 1 98.69 227 TYR B C 1
ATOM 6470 O O . TYR B 1 227 ? -15.117 43.156 3.295 1 98.69 227 TYR B O 1
ATOM 6478 N N . TYR B 1 228 ? -16.422 41.531 2.438 1 98.44 228 TYR B N 1
ATOM 6479 C CA . TYR B 1 228 ? -15.758 41.594 1.143 1 98.44 228 TYR B CA 1
ATOM 6480 C C . TYR B 1 228 ? -15.875 43 0.54 1 98.44 228 TYR B C 1
ATOM 6482 O O . TYR B 1 228 ? -14.93 43.5 -0.079 1 98.44 228 TYR B O 1
ATOM 6490 N N . GLN B 1 229 ? -17.016 43.625 0.723 1 98.44 229 GLN B N 1
ATOM 6491 C CA . GLN B 1 229 ? -17.297 44.938 0.144 1 98.44 229 GLN B CA 1
ATOM 6492 C C . GLN B 1 229 ? -16.297 45.969 0.654 1 98.44 229 GLN B C 1
ATOM 6494 O O . GLN B 1 229 ? -15.977 46.938 -0.054 1 98.44 229 GLN B O 1
ATOM 6499 N N . LYS B 1 230 ? -15.797 45.719 1.81 1 98.38 230 LYS B N 1
ATOM 6500 C CA . LYS B 1 230 ? -14.828 46.656 2.383 1 98.38 230 LYS B CA 1
ATOM 6501 C C . LYS B 1 230 ? -13.508 46.625 1.617 1 98.38 230 LYS B C 1
ATOM 6503 O O . LYS B 1 230 ? -12.719 47.562 1.678 1 98.38 230 LYS B O 1
ATOM 6508 N N . TYR B 1 231 ? -13.258 45.562 0.882 1 98.5 231 TYR B N 1
ATOM 6509 C CA . TYR B 1 231 ? -11.938 45.375 0.302 1 98.5 231 TYR B CA 1
ATOM 6510 C C . TYR B 1 231 ? -12.023 45.25 -1.214 1 98.5 231 TYR B C 1
ATOM 6512 O O . TYR B 1 231 ? -10.992 45.219 -1.899 1 98.5 231 TYR B O 1
ATOM 6520 N N . ARG B 1 232 ? -13.164 45.188 -1.779 1 97.69 232 ARG B N 1
ATOM 6521 C CA . ARG B 1 232 ? -13.414 44.844 -3.176 1 97.69 232 ARG B CA 1
ATOM 6522 C C . ARG B 1 232 ? -12.641 45.781 -4.109 1 97.69 232 ARG B C 1
ATOM 6524 O O . ARG B 1 232 ? -12.172 45.344 -5.168 1 97.69 232 ARG B O 1
ATOM 6531 N N . ASP B 1 233 ? -12.453 47.031 -3.707 1 97.38 233 ASP B N 1
ATOM 6532 C CA . ASP B 1 233 ? -11.938 48.031 -4.652 1 97.38 233 ASP B CA 1
ATOM 6533 C C . ASP B 1 233 ? -10.484 48.375 -4.34 1 97.38 233 ASP B C 1
ATOM 6535 O O . ASP B 1 233 ? -9.891 49.25 -4.996 1 97.38 233 ASP B O 1
ATOM 6539 N N . ILE B 1 234 ? -9.875 47.719 -3.412 1 97.62 234 ILE B N 1
ATOM 6540 C CA . ILE B 1 234 ? -8.492 48.062 -3.09 1 97.62 234 ILE B CA 1
ATOM 6541 C C . ILE B 1 234 ? -7.551 47.344 -4.066 1 97.62 234 ILE B C 1
ATOM 6543 O O . ILE B 1 234 ? -7.914 46.344 -4.68 1 97.62 234 ILE B O 1
ATOM 6547 N N . ASP B 1 235 ? -6.363 47.938 -4.266 1 97.81 235 ASP B N 1
ATOM 6548 C CA . ASP B 1 235 ? -5.227 47.25 -4.871 1 97.81 235 ASP B CA 1
ATOM 6549 C C . ASP B 1 235 ? -4.258 46.75 -3.803 1 97.81 235 ASP B C 1
ATOM 6551 O O . ASP B 1 235 ? -3.408 47.5 -3.324 1 97.81 235 ASP B O 1
ATOM 6555 N N . PRO B 1 236 ? -4.355 45.5 -3.49 1 97.31 236 PRO B N 1
ATOM 6556 C CA . PRO B 1 236 ? -3.57 44.969 -2.371 1 97.31 236 PRO B CA 1
ATOM 6557 C C . PRO B 1 236 ? -2.068 44.969 -2.645 1 97.31 236 PRO B C 1
ATOM 6559 O O . PRO B 1 236 ? -1.271 44.688 -1.746 1 97.31 236 PRO B O 1
ATOM 6562 N N . SER B 1 237 ? -1.659 45.25 -3.84 1 96 237 SER B N 1
ATOM 6563 C CA . SER B 1 237 ? -0.24 45.281 -4.176 1 96 237 SER B CA 1
ATOM 6564 C C . SER B 1 237 ? 0.317 46.688 -4.047 1 96 237 SER B C 1
ATOM 6566 O O . SER B 1 237 ? 1.532 46.906 -4.102 1 96 237 SER B O 1
ATOM 6568 N N . ALA B 1 238 ? -0.503 47.625 -3.84 1 95.56 238 ALA B N 1
ATOM 6569 C CA . ALA B 1 238 ? -0.082 49 -3.824 1 95.56 238 ALA B CA 1
ATOM 6570 C C . ALA B 1 238 ? 0.592 49.375 -2.502 1 95.56 238 ALA B C 1
ATOM 6572 O O . ALA B 1 238 ? 0.183 48.875 -1.441 1 95.56 238 ALA B O 1
ATOM 6573 N N . GLY B 1 239 ? 1.647 50.219 -2.564 1 93.62 239 GLY B N 1
ATOM 6574 C CA . GLY B 1 239 ? 2.242 50.812 -1.38 1 93.62 239 GLY B CA 1
ATOM 6575 C C . GLY B 1 239 ? 3.379 50 -0.802 1 93.62 239 GLY B C 1
ATOM 6576 O O . GLY B 1 239 ? 3.898 50.312 0.271 1 93.62 239 GLY B O 1
ATOM 6577 N N . PHE B 1 240 ? 3.66 48.938 -1.446 1 91.75 240 PHE B N 1
ATOM 6578 C CA . PHE B 1 240 ? 4.73 48.094 -0.947 1 91.75 240 PHE B CA 1
ATOM 6579 C C . PHE B 1 240 ? 5.977 48.219 -1.816 1 91.75 240 PHE B C 1
ATOM 6581 O O . PHE B 1 240 ? 5.898 48.656 -2.959 1 91.75 240 PHE B O 1
ATOM 6588 N N . GLY B 1 241 ? 7.176 47.781 -1.258 1 84.19 241 GLY B N 1
ATOM 6589 C CA . GLY B 1 241 ? 8.422 47.781 -2.002 1 84.19 241 GLY B CA 1
ATOM 6590 C C . GLY B 1 241 ? 9.211 49.062 -1.868 1 84.19 241 GLY B C 1
ATOM 6591 O O . GLY B 1 241 ? 10.398 49.125 -2.201 1 84.19 241 GLY B O 1
ATOM 6592 N N . LYS B 1 242 ? 8.656 50.094 -1.326 1 83.5 242 LYS B N 1
ATOM 6593 C CA . LYS B 1 242 ? 9.312 51.406 -1.259 1 83.5 242 LYS B CA 1
ATOM 6594 C C . LYS B 1 242 ? 10.234 51.5 -0.044 1 83.5 242 LYS B C 1
ATOM 6596 O O . LYS B 1 242 ? 11.156 52.312 -0.016 1 83.5 242 LYS B O 1
ATOM 6601 N N . ASP B 1 243 ? 10.07 50.656 0.864 1 84.81 243 ASP B N 1
ATOM 6602 C CA . ASP B 1 243 ? 10.859 50.688 2.09 1 84.81 243 ASP B CA 1
ATOM 6603 C C . ASP B 1 243 ? 12.055 49.75 1.993 1 84.81 243 ASP B C 1
ATOM 6605 O O . ASP B 1 243 ? 12.727 49.469 2.994 1 84.81 243 ASP B O 1
ATOM 6609 N N . GLY B 1 244 ? 12.281 49.156 0.878 1 85.62 244 GLY B N 1
ATOM 6610 C CA . GLY B 1 244 ? 13.445 48.312 0.669 1 85.62 244 GLY B CA 1
ATOM 6611 C C . GLY B 1 244 ? 13.156 46.844 0.883 1 85.62 244 GLY B C 1
ATOM 6612 O O . GLY B 1 244 ? 13.984 46 0.573 1 85.62 244 GLY B O 1
ATOM 6613 N N . LYS B 1 245 ? 12.023 46.469 1.413 1 92.44 245 LYS B N 1
ATOM 6614 C CA . LYS B 1 245 ? 11.641 45.062 1.57 1 92.44 245 LYS B CA 1
ATOM 6615 C C . LYS B 1 245 ? 11.234 44.469 0.231 1 92.44 245 LYS B C 1
ATOM 6617 O O . LYS B 1 245 ? 10.508 45.094 -0.545 1 92.44 245 LYS B O 1
ATOM 6622 N N . PRO B 1 246 ? 11.75 43.281 0.012 1 92.56 246 PRO B N 1
ATOM 6623 C CA . PRO B 1 246 ? 11.289 42.594 -1.206 1 92.56 246 PRO B CA 1
ATOM 6624 C C . PRO B 1 246 ? 9.773 42.406 -1.245 1 92.56 246 PRO B C 1
ATOM 6626 O O . PRO B 1 246 ? 9.141 42.25 -0.2 1 92.56 246 PRO B O 1
ATOM 6629 N N . PHE B 1 247 ? 9.172 42.562 -2.467 1 93.19 247 PHE B N 1
ATOM 6630 C CA . PHE B 1 247 ? 7.746 42.344 -2.674 1 93.19 247 PHE B CA 1
ATOM 6631 C C . PHE B 1 247 ? 7.496 41.594 -3.979 1 93.19 247 PHE B C 1
ATOM 6633 O O . PHE B 1 247 ? 7.926 42.062 -5.047 1 93.19 247 PHE B O 1
ATOM 6640 N N . SER B 1 248 ? 6.824 40.562 -3.904 1 91.31 248 SER B N 1
ATOM 6641 C CA . SER B 1 248 ? 6.551 39.719 -5.078 1 91.31 248 SER B CA 1
ATOM 6642 C C . SER B 1 248 ? 5.473 40.344 -5.957 1 91.31 248 SER B C 1
ATOM 6644 O O . SER B 1 248 ? 4.504 40.906 -5.449 1 91.31 248 SER B O 1
ATOM 6646 N N . LYS B 1 249 ? 5.645 40.188 -7.281 1 93.62 249 LYS B N 1
ATOM 6647 C CA . LYS B 1 249 ? 4.598 40.625 -8.211 1 93.62 249 LYS B CA 1
ATOM 6648 C C . LYS B 1 249 ? 3.326 39.781 -8.016 1 93.62 249 LYS B C 1
ATOM 6650 O O . LYS B 1 249 ? 3.389 38.562 -7.809 1 93.62 249 LYS B O 1
ATOM 6655 N N . MET B 1 250 ? 2.17 40.469 -8.07 1 96.81 250 MET B N 1
ATOM 6656 C CA . MET B 1 250 ? 0.883 39.812 -7.852 1 96.81 250 MET B CA 1
ATOM 6657 C C . MET B 1 250 ? 0.059 39.781 -9.133 1 96.81 250 MET B C 1
ATOM 6659 O O . MET B 1 250 ? -0.112 40.844 -9.781 1 96.81 250 MET B O 1
ATOM 6663 N N . SER B 1 251 ? -0.378 38.656 -9.523 1 97.81 251 SER B N 1
ATOM 6664 C CA . SER B 1 251 ? -1.354 38.562 -10.602 1 97.81 251 SER B CA 1
ATOM 6665 C C . SER B 1 251 ? -2.719 39.062 -10.164 1 97.81 251 SER B C 1
ATOM 6667 O O . SER B 1 251 ? -2.928 39.375 -8.984 1 97.81 251 SER B O 1
ATOM 6669 N N . GLU B 1 252 ? -3.662 39.219 -11.117 1 97.62 252 GLU B N 1
ATOM 6670 C CA . GLU B 1 252 ? -5.02 39.625 -10.766 1 97.62 252 GLU B CA 1
ATOM 6671 C C . GLU B 1 252 ? -5.691 38.594 -9.859 1 97.62 252 GLU B C 1
ATOM 6673 O O . GLU B 1 252 ? -6.465 38.969 -8.969 1 97.62 252 GLU B O 1
ATOM 6678 N N . LYS B 1 253 ? -5.414 37.406 -10.062 1 98.06 253 LYS B N 1
ATOM 6679 C CA . LYS B 1 253 ? -5.934 36.344 -9.18 1 98.06 253 LYS B CA 1
ATOM 6680 C C . LYS B 1 253 ? -5.367 36.5 -7.77 1 98.06 253 LYS B C 1
ATOM 6682 O O . LYS B 1 253 ? -6.086 36.312 -6.785 1 98.06 253 LYS B O 1
ATOM 6687 N N . ASP B 1 254 ? -4.059 36.75 -7.727 1 98.19 254 ASP B N 1
ATOM 6688 C CA . ASP B 1 254 ? -3.438 36.969 -6.426 1 98.19 254 ASP B CA 1
ATOM 6689 C C . ASP B 1 254 ? -4.109 38.125 -5.688 1 98.19 254 ASP B C 1
ATOM 6691 O O . ASP B 1 254 ? -4.352 38.031 -4.48 1 98.19 254 ASP B O 1
ATOM 6695 N N . LYS B 1 255 ? -4.367 39.156 -6.391 1 98.38 255 LYS B N 1
ATOM 6696 C CA . LYS B 1 255 ? -4.992 40.312 -5.801 1 98.38 255 LYS B CA 1
ATOM 6697 C C . LYS B 1 255 ? -6.391 40 -5.273 1 98.38 255 LYS B C 1
ATOM 6699 O O . LYS B 1 255 ? -6.75 40.406 -4.168 1 98.38 255 LYS B O 1
ATOM 6704 N N . GLU B 1 256 ? -7.137 39.344 -6.117 1 98.44 256 GLU B N 1
ATOM 6705 C CA . GLU B 1 256 ? -8.477 38.969 -5.688 1 98.44 256 GLU B CA 1
ATOM 6706 C C . GLU B 1 256 ? -8.414 38.062 -4.453 1 98.44 256 GLU B C 1
ATOM 6708 O O . GLU B 1 256 ? -9.211 38.219 -3.523 1 98.44 256 GLU B O 1
ATOM 6713 N N . ASP B 1 257 ? -7.527 37.125 -4.453 1 98.5 257 ASP B N 1
ATOM 6714 C CA . ASP B 1 257 ? -7.355 36.281 -3.291 1 98.5 257 ASP B CA 1
ATOM 6715 C C . ASP B 1 257 ? -6.984 37.094 -2.053 1 98.5 257 ASP B C 1
ATOM 6717 O O . ASP B 1 257 ? -7.496 36.812 -0.96 1 98.5 257 ASP B O 1
ATOM 6721 N N . ALA B 1 258 ? -6.086 38 -2.209 1 98.56 258 ALA B N 1
ATOM 6722 C CA . ALA B 1 258 ? -5.672 38.844 -1.09 1 98.56 258 ALA B CA 1
ATOM 6723 C C . ALA B 1 258 ? -6.855 39.625 -0.538 1 98.56 258 ALA B C 1
ATOM 6725 O O . ALA B 1 258 ? -7.004 39.781 0.679 1 98.56 258 ALA B O 1
ATOM 6726 N N . ARG B 1 259 ? -7.699 40.188 -1.418 1 98.75 259 ARG B N 1
ATOM 6727 C CA . ARG B 1 259 ? -8.891 40.906 -0.989 1 98.75 259 ARG B CA 1
ATOM 6728 C C . ARG B 1 259 ? -9.781 40.031 -0.112 1 98.75 259 ARG B C 1
ATOM 6730 O O . ARG B 1 259 ? -10.242 40.469 0.943 1 98.75 259 ARG B O 1
ATOM 6737 N N . LYS B 1 260 ? -9.992 38.844 -0.548 1 98.69 260 LYS B N 1
ATOM 6738 C CA . LYS B 1 260 ? -10.836 37.906 0.204 1 98.69 260 LYS B CA 1
ATOM 6739 C C . LYS B 1 260 ? -10.195 37.531 1.541 1 98.69 260 LYS B C 1
ATOM 6741 O O . LYS B 1 260 ? -10.875 37.5 2.568 1 98.69 260 LYS B O 1
ATOM 6746 N N . VAL B 1 261 ? -8.883 37.281 1.542 1 98.75 261 VAL B N 1
ATOM 6747 C CA . VAL B 1 261 ? -8.18 36.938 2.771 1 98.75 261 VAL B CA 1
ATOM 6748 C C . VAL B 1 261 ? -8.266 38.094 3.76 1 98.75 261 VAL B C 1
ATOM 6750 O O . VAL B 1 261 ? -8.547 37.906 4.941 1 98.75 261 VAL B O 1
ATOM 6753 N N . TYR B 1 262 ? -8.031 39.344 3.279 1 98.81 262 TYR B N 1
ATOM 6754 C CA . TYR B 1 262 ? -8.094 40.5 4.16 1 98.81 262 TYR B CA 1
ATOM 6755 C C . TYR B 1 262 ? -9.484 40.656 4.766 1 98.81 262 TYR B C 1
ATOM 6757 O O . TYR B 1 262 ? -9.617 41 5.938 1 98.81 262 TYR B O 1
ATOM 6765 N N . ALA B 1 263 ? -10.477 40.375 3.957 1 98.88 263 ALA B N 1
ATOM 6766 C CA . ALA B 1 263 ? -11.844 40.406 4.457 1 98.88 263 ALA B CA 1
ATOM 6767 C C . ALA B 1 263 ? -12.055 39.344 5.543 1 98.88 263 ALA B C 1
ATOM 6769 O O . ALA B 1 263 ? -12.695 39.625 6.562 1 98.88 263 ALA B O 1
ATOM 6770 N N . MET B 1 264 ? -11.594 38.188 5.332 1 98.88 264 MET B N 1
ATOM 6771 C CA . MET B 1 264 ? -11.711 37.094 6.312 1 98.88 264 MET B CA 1
ATOM 6772 C C . MET B 1 264 ? -10.969 37.438 7.598 1 98.88 264 MET B C 1
ATOM 6774 O O . MET B 1 264 ? -11.477 37.219 8.695 1 98.88 264 MET B O 1
ATOM 6778 N N . VAL B 1 265 ? -9.773 38 7.484 1 98.88 265 VAL B N 1
ATOM 6779 C CA . VAL B 1 265 ? -8.961 38.406 8.625 1 98.88 265 VAL B CA 1
ATOM 6780 C C . VAL B 1 265 ? -9.664 39.531 9.391 1 98.88 265 VAL B C 1
ATOM 6782 O O . VAL B 1 265 ? -9.641 39.562 10.625 1 98.88 265 VAL B O 1
ATOM 6785 N N . ASN B 1 266 ? -10.25 40.438 8.648 1 98.88 266 ASN B N 1
ATOM 6786 C CA . ASN B 1 266 ? -11.039 41.5 9.273 1 98.88 266 ASN B CA 1
ATOM 6787 C C . ASN B 1 266 ? -12.188 40.938 10.094 1 98.88 266 ASN B C 1
ATOM 6789 O O . ASN B 1 266 ? -12.484 41.406 11.188 1 98.88 266 ASN B O 1
ATOM 6793 N N . ASN B 1 267 ? -12.844 39.969 9.578 1 98.88 267 ASN B N 1
ATOM 6794 C CA . ASN B 1 267 ? -13.891 39.281 10.336 1 98.88 267 ASN B CA 1
ATOM 6795 C C . ASN B 1 267 ? -13.352 38.656 11.609 1 98.88 267 ASN B C 1
ATOM 6797 O O . ASN B 1 267 ? -13.969 38.75 12.672 1 98.88 267 ASN B O 1
ATOM 6801 N N . ILE B 1 268 ? -12.227 38 11.547 1 98.94 268 ILE B N 1
ATOM 6802 C CA . ILE B 1 268 ? -11.586 37.406 12.727 1 98.94 268 ILE B CA 1
ATOM 6803 C C . ILE B 1 268 ? -11.297 38.5 13.742 1 98.94 268 ILE B C 1
ATOM 6805 O O . ILE B 1 268 ? -11.531 38.344 14.938 1 98.94 268 ILE B O 1
ATOM 6809 N N . ASP B 1 269 ? -10.805 39.625 13.273 1 98.88 269 ASP B N 1
ATOM 6810 C CA . ASP B 1 269 ? -10.5 40.781 14.133 1 98.88 269 ASP B CA 1
ATOM 6811 C C . ASP B 1 269 ? -11.734 41.219 14.906 1 98.88 269 ASP B C 1
ATOM 6813 O O . ASP B 1 269 ? -11.68 41.406 16.125 1 98.88 269 ASP B O 1
ATOM 6817 N N . ASP B 1 270 ? -12.859 41.375 14.195 1 98.88 270 ASP B N 1
ATOM 6818 C CA . ASP B 1 270 ? -14.109 41.781 14.836 1 98.88 270 ASP B CA 1
ATOM 6819 C C . ASP B 1 270 ? -14.555 40.75 15.859 1 98.88 270 ASP B C 1
ATOM 6821 O O . ASP B 1 270 ? -15.07 41.094 16.922 1 98.88 270 ASP B O 1
ATOM 6825 N N . ASN B 1 271 ? -14.383 39.5 15.547 1 98.88 271 ASN B N 1
ATOM 6826 C CA . ASN B 1 271 ? -14.758 38.438 16.453 1 98.88 271 ASN B CA 1
ATOM 6827 C C . ASN B 1 271 ? -13.906 38.438 17.719 1 98.88 271 ASN B C 1
ATOM 6829 O O . ASN B 1 271 ? -14.414 38.219 18.812 1 98.88 271 ASN B O 1
ATOM 6833 N N . LEU B 1 272 ? -12.641 38.719 17.594 1 98.94 272 LEU B N 1
ATOM 6834 C CA . LEU B 1 272 ? -11.797 38.812 18.781 1 98.94 272 LEU B CA 1
ATOM 6835 C C . LEU B 1 272 ? -12.195 40.031 19.609 1 98.94 272 LEU B C 1
ATOM 6837 O O . LEU B 1 272 ? -12.109 40 20.844 1 98.94 272 LEU B O 1
ATOM 6841 N N . GLY B 1 273 ? -12.602 41.094 18.922 1 98.88 273 GLY B N 1
ATOM 6842 C CA . GLY B 1 273 ? -13.172 42.219 19.656 1 98.88 273 GLY B CA 1
ATOM 6843 C C . GLY B 1 273 ? -14.359 41.812 20.516 1 98.88 273 GLY B C 1
ATOM 6844 O O . GLY B 1 273 ? -14.453 42.219 21.672 1 98.88 273 GLY B O 1
ATOM 6845 N N . LYS B 1 274 ? -15.234 41.062 19.906 1 98.81 274 LYS B N 1
ATOM 6846 C CA . LYS B 1 274 ? -16.391 40.531 20.625 1 98.81 274 LYS B CA 1
ATOM 6847 C C . LYS B 1 274 ? -15.969 39.688 21.828 1 98.81 274 LYS B C 1
ATOM 6849 O O . LYS B 1 274 ? -16.531 39.812 22.922 1 98.81 274 LYS B O 1
ATOM 6854 N N . LEU B 1 275 ? -15.023 38.844 21.672 1 98.88 275 LEU B N 1
ATOM 6855 C CA . LEU B 1 275 ? -14.523 37.969 22.719 1 98.88 275 LEU B CA 1
ATOM 6856 C C . LEU B 1 275 ? -13.922 38.781 23.875 1 98.88 275 LEU B C 1
ATOM 6858 O O . LEU B 1 275 ? -14.219 38.531 25.031 1 98.88 275 LEU B O 1
ATOM 6862 N N . PHE B 1 276 ? -13.094 39.812 23.578 1 98.62 276 PHE B N 1
ATOM 6863 C CA . PHE B 1 276 ? -12.422 40.594 24.609 1 98.62 276 PHE B CA 1
ATOM 6864 C C . PHE B 1 276 ? -13.414 41.469 25.359 1 98.62 276 PHE B C 1
ATOM 6866 O O . PHE B 1 276 ? -13.281 41.656 26.562 1 98.62 276 PHE B O 1
ATOM 6873 N N . LYS B 1 277 ? -14.398 41.938 24.641 1 98.56 277 LYS B N 1
ATOM 6874 C CA . LYS B 1 277 ? -15.461 42.688 25.312 1 98.56 277 LYS B CA 1
ATOM 6875 C C . LYS B 1 277 ? -16.188 41.812 26.328 1 98.56 277 LYS B C 1
ATOM 6877 O O . LYS B 1 277 ? -16.516 42.281 27.422 1 98.56 277 LYS B O 1
ATOM 6882 N N . LYS B 1 278 ? -16.422 40.594 25.953 1 98.5 278 LYS B N 1
ATOM 6883 C CA . LYS B 1 278 ? -17.062 39.656 26.875 1 98.5 278 LYS B CA 1
ATOM 6884 C C . LYS B 1 278 ? -16.188 39.406 28.094 1 98.5 278 LYS B C 1
ATOM 6886 O O . LYS B 1 278 ? -16.688 39.312 29.219 1 98.5 278 LYS B O 1
ATOM 6891 N N . LEU B 1 279 ? -14.914 39.219 27.922 1 98.19 279 LEU B N 1
ATOM 6892 C CA . LEU B 1 279 ? -13.992 39.031 29.031 1 98.19 279 LEU B CA 1
ATOM 6893 C C . LEU B 1 279 ? -14.047 40.188 30.016 1 98.19 279 LEU B C 1
ATOM 6895 O O . LEU B 1 279 ? -14.055 40 31.234 1 98.19 279 LEU B O 1
ATOM 6899 N N . ASP B 1 280 ? -14.109 41.375 29.453 1 97.81 280 ASP B N 1
ATOM 6900 C CA . ASP B 1 280 ? -14.211 42.594 30.281 1 97.81 280 ASP B CA 1
ATOM 6901 C C . ASP B 1 280 ? -15.508 42.594 31.078 1 97.81 280 ASP B C 1
ATOM 6903 O O . ASP B 1 280 ? -15.508 42.875 32.281 1 97.81 280 ASP B O 1
ATOM 6907 N N . ALA B 1 281 ? -16.5 42.25 30.391 1 98.31 281 ALA B N 1
ATOM 6908 C CA . ALA B 1 281 ? -17.828 42.25 31.016 1 98.31 281 ALA B CA 1
ATOM 6909 C C . ALA B 1 281 ? -17.906 41.25 32.156 1 98.31 281 ALA B C 1
ATOM 6911 O O . ALA B 1 281 ? -18.609 41.5 33.156 1 98.31 281 ALA B O 1
ATOM 6912 N N . LEU B 1 282 ? -17.125 40.25 32.062 1 97.75 282 LEU B N 1
ATOM 6913 C CA . LEU B 1 282 ? -17.141 39.188 33.062 1 97.75 282 LEU B CA 1
ATOM 6914 C C . LEU B 1 282 ? -16.094 39.438 34.156 1 97.75 282 LEU B C 1
ATOM 6916 O O . LEU B 1 282 ? -16 38.688 35.125 1 97.75 282 LEU B O 1
ATOM 6920 N N . GLY B 1 283 ? -15.266 40.469 34 1 96.94 283 GLY B N 1
ATOM 6921 C CA . GLY B 1 283 ? -14.227 40.812 34.969 1 96.94 283 GLY B CA 1
ATOM 6922 C C . GLY B 1 283 ? -13.062 39.844 34.938 1 96.94 283 GLY B C 1
ATOM 6923 O O . GLY B 1 283 ? -12.406 39.594 35.938 1 96.94 283 GLY B O 1
ATOM 6924 N N . LEU B 1 284 ? -12.82 39.25 33.781 1 97.12 284 LEU B N 1
ATOM 6925 C CA . LEU B 1 284 ? -11.828 38.188 33.688 1 97.12 284 LEU B CA 1
ATOM 6926 C C . LEU B 1 284 ? -10.547 38.719 33.031 1 97.12 284 LEU B C 1
ATOM 6928 O O . LEU B 1 284 ? -9.516 38.031 33.062 1 97.12 284 LEU B O 1
ATOM 6932 N N . SER B 1 285 ? -10.445 39.875 32.531 1 96.19 285 SER B N 1
ATOM 6933 C CA . SER B 1 285 ? -9.391 40.375 31.641 1 96.19 285 SER B CA 1
ATOM 6934 C C . SER B 1 285 ? -8.039 40.344 32.344 1 96.19 285 SER B C 1
ATOM 6936 O O . SER B 1 285 ? -7.02 40 31.734 1 96.19 285 SER B O 1
ATOM 6938 N N . GLU B 1 286 ? -7.965 40.656 33.625 1 94.75 286 GLU B N 1
ATOM 6939 C CA . GLU B 1 286 ? -6.699 40.812 34.344 1 94.75 286 GLU B CA 1
ATOM 6940 C C . GLU B 1 286 ? -6.098 39.438 34.625 1 94.75 286 GLU B C 1
ATOM 6942 O O . GLU B 1 286 ? -4.875 39.281 34.719 1 94.75 286 GLU B O 1
ATOM 6947 N N . ASN B 1 287 ? -6.973 38.5 34.75 1 96.88 287 ASN B N 1
ATOM 6948 C CA . ASN B 1 287 ? -6.5 37.156 35.094 1 96.88 287 ASN B CA 1
ATOM 6949 C C . ASN B 1 287 ? -6.578 36.219 33.906 1 96.88 287 ASN B C 1
ATOM 6951 O O . ASN B 1 287 ? -6.859 35.031 34.062 1 96.88 287 ASN B O 1
ATOM 6955 N N . THR B 1 288 ? -6.551 36.656 32.719 1 97.88 288 THR B N 1
ATOM 6956 C CA . THR B 1 288 ? -6.578 35.812 31.547 1 97.88 288 THR B CA 1
ATOM 6957 C C . THR B 1 288 ? -5.316 36 30.719 1 97.88 288 THR B C 1
ATOM 6959 O O . THR B 1 288 ? -4.969 37.125 30.359 1 97.88 288 THR B O 1
ATOM 6962 N N . LEU B 1 289 ? -4.566 34.906 30.562 1 98.44 289 LEU B N 1
ATOM 6963 C CA . LEU B 1 289 ? -3.496 34.875 29.578 1 98.44 289 LEU B CA 1
ATOM 6964 C C . LEU B 1 289 ? -4.062 34.719 28.172 1 98.44 289 LEU B C 1
ATOM 6966 O O . LEU B 1 289 ? -4.777 33.75 27.891 1 98.44 289 LEU B O 1
ATOM 6970 N N . VAL B 1 290 ? -3.795 35.688 27.297 1 98.75 290 VAL B N 1
ATOM 6971 C CA . VAL B 1 290 ? -4.207 35.625 25.906 1 98.75 290 VAL B CA 1
ATOM 6972 C C . VAL B 1 290 ? -2.979 35.438 25.016 1 98.75 290 VAL B C 1
ATOM 6974 O O . VAL B 1 290 ? -2.037 36.219 25.078 1 98.75 290 VAL B O 1
ATOM 6977 N N . ILE B 1 291 ? -3 34.406 24.25 1 98.88 291 ILE B N 1
ATOM 6978 C CA . ILE B 1 291 ? -1.974 34.156 23.234 1 98.88 291 ILE B CA 1
ATOM 6979 C C . ILE B 1 291 ? -2.592 34.219 21.844 1 98.88 291 ILE B C 1
ATOM 6981 O O . ILE B 1 291 ? -3.646 33.656 21.594 1 98.88 291 ILE B O 1
ATOM 6985 N N . PHE B 1 292 ? -1.976 35 20.953 1 98.81 292 PHE B N 1
ATOM 6986 C CA . PHE B 1 292 ? -2.344 35.031 19.531 1 98.81 292 PHE B CA 1
ATOM 6987 C C . PHE B 1 292 ? -1.196 34.531 18.672 1 98.81 292 PHE B C 1
ATOM 6989 O O . PHE B 1 292 ? -0.053 34.969 18.828 1 98.81 292 PHE B O 1
ATOM 6996 N N . MET B 1 293 ? -1.525 33.625 17.734 1 98.81 293 MET B N 1
ATOM 6997 C CA . MET B 1 293 ? -0.536 33.156 16.766 1 98.81 293 MET B CA 1
ATOM 6998 C C . MET B 1 293 ? -1.208 32.688 15.484 1 98.81 293 MET B C 1
ATOM 7000 O O . MET B 1 293 ? -2.436 32.625 15.406 1 98.81 293 MET B O 1
ATOM 7004 N N . THR B 1 294 ? -0.42 32.438 14.461 1 98.38 294 THR B N 1
ATOM 7005 C CA . THR B 1 294 ? -0.869 31.781 13.242 1 98.38 294 THR B CA 1
ATOM 7006 C C . THR B 1 294 ? -0.129 30.453 13.039 1 98.38 294 THR B C 1
ATOM 700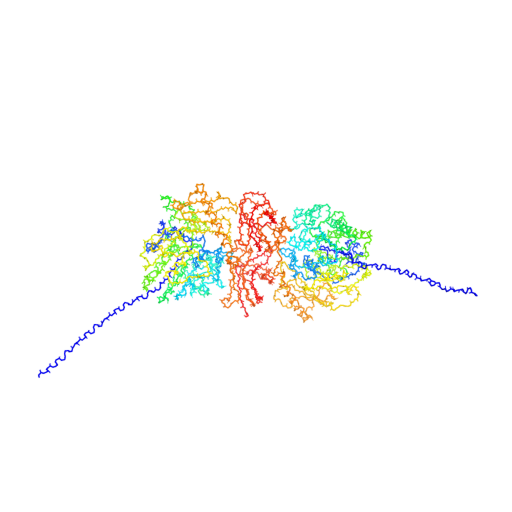8 O O . THR B 1 294 ? 0.816 30.156 13.766 1 98.38 294 THR B O 1
ATOM 7011 N N . ASP B 1 295 ? -0.581 29.625 12.156 1 98.44 295 ASP B N 1
ATOM 7012 C CA . ASP B 1 295 ? -0.083 28.25 12.188 1 98.44 295 ASP B CA 1
ATOM 7013 C C . ASP B 1 295 ? 0.947 28.016 11.086 1 98.44 295 ASP B C 1
ATOM 7015 O O . ASP B 1 295 ? 1.673 27.016 11.102 1 98.44 295 ASP B O 1
ATOM 7019 N N . ASN B 1 296 ? 1.08 28.875 10.109 1 98.69 296 ASN B N 1
ATOM 7020 C CA . ASN B 1 296 ? 2.102 28.891 9.07 1 98.69 296 ASN B CA 1
ATOM 7021 C C . ASN B 1 296 ? 1.979 30.125 8.18 1 98.69 296 ASN B C 1
ATOM 7023 O O . ASN B 1 296 ? 1.161 31.016 8.445 1 98.69 296 ASN B O 1
ATOM 7027 N N . GLY B 1 297 ? 2.887 30.266 7.195 1 98.31 297 GLY B N 1
ATOM 7028 C CA . GLY B 1 297 ? 2.777 31.344 6.219 1 98.31 297 GLY B CA 1
ATOM 7029 C C . GLY B 1 297 ? 1.554 31.203 5.328 1 98.31 297 GLY B C 1
ATOM 7030 O O . GLY B 1 297 ? 0.817 30.219 5.418 1 98.31 297 GLY B O 1
ATOM 7031 N N . PRO B 1 298 ? 1.341 32.219 4.512 1 98.19 298 PRO B N 1
ATOM 7032 C CA . PRO B 1 298 ? 0.138 32.25 3.676 1 98.19 298 PRO B CA 1
ATOM 7033 C C . PRO B 1 298 ? 0.226 31.266 2.504 1 98.19 298 PRO B C 1
ATOM 7035 O O . PRO B 1 298 ? 1.324 30.953 2.037 1 98.19 298 PRO B O 1
ATOM 7038 N N . GLN B 1 299 ? -0.923 30.828 2.057 1 97.38 299 GLN B N 1
ATOM 7039 C CA . GLN B 1 299 ? -0.982 29.906 0.921 1 97.38 299 GLN B CA 1
ATOM 7040 C C . GLN B 1 299 ? -0.853 30.656 -0.4 1 97.38 299 GLN B C 1
ATOM 7042 O O . GLN B 1 299 ? -0.13 30.234 -1.3 1 97.38 299 GLN B O 1
ATOM 7047 N N . GLN B 1 300 ? -1.548 31.781 -0.569 1 97 300 GLN B N 1
ATOM 7048 C CA . GLN B 1 300 ? -1.528 32.562 -1.801 1 97 300 GLN B CA 1
ATOM 7049 C C . GLN B 1 300 ? -0.492 33.688 -1.727 1 97 300 GLN B C 1
ATOM 7051 O O . GLN B 1 300 ? -0.182 34.188 -0.641 1 97 300 GLN B O 1
ATOM 7056 N N . THR B 1 301 ? -0.07 34.094 -2.867 1 97.44 301 THR B N 1
ATOM 7057 C CA . THR B 1 301 ? 0.877 35.188 -2.959 1 97.44 301 THR B CA 1
ATOM 7058 C C . THR B 1 301 ? 0.232 36.5 -2.498 1 97.44 301 THR B C 1
ATOM 7060 O O . THR B 1 301 ? -0.804 36.906 -3.027 1 97.44 301 THR B O 1
ATOM 7063 N N . ARG B 1 302 ? 0.853 37.125 -1.491 1 97 302 ARG B N 1
ATOM 7064 C CA . ARG B 1 302 ? 0.51 38.438 -0.989 1 97 302 ARG B CA 1
ATOM 7065 C C . ARG B 1 302 ? 1.612 39 -0.087 1 97 302 ARG B C 1
ATOM 7067 O O . ARG B 1 302 ? 2.732 38.5 -0.088 1 97 302 ARG B O 1
ATOM 7074 N N . TYR B 1 303 ? 1.333 40.094 0.569 1 96.5 303 TYR B N 1
ATOM 7075 C CA . TYR B 1 303 ? 2.332 40.75 1.4 1 96.5 303 TYR B CA 1
ATOM 7076 C C . TYR B 1 303 ? 2.777 39.844 2.543 1 96.5 303 TYR B C 1
ATOM 7078 O O . TYR B 1 303 ? 1.948 39.344 3.316 1 96.5 303 TYR B O 1
ATOM 7086 N N . VAL B 1 304 ? 4.129 39.594 2.67 1 96.38 304 VAL B N 1
ATOM 7087 C CA . VAL B 1 304 ? 4.684 38.781 3.732 1 96.38 304 VAL B CA 1
ATOM 7088 C C . VAL B 1 304 ? 5.801 39.531 4.449 1 96.38 304 VAL B C 1
ATOM 7090 O O . VAL B 1 304 ? 6.742 38.906 4.961 1 96.38 304 VAL B O 1
ATOM 7093 N N . SER B 1 305 ? 5.793 40.812 4.41 1 95.69 305 SER B N 1
ATOM 7094 C CA . SER B 1 305 ? 6.734 41.688 5.105 1 95.69 305 SER B CA 1
ATOM 7095 C C . SER B 1 305 ? 8.156 41.469 4.605 1 95.69 305 SER B C 1
ATOM 7097 O O . SER B 1 305 ? 9.102 41.406 5.398 1 95.69 305 SER B O 1
ATOM 7099 N N . GLY B 1 306 ? 8.289 41.219 3.357 1 95.56 306 GLY B N 1
ATOM 7100 C CA . GLY B 1 306 ? 9.594 41.125 2.705 1 95.56 306 GLY B CA 1
ATOM 7101 C C . GLY B 1 306 ? 10.203 39.75 2.738 1 95.56 306 GLY B C 1
ATOM 7102 O O . GLY B 1 306 ? 11.156 39.469 2.014 1 95.56 306 GLY B O 1
ATOM 7103 N N . MET B 1 307 ? 9.641 38.875 3.465 1 96.75 307 MET B N 1
ATOM 7104 C CA . MET B 1 307 ? 10.242 37.562 3.674 1 96.75 307 MET B CA 1
ATOM 7105 C C . MET B 1 307 ? 10.078 36.688 2.434 1 96.75 307 MET B C 1
ATOM 7107 O O . MET B 1 307 ? 9.344 37.031 1.512 1 96.75 307 MET B O 1
ATOM 7111 N N . ARG B 1 308 ? 10.805 35.562 2.414 1 97.06 308 ARG B N 1
ATOM 7112 C CA . ARG B 1 308 ? 10.828 34.656 1.281 1 97.06 308 ARG B CA 1
ATOM 7113 C C . ARG B 1 308 ? 10.008 33.406 1.576 1 97.06 308 ARG B C 1
ATOM 7115 O O . ARG B 1 308 ? 10.086 32.844 2.674 1 97.06 308 ARG B O 1
ATOM 7122 N N . GLY B 1 309 ? 9.156 33 0.549 1 97.06 309 GLY B N 1
ATOM 7123 C CA . GLY B 1 309 ? 8.438 31.75 0.666 1 97.06 309 GLY B CA 1
ATOM 7124 C C . GLY B 1 309 ? 7.02 31.922 1.174 1 97.06 309 GLY B C 1
ATOM 7125 O O . GLY B 1 309 ? 6.625 33.031 1.579 1 97.06 309 GLY B O 1
ATOM 7126 N N . LEU B 1 310 ? 6.262 30.891 1.068 1 98 310 LEU B N 1
ATOM 7127 C CA . LEU B 1 310 ? 4.871 30.766 1.487 1 98 310 LEU B CA 1
ATOM 7128 C C . LEU B 1 310 ? 4.648 29.453 2.244 1 98 310 LEU B C 1
ATOM 7130 O O . LEU B 1 310 ? 5.613 28.781 2.598 1 98 310 LEU B O 1
ATOM 7134 N N . LYS B 1 311 ? 3.375 29.219 2.588 1 98.38 311 LYS B N 1
ATOM 7135 C CA . LYS B 1 311 ? 3.029 27.922 3.158 1 98.38 311 LYS B CA 1
ATOM 7136 C C . LYS B 1 311 ? 3.756 26.781 2.434 1 98.38 311 LYS B C 1
ATOM 7138 O O . LYS B 1 311 ? 3.824 26.781 1.202 1 98.38 311 LYS B O 1
ATOM 7143 N N . GLY B 1 312 ? 4.32 25.859 3.223 1 98.19 312 GLY B N 1
ATOM 7144 C CA . GLY B 1 312 ? 5.02 24.734 2.637 1 98.19 312 GLY B CA 1
ATOM 7145 C C . GLY B 1 312 ? 6.508 24.969 2.463 1 98.19 312 GLY B C 1
ATOM 7146 O O . GLY B 1 312 ? 7.273 24.031 2.25 1 98.19 312 GLY B O 1
ATOM 7147 N N . ASP B 1 313 ? 6.977 26.234 2.564 1 98.38 313 ASP B N 1
ATOM 7148 C CA . ASP B 1 313 ? 8.391 26.562 2.404 1 98.38 313 ASP B CA 1
ATOM 7149 C C . ASP B 1 313 ? 9.086 26.672 3.76 1 98.38 313 ASP B C 1
ATOM 7151 O O . ASP B 1 313 ? 8.492 27.156 4.73 1 98.38 313 ASP B O 1
ATOM 7155 N N . VAL B 1 314 ? 10.336 26.312 3.775 1 98.62 314 VAL B N 1
ATOM 7156 C CA . VAL B 1 314 ? 11.117 26.391 5.008 1 98.62 314 VAL B CA 1
ATOM 7157 C C . VAL B 1 314 ? 11.719 27.781 5.141 1 98.62 314 VAL B C 1
ATOM 7159 O O . VAL B 1 314 ? 12.367 28.094 6.145 1 98.62 314 VAL B O 1
ATOM 7162 N N . TYR B 1 315 ? 11.531 28.688 4.168 1 98.56 315 TYR B N 1
ATOM 7163 C CA . TYR B 1 315 ? 11.961 30.078 4.266 1 98.56 315 TYR B CA 1
ATOM 7164 C C . TYR B 1 315 ? 11.062 30.859 5.219 1 98.56 315 TYR B C 1
ATOM 7166 O O . TYR B 1 315 ? 9.977 30.406 5.57 1 98.56 315 TYR B O 1
ATOM 7174 N N . ASN B 1 316 ? 11.484 31.984 5.59 1 98.12 316 ASN B N 1
ATOM 7175 C CA . ASN B 1 316 ? 10.852 32.719 6.676 1 98.12 316 ASN B CA 1
ATOM 7176 C C . ASN B 1 316 ? 9.406 33.094 6.34 1 98.12 316 ASN B C 1
ATOM 7178 O O . ASN B 1 316 ? 8.555 33.156 7.227 1 98.12 316 ASN B O 1
ATOM 7182 N N . GLY B 1 317 ? 9.109 33.281 5.082 1 98 317 GLY B N 1
ATOM 7183 C CA . GLY B 1 317 ? 7.742 33.594 4.703 1 98 317 GLY B CA 1
ATOM 7184 C C . GLY B 1 317 ? 6.785 32.438 4.98 1 98 317 GLY B C 1
ATOM 7185 O O . GLY B 1 317 ? 5.57 32.625 5.051 1 98 317 GLY B O 1
ATOM 7186 N N . GLY B 1 318 ? 7.352 31.266 5.145 1 98.5 318 GLY B N 1
ATOM 7187 C CA . GLY B 1 318 ? 6.535 30.094 5.402 1 98.5 318 GLY B CA 1
ATOM 7188 C C . GLY B 1 318 ? 6.504 29.688 6.867 1 98.5 318 GLY B C 1
ATOM 7189 O O . GLY B 1 318 ? 5.582 29 7.309 1 98.5 318 GLY B O 1
ATOM 7190 N N . VAL B 1 319 ? 7.492 30.172 7.68 1 98.69 319 VAL B N 1
ATOM 7191 C CA . VAL B 1 319 ? 7.621 29.531 8.984 1 98.69 319 VAL B CA 1
ATOM 7192 C C . VAL B 1 319 ? 7.699 30.594 10.078 1 98.69 319 VAL B C 1
ATOM 7194 O O . VAL B 1 319 ? 7.57 30.281 11.266 1 98.69 319 VAL B O 1
ATOM 7197 N N . ARG B 1 320 ? 8.008 31.844 9.82 1 98.56 320 ARG B N 1
ATOM 7198 C CA . ARG B 1 320 ? 7.992 32.906 10.828 1 98.56 320 ARG B CA 1
ATOM 7199 C C . ARG B 1 320 ? 6.605 33.531 10.938 1 98.56 320 ARG B C 1
ATOM 7201 O O . ARG B 1 320 ? 6.062 34.031 9.938 1 98.56 320 ARG B O 1
ATOM 7208 N N . VAL B 1 321 ? 6.043 33.562 12.141 1 98.62 321 VAL B N 1
ATOM 7209 C CA . VAL B 1 321 ? 4.668 34 12.289 1 98.62 321 VAL B CA 1
ATOM 7210 C C . VAL B 1 321 ? 4.559 34.938 13.5 1 98.62 321 VAL B C 1
ATOM 7212 O O . VAL B 1 321 ? 5.477 35 14.328 1 98.62 321 VAL B O 1
ATOM 7215 N N . PRO B 1 322 ? 3.418 35.688 13.555 1 98.44 322 PRO B N 1
ATOM 7216 C CA . PRO B 1 322 ? 3.164 36.469 14.758 1 98.44 322 PRO B CA 1
ATOM 7217 C C . PRO B 1 322 ? 2.912 35.625 15.992 1 98.44 322 PRO B C 1
ATOM 7219 O O . PRO B 1 322 ? 2.252 34.562 15.898 1 98.44 322 PRO B O 1
ATOM 7222 N N . PHE B 1 323 ? 3.463 36.062 17.078 1 98.75 323 PHE B N 1
ATOM 7223 C CA . PHE B 1 323 ? 3.195 35.438 18.375 1 98.75 323 PHE B CA 1
ATOM 7224 C C . PHE B 1 323 ? 3.148 36.531 19.469 1 98.75 323 PHE B C 1
ATOM 7226 O O . PHE B 1 323 ? 4.172 37.125 19.797 1 98.75 323 PHE B O 1
ATOM 7233 N N . TYR B 1 324 ? 1.95 36.781 19.969 1 98.81 324 TYR B N 1
ATOM 7234 C CA . TYR B 1 324 ? 1.699 37.781 21 1 98.81 324 TYR B CA 1
ATOM 7235 C C . TYR B 1 324 ? 1.206 37.125 22.281 1 98.81 324 TYR B C 1
ATOM 7237 O O . TYR B 1 324 ? 0.334 36.25 22.25 1 98.81 324 TYR B O 1
ATOM 7245 N N . LEU B 1 325 ? 1.786 37.5 23.391 1 98.62 325 LEU B N 1
ATOM 7246 C CA . LEU B 1 325 ? 1.412 36.969 24.703 1 98.62 325 LEU B CA 1
ATOM 7247 C C . LEU B 1 325 ? 1.062 38.125 25.656 1 98.62 325 LEU B C 1
ATOM 7249 O O . LEU B 1 325 ? 1.916 38.938 25.969 1 98.62 325 LEU B O 1
ATOM 7253 N N . LYS B 1 326 ? -0.215 38.188 26.094 1 98.31 326 LYS B N 1
ATOM 7254 C CA . LYS B 1 326 ? -0.682 39.188 27.031 1 98.31 326 LYS B CA 1
ATOM 7255 C C . LYS B 1 326 ? -1.133 38.531 28.344 1 98.31 326 LYS B C 1
ATOM 7257 O O . LYS B 1 326 ? -2.084 37.75 28.359 1 98.31 326 LYS B O 1
ATOM 7262 N N . TYR B 1 327 ? -0.465 38.812 29.312 1 97.06 327 TYR B N 1
ATOM 7263 C CA . TYR B 1 327 ? -0.805 38.438 30.672 1 97.06 327 TYR B CA 1
ATOM 7264 C C . TYR B 1 327 ? -0.37 39.5 31.688 1 97.06 327 TYR B C 1
ATOM 7266 O O . TYR B 1 327 ? 0.767 39.469 32.156 1 97.06 327 TYR B O 1
ATOM 7274 N N . PRO B 1 328 ? -1.261 40.281 32.125 1 92.06 328 PRO B N 1
ATOM 7275 C CA . PRO B 1 328 ? -0.924 41.469 32.906 1 92.06 328 PRO B CA 1
ATOM 7276 C C . PRO B 1 328 ? -0.177 41.094 34.219 1 92.06 328 PRO B C 1
ATOM 7278 O O . PRO B 1 328 ? 0.648 41.906 34.688 1 92.06 328 PRO B O 1
ATOM 7281 N N . ALA B 1 329 ? -0.42 40 34.781 1 91.19 329 ALA B N 1
ATOM 7282 C CA . ALA B 1 329 ? 0.227 39.625 36.031 1 91.19 329 ALA B CA 1
ATOM 7283 C C . ALA B 1 329 ? 1.703 39.281 35.812 1 91.19 329 ALA B C 1
ATOM 7285 O O . ALA B 1 329 ? 2.498 39.344 36.75 1 91.19 329 ALA B O 1
ATOM 7286 N N . LEU B 1 330 ? 2.057 39.031 34.625 1 92.25 330 LEU B N 1
ATOM 7287 C CA . LEU B 1 330 ? 3.424 38.625 34.344 1 92.25 330 LEU B CA 1
ATOM 7288 C C . LEU B 1 330 ? 4.211 39.781 33.719 1 92.25 330 LEU B C 1
ATOM 7290 O O . LEU B 1 330 ? 5.426 39.875 33.906 1 92.25 330 LEU B O 1
ATOM 7294 N N . SER B 1 331 ? 3.523 40.562 32.906 1 92.5 331 SER B N 1
ATOM 7295 C CA . SER B 1 331 ? 4.16 41.656 32.219 1 92.5 331 SER B CA 1
ATOM 7296 C C . SER B 1 331 ? 3.152 42.781 31.891 1 92.5 331 SER B C 1
ATOM 7298 O O . SER B 1 331 ? 1.993 42.5 31.578 1 92.5 331 SER B O 1
ATOM 7300 N N . LYS B 1 332 ? 3.676 44.031 31.891 1 89.62 332 LYS B N 1
ATOM 7301 C CA . LYS B 1 332 ? 2.836 45.156 31.531 1 89.62 332 LYS B CA 1
ATOM 7302 C C . LYS B 1 332 ? 2.621 45.25 30.031 1 89.62 332 LYS B C 1
ATOM 7304 O O . LYS B 1 332 ? 1.777 46 29.547 1 89.62 332 LYS B O 1
ATOM 7309 N N . GLY B 1 333 ? 3.316 44.469 29.328 1 91.69 333 GLY B N 1
ATOM 7310 C CA . GLY B 1 333 ? 3.164 44.406 27.875 1 91.69 333 GLY B CA 1
ATOM 7311 C C . GLY B 1 333 ? 4 45.438 27.156 1 91.69 333 GLY B C 1
ATOM 7312 O O . GLY B 1 333 ? 4.992 45.938 27.688 1 91.69 333 GLY B O 1
ATOM 7313 N N . ASP B 1 334 ? 3.771 45.531 25.859 1 95.44 334 ASP B N 1
ATOM 7314 C CA . ASP B 1 334 ? 4.477 46.469 24.969 1 95.44 334 ASP B CA 1
ATOM 7315 C C . ASP B 1 334 ? 5.984 46.219 25.031 1 95.44 334 ASP B C 1
ATOM 7317 O O . ASP B 1 334 ? 6.746 47.156 25.297 1 95.44 334 ASP B O 1
ATOM 7321 N N . LYS B 1 335 ? 6.324 45.031 24.797 1 96.69 335 LYS B N 1
ATOM 7322 C CA . LYS B 1 335 ? 7.711 44.594 24.875 1 96.69 335 LYS B CA 1
ATOM 7323 C C . LYS B 1 335 ? 8.055 43.688 23.703 1 96.69 335 LYS B C 1
ATOM 7325 O O . LYS B 1 335 ? 7.246 42.844 23.312 1 96.69 335 LYS B O 1
ATOM 7330 N N . ASP B 1 336 ? 9.266 43.938 23.172 1 97.44 336 ASP B N 1
ATOM 7331 C CA . ASP B 1 336 ? 9.758 43.094 22.078 1 97.44 336 ASP B CA 1
ATOM 7332 C C . ASP B 1 336 ? 10.773 42.094 22.594 1 97.44 336 ASP B C 1
ATOM 7334 O O . ASP B 1 336 ? 11.633 42.406 23.406 1 97.44 336 ASP B O 1
ATOM 7338 N N . VAL B 1 337 ? 10.625 40.875 22.25 1 97.88 337 VAL B N 1
ATOM 7339 C CA . VAL B 1 337 ? 11.609 39.812 22.453 1 97.88 337 VAL B CA 1
ATOM 7340 C C . VAL B 1 337 ? 12.172 39.375 21.094 1 97.88 337 VAL B C 1
ATOM 7342 O O . VAL B 1 337 ? 11.422 38.938 20.219 1 97.88 337 VAL B O 1
ATOM 7345 N N . GLU B 1 338 ? 13.477 39.406 20.938 1 96.38 338 GLU B N 1
ATOM 7346 C CA . GLU B 1 338 ? 14.094 39.125 19.656 1 96.38 338 GLU B CA 1
ATOM 7347 C C . GLU B 1 338 ? 14.711 37.75 19.625 1 96.38 338 GLU B C 1
ATOM 7349 O O . GLU B 1 338 ? 15.109 37.25 18.562 1 96.38 338 GLU B O 1
ATOM 7354 N N . THR B 1 339 ? 14.789 37.062 20.781 1 97.06 339 THR B N 1
ATOM 7355 C CA . THR B 1 339 ? 15.32 35.719 20.859 1 97.06 339 THR B CA 1
ATOM 7356 C C . THR B 1 339 ? 14.492 34.75 20.016 1 97.06 339 THR B C 1
ATOM 7358 O O . THR B 1 339 ? 13.266 34.844 19.984 1 97.06 339 THR B O 1
ATOM 7361 N N . MET B 1 340 ? 15.195 33.812 19.328 1 97.31 340 MET B N 1
ATOM 7362 C CA . MET B 1 340 ? 14.516 32.812 18.516 1 97.31 340 MET B CA 1
ATOM 7363 C C . MET B 1 340 ? 13.648 31.906 19.375 1 97.31 340 MET B C 1
ATOM 7365 O O . MET B 1 340 ? 14.141 31.312 20.344 1 97.31 340 MET B O 1
ATOM 7369 N N . THR B 1 341 ? 12.367 31.859 19.094 1 98.5 341 THR B N 1
ATOM 7370 C CA . THR B 1 341 ? 11.398 31.016 19.797 1 98.5 341 THR B CA 1
ATOM 7371 C C . THR B 1 341 ? 10.508 30.281 18.797 1 98.5 341 THR B C 1
ATOM 7373 O O . THR B 1 341 ? 10.586 30.516 17.578 1 98.5 341 THR B O 1
ATOM 7376 N N . ALA B 1 342 ? 9.727 29.281 19.297 1 98.81 342 ALA B N 1
ATOM 7377 C CA . ALA B 1 342 ? 8.969 28.438 18.359 1 98.81 342 ALA B CA 1
ATOM 7378 C C . ALA B 1 342 ? 7.688 27.922 19.016 1 98.81 342 ALA B C 1
ATOM 7380 O O . ALA B 1 342 ? 7.508 28.031 20.219 1 98.81 342 ALA B O 1
ATOM 7381 N N . HIS B 1 343 ? 6.867 27.375 18.141 1 98.75 343 HIS B N 1
ATOM 7382 C CA . HIS B 1 343 ? 5.582 26.828 18.547 1 98.75 343 HIS B CA 1
ATOM 7383 C C . HIS B 1 343 ? 5.773 25.703 19.562 1 98.75 343 HIS B C 1
ATOM 7385 O O . HIS B 1 343 ? 4.918 25.484 20.422 1 98.75 343 HIS B O 1
ATOM 7391 N N . LEU B 1 344 ? 6.867 25.016 19.562 1 98.5 344 LEU B N 1
ATOM 7392 C CA . LEU B 1 344 ? 7.125 23.953 20.531 1 98.5 344 LEU B CA 1
ATOM 7393 C C . LEU B 1 344 ? 7.391 24.516 21.906 1 98.5 344 LEU B C 1
ATOM 7395 O O . LEU B 1 344 ? 7.367 23.797 22.906 1 98.5 344 LEU B O 1
ATOM 7399 N N . ASP B 1 345 ? 7.59 25.781 22.094 1 98.88 345 ASP B N 1
ATOM 7400 C CA . ASP B 1 345 ? 7.922 26.422 23.359 1 98.88 345 ASP B CA 1
ATOM 7401 C C . ASP B 1 345 ? 6.66 26.766 24.156 1 98.88 345 ASP B C 1
ATOM 7403 O O . ASP B 1 345 ? 6.738 27.109 25.328 1 98.88 345 ASP B O 1
ATOM 7407 N N . VAL B 1 346 ? 5.492 26.578 23.562 1 98.94 346 VAL B N 1
ATOM 7408 C CA . VAL B 1 346 ? 4.258 27.047 24.172 1 98.94 346 VAL B CA 1
ATOM 7409 C C . VAL B 1 346 ? 3.895 26.141 25.359 1 98.94 346 VAL B C 1
ATOM 7411 O O . VAL B 1 346 ? 3.562 26.625 26.438 1 98.94 346 VAL B O 1
ATOM 7414 N N . LEU B 1 347 ? 4.016 24.828 25.156 1 98.88 347 LEU B N 1
ATOM 7415 C CA . LEU B 1 347 ? 3.635 23.906 26.234 1 98.88 347 LEU B CA 1
ATOM 7416 C C . LEU B 1 347 ? 4.488 24.141 27.469 1 98.88 347 LEU B C 1
ATOM 7418 O O . LEU B 1 347 ? 3.957 24.328 28.562 1 98.88 347 LEU B O 1
ATOM 7422 N N . PRO B 1 348 ? 5.824 24.219 27.344 1 98.81 348 PRO B N 1
ATOM 7423 C CA . PRO B 1 348 ? 6.609 24.484 28.547 1 98.81 348 PRO B CA 1
ATOM 7424 C C . PRO B 1 348 ? 6.328 25.859 29.156 1 98.81 348 PRO B C 1
ATOM 7426 O O . PRO B 1 348 ? 6.41 26.031 30.375 1 98.81 348 PRO B O 1
ATOM 7429 N N . THR B 1 349 ? 5.988 26.844 28.344 1 98.88 349 THR B N 1
ATOM 7430 C CA . THR B 1 349 ? 5.641 28.172 28.828 1 98.88 349 THR B CA 1
ATOM 7431 C C . THR B 1 349 ? 4.367 28.125 29.672 1 98.88 349 THR B C 1
ATOM 7433 O O . THR B 1 349 ? 4.312 28.703 30.766 1 98.88 349 THR B O 1
ATOM 7436 N N . LEU B 1 350 ? 3.377 27.391 29.156 1 98.81 350 LEU B N 1
ATOM 7437 C CA . LEU B 1 350 ? 2.123 27.266 29.891 1 98.81 350 LEU B CA 1
ATOM 7438 C C . LEU B 1 350 ? 2.328 26.453 31.172 1 98.81 350 LEU B C 1
ATOM 7440 O O . LEU B 1 350 ? 1.684 26.734 32.188 1 98.81 350 LEU B O 1
ATOM 7444 N N . SER B 1 351 ? 3.158 25.453 31.047 1 98.56 351 SER B N 1
ATOM 7445 C CA . SER B 1 351 ? 3.506 24.719 32.25 1 98.56 351 SER B CA 1
ATOM 7446 C C . SER B 1 351 ? 4.023 25.656 33.344 1 98.56 351 SER B C 1
ATOM 7448 O O . SER B 1 351 ? 3.582 25.594 34.5 1 98.56 351 SER B O 1
ATOM 7450 N N . ALA B 1 352 ? 4.906 26.562 33 1 98.06 352 ALA B N 1
ATOM 7451 C CA . ALA B 1 352 ? 5.52 27.484 33.969 1 98.06 352 ALA B CA 1
ATOM 7452 C C . ALA B 1 352 ? 4.5 28.484 34.469 1 98.06 352 ALA B C 1
ATOM 7454 O O . ALA B 1 352 ? 4.422 28.734 35.688 1 98.06 352 ALA B O 1
ATOM 7455 N N . ILE B 1 353 ? 3.697 29.047 33.625 1 97.88 353 ILE B N 1
ATOM 7456 C CA . ILE B 1 353 ? 2.775 30.109 34 1 97.88 353 ILE B CA 1
ATOM 7457 C C . ILE B 1 353 ? 1.646 29.562 34.844 1 97.88 353 ILE B C 1
ATOM 7459 O O . ILE B 1 353 ? 1.236 30.188 35.812 1 97.88 353 ILE B O 1
ATOM 7463 N N . CYS B 1 354 ? 1.159 28.391 34.5 1 97.62 354 CYS B N 1
ATOM 7464 C CA . CYS B 1 354 ? 0.007 27.812 35.156 1 97.62 354 CYS B CA 1
ATOM 7465 C C . CYS B 1 354 ? 0.447 26.922 36.344 1 97.62 354 CYS B C 1
ATOM 7467 O O . CYS B 1 354 ? -0.39 26.391 37.062 1 97.62 354 CYS B O 1
ATOM 7469 N N . ASP B 1 355 ? 1.715 26.797 36.5 1 96.31 355 ASP B N 1
ATOM 7470 C CA . ASP B 1 355 ? 2.301 26 37.562 1 96.31 355 ASP B CA 1
ATOM 7471 C C . ASP B 1 355 ? 1.804 24.562 37.531 1 96.31 355 ASP B C 1
ATOM 7473 O O . ASP B 1 355 ? 1.257 24.062 38.531 1 96.31 355 ASP B O 1
ATOM 7477 N N . VAL B 1 356 ? 1.931 24 36.375 1 97.44 356 VAL B N 1
ATOM 7478 C CA . VAL B 1 356 ? 1.579 22.594 36.156 1 97.44 356 VAL B CA 1
ATOM 7479 C C . VAL B 1 356 ? 2.801 21.844 35.656 1 97.44 356 VAL B C 1
ATOM 7481 O O . VAL B 1 356 ? 3.566 22.344 34.844 1 97.44 356 VAL B O 1
ATOM 7484 N N . GLU B 1 357 ? 3.027 20.594 36.062 1 96.56 357 GLU B N 1
ATOM 7485 C CA . GLU B 1 357 ? 4.199 19.812 35.688 1 96.56 357 GLU B CA 1
ATOM 7486 C C . GLU B 1 357 ? 4.086 19.312 34.25 1 96.56 357 GLU B C 1
ATOM 7488 O O . GLU B 1 357 ? 3.014 18.891 33.812 1 96.56 357 GLU B O 1
ATOM 7493 N N . MET B 1 358 ? 5.148 19.344 33.531 1 95.94 358 MET B N 1
ATOM 7494 C CA . MET B 1 358 ? 5.23 18.766 32.188 1 95.94 358 MET B CA 1
ATOM 7495 C C . MET B 1 358 ? 5.461 17.25 32.281 1 95.94 358 MET B C 1
ATOM 7497 O O . MET B 1 358 ? 5.934 16.75 33.312 1 95.94 358 MET B O 1
ATOM 7501 N N . PRO B 1 359 ? 5.184 16.609 31.141 1 95.44 359 PRO B N 1
ATOM 7502 C CA . PRO B 1 359 ? 5.512 15.18 31.141 1 95.44 359 PRO B CA 1
ATOM 7503 C C . PRO B 1 359 ? 7.008 14.922 31.297 1 95.44 359 PRO B C 1
ATOM 7505 O O . PRO B 1 359 ? 7.828 15.641 30.719 1 95.44 359 PRO B O 1
ATOM 7508 N N . LYS B 1 360 ? 7.367 13.859 32.062 1 95.38 360 LYS B N 1
ATOM 7509 C CA . LYS B 1 360 ? 8.773 13.586 32.344 1 95.38 360 LYS B CA 1
ATOM 7510 C C . LYS B 1 360 ? 9.25 12.344 31.625 1 95.38 360 LYS B C 1
ATOM 7512 O O . LYS B 1 360 ? 10.453 12.047 31.609 1 95.38 360 LYS B O 1
ATOM 7517 N N . ASP B 1 361 ? 8.406 11.609 30.953 1 96.19 361 ASP B N 1
ATOM 7518 C CA . ASP B 1 361 ? 8.719 10.312 30.359 1 96.19 361 ASP B CA 1
ATOM 7519 C C . ASP B 1 361 ? 9.062 10.445 28.875 1 96.19 361 ASP B C 1
ATOM 7521 O O . ASP B 1 361 ? 9.086 9.453 28.156 1 96.19 361 ASP B O 1
ATOM 7525 N N . ARG B 1 362 ? 9.227 11.703 28.438 1 96.19 362 ARG B N 1
ATOM 7526 C CA . ARG B 1 362 ? 9.539 11.938 27.031 1 96.19 362 ARG B CA 1
ATOM 7527 C C . ARG B 1 362 ? 10.367 13.203 26.859 1 96.19 362 ARG B C 1
ATOM 7529 O O . ARG B 1 362 ? 10.453 14.031 27.781 1 96.19 362 ARG B O 1
ATOM 7536 N N . ILE B 1 363 ? 10.977 13.273 25.734 1 96.25 363 ILE B N 1
ATOM 7537 C CA . ILE B 1 363 ? 11.734 14.477 25.391 1 96.25 363 ILE B CA 1
ATOM 7538 C C . ILE B 1 363 ? 10.773 15.609 25.047 1 96.25 363 ILE B C 1
ATOM 7540 O O . ILE B 1 363 ? 9.906 15.453 24.188 1 96.25 363 ILE B O 1
ATOM 7544 N N . ILE B 1 364 ? 10.875 16.672 25.75 1 98.31 364 ILE B N 1
ATOM 7545 C CA . ILE B 1 364 ? 10.219 17.922 25.375 1 98.31 364 ILE B CA 1
ATOM 7546 C C . ILE B 1 364 ? 11.227 18.859 24.703 1 98.31 364 ILE B C 1
ATOM 7548 O O . ILE B 1 364 ? 12.18 19.312 25.344 1 98.31 364 ILE B O 1
ATOM 7552 N N . ASP B 1 365 ? 11 19.094 23.438 1 98.5 365 ASP B N 1
ATOM 7553 C CA . ASP B 1 365 ? 11.945 19.875 22.641 1 98.5 365 ASP B CA 1
ATOM 7554 C C . ASP B 1 365 ? 11.836 21.375 22.969 1 98.5 365 ASP B C 1
ATOM 7556 O O . ASP B 1 365 ? 12.812 22.109 22.859 1 98.5 365 ASP B O 1
ATOM 7560 N N . GLY B 1 366 ? 10.648 21.906 23.391 1 98.62 366 GLY B N 1
ATOM 7561 C CA . GLY B 1 366 ? 10.398 23.312 23.641 1 98.62 366 GLY B CA 1
ATOM 7562 C C . GLY B 1 366 ? 11.031 23.797 24.938 1 98.62 366 GLY B C 1
ATOM 7563 O O . GLY B 1 366 ? 11.445 23 25.766 1 98.62 366 GLY B O 1
ATOM 7564 N N . LYS B 1 367 ? 11.078 25.125 25.047 1 98.5 367 LYS B N 1
ATOM 7565 C CA . LYS B 1 367 ? 11.602 25.812 26.219 1 98.5 367 LYS B CA 1
ATOM 7566 C C . LYS B 1 367 ? 10.609 26.859 26.734 1 98.5 367 LYS B C 1
ATOM 7568 O O . LYS B 1 367 ? 9.961 27.547 25.938 1 98.5 367 LYS B O 1
ATOM 7573 N N . SER B 1 368 ? 10.578 26.969 28.016 1 98.75 368 SER B N 1
ATOM 7574 C CA . SER B 1 368 ? 9.711 28 28.578 1 98.75 368 SER B CA 1
ATOM 7575 C C . SER B 1 368 ? 10.188 29.391 28.188 1 98.75 368 SER B C 1
ATOM 7577 O O . SER B 1 368 ? 11.375 29.703 28.312 1 98.75 368 SER B O 1
ATOM 7579 N N . LEU B 1 369 ? 9.25 30.234 27.844 1 98.69 369 LEU B N 1
ATOM 7580 C CA . LEU B 1 369 ? 9.562 31.594 27.422 1 98.69 369 LEU B CA 1
ATOM 7581 C C . LEU B 1 369 ? 9.492 32.562 28.594 1 98.69 369 LEU B C 1
ATOM 7583 O O . LEU B 1 369 ? 9.797 33.75 28.438 1 98.69 369 LEU B O 1
ATOM 7587 N N . VAL B 1 370 ? 9.148 32.125 29.766 1 98.38 370 VAL B N 1
ATOM 7588 C CA . VAL B 1 370 ? 8.914 32.969 30.938 1 98.38 370 VAL B CA 1
ATOM 7589 C C . VAL B 1 370 ? 10.172 33.781 31.25 1 98.38 370 VAL B C 1
ATOM 7591 O O . VAL B 1 370 ? 10.102 35 31.484 1 98.38 370 VAL B O 1
ATOM 7594 N N . PRO B 1 371 ? 11.359 33.156 31.219 1 98.31 371 PRO B N 1
ATOM 7595 C CA . PRO B 1 371 ? 12.547 33.969 31.484 1 98.31 371 PRO B CA 1
ATOM 7596 C C . PRO B 1 371 ? 12.703 35.125 30.516 1 98.31 371 PRO B C 1
ATOM 7598 O O . PRO B 1 371 ? 13.117 36.219 30.922 1 98.31 371 PRO B O 1
ATOM 7601 N N . LEU B 1 372 ? 12.367 34.938 29.266 1 98.12 372 LEU B N 1
ATOM 7602 C CA . LEU B 1 372 ? 12.469 36 28.281 1 98.12 372 LEU B CA 1
ATOM 7603 C C . LEU B 1 372 ? 11.469 37.125 28.562 1 98.12 372 LEU B C 1
ATOM 7605 O O . LEU B 1 372 ? 11.781 38.312 28.406 1 98.12 372 LEU B O 1
ATOM 7609 N N . ILE B 1 373 ? 10.273 36.75 28.969 1 97.81 373 ILE B N 1
ATOM 7610 C CA . ILE B 1 373 ? 9.234 37.688 29.312 1 97.81 373 ILE B CA 1
ATOM 7611 C C . ILE B 1 373 ? 9.711 38.562 30.484 1 97.81 373 ILE B C 1
ATOM 7613 O O . ILE B 1 373 ? 9.43 39.75 30.547 1 97.81 373 ILE B O 1
ATOM 7617 N N . GLN B 1 374 ? 10.469 38 31.328 1 95.75 374 GLN B N 1
ATOM 7618 C CA . GLN B 1 374 ? 10.961 38.656 32.531 1 95.75 374 GLN B CA 1
ATOM 7619 C C . GLN B 1 374 ? 12.258 39.438 32.219 1 95.75 374 GLN B C 1
ATOM 7621 O O . GLN B 1 374 ? 12.859 40 33.125 1 95.75 374 GLN B O 1
ATOM 7626 N N . GLY B 1 375 ? 12.758 39.344 31.062 1 94.94 375 GLY B N 1
ATOM 7627 C CA . GLY B 1 375 ? 13.938 40.094 30.672 1 94.94 375 GLY B CA 1
ATOM 7628 C C . GLY B 1 375 ? 15.234 39.375 31.031 1 94.94 375 GLY B C 1
ATOM 7629 O O . GLY B 1 375 ? 16.297 40.031 31.078 1 94.94 375 GLY B O 1
ATOM 7630 N N . GLN B 1 376 ? 15.133 38.125 31.25 1 96.12 376 GLN B N 1
ATOM 7631 C CA . GLN B 1 376 ? 16.312 37.344 31.625 1 96.12 376 GLN B CA 1
ATOM 7632 C C . GLN B 1 376 ? 16.984 36.75 30.406 1 96.12 376 GLN B C 1
ATOM 7634 O O . GLN B 1 376 ? 16.344 36.531 29.375 1 96.12 376 GLN B O 1
ATOM 7639 N N . LYS B 1 377 ? 18.297 36.5 30.594 1 95.12 377 LYS B N 1
ATOM 7640 C CA . LYS B 1 377 ? 19.047 35.75 29.562 1 95.12 377 LYS B CA 1
ATOM 7641 C C . LYS B 1 377 ? 18.828 34.25 29.703 1 95.12 377 LYS B C 1
ATOM 7643 O O . LYS B 1 377 ? 18.625 33.75 30.812 1 95.12 377 LYS B O 1
ATOM 7648 N N . VAL B 1 378 ? 18.828 33.656 28.594 1 97.06 378 VAL B N 1
ATOM 7649 C CA . VAL B 1 378 ? 18.641 32.219 28.625 1 97.06 378 VAL B CA 1
ATOM 7650 C C . VAL B 1 378 ? 19.828 31.516 27.938 1 97.06 378 VAL B C 1
ATOM 7652 O O . VAL B 1 378 ? 20.391 32.062 26.984 1 97.06 378 VAL B O 1
ATOM 7655 N N . GLU B 1 379 ? 20.219 30.297 28.312 1 96.25 379 GLU B N 1
ATOM 7656 C CA . GLU B 1 379 ? 21.344 29.531 27.766 1 96.25 379 GLU B CA 1
ATOM 7657 C C . GLU B 1 379 ? 21 28.969 26.391 1 96.25 379 GLU B C 1
ATOM 7659 O O . GLU B 1 379 ? 21.891 28.641 25.609 1 96.25 379 GLU B O 1
ATOM 7664 N N . TRP B 1 380 ? 19.719 28.875 26.109 1 96.69 380 TRP B N 1
ATOM 7665 C CA . TRP B 1 380 ? 19.281 28.219 24.875 1 96.69 380 TRP B CA 1
ATOM 7666 C C . TRP B 1 380 ? 18.984 29.25 23.797 1 96.69 380 TRP B C 1
ATOM 7668 O O . TRP B 1 380 ? 18.328 28.922 22.797 1 96.69 380 TRP B O 1
ATOM 7678 N N . ALA B 1 381 ? 19.453 30.484 23.922 1 95.88 381 ALA B N 1
ATOM 7679 C CA . ALA B 1 381 ? 19.172 31.562 22.969 1 95.88 381 ALA B CA 1
ATOM 7680 C C . ALA B 1 381 ? 19.672 31.219 21.578 1 95.88 381 ALA B C 1
ATOM 7682 O O . ALA B 1 381 ? 19.094 31.641 20.578 1 95.88 381 ALA B O 1
ATOM 7683 N N . ASP B 1 382 ? 20.766 30.328 21.562 1 95.62 382 ASP B N 1
ATOM 7684 C CA . ASP B 1 382 ? 21.375 29.984 20.281 1 95.62 382 ASP B CA 1
ATOM 7685 C C . ASP B 1 382 ? 21.078 28.531 19.906 1 95.62 382 ASP B C 1
ATOM 7687 O O . ASP B 1 382 ? 21.875 27.875 19.234 1 95.62 382 ASP B O 1
ATOM 7691 N N . ARG B 1 383 ? 19.922 28.016 20.344 1 96.88 383 ARG B N 1
ATOM 7692 C CA . ARG B 1 383 ? 19.547 26.641 20.047 1 96.88 383 ARG B CA 1
ATOM 7693 C C . ARG B 1 383 ? 19.297 26.438 18.562 1 96.88 383 ARG B C 1
ATOM 7695 O O . ARG B 1 383 ? 19.203 27.406 17.812 1 96.88 383 ARG B O 1
ATOM 7702 N N . SER B 1 384 ? 19.25 25.172 18.156 1 97.56 384 SER B N 1
ATOM 7703 C CA . SER B 1 384 ? 18.922 24.812 16.781 1 97.56 384 SER B CA 1
ATOM 7704 C C . SER B 1 384 ? 17.422 24.578 16.625 1 97.56 384 SER B C 1
ATOM 7706 O O . SER B 1 384 ? 16.781 23.984 17.5 1 97.56 384 SER B O 1
ATOM 7708 N N . LEU B 1 385 ? 16.859 25.109 15.625 1 98.44 385 LEU B N 1
ATOM 7709 C CA . LEU B 1 385 ? 15.508 24.766 15.18 1 98.44 385 LEU B CA 1
ATOM 7710 C C . LEU B 1 385 ? 15.539 24.062 13.828 1 98.44 385 LEU B C 1
ATOM 7712 O O . LEU B 1 385 ? 16.234 24.516 12.906 1 98.44 385 LEU B O 1
ATOM 7716 N N . PHE B 1 386 ? 14.859 23 13.734 1 98.5 386 PHE B N 1
ATOM 7717 C CA . PHE B 1 386 ? 14.805 22.172 12.539 1 98.5 386 PHE B CA 1
ATOM 7718 C C . PHE B 1 386 ? 13.469 22.344 11.82 1 98.5 386 PHE B C 1
ATOM 7720 O O . PHE B 1 386 ? 12.414 22.344 12.453 1 98.5 386 PHE B O 1
ATOM 7727 N N . PHE B 1 387 ? 13.508 22.531 10.438 1 98.38 387 PHE B N 1
ATOM 7728 C CA . PHE B 1 387 ? 12.32 22.703 9.609 1 98.38 387 PHE B CA 1
ATOM 7729 C C . PHE B 1 387 ? 12.344 21.734 8.43 1 98.38 387 PHE B C 1
ATOM 7731 O O . PHE B 1 387 ? 13.398 21.469 7.855 1 98.38 387 PHE B O 1
ATOM 7738 N N . TYR B 1 388 ? 11.164 21.266 8.07 1 97.69 388 TYR B N 1
ATOM 7739 C CA . TYR B 1 388 ? 11.023 20.484 6.852 1 97.69 388 TYR B CA 1
ATOM 7740 C C . TYR B 1 388 ? 9.578 20.484 6.363 1 97.69 388 TYR B C 1
ATOM 7742 O O . TYR B 1 388 ? 8.656 20.719 7.141 1 97.69 388 TYR B O 1
ATOM 7750 N N . TRP B 1 389 ? 9.469 20.234 5.07 1 97.12 389 TRP B N 1
ATOM 7751 C CA . TRP B 1 389 ? 8.172 19.75 4.633 1 97.12 389 TRP B CA 1
ATOM 7752 C C . TRP B 1 389 ? 8.273 19.062 3.277 1 97.12 389 TRP B C 1
ATOM 7754 O O . TRP B 1 389 ? 8.914 19.578 2.357 1 97.12 389 TRP B O 1
ATOM 7764 N N . SER B 1 390 ? 7.812 17.984 3.129 1 95.31 390 SER B N 1
ATOM 7765 C CA . SER B 1 390 ? 7.496 17.219 1.923 1 95.31 390 SER B CA 1
ATOM 7766 C C . SER B 1 390 ? 6.254 16.359 2.123 1 95.31 390 SER B C 1
ATOM 7768 O O . SER B 1 390 ? 5.898 16.031 3.256 1 95.31 390 SER B O 1
ATOM 7770 N N . ARG B 1 391 ? 5.574 16.094 1.071 1 92.88 391 ARG B N 1
ATOM 7771 C CA . ARG B 1 391 ? 4.414 15.219 1.188 1 92.88 391 ARG B CA 1
ATOM 7772 C C . ARG B 1 391 ? 4.82 13.852 1.72 1 92.88 391 ARG B C 1
ATOM 7774 O O . ARG B 1 391 ? 5.875 13.32 1.354 1 92.88 391 ARG B O 1
ATOM 7781 N N . ARG B 1 392 ? 4.016 13.336 2.711 1 91.38 392 ARG B N 1
ATOM 7782 C CA . ARG B 1 392 ? 4.078 12 3.301 1 91.38 392 ARG B CA 1
ATOM 7783 C C . ARG B 1 392 ? 5.219 11.898 4.305 1 91.38 392 ARG B C 1
ATOM 7785 O O . ARG B 1 392 ? 4.996 11.922 5.516 1 91.38 392 ARG B O 1
ATOM 7792 N N . TYR B 1 393 ? 6.523 11.883 3.865 1 93.94 393 TYR B N 1
ATOM 7793 C CA . TYR B 1 393 ? 7.68 11.82 4.75 1 93.94 393 TYR B CA 1
ATOM 7794 C C . TYR B 1 393 ? 8.75 12.82 4.332 1 93.94 393 TYR B C 1
ATOM 7796 O O . TYR B 1 393 ? 8.781 13.258 3.18 1 93.94 393 TYR B O 1
ATOM 7804 N N . PRO B 1 394 ? 9.617 13.172 5.309 1 96.38 394 PRO B N 1
ATOM 7805 C CA . PRO B 1 394 ? 10.711 14.07 4.938 1 96.38 394 PRO B CA 1
ATOM 7806 C C . PRO B 1 394 ? 11.625 13.477 3.873 1 96.38 394 PRO B C 1
ATOM 7808 O O . PRO B 1 394 ? 12.062 12.328 4.004 1 96.38 394 PRO B O 1
ATOM 7811 N N . GLU B 1 395 ? 11.82 14.18 2.805 1 97.06 395 GLU B N 1
ATOM 7812 C CA . GLU B 1 395 ? 12.812 13.859 1.78 1 97.06 395 GLU B CA 1
ATOM 7813 C C . GLU B 1 395 ? 14.172 14.469 2.113 1 97.06 395 GLU B C 1
ATOM 7815 O O . GLU B 1 395 ? 14.312 15.695 2.158 1 97.06 395 GLU B O 1
ATOM 7820 N N . LEU B 1 396 ? 15.148 13.68 2.311 1 97.06 396 LEU B N 1
ATOM 7821 C CA . LEU B 1 396 ? 16.453 14.156 2.779 1 97.06 396 LEU B CA 1
ATOM 7822 C C . LEU B 1 396 ? 16.953 15.305 1.912 1 97.06 396 LEU B C 1
ATOM 7824 O O . LEU B 1 396 ? 17.078 15.164 0.693 1 97.06 396 LEU B O 1
ATOM 7828 N N . TYR B 1 397 ? 17.234 16.5 2.518 1 98 397 TYR B N 1
ATOM 7829 C CA . TYR B 1 397 ? 17.844 17.734 2.021 1 98 397 TYR B CA 1
ATOM 7830 C C . TYR B 1 397 ? 16.875 18.5 1.122 1 98 397 TYR B C 1
ATOM 7832 O O . TYR B 1 397 ? 17.234 19.547 0.578 1 98 397 TYR B O 1
ATOM 7840 N N . ASN B 1 398 ? 15.711 17.938 0.915 1 97.94 398 ASN B N 1
ATOM 7841 C CA . ASN B 1 398 ? 14.734 18.672 0.112 1 97.94 398 ASN B CA 1
ATOM 7842 C C . ASN B 1 398 ? 13.758 19.453 0.989 1 97.94 398 ASN B C 1
ATOM 7844 O O . ASN B 1 398 ? 12.992 18.859 1.751 1 97.94 398 ASN B O 1
ATOM 7848 N N . ASN B 1 399 ? 13.766 20.812 0.798 1 98.38 399 ASN B N 1
ATOM 7849 C CA . ASN B 1 399 ? 12.914 21.688 1.593 1 98.38 399 ASN B CA 1
ATOM 7850 C C . ASN B 1 399 ? 13.102 21.453 3.088 1 98.38 399 ASN B C 1
ATOM 7852 O O . ASN B 1 399 ? 12.133 21.203 3.811 1 98.38 399 ASN B O 1
ATOM 7856 N N . MET B 1 400 ? 14.312 21.484 3.473 1 98.38 400 MET B N 1
ATOM 7857 C CA . MET B 1 400 ? 14.773 21.266 4.84 1 98.38 400 MET B CA 1
ATOM 7858 C C . MET B 1 400 ? 15.695 22.391 5.301 1 98.38 400 MET B C 1
ATOM 7860 O O . MET B 1 400 ? 16.453 22.938 4.504 1 98.38 400 MET B O 1
ATOM 7864 N N . ALA B 1 401 ? 15.633 22.719 6.617 1 98.81 401 ALA B N 1
ATOM 7865 C CA . ALA B 1 401 ? 16.484 23.812 7.102 1 98.81 401 ALA B CA 1
ATOM 7866 C C . ALA B 1 401 ? 16.812 23.641 8.578 1 98.81 401 ALA B C 1
ATOM 7868 O O . ALA B 1 401 ? 16.078 22.953 9.305 1 98.81 401 ALA B O 1
ATOM 7869 N N . ILE B 1 402 ? 17.891 24.172 8.969 1 98.81 402 ILE B N 1
ATOM 7870 C CA . ILE B 1 402 ? 18.25 24.359 10.375 1 98.81 402 ILE B CA 1
ATOM 7871 C C . ILE B 1 402 ? 18.609 25.828 10.625 1 98.81 402 ILE B C 1
ATOM 7873 O O . ILE B 1 402 ? 19.234 26.469 9.781 1 98.81 402 ILE B O 1
ATOM 7877 N N . GLN B 1 403 ? 18.094 26.375 11.602 1 98.56 403 GLN B N 1
ATOM 7878 C CA . GLN B 1 403 ? 18.391 27.734 12.039 1 98.56 403 GLN B CA 1
ATOM 7879 C C . GLN B 1 403 ? 19.078 27.719 13.398 1 98.56 403 GLN B C 1
ATOM 7881 O O . GLN B 1 403 ? 18.641 27.047 14.328 1 98.56 403 GLN B O 1
ATOM 7886 N N . LYS B 1 404 ? 20.188 28.422 13.5 1 97.94 404 LYS B N 1
ATOM 7887 C CA . LYS B 1 404 ? 20.984 28.469 14.719 1 97.94 404 LYS B CA 1
ATOM 7888 C C . LYS B 1 404 ? 21.797 29.766 14.797 1 97.94 404 LYS B C 1
ATOM 7890 O O . LYS B 1 404 ? 22.469 30.125 13.836 1 97.94 404 LYS B O 1
ATOM 7895 N N . ALA B 1 405 ? 21.75 30.469 15.945 1 95.19 405 ALA B N 1
ATOM 7896 C CA . ALA B 1 405 ? 22.609 31.594 16.281 1 95.19 405 ALA B CA 1
ATOM 7897 C C . ALA B 1 405 ? 22.625 32.656 15.18 1 95.19 405 ALA B C 1
ATOM 7899 O O . ALA B 1 405 ? 23.672 33.125 14.789 1 95.19 405 ALA B O 1
ATOM 7900 N N . GLY B 1 406 ? 21.453 32.844 14.594 1 95.56 406 GLY B N 1
ATOM 7901 C CA . GLY B 1 406 ? 21.297 33.906 13.625 1 95.56 406 GLY B CA 1
ATOM 7902 C C . GLY B 1 406 ? 21.562 33.469 12.195 1 95.56 406 GLY B C 1
ATOM 7903 O O . GLY B 1 406 ? 21.516 34.312 11.273 1 95.56 406 GLY B O 1
ATOM 7904 N N . TYR B 1 407 ? 21.875 32.188 12.023 1 98.12 407 TYR B N 1
ATOM 7905 C CA . TYR B 1 407 ? 22.094 31.656 10.688 1 98.12 407 TYR B CA 1
ATOM 7906 C C . TYR B 1 407 ? 21.047 30.594 10.344 1 98.12 407 TYR B C 1
ATOM 7908 O O . TYR B 1 407 ? 20.531 29.906 11.234 1 98.12 407 TYR B O 1
ATOM 7916 N N . LYS B 1 408 ? 20.75 30.469 9.062 1 98.75 408 LYS B N 1
ATOM 7917 C CA . LYS B 1 408 ? 19.859 29.422 8.57 1 98.75 408 LYS B CA 1
ATOM 7918 C C . LYS B 1 408 ? 20.469 28.703 7.363 1 98.75 408 LYS B C 1
ATOM 7920 O O . LYS B 1 408 ? 20.797 29.344 6.359 1 98.75 408 LYS B O 1
ATOM 7925 N N . LEU B 1 409 ? 20.688 27.422 7.488 1 98.88 409 LEU B N 1
ATOM 7926 C CA . LEU B 1 409 ? 21.062 26.562 6.371 1 98.88 409 LEU B CA 1
ATOM 7927 C C . LEU B 1 409 ? 19.844 25.906 5.746 1 98.88 409 LEU B C 1
ATOM 7929 O O . LEU B 1 409 ? 19.047 25.281 6.445 1 98.88 409 LEU B O 1
ATOM 7933 N N . VAL B 1 410 ? 19.688 26.078 4.406 1 98.81 410 VAL B N 1
ATOM 7934 C CA . VAL B 1 410 ? 18.516 25.547 3.699 1 98.81 410 VAL B CA 1
ATOM 7935 C C . VAL B 1 410 ? 18.969 24.562 2.625 1 98.81 410 VAL B C 1
ATOM 7937 O O . VAL B 1 410 ? 19.891 24.844 1.862 1 98.81 410 VAL B O 1
ATOM 7940 N N . GLY B 1 411 ? 18.359 23.422 2.648 1 98.19 411 GLY B N 1
ATOM 7941 C CA . GLY B 1 411 ? 18.547 22.453 1.575 1 98.19 411 GLY B CA 1
ATOM 7942 C C . GLY B 1 411 ? 17.312 22.297 0.693 1 98.19 411 GLY B C 1
ATOM 7943 O O . GLY B 1 411 ? 16.234 21.969 1.179 1 98.19 411 GLY B O 1
ATOM 7944 N N . LYS B 1 412 ? 17.391 22.531 -0.547 1 97.25 412 LYS B N 1
ATOM 7945 C CA . LYS B 1 412 ? 16.469 22.203 -1.624 1 97.25 412 LYS B CA 1
ATOM 7946 C C . LYS B 1 412 ? 17.188 21.5 -2.771 1 97.25 412 LYS B C 1
ATOM 7948 O O . LYS B 1 412 ? 17.234 22.016 -3.891 1 97.25 412 LYS B O 1
ATOM 7953 N N . THR B 1 413 ? 17.703 20.281 -2.387 1 97.12 413 THR B N 1
ATOM 7954 C CA . THR B 1 413 ? 18.656 19.609 -3.256 1 97.12 413 THR B CA 1
ATOM 7955 C C . THR B 1 413 ? 18.516 18.094 -3.139 1 97.12 413 THR B C 1
ATOM 7957 O O . THR B 1 413 ? 17.609 17.594 -2.477 1 97.12 413 THR B O 1
ATOM 7960 N N . ASP B 1 414 ? 19.422 17.406 -3.785 1 96.81 414 ASP B N 1
ATOM 7961 C CA . ASP B 1 414 ? 19.391 15.945 -3.893 1 96.81 414 ASP B CA 1
ATOM 7962 C C . ASP B 1 414 ? 19.875 15.281 -2.605 1 96.81 414 ASP B C 1
ATOM 7964 O O . ASP B 1 414 ? 20.547 15.922 -1.787 1 96.81 414 ASP B O 1
ATOM 7968 N N . TYR B 1 415 ? 19.562 13.953 -2.467 1 96.5 415 TYR B N 1
ATOM 7969 C CA . TYR B 1 415 ? 19.875 13.188 -1.267 1 96.5 415 TYR B CA 1
ATOM 7970 C C . TYR B 1 415 ? 21.375 13.156 -1.011 1 96.5 415 TYR B C 1
ATOM 7972 O O . TYR B 1 415 ? 21.812 12.977 0.128 1 96.5 415 TYR B O 1
ATOM 7980 N N . ASN B 1 416 ? 22.141 13.312 -2.059 1 95.44 416 ASN B N 1
ATOM 7981 C CA . ASN B 1 416 ? 23.594 13.203 -1.961 1 95.44 416 ASN B CA 1
ATOM 7982 C C . ASN B 1 416 ? 24.281 14.523 -2.285 1 95.44 416 ASN B C 1
ATOM 7984 O O . ASN B 1 416 ? 25.438 14.539 -2.721 1 95.44 416 ASN B O 1
ATOM 7988 N N . ALA B 1 417 ? 23.641 15.562 -2.064 1 96.06 417 ALA B N 1
ATOM 7989 C CA . ALA B 1 417 ? 24.156 16.875 -2.459 1 96.06 417 ALA B CA 1
ATOM 7990 C C . ALA B 1 417 ? 25.359 17.266 -1.621 1 96.06 417 ALA B C 1
ATOM 7992 O O . ALA B 1 417 ? 25.422 16.984 -0.423 1 96.06 417 ALA B O 1
ATOM 7993 N N . ALA B 1 418 ? 26.266 17.969 -2.254 1 96.12 418 ALA B N 1
ATOM 7994 C CA . ALA B 1 418 ? 27.391 18.594 -1.558 1 96.12 418 ALA B CA 1
ATOM 7995 C C . ALA B 1 418 ? 26.938 19.875 -0.844 1 96.12 418 ALA B C 1
ATOM 7997 O O . ALA B 1 418 ? 25.844 20.391 -1.103 1 96.12 418 ALA B O 1
ATOM 7998 N N . ILE B 1 419 ? 27.766 20.297 0.049 1 97.81 419 ILE B N 1
ATOM 7999 C CA . ILE B 1 419 ? 27.406 21.453 0.865 1 97.81 419 ILE B CA 1
ATOM 8000 C C . ILE B 1 419 ? 27.188 22.672 -0.031 1 97.81 419 ILE B C 1
ATOM 8002 O O . ILE B 1 419 ? 26.359 23.531 0.266 1 97.81 419 ILE B O 1
ATOM 8006 N N . GLU B 1 420 ? 27.844 22.703 -1.208 1 97.38 420 GLU B N 1
ATOM 8007 C CA . GLU B 1 420 ? 27.781 23.844 -2.119 1 97.38 420 GLU B CA 1
ATOM 8008 C C . GLU B 1 420 ? 26.391 23.984 -2.734 1 97.38 420 GLU B C 1
ATOM 8010 O O . GLU B 1 420 ? 26.031 25.031 -3.273 1 97.38 420 GLU B O 1
ATOM 8015 N N . ASP B 1 421 ? 25.625 22.906 -2.631 1 97.5 421 ASP B N 1
ATOM 8016 C CA . ASP B 1 421 ? 24.281 22.922 -3.213 1 97.5 421 ASP B CA 1
ATOM 8017 C C . ASP B 1 421 ? 23.266 23.484 -2.23 1 97.5 421 ASP B C 1
ATOM 8019 O O . ASP B 1 421 ? 22.094 23.688 -2.584 1 97.5 421 ASP B O 1
ATOM 8023 N N . PHE B 1 422 ? 23.656 23.766 -1.009 1 98.62 422 PHE B N 1
ATOM 8024 C CA . PHE B 1 422 ? 22.797 24.359 0.009 1 98.62 422 PHE B CA 1
ATOM 8025 C C . PHE B 1 422 ? 22.859 25.875 -0.054 1 98.62 422 PHE B C 1
ATOM 8027 O O . PHE B 1 422 ? 23.656 26.438 -0.814 1 98.62 422 PHE B O 1
ATOM 8034 N N . GLU B 1 423 ? 21.969 26.562 0.692 1 98.69 423 GLU B N 1
ATOM 8035 C CA . GLU B 1 423 ? 22 28 0.911 1 98.69 423 GLU B CA 1
ATOM 8036 C C . GLU B 1 423 ? 22.188 28.328 2.389 1 98.69 423 GLU B C 1
ATOM 8038 O O . GLU B 1 423 ? 21.641 27.641 3.258 1 98.69 423 GLU B O 1
ATOM 8043 N N . LEU B 1 424 ? 23 29.328 2.641 1 98.81 424 LEU B N 1
ATOM 8044 C CA . LEU B 1 424 ? 23.219 29.828 3.994 1 98.81 424 LEU B CA 1
ATOM 8045 C C . LEU B 1 424 ? 22.891 31.312 4.09 1 98.81 424 LEU B C 1
ATOM 8047 O O . LEU B 1 424 ? 23.375 32.125 3.299 1 98.81 424 LEU B O 1
ATOM 8051 N N . PHE B 1 425 ? 22.062 31.688 5.051 1 98.69 425 PHE B N 1
ATOM 8052 C CA . PHE B 1 425 ? 21.688 33.062 5.246 1 98.69 425 PHE B CA 1
ATOM 8053 C C . PHE B 1 425 ? 22.047 33.531 6.652 1 98.69 425 PHE B C 1
ATOM 8055 O O . PHE B 1 425 ? 21.875 32.812 7.621 1 98.69 425 PHE B O 1
ATOM 8062 N N . GLN B 1 426 ? 22.594 34.75 6.754 1 98 426 GLN B N 1
ATOM 8063 C CA . GLN B 1 426 ? 22.75 35.438 8.023 1 98 426 GLN B CA 1
ATOM 8064 C C . GLN B 1 426 ? 21.531 36.312 8.336 1 98 426 GLN B C 1
ATOM 8066 O O . GLN B 1 426 ? 21.469 37.469 7.918 1 98 426 GLN B O 1
ATOM 8071 N N . LEU B 1 427 ? 20.719 35.875 9.156 1 96.81 427 LEU B N 1
ATOM 8072 C CA . LEU B 1 427 ? 19.391 36.438 9.305 1 96.81 427 LEU B CA 1
ATOM 8073 C C . LEU B 1 427 ? 19.438 37.781 10.023 1 96.81 427 LEU B C 1
ATOM 8075 O O . LEU B 1 427 ? 18.562 38.625 9.836 1 96.81 427 LEU B O 1
ATOM 8079 N N . THR B 1 428 ? 20.422 38.031 10.805 1 92.75 428 THR B N 1
ATOM 8080 C CA . THR B 1 428 ? 20.562 39.312 11.508 1 92.75 428 THR B CA 1
ATOM 8081 C C . THR B 1 428 ? 20.812 40.438 10.523 1 92.75 428 THR B C 1
ATOM 8083 O O . THR B 1 428 ? 20.375 41.562 10.734 1 92.75 428 THR B O 1
ATOM 8086 N N . LYS B 1 429 ? 21.406 40.094 9.445 1 93.75 429 LYS B N 1
ATOM 8087 C CA . LYS B 1 429 ? 21.75 41.062 8.43 1 93.75 429 LYS B CA 1
ATOM 8088 C C . LYS B 1 429 ? 20.844 40.938 7.215 1 93.75 429 LYS B C 1
ATOM 8090 O O . LYS B 1 429 ? 20.656 41.906 6.465 1 93.75 429 LYS B O 1
ATOM 8095 N N . ASP B 1 430 ? 20.328 39.844 7.055 1 95.44 430 ASP B N 1
ATOM 8096 C CA . ASP B 1 430 ? 19.5 39.531 5.898 1 95.44 430 ASP B CA 1
ATOM 8097 C C . ASP B 1 430 ? 18.219 38.812 6.32 1 95.44 430 ASP B C 1
ATOM 8099 O O . ASP B 1 430 ? 18.016 37.625 5.984 1 95.44 430 ASP B O 1
ATOM 8103 N N . PRO B 1 431 ? 17.344 39.562 6.977 1 92.88 431 PRO B N 1
ATOM 8104 C CA . PRO B 1 431 ? 16.125 38.938 7.488 1 92.88 431 PRO B CA 1
ATOM 8105 C C . PRO B 1 431 ? 15.203 38.438 6.375 1 92.88 431 PRO B C 1
ATOM 8107 O O . PRO B 1 431 ? 14.266 37.688 6.633 1 92.88 431 PRO B O 1
ATOM 8110 N N . TYR B 1 432 ? 15.523 38.812 5.121 1 95.44 432 TYR B N 1
ATOM 8111 C CA . TYR B 1 432 ? 14.641 38.469 4.012 1 95.44 432 TYR B CA 1
ATOM 8112 C C . TYR B 1 432 ? 15.219 37.344 3.178 1 95.44 432 TYR B C 1
ATOM 8114 O O . TYR B 1 432 ? 14.648 36.969 2.158 1 95.44 432 TYR B O 1
ATOM 8122 N N . GLU B 1 433 ? 16.359 36.781 3.561 1 97.5 433 GLU B N 1
ATOM 8123 C CA . GLU B 1 433 ? 17 35.625 2.961 1 97.5 433 GLU B CA 1
ATOM 8124 C C . GLU B 1 433 ? 17.281 35.844 1.477 1 97.5 433 GLU B C 1
ATOM 8126 O O . GLU B 1 433 ? 16.938 35 0.64 1 97.5 433 GLU B O 1
ATOM 8131 N N . GLN B 1 434 ? 17.922 36.969 1.21 1 96 434 GLN B N 1
ATOM 8132 C CA . GLN B 1 434 ? 18.172 37.375 -0.168 1 96 434 GLN B CA 1
ATOM 8133 C C . GLN B 1 434 ? 19.609 37.062 -0.586 1 96 434 GLN B C 1
ATOM 8135 O O . GLN B 1 434 ? 19.906 36.969 -1.778 1 96 434 GLN B O 1
ATOM 8140 N N . HIS B 1 435 ? 20.5 36.906 0.386 1 97.12 435 HIS B N 1
ATOM 8141 C CA . HIS B 1 435 ? 21.922 36.781 0.061 1 97.12 435 HIS B CA 1
ATOM 8142 C C . HIS B 1 435 ? 22.484 35.469 0.612 1 97.12 435 HIS B C 1
ATOM 8144 O O . HIS B 1 435 ? 22.672 35.312 1.824 1 97.12 435 HIS B O 1
ATOM 8150 N N . ASN B 1 436 ? 22.875 34.594 -0.231 1 98.25 436 ASN B N 1
ATOM 8151 C CA . ASN B 1 436 ? 23.516 33.344 0.141 1 98.25 436 ASN B CA 1
ATOM 8152 C C . ASN B 1 436 ? 24.984 33.562 0.495 1 98.25 436 ASN B C 1
ATOM 8154 O O . ASN B 1 436 ? 25.812 33.844 -0.381 1 98.25 436 ASN B O 1
ATOM 8158 N N . VAL B 1 437 ? 25.375 33.344 1.714 1 98.44 437 VAL B N 1
ATOM 8159 C CA . VAL B 1 437 ? 26.719 33.656 2.174 1 98.44 437 VAL B CA 1
ATOM 8160 C C . VAL B 1 437 ? 27.5 32.344 2.371 1 98.44 437 VAL B C 1
ATOM 8162 O O . VAL B 1 437 ? 28.469 32.312 3.137 1 98.44 437 VAL B O 1
ATOM 8165 N N . LEU B 1 438 ? 27.031 31.219 1.827 1 98.44 438 LEU B N 1
ATOM 8166 C CA . LEU B 1 438 ? 27.609 29.891 2.045 1 98.44 438 LEU B CA 1
ATOM 8167 C C . LEU B 1 438 ? 29.094 29.891 1.662 1 98.44 438 LEU B C 1
ATOM 8169 O O . LEU B 1 438 ? 29.922 29.375 2.408 1 98.44 438 LEU B O 1
ATOM 8173 N N . LYS B 1 439 ? 29.5 30.453 0.514 1 97.25 439 LYS B N 1
ATOM 8174 C CA . LYS B 1 439 ? 30.875 30.438 0.014 1 97.25 439 LYS B CA 1
ATOM 8175 C C . LYS B 1 439 ? 31.828 31.078 1.01 1 97.25 439 LYS B C 1
ATOM 8177 O O . LYS B 1 439 ? 32.938 30.594 1.217 1 97.25 439 LYS B O 1
ATOM 8182 N N . GLU B 1 440 ? 31.406 32.125 1.667 1 97 440 GLU B N 1
ATOM 8183 C CA . GLU B 1 440 ? 32.25 32.875 2.609 1 97 440 GLU B CA 1
ATOM 8184 C C . GLU B 1 440 ? 32.25 32.188 3.98 1 97 440 GLU B C 1
ATOM 8186 O O . GLU B 1 440 ? 33.094 32.5 4.816 1 97 440 GLU B O 1
ATOM 8191 N N . ASN B 1 441 ? 31.344 31.312 4.207 1 98 441 ASN B N 1
ATOM 8192 C CA . ASN B 1 441 ? 31.188 30.672 5.516 1 98 441 ASN B CA 1
ATOM 8193 C C . ASN B 1 441 ? 31.047 29.156 5.395 1 98 441 ASN B C 1
ATOM 8195 O O . ASN B 1 441 ? 30.172 28.562 6.016 1 98 441 ASN B O 1
ATOM 8199 N N . LYS B 1 442 ? 31.828 28.609 4.617 1 98.06 442 LYS B N 1
ATOM 8200 C CA . LYS B 1 442 ? 31.719 27.188 4.27 1 98.06 442 LYS B CA 1
ATOM 8201 C C . LYS B 1 442 ? 31.844 26.297 5.508 1 98.06 442 LYS B C 1
ATOM 8203 O O . LYS B 1 442 ? 31.109 25.328 5.652 1 98.06 442 LYS B O 1
ATOM 8208 N N . GLU B 1 443 ? 32.75 26.562 6.383 1 98.38 443 GLU B N 1
ATOM 8209 C CA . GLU B 1 443 ? 32.969 25.75 7.586 1 98.38 443 GLU B CA 1
ATOM 8210 C C . GLU B 1 443 ? 31.719 25.781 8.477 1 98.38 443 GLU B C 1
ATOM 8212 O O . GLU B 1 443 ? 31.328 24.75 9.023 1 98.38 443 GLU B O 1
ATOM 8217 N N . LEU B 1 444 ? 31.188 26.953 8.633 1 98.25 444 LEU B N 1
ATOM 8218 C CA . LEU B 1 444 ? 29.953 27.078 9.398 1 98.25 444 LEU B CA 1
ATOM 8219 C C . LEU B 1 444 ? 28.828 26.266 8.773 1 98.25 444 LEU B C 1
ATOM 8221 O O . LEU B 1 444 ? 28.078 25.578 9.477 1 98.25 444 LEU B O 1
ATOM 8225 N N . ALA B 1 445 ? 28.719 26.312 7.465 1 98.69 445 ALA B N 1
ATOM 8226 C CA . ALA B 1 445 ? 27.703 25.562 6.746 1 98.69 445 ALA B CA 1
ATOM 8227 C C . ALA B 1 445 ? 27.859 24.062 6.984 1 98.69 445 ALA B C 1
ATOM 8229 O O . ALA B 1 445 ? 26.875 23.344 7.184 1 98.69 445 ALA B O 1
ATOM 8230 N N . ILE B 1 446 ? 29.047 23.625 6.934 1 98.62 446 ILE B N 1
ATOM 8231 C CA . ILE B 1 446 ? 29.328 22.203 7.148 1 98.62 446 ILE B CA 1
ATOM 8232 C C . ILE B 1 446 ? 28.906 21.797 8.562 1 98.62 446 ILE B C 1
ATOM 8234 O O . ILE B 1 446 ? 28.297 20.75 8.75 1 98.62 446 ILE B O 1
ATOM 8238 N N . ASP B 1 447 ? 29.219 22.609 9.539 1 98.5 447 ASP B N 1
ATOM 8239 C CA . ASP B 1 447 ? 28.859 22.328 10.922 1 98.5 447 ASP B CA 1
ATOM 8240 C C . ASP B 1 447 ? 27.328 22.297 11.078 1 98.5 447 ASP B C 1
ATOM 8242 O O . ASP B 1 447 ? 26.797 21.438 11.781 1 98.5 447 ASP B O 1
ATOM 8246 N N . LEU B 1 448 ? 26.625 23.219 10.492 1 98.75 448 LEU B N 1
ATOM 8247 C CA . LEU B 1 448 ? 25.172 23.25 10.555 1 98.75 448 LEU B CA 1
ATOM 8248 C C . LEU B 1 448 ? 24.562 22.031 9.867 1 98.75 448 LEU B C 1
ATOM 8250 O O . LEU B 1 448 ? 23.562 21.484 10.336 1 98.75 448 LEU B O 1
ATOM 8254 N N . LYS B 1 449 ? 25.125 21.688 8.727 1 98.69 449 LYS B N 1
ATOM 8255 C CA . LYS B 1 449 ? 24.641 20.5 8.039 1 98.69 449 LYS B CA 1
ATOM 8256 C C . LYS B 1 449 ? 24.781 19.266 8.922 1 98.69 449 LYS B C 1
ATOM 8258 O O . LYS B 1 449 ? 23.906 18.391 8.93 1 98.69 449 LYS B O 1
ATOM 8263 N N . LYS B 1 450 ? 25.922 19.141 9.578 1 98.38 450 LYS B N 1
ATOM 8264 C CA . LYS B 1 450 ? 26.125 18.031 10.508 1 98.38 450 LYS B CA 1
ATOM 8265 C C . LYS B 1 450 ? 25.031 18 11.57 1 98.38 450 LYS B C 1
ATOM 8267 O O . LYS B 1 450 ? 24.516 16.938 11.914 1 98.38 450 LYS B O 1
ATOM 8272 N N . GLU B 1 451 ? 24.719 19.141 12.125 1 98.31 451 GLU B N 1
ATOM 8273 C CA . GLU B 1 451 ? 23.656 19.234 13.125 1 98.31 451 GLU B CA 1
ATOM 8274 C C . GLU B 1 451 ? 22.297 18.906 12.508 1 98.31 451 GLU B C 1
ATOM 8276 O O . GLU B 1 451 ? 21.484 18.234 13.141 1 98.31 451 GLU B O 1
ATOM 8281 N N . LEU B 1 452 ? 22.062 19.422 11.312 1 98.5 452 LEU B N 1
ATOM 8282 C CA . LEU B 1 452 ? 20.844 19.094 10.57 1 98.5 452 LEU B CA 1
ATOM 8283 C C . LEU B 1 452 ? 20.703 17.578 10.398 1 98.5 452 LEU B C 1
ATOM 8285 O O . LEU B 1 452 ? 19.641 17.031 10.68 1 98.5 452 LEU B O 1
ATOM 8289 N N . ASP B 1 453 ? 21.766 16.938 9.969 1 97.94 453 ASP B N 1
ATOM 8290 C CA . ASP B 1 453 ? 21.766 15.5 9.75 1 97.94 453 ASP B CA 1
ATOM 8291 C C . ASP B 1 453 ? 21.484 14.742 11.047 1 97.94 453 ASP B C 1
ATOM 8293 O O . ASP B 1 453 ? 20.766 13.742 11.039 1 97.94 453 ASP B O 1
ATOM 8297 N N . LYS B 1 454 ? 22.078 15.219 12.094 1 98 454 LYS B N 1
ATOM 8298 C CA . LYS B 1 454 ? 21.875 14.586 13.398 1 98 454 LYS B CA 1
ATOM 8299 C C . LYS B 1 454 ? 20.422 14.656 13.828 1 98 454 LYS B C 1
ATOM 8301 O O . LYS B 1 454 ? 19.844 13.648 14.25 1 98 454 LYS B O 1
ATOM 8306 N N . ILE B 1 455 ? 19.797 15.805 13.742 1 98 455 ILE B N 1
ATOM 8307 C CA . ILE B 1 455 ? 18.406 15.992 14.148 1 98 455 ILE B CA 1
ATOM 8308 C C . ILE B 1 455 ? 17.5 15.18 13.234 1 98 455 ILE B C 1
ATOM 8310 O O . ILE B 1 455 ? 16.594 14.484 13.711 1 98 455 ILE B O 1
ATOM 8314 N N . TYR B 1 456 ? 17.766 15.273 11.945 1 97.5 456 TYR B N 1
ATOM 8315 C CA . TYR B 1 456 ? 17 14.477 10.984 1 97.5 456 TYR B CA 1
ATOM 8316 C C . TYR B 1 456 ? 17.062 12.992 11.328 1 97.5 456 TYR B C 1
ATOM 8318 O O . TYR B 1 456 ? 16.047 12.305 11.359 1 97.5 456 TYR B O 1
ATOM 8326 N N . GLY B 1 457 ? 18.203 12.523 11.539 1 96.12 457 GLY B N 1
ATOM 8327 C CA . GLY B 1 457 ? 18.406 11.125 11.859 1 96.12 457 GLY B CA 1
ATOM 8328 C C . GLY B 1 457 ? 17.672 10.688 13.109 1 96.12 457 GLY B C 1
ATOM 8329 O O . GLY B 1 457 ? 17.156 9.562 13.18 1 96.12 457 GLY B O 1
ATOM 8330 N N . GLU B 1 458 ? 17.609 11.547 14.062 1 96.5 458 GLU B N 1
ATOM 8331 C CA . GLU B 1 458 ? 16.891 11.258 15.297 1 96.5 458 GLU B CA 1
ATOM 8332 C C . GLU B 1 458 ? 15.375 11.234 15.07 1 96.5 458 GLU B C 1
ATOM 8334 O O . GLU B 1 458 ? 14.688 10.336 15.562 1 96.5 458 GLU B O 1
ATOM 8339 N N . LEU B 1 459 ? 14.859 12.172 14.367 1 97.38 459 LEU B N 1
ATOM 8340 C CA . LEU B 1 459 ? 13.422 12.367 14.211 1 97.38 459 LEU B CA 1
ATOM 8341 C C . LEU B 1 459 ? 12.828 11.305 13.297 1 97.38 459 LEU B C 1
ATOM 8343 O O . LEU B 1 459 ? 11.703 10.852 13.516 1 97.38 459 LEU B O 1
ATOM 8347 N N . ILE B 1 460 ? 13.555 10.812 12.305 1 95.5 460 ILE B N 1
ATOM 8348 C CA . ILE B 1 460 ? 13 9.93 11.281 1 95.5 460 ILE B CA 1
ATOM 8349 C C . ILE B 1 460 ? 12.828 8.523 11.852 1 95.5 460 ILE B C 1
ATOM 8351 O O . ILE B 1 460 ? 12.164 7.68 11.25 1 95.5 460 ILE B O 1
ATOM 8355 N N . ILE B 1 461 ? 13.383 8.25 13.039 1 94 461 ILE B N 1
ATOM 8356 C CA . ILE B 1 461 ? 13.242 6.93 13.641 1 94 461 ILE B CA 1
ATOM 8357 C C . ILE B 1 461 ? 12.391 7.027 14.906 1 94 461 ILE B C 1
ATOM 8359 O O . ILE B 1 461 ? 12.391 6.117 15.734 1 94 461 ILE B O 1
ATOM 8363 N N . SER B 1 462 ? 11.703 8.203 15.055 1 96.31 462 SER B N 1
ATOM 8364 C CA . SER B 1 462 ? 10.805 8.359 16.188 1 96.31 462 SER B CA 1
ATOM 8365 C C . SER B 1 462 ? 9.766 7.242 16.234 1 96.31 462 SER B C 1
ATOM 8367 O O . SER B 1 462 ? 9.25 6.832 15.188 1 96.31 462 SER B O 1
ATOM 8369 N N . GLU B 1 463 ? 9.445 6.84 17.422 1 96.12 463 GLU B N 1
ATOM 8370 C CA . GLU B 1 463 ? 8.594 5.676 17.625 1 96.12 463 GLU B CA 1
ATOM 8371 C C . GLU B 1 463 ? 7.254 5.844 16.922 1 96.12 463 GLU B C 1
ATOM 8373 O O . GLU B 1 463 ? 6.809 4.945 16.203 1 96.12 463 GLU B O 1
ATOM 8378 N N . ASN B 1 464 ? 6.637 6.992 17.078 1 96.88 464 ASN B N 1
ATOM 8379 C CA . ASN B 1 464 ? 5.297 7.199 16.547 1 96.88 464 ASN B CA 1
ATOM 8380 C C . ASN B 1 464 ? 5.332 7.438 15.031 1 96.88 464 ASN B C 1
ATOM 8382 O O . ASN B 1 464 ? 4.289 7.449 14.383 1 96.88 464 ASN B O 1
ATOM 8386 N N . LEU B 1 465 ? 6.531 7.652 14.492 1 95.62 465 LEU B N 1
ATOM 8387 C CA . LEU B 1 465 ? 6.676 7.738 13.047 1 95.62 465 LEU B CA 1
ATOM 8388 C C . LEU B 1 465 ? 6.855 6.352 12.43 1 95.62 465 LEU B C 1
ATOM 8390 O O . LEU B 1 465 ? 6.281 6.055 11.383 1 95.62 465 LEU B O 1
ATOM 8394 N N . VAL B 1 466 ? 7.641 5.52 13.07 1 94.31 466 VAL B N 1
ATOM 8395 C CA . VAL B 1 466 ? 7.93 4.164 12.617 1 94.31 466 VAL B CA 1
ATOM 8396 C C . VAL B 1 466 ? 6.699 3.281 12.797 1 94.31 466 VAL B C 1
ATOM 8398 O O . VAL B 1 466 ? 6.41 2.42 11.969 1 94.31 466 VAL B O 1
ATOM 8401 N N . ASN B 1 467 ? 6.008 3.516 13.883 1 94.31 467 ASN B N 1
ATOM 8402 C CA . ASN B 1 467 ? 4.742 2.861 14.203 1 94.31 467 ASN B CA 1
ATOM 8403 C C . ASN B 1 467 ? 3.609 3.871 14.359 1 94.31 467 ASN B C 1
ATOM 8405 O O . ASN B 1 467 ? 3.168 4.152 15.469 1 94.31 467 ASN B O 1
ATOM 8409 N N . PRO B 1 468 ? 3.127 4.332 13.266 1 94 468 PRO B N 1
ATOM 8410 C CA . PRO B 1 468 ? 2.129 5.402 13.32 1 94 468 PRO B CA 1
ATOM 8411 C C . PRO B 1 468 ? 0.835 4.965 14.008 1 94 468 PRO B C 1
ATOM 8413 O O . PRO B 1 468 ? 0.523 3.773 14.047 1 94 468 PRO B O 1
ATOM 8416 N N . PRO B 1 469 ? 0.099 5.945 14.484 1 94.19 469 PRO B N 1
ATOM 8417 C CA . PRO B 1 469 ? -1.177 5.637 15.133 1 94.19 469 PRO B CA 1
ATOM 8418 C C . PRO B 1 469 ? -2.191 5.016 14.18 1 94.19 469 PRO B C 1
ATOM 8420 O O . PRO B 1 469 ? -2.195 5.328 12.984 1 94.19 469 PRO B O 1
ATOM 8423 N N . LYS B 1 470 ? -3.008 4.152 14.781 1 96.38 470 LYS B N 1
ATOM 8424 C CA . LYS B 1 470 ? -4.07 3.488 14.039 1 96.38 470 LYS B CA 1
ATOM 8425 C C . LYS B 1 470 ? -5.449 3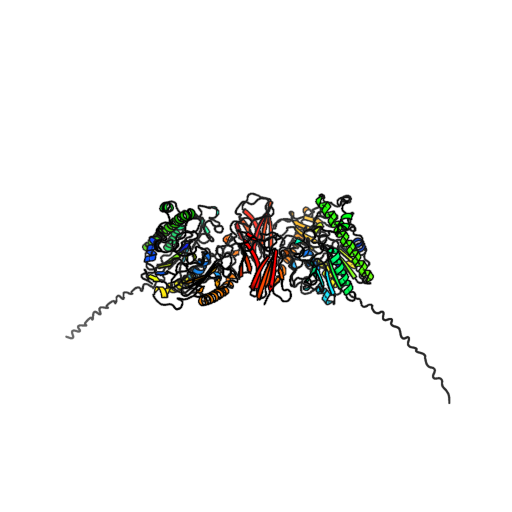.926 14.531 1 96.38 470 LYS B C 1
ATOM 8427 O O . LYS B 1 470 ? -5.594 4.34 15.68 1 96.38 470 LYS B O 1
ATOM 8432 N N . ILE B 1 471 ? -6.402 3.832 13.672 1 98.25 471 ILE B N 1
ATOM 8433 C CA . ILE B 1 471 ? -7.781 4.148 14.039 1 98.25 471 ILE B CA 1
ATOM 8434 C C . ILE B 1 471 ? -8.43 2.932 14.688 1 98.25 471 ILE B C 1
ATOM 8436 O O . ILE B 1 471 ? -8.391 1.826 14.148 1 98.25 471 ILE B O 1
ATOM 8440 N N . SER B 1 472 ? -8.992 3.131 15.859 1 98.44 472 SER B N 1
ATOM 8441 C CA . SER B 1 472 ? -9.688 2.043 16.547 1 98.44 472 SER B CA 1
ATOM 8442 C C . SER B 1 472 ? -11.094 1.849 16 1 98.44 472 SER B C 1
ATOM 8444 O O . SER B 1 472 ? -11.859 2.811 15.875 1 98.44 472 SER B O 1
ATOM 8446 N N . VAL B 1 473 ? -11.414 0.654 15.68 1 98.62 473 VAL B N 1
ATOM 8447 C CA . VAL B 1 473 ? -12.711 0.343 15.078 1 98.62 473 VAL B CA 1
ATOM 8448 C C . VAL B 1 473 ? -13.453 -0.668 15.953 1 98.62 473 VAL B C 1
ATOM 8450 O O . VAL B 1 473 ? -12.883 -1.683 16.359 1 98.62 473 VAL B O 1
ATOM 8453 N N . GLY B 1 474 ? -14.703 -0.345 16.203 1 98.38 474 GLY B N 1
ATOM 8454 C CA . GLY B 1 474 ? -15.57 -1.288 16.891 1 98.38 474 GLY B CA 1
ATOM 8455 C C . GLY B 1 474 ? -15.5 -1.173 18.406 1 98.38 474 GLY B C 1
ATOM 8456 O O . GLY B 1 474 ? -15.883 -2.096 19.125 1 98.38 474 GLY B O 1
ATOM 8457 N N . THR B 1 475 ? -14.961 -0.087 18.906 1 97.12 475 THR B N 1
ATOM 8458 C CA . THR B 1 475 ? -14.875 0.144 20.328 1 97.12 475 THR B CA 1
ATOM 8459 C C . THR B 1 475 ? -16.109 0.878 20.844 1 97.12 475 THR B C 1
ATOM 8461 O O . THR B 1 475 ? -16.828 1.516 20.062 1 97.12 475 THR B O 1
ATOM 8464 N N . PRO B 1 476 ? -16.359 0.812 22.203 1 96.62 476 PRO B N 1
ATOM 8465 C CA . PRO B 1 476 ? -17.5 1.552 22.75 1 96.62 476 PRO B CA 1
ATOM 8466 C C . PRO B 1 476 ? -17.297 3.064 22.719 1 96.62 476 PRO B C 1
ATOM 8468 O O . PRO B 1 476 ? -18.234 3.826 22.922 1 96.62 476 PRO B O 1
ATOM 8471 N N . TYR B 1 477 ? -16.141 3.508 22.469 1 97 477 TYR B N 1
ATOM 8472 C CA . TYR B 1 477 ? -15.805 4.926 22.531 1 97 477 TYR B CA 1
ATOM 8473 C C . TYR B 1 477 ? -16.188 5.637 21.234 1 97 477 TYR B C 1
ATOM 8475 O O . TYR B 1 477 ? -16.312 6.863 21.219 1 97 477 TYR B O 1
ATOM 8483 N N . GLU B 1 478 ? -16.312 4.875 20.156 1 97.94 478 GLU B N 1
ATOM 8484 C CA . GLU B 1 478 ? -16.766 5.414 18.875 1 97.94 478 GLU B CA 1
ATOM 8485 C C . GLU B 1 478 ? -17.359 4.316 17.984 1 97.94 478 GLU B C 1
ATOM 8487 O O . GLU B 1 478 ? -16.625 3.492 17.438 1 97.94 478 GLU B O 1
ATOM 8492 N N . ASN B 1 479 ? -18.547 4.355 17.828 1 97.94 479 ASN B N 1
ATOM 8493 C CA . ASN B 1 479 ? -19.297 3.418 17 1 97.94 479 ASN B CA 1
ATOM 8494 C C . ASN B 1 479 ? -20.625 4.02 16.547 1 97.94 479 ASN B C 1
ATOM 8496 O O . ASN B 1 479 ? -21.547 4.199 17.344 1 97.94 479 ASN B O 1
ATOM 8500 N N . PRO B 1 480 ? -20.734 4.312 15.32 1 98 480 PRO B N 1
ATOM 8501 C CA . PRO B 1 480 ? -19.859 3.932 14.211 1 98 480 PRO B CA 1
ATOM 8502 C C . PRO B 1 480 ? -18.609 4.809 14.109 1 98 480 PRO B C 1
ATOM 8504 O O . PRO B 1 480 ? -18.547 5.871 14.727 1 98 480 PRO B O 1
ATOM 8507 N N . VAL B 1 481 ? -17.688 4.289 13.375 1 98.25 481 VAL B N 1
ATOM 8508 C CA . VAL B 1 481 ? -16.5 5.047 12.984 1 98.25 481 VAL B CA 1
ATOM 8509 C C . VAL B 1 481 ? -16.578 5.395 11.5 1 98.25 481 VAL B C 1
ATOM 8511 O O . VAL B 1 481 ? -16.984 4.57 10.68 1 98.25 481 VAL B O 1
ATOM 8514 N N . ILE B 1 482 ? -16.172 6.605 11.109 1 98.31 482 ILE B N 1
ATOM 8515 C CA . ILE B 1 482 ? -16.078 7.016 9.719 1 98.31 482 ILE B CA 1
ATOM 8516 C C . ILE B 1 482 ? -14.609 7.234 9.336 1 98.31 482 ILE B C 1
ATOM 8518 O O . ILE B 1 482 ? -13.93 8.07 9.938 1 98.31 482 ILE B O 1
ATOM 8522 N N . LEU B 1 483 ? -14.109 6.48 8.422 1 98.44 483 LEU B N 1
ATOM 8523 C CA . LEU B 1 483 ? -12.766 6.602 7.879 1 98.44 483 LEU B CA 1
ATOM 8524 C C . LEU B 1 483 ? -12.75 7.508 6.652 1 98.44 483 LEU B C 1
ATOM 8526 O O . LEU B 1 483 ? -13.25 7.125 5.59 1 98.44 483 LEU B O 1
ATOM 8530 N N . ASN B 1 484 ? -12.195 8.672 6.742 1 97.69 484 ASN B N 1
ATOM 8531 C CA . ASN B 1 484 ? -12.305 9.664 5.676 1 97.69 484 ASN B CA 1
ATOM 8532 C C . ASN B 1 484 ? -11.023 9.742 4.855 1 97.69 484 ASN B C 1
ATOM 8534 O O . ASN B 1 484 ? -10 9.164 5.23 1 97.69 484 ASN B O 1
ATOM 8538 N N . ARG B 1 485 ? -11.016 10.484 3.771 1 96.62 485 ARG B N 1
ATOM 8539 C CA . ARG B 1 485 ? -9.961 10.555 2.766 1 96.62 485 ARG B CA 1
ATOM 8540 C C . ARG B 1 485 ? -8.703 11.203 3.334 1 96.62 485 ARG B C 1
ATOM 8542 O O . ARG B 1 485 ? -7.59 10.875 2.92 1 96.62 485 ARG B O 1
ATOM 8549 N N . ASN B 1 486 ? -8.867 12.094 4.215 1 97.12 486 ASN B N 1
ATOM 8550 C CA . ASN B 1 486 ? -7.707 12.773 4.781 1 97.12 486 ASN B CA 1
ATOM 8551 C C . ASN B 1 486 ? -6.789 11.805 5.512 1 97.12 486 ASN B C 1
ATOM 8553 O O . ASN B 1 486 ? -5.566 11.961 5.488 1 97.12 486 ASN B O 1
ATOM 8557 N N . ASP B 1 487 ? -7.395 10.82 6.105 1 97.31 487 ASP B N 1
ATOM 8558 C CA . ASP B 1 487 ? -6.648 9.906 6.961 1 97.31 487 ASP B CA 1
ATOM 8559 C C . ASP B 1 487 ? -6.273 8.633 6.207 1 97.31 487 ASP B C 1
ATOM 8561 O O . ASP B 1 487 ? -5.727 7.691 6.793 1 97.31 487 ASP B O 1
ATOM 8565 N N . ALA B 1 488 ? -6.57 8.617 4.93 1 97.31 488 ALA B N 1
ATOM 8566 C CA . ALA B 1 488 ? -6.199 7.477 4.102 1 97.31 488 ALA B CA 1
ATOM 8567 C C . ALA B 1 488 ? -4.734 7.555 3.68 1 97.31 488 ALA B C 1
ATOM 8569 O O . ALA B 1 488 ? -4.23 8.641 3.375 1 97.31 488 ALA B O 1
ATOM 8570 N N . GLY B 1 489 ? -4.051 6.438 3.742 1 95.75 489 GLY B N 1
ATOM 8571 C CA . GLY B 1 489 ? -2.746 6.281 3.117 1 95.75 489 GLY B CA 1
ATOM 8572 C C . GLY B 1 489 ? -2.826 5.754 1.696 1 95.75 489 GLY B C 1
ATOM 8573 O O . GLY B 1 489 ? -3.902 5.734 1.096 1 95.75 489 GLY B O 1
ATOM 8574 N N . GLY B 1 490 ? -1.726 5.262 1.142 1 94.06 490 GLY B N 1
ATOM 8575 C CA . GLY B 1 490 ? -1.651 4.781 -0.229 1 94.06 490 GLY B CA 1
ATOM 8576 C C . GLY B 1 490 ? -0.832 5.68 -1.133 1 94.06 490 GLY B C 1
ATOM 8577 O O . GLY B 1 490 ? 0.236 6.156 -0.742 1 94.06 490 GLY B O 1
ATOM 8578 N N . GLU B 1 491 ? -1.334 5.883 -2.295 1 93.75 491 GLU B N 1
ATOM 8579 C CA . GLU B 1 491 ? -0.614 6.664 -3.295 1 93.75 491 GLU B CA 1
ATOM 8580 C C . GLU B 1 491 ? -0.476 8.125 -2.857 1 93.75 491 GLU B C 1
ATOM 8582 O O . GLU B 1 491 ? -1.411 8.695 -2.299 1 93.75 491 GLU B O 1
ATOM 8587 N N . ARG B 1 492 ? 0.656 8.727 -3.117 1 92.81 492 ARG B N 1
ATOM 8588 C CA . ARG B 1 492 ? 0.875 10.141 -2.838 1 92.81 492 ARG B CA 1
ATOM 8589 C C . ARG B 1 492 ? -0.161 11.008 -3.551 1 92.81 492 ARG B C 1
ATOM 8591 O O . ARG B 1 492 ? -0.499 10.75 -4.707 1 92.81 492 ARG B O 1
ATOM 8598 N N . GLY B 1 493 ? -0.663 11.938 -2.814 1 90.56 493 GLY B N 1
ATOM 8599 C CA . GLY B 1 493 ? -1.593 12.891 -3.406 1 90.56 493 GLY B CA 1
ATOM 8600 C C . GLY B 1 493 ? -3.031 12.406 -3.385 1 90.56 493 GLY B C 1
ATOM 8601 O O . GLY B 1 493 ? -3.877 12.922 -4.113 1 90.56 493 GLY B O 1
ATOM 8602 N N . ILE B 1 494 ? -3.322 11.352 -2.643 1 92.81 494 ILE B N 1
ATOM 8603 C CA . ILE B 1 494 ? -4.676 10.828 -2.504 1 92.81 494 ILE B CA 1
ATOM 8604 C C . ILE B 1 494 ? -5.609 11.922 -1.993 1 92.81 494 ILE B C 1
ATOM 8606 O O . ILE B 1 494 ? -5.418 12.445 -0.893 1 92.81 494 ILE B O 1
ATOM 8610 N N . TRP B 1 495 ? -6.559 12.328 -2.828 1 94.31 495 TRP B N 1
ATOM 8611 C CA . TRP B 1 495 ? -7.488 13.414 -2.523 1 94.31 495 TRP B CA 1
ATOM 8612 C C . TRP B 1 495 ? -8.922 13.023 -2.881 1 94.31 495 TRP B C 1
ATOM 8614 O O . TRP B 1 495 ? -9.492 12.117 -2.27 1 94.31 495 TRP B O 1
ATOM 8624 N N . ASN B 1 496 ? -9.484 13.508 -3.947 1 95.62 496 ASN B N 1
ATOM 8625 C CA . ASN B 1 496 ? -10.852 13.148 -4.293 1 95.62 496 ASN B CA 1
ATOM 8626 C C . ASN B 1 496 ? -10.906 12.359 -5.598 1 95.62 496 ASN B C 1
ATOM 8628 O O . ASN B 1 496 ? -11.977 12.227 -6.203 1 95.62 496 ASN B O 1
ATOM 8632 N N . GLN B 1 497 ? -9.711 11.859 -6.039 1 94.81 497 GLN B N 1
ATOM 8633 C CA . GLN B 1 497 ? -9.688 11.055 -7.258 1 94.81 497 GLN B CA 1
ATOM 8634 C C . GLN B 1 497 ? -10.547 9.805 -7.109 1 94.81 497 GLN B C 1
ATOM 8636 O O . GLN B 1 497 ? -10.547 9.172 -6.051 1 94.81 497 GLN B O 1
ATOM 8641 N N . GLU B 1 498 ? -11.195 9.445 -8.156 1 95.25 498 GLU B N 1
ATOM 8642 C CA . GLU B 1 498 ? -11.961 8.203 -8.109 1 95.25 498 GLU B CA 1
ATOM 8643 C C . GLU B 1 498 ? -11.047 6.988 -8.148 1 95.25 498 GLU B C 1
ATOM 8645 O O . GLU B 1 498 ? -11.156 6.094 -7.305 1 95.25 498 GLU B O 1
ATOM 8650 N N . GLU B 1 499 ? -10.203 7 -9.227 1 94.12 499 GLU B N 1
ATOM 8651 C CA . GLU B 1 499 ? -9.258 5.895 -9.383 1 94.12 499 GLU B CA 1
ATOM 8652 C C . GLU B 1 499 ? -7.934 6.207 -8.688 1 94.12 499 GLU B C 1
ATOM 8654 O O . GLU B 1 499 ? -7.086 6.906 -9.242 1 94.12 499 GLU B O 1
ATOM 8659 N N . ILE B 1 500 ? -7.762 5.695 -7.5 1 95.12 500 ILE B N 1
ATOM 8660 C CA . ILE B 1 500 ? -6.543 5.883 -6.723 1 95.12 500 ILE B CA 1
ATOM 8661 C C . ILE B 1 500 ? -6.395 4.742 -5.715 1 95.12 500 ILE B C 1
ATOM 8663 O O . ILE B 1 500 ? -7.387 4.242 -5.184 1 95.12 500 ILE B O 1
ATOM 8667 N N . TYR B 1 501 ? -5.168 4.289 -5.551 1 96.19 501 TYR B N 1
ATOM 8668 C CA . TYR B 1 501 ? -4.895 3.262 -4.555 1 96.19 501 TYR B CA 1
ATOM 8669 C C . TYR B 1 501 ? -4.875 3.855 -3.15 1 96.19 501 TYR B C 1
ATOM 8671 O O . TYR B 1 501 ? -4.066 4.738 -2.855 1 96.19 501 TYR B O 1
ATOM 8679 N N . GLY B 1 502 ? -5.789 3.375 -2.27 1 97.06 502 GLY B N 1
ATOM 8680 C CA . GLY B 1 502 ? -5.867 3.912 -0.92 1 97.06 502 GLY B CA 1
ATOM 8681 C C . GLY B 1 502 ? -6.246 2.869 0.116 1 97.06 502 GLY B C 1
ATOM 8682 O O . GLY B 1 502 ? -6.793 1.82 -0.225 1 97.06 502 GLY B O 1
ATOM 8683 N N . HIS B 1 503 ? -5.914 3.119 1.343 1 97.75 503 HIS B N 1
ATOM 8684 C CA . HIS B 1 503 ? -6.25 2.275 2.482 1 97.75 503 HIS B CA 1
ATOM 8685 C C . HIS B 1 503 ? -6.273 3.082 3.777 1 97.75 503 HIS B C 1
ATOM 8687 O O . HIS B 1 503 ? -5.762 4.203 3.826 1 97.75 503 HIS B O 1
ATOM 8693 N N . TRP B 1 504 ? -6.902 2.582 4.762 1 98.25 504 TRP B N 1
ATOM 8694 C CA . TRP B 1 504 ? -6.82 3.117 6.117 1 98.25 504 TRP B CA 1
ATOM 8695 C C . TRP B 1 504 ? -6.152 2.117 7.055 1 98.25 504 TRP B C 1
ATOM 8697 O O . TRP B 1 504 ? -6.371 0.91 6.945 1 98.25 504 TRP B O 1
ATOM 8707 N N . ASP B 1 505 ? -5.262 2.529 7.941 1 97.25 505 ASP B N 1
ATOM 8708 C CA . ASP B 1 505 ? -4.613 1.715 8.961 1 97.25 505 ASP B CA 1
ATOM 8709 C C . ASP B 1 505 ? -5.453 1.654 10.234 1 97.25 505 ASP B C 1
ATOM 8711 O O . ASP B 1 505 ? -5.711 2.682 10.867 1 97.25 505 ASP B O 1
ATOM 8715 N N . THR B 1 506 ? -5.836 0.446 10.672 1 98.25 506 THR B N 1
ATOM 8716 C CA . THR B 1 506 ? -6.852 0.337 11.711 1 98.25 506 THR B CA 1
ATOM 8717 C C . THR B 1 506 ? -6.484 -0.751 12.719 1 98.25 506 THR B C 1
ATOM 8719 O O . THR B 1 506 ? -5.621 -1.588 12.445 1 98.25 506 THR B O 1
ATOM 8722 N N . GLU B 1 507 ? -6.961 -0.683 13.875 1 98.12 507 GLU B N 1
ATOM 8723 C CA . GLU B 1 507 ? -7.121 -1.745 14.867 1 98.12 507 GLU B CA 1
ATOM 8724 C C . GLU B 1 507 ? -8.586 -2.109 15.047 1 98.12 507 GLU B C 1
ATOM 8726 O O . GLU B 1 507 ? -9.383 -1.297 15.531 1 98.12 507 GLU B O 1
ATOM 8731 N N . ILE B 1 508 ? -8.969 -3.273 14.688 1 98.38 508 ILE B N 1
ATOM 8732 C CA . ILE B 1 508 ? -10.375 -3.658 14.633 1 98.38 508 ILE B CA 1
ATOM 8733 C C . ILE B 1 508 ? -10.68 -4.66 15.742 1 98.38 508 ILE B C 1
ATOM 8735 O O . ILE B 1 508 ? -9.984 -5.668 15.883 1 98.38 508 ILE B O 1
ATOM 8739 N N . GLU B 1 509 ? -11.695 -4.414 16.531 1 98.56 509 GLU B N 1
ATOM 8740 C CA . GLU B 1 509 ? -12.203 -5.379 17.5 1 98.56 509 GLU B CA 1
ATOM 8741 C C . GLU B 1 509 ? -12.969 -6.504 16.812 1 98.56 509 GLU B C 1
ATOM 8743 O O . GLU B 1 509 ? -13.625 -6.277 15.789 1 98.56 509 GLU B O 1
ATOM 8748 N N . GLU B 1 510 ? -12.852 -7.703 17.344 1 98.06 510 GLU B N 1
ATOM 8749 C CA . GLU B 1 510 ? -13.594 -8.828 16.781 1 98.06 510 GLU B CA 1
ATOM 8750 C C . GLU B 1 510 ? -15.094 -8.57 16.812 1 98.06 510 GLU B C 1
ATOM 8752 O O . GLU B 1 510 ? -15.625 -8.078 17.797 1 98.06 510 GLU B O 1
ATOM 8757 N N . GLY B 1 511 ? -15.773 -8.797 15.75 1 98.06 511 GLY B N 1
ATOM 8758 C CA . GLY B 1 511 ? -17.219 -8.641 15.719 1 98.06 511 GLY B CA 1
ATOM 8759 C C . GLY B 1 511 ? -17.797 -8.586 14.312 1 98.06 511 GLY B C 1
ATOM 8760 O O . GLY B 1 511 ? -17.094 -8.867 13.344 1 98.06 511 GLY B O 1
ATOM 8761 N N . TYR B 1 512 ? -19.109 -8.383 14.242 1 98.5 512 TYR B N 1
ATOM 8762 C CA . TYR B 1 512 ? -19.828 -8.203 12.977 1 98.5 512 TYR B CA 1
ATOM 8763 C C . TYR B 1 512 ? -20.078 -6.727 12.703 1 98.5 512 TYR B C 1
ATOM 8765 O O . TYR B 1 512 ? -20.453 -5.973 13.602 1 98.5 512 TYR B O 1
ATOM 8773 N N . TYR B 1 513 ? -19.859 -6.277 11.516 1 98.81 513 TYR B N 1
ATOM 8774 C CA . TYR B 1 513 ? -19.922 -4.863 11.172 1 98.81 513 TYR B CA 1
ATOM 8775 C C . TYR B 1 513 ? -20.828 -4.641 9.969 1 98.81 513 TYR B C 1
ATOM 8777 O O . TYR B 1 513 ? -20.781 -5.395 9 1 98.81 513 TYR B O 1
ATOM 8785 N N . ASP B 1 514 ? -21.719 -3.699 10.047 1 98.81 514 ASP B N 1
ATOM 8786 C CA . ASP B 1 514 ? -22.312 -3.086 8.867 1 98.81 514 ASP B CA 1
ATOM 8787 C C . ASP B 1 514 ? -21.406 -1.995 8.297 1 98.81 514 ASP B C 1
ATOM 8789 O O . ASP B 1 514 ? -20.984 -1.085 9.016 1 98.81 514 ASP B O 1
ATOM 8793 N N . ILE B 1 515 ? -21.094 -2.111 7.086 1 98.88 515 ILE B N 1
ATOM 8794 C CA . ILE B 1 515 ? -20.141 -1.204 6.449 1 98.88 515 ILE B CA 1
ATOM 8795 C C . ILE B 1 515 ? -20.828 -0.43 5.332 1 98.88 515 ILE B C 1
ATOM 8797 O O . ILE B 1 515 ? -21.5 -1.022 4.477 1 98.88 515 ILE B O 1
ATOM 8801 N N . THR B 1 516 ? -20.703 0.852 5.344 1 98.81 516 THR B N 1
ATOM 8802 C CA . THR B 1 516 ? -21.219 1.739 4.309 1 98.81 516 THR B CA 1
ATOM 8803 C C . THR B 1 516 ? -20.078 2.412 3.555 1 98.81 516 THR B C 1
ATOM 8805 O O . THR B 1 516 ? -19.203 3.023 4.168 1 98.81 516 THR B O 1
ATOM 8808 N N . PHE B 1 517 ? -20.047 2.275 2.277 1 98.69 517 PHE B N 1
ATOM 8809 C CA . PHE B 1 517 ? -19.078 2.939 1.402 1 98.69 517 PHE B CA 1
ATOM 8810 C C . PHE B 1 517 ? -19.734 4.113 0.677 1 98.69 517 PHE B C 1
ATOM 8812 O O . PHE B 1 517 ? -20.719 3.934 -0.05 1 98.69 517 PHE B O 1
ATOM 8819 N N . LYS B 1 518 ? -19.234 5.305 0.866 1 98.5 518 LYS B N 1
ATOM 8820 C CA . LYS B 1 518 ? -19.672 6.5 0.15 1 98.5 518 LYS B CA 1
ATOM 8821 C C . LYS B 1 518 ? -18.688 6.859 -0.964 1 98.5 518 LYS B C 1
ATOM 8823 O O . LYS B 1 518 ? -17.484 6.875 -0.751 1 98.5 518 LYS B O 1
ATOM 8828 N N . PHE B 1 519 ? -19.188 7.117 -2.146 1 98.06 519 PHE B N 1
ATOM 8829 C CA . PHE B 1 519 ? -18.344 7.5 -3.271 1 98.06 519 PHE B CA 1
ATOM 8830 C C . PHE B 1 519 ? -18.547 8.969 -3.627 1 98.06 519 PHE B C 1
ATOM 8832 O O . PHE B 1 519 ? -19.594 9.547 -3.318 1 98.06 519 PHE B O 1
ATOM 8839 N N . VAL B 1 520 ? -17.531 9.562 -4.242 1 96.81 520 VAL B N 1
ATOM 8840 C CA . VAL B 1 520 ? -17.578 10.961 -4.633 1 96.81 520 VAL B CA 1
ATOM 8841 C C . VAL B 1 520 ? -18.656 11.172 -5.684 1 96.81 520 VAL B C 1
ATOM 8843 O O . VAL B 1 520 ? -19.422 12.148 -5.625 1 96.81 520 VAL B O 1
ATOM 8846 N N . GLN B 1 521 ? -18.719 10.289 -6.652 1 96.56 521 GLN B N 1
ATOM 8847 C CA . GLN B 1 521 ? -19.734 10.258 -7.703 1 96.56 521 GLN B CA 1
ATOM 8848 C C . GLN B 1 521 ? -20.453 8.914 -7.73 1 96.56 521 GLN B C 1
ATOM 8850 O O . GLN B 1 521 ? -19.906 7.902 -7.277 1 96.56 521 GLN B O 1
ATOM 8855 N N . PRO B 1 522 ? -21.656 8.93 -8.266 1 97.5 522 PRO B N 1
ATOM 8856 C CA . PRO B 1 522 ? -22.359 7.648 -8.398 1 97.5 522 PRO B CA 1
ATOM 8857 C C . PRO B 1 522 ? -21.578 6.641 -9.234 1 97.5 522 PRO B C 1
ATOM 8859 O O . PRO B 1 522 ? -20.969 7.008 -10.25 1 97.5 522 PRO B O 1
ATOM 8862 N N . VAL B 1 523 ? -21.531 5.402 -8.812 1 96.94 523 VAL B N 1
ATOM 8863 C CA . VAL B 1 523 ? -20.812 4.355 -9.531 1 96.94 523 VAL B CA 1
ATOM 8864 C C . VAL B 1 523 ? -21.75 3.674 -10.523 1 96.94 523 VAL B C 1
ATOM 8866 O O . VAL B 1 523 ? -22.969 3.717 -10.359 1 96.94 523 VAL B O 1
ATOM 8869 N N . VAL B 1 524 ? -21.203 3.025 -11.547 1 95.88 524 VAL B N 1
ATOM 8870 C CA . VAL B 1 524 ? -21.969 2.285 -12.547 1 95.88 524 VAL B CA 1
ATOM 8871 C C . VAL B 1 524 ? -22.344 0.916 -11.984 1 95.88 524 VAL B C 1
ATOM 8873 O O . VAL B 1 524 ? -21.703 0.412 -11.062 1 95.88 524 VAL B O 1
ATOM 8876 N N . GLY B 1 525 ? -23.391 0.38 -12.523 1 96.06 525 GLY B N 1
ATOM 8877 C CA . GLY B 1 525 ? -23.875 -0.919 -12.086 1 96.06 525 GLY B CA 1
ATOM 8878 C C . GLY B 1 525 ? -23.047 -2.074 -12.609 1 96.06 525 GLY B C 1
ATOM 8879 O O . GLY B 1 525 ? -22.094 -1.867 -13.367 1 96.06 525 GLY B O 1
ATOM 8880 N N . ASN B 1 526 ? -23.359 -3.252 -12.023 1 96.12 526 ASN B N 1
ATOM 8881 C CA . ASN B 1 526 ? -22.766 -4.52 -12.438 1 96.12 526 ASN B CA 1
ATOM 8882 C C . ASN B 1 526 ? -21.266 -4.562 -12.156 1 96.12 526 ASN B C 1
ATOM 8884 O O . ASN B 1 526 ? -20.484 -5.051 -12.977 1 96.12 526 ASN B O 1
ATOM 8888 N N . GLY B 1 527 ? -20.891 -3.916 -11.117 1 97.19 527 GLY B N 1
ATOM 8889 C CA . GLY B 1 527 ? -19.547 -4.023 -10.57 1 97.19 527 GLY B CA 1
ATOM 8890 C C . GLY B 1 527 ? -19.484 -4.852 -9.297 1 97.19 527 GLY B C 1
ATOM 8891 O O . GLY B 1 527 ? -20.453 -5.531 -8.945 1 97.19 527 GLY B O 1
ATOM 8892 N N . LYS B 1 528 ? -18.328 -4.883 -8.695 1 97.38 528 LYS B N 1
ATOM 8893 C CA . LYS B 1 528 ? -18.109 -5.633 -7.461 1 97.38 528 LYS B CA 1
ATOM 8894 C C . LYS B 1 528 ? -17.484 -4.75 -6.383 1 97.38 528 LYS B C 1
ATOM 8896 O O . LYS B 1 528 ? -16.469 -4.086 -6.621 1 97.38 528 LYS B O 1
ATOM 8901 N N . MET B 1 529 ? -18.156 -4.676 -5.215 1 98.31 529 MET B N 1
ATOM 8902 C CA . MET B 1 529 ? -17.531 -4.059 -4.051 1 98.31 529 MET B CA 1
ATOM 8903 C C . MET B 1 529 ? -16.578 -5.031 -3.371 1 98.31 529 MET B C 1
ATOM 8905 O O . MET B 1 529 ? -16.969 -6.145 -3.008 1 98.31 529 MET B O 1
ATOM 8909 N N . VAL B 1 530 ? -15.352 -4.637 -3.219 1 98.31 530 VAL B N 1
ATOM 8910 C CA . VAL B 1 530 ? -14.328 -5.488 -2.617 1 98.31 530 VAL B CA 1
ATOM 8911 C C . VAL B 1 530 ? -13.75 -4.809 -1.376 1 98.31 530 VAL B C 1
ATOM 8913 O O . VAL B 1 530 ? -13.5 -3.602 -1.383 1 98.31 530 VAL B O 1
ATOM 8916 N N . LEU B 1 531 ? -13.617 -5.48 -0.327 1 98.56 531 LEU B N 1
ATOM 8917 C CA . LEU B 1 531 ? -12.93 -5.035 0.883 1 98.56 531 LEU B CA 1
ATOM 8918 C C . LEU B 1 531 ? -11.836 -6.02 1.28 1 98.56 531 LEU B C 1
ATOM 8920 O O . LEU B 1 531 ? -12.117 -7.16 1.646 1 98.56 531 LEU B O 1
ATOM 8924 N N . GLU B 1 532 ? -10.609 -5.594 1.168 1 97.38 532 GLU B N 1
ATOM 8925 C CA . GLU B 1 532 ? -9.461 -6.367 1.625 1 97.38 532 GLU B CA 1
ATOM 8926 C C . GLU B 1 532 ? -9.016 -5.922 3.014 1 97.38 532 GLU B C 1
ATOM 8928 O O . GLU B 1 532 ? -8.836 -4.73 3.26 1 97.38 532 GLU B O 1
ATOM 8933 N N . ALA B 1 533 ? -8.867 -6.797 3.883 1 96.69 533 ALA B N 1
ATOM 8934 C CA . ALA B 1 533 ? -8.305 -6.598 5.215 1 96.69 533 ALA B CA 1
ATOM 8935 C C . ALA B 1 533 ? -7.195 -7.605 5.496 1 96.69 533 ALA B C 1
ATOM 8937 O O . ALA B 1 533 ? -7.457 -8.703 5.992 1 96.69 533 ALA B O 1
ATOM 8938 N N . ASN B 1 534 ? -5.973 -7.176 5.277 1 92.75 534 ASN B N 1
ATOM 8939 C CA . ASN B 1 534 ? -4.844 -8.102 5.293 1 92.75 534 ASN B CA 1
ATOM 8940 C C . ASN B 1 534 ? -5.078 -9.297 4.375 1 92.75 534 ASN B C 1
ATOM 8942 O O . ASN B 1 534 ? -5.234 -9.133 3.164 1 92.75 534 ASN B O 1
ATOM 8946 N N . THR B 1 535 ? -5.305 -10.5 4.969 1 93.12 535 THR B N 1
ATOM 8947 C CA . THR B 1 535 ? -5.516 -11.695 4.156 1 93.12 535 THR B CA 1
ATOM 8948 C C . THR B 1 535 ? -7.004 -11.953 3.947 1 93.12 535 THR B C 1
ATOM 8950 O O . THR B 1 535 ? -7.387 -12.781 3.115 1 93.12 535 THR B O 1
ATOM 8953 N N . LEU B 1 536 ? -7.863 -11.227 4.621 1 94.75 536 LEU B N 1
ATOM 8954 C CA . LEU B 1 536 ? -9.312 -11.383 4.535 1 94.75 536 LEU B CA 1
ATOM 8955 C C . LEU B 1 536 ? -9.883 -10.531 3.404 1 94.75 536 LEU B C 1
ATOM 8957 O O . LEU B 1 536 ? -9.688 -9.32 3.375 1 94.75 536 LEU B O 1
ATOM 8961 N N . VAL B 1 537 ? -10.555 -11.141 2.496 1 97.19 537 VAL B N 1
ATOM 8962 C CA . VAL B 1 537 ? -11.18 -10.398 1.407 1 97.19 537 VAL B CA 1
ATOM 8963 C C . VAL B 1 537 ? -12.656 -10.758 1.322 1 97.19 537 VAL B C 1
ATOM 8965 O O . VAL B 1 537 ? -13.016 -11.938 1.245 1 97.19 537 VAL B O 1
ATOM 8968 N N . ARG B 1 538 ? -13.508 -9.82 1.403 1 98.06 538 ARG B N 1
ATOM 8969 C CA . ARG B 1 538 ? -14.938 -9.938 1.147 1 98.06 538 ARG B CA 1
ATOM 8970 C C . ARG B 1 538 ? -15.336 -9.18 -0.113 1 98.06 538 ARG B C 1
ATOM 8972 O O . ARG B 1 538 ? -14.766 -8.133 -0.417 1 98.06 538 ARG B O 1
ATOM 8979 N N . GLN B 1 539 ? -16.25 -9.703 -0.825 1 97.94 539 GLN B N 1
ATOM 8980 C CA . GLN B 1 539 ? -16.719 -9.023 -2.029 1 97.94 539 GLN B CA 1
ATOM 8981 C C . GLN B 1 539 ? -18.203 -9.289 -2.266 1 97.94 539 GLN B C 1
ATOM 8983 O O . GLN B 1 539 ? -18.766 -10.266 -1.765 1 97.94 539 GLN B O 1
ATOM 8988 N N . MET B 1 540 ? -18.828 -8.43 -3.006 1 97.31 540 MET B N 1
ATOM 8989 C CA . MET B 1 540 ? -20.25 -8.555 -3.355 1 97.31 540 MET B CA 1
ATOM 8990 C C . MET B 1 540 ? -20.531 -7.852 -4.68 1 97.31 540 MET B C 1
ATOM 8992 O O . MET B 1 540 ? -20.016 -6.77 -4.945 1 97.31 540 MET B O 1
ATOM 8996 N N . GLU B 1 541 ? -21.328 -8.469 -5.445 1 96.69 541 GLU B N 1
ATOM 8997 C CA . GLU B 1 541 ? -21.781 -7.852 -6.688 1 96.69 541 GLU B CA 1
ATOM 8998 C C . GLU B 1 541 ? -22.766 -6.723 -6.414 1 96.69 541 GLU B C 1
ATOM 9000 O O . GLU B 1 541 ? -23.625 -6.84 -5.531 1 96.69 541 GLU B O 1
ATOM 9005 N N . ASN B 1 542 ? -22.578 -5.652 -7.051 1 96.31 542 ASN B N 1
ATOM 9006 C CA . ASN B 1 542 ? -23.531 -4.559 -7.043 1 96.31 542 ASN B CA 1
ATOM 9007 C C . ASN B 1 542 ? -24.156 -4.344 -8.422 1 96.31 542 ASN B C 1
ATOM 9009 O O . ASN B 1 542 ? -23.531 -3.754 -9.305 1 96.31 542 ASN B O 1
ATOM 9013 N N . LYS B 1 543 ? -25.359 -4.742 -8.586 1 93.81 543 LYS B N 1
ATOM 9014 C CA . LYS B 1 543 ? -26.047 -4.664 -9.875 1 93.81 543 LYS B CA 1
ATOM 9015 C C . LYS B 1 543 ? -26.594 -3.268 -10.117 1 93.81 543 LYS B C 1
ATOM 9017 O O . LYS B 1 543 ? -26.781 -2.857 -11.266 1 93.81 543 LYS B O 1
ATOM 9022 N N . LYS B 1 544 ? -26.859 -2.539 -9.031 1 91.75 544 LYS B N 1
ATOM 9023 C CA . LYS B 1 544 ? -27.516 -1.233 -9.117 1 91.75 544 LYS B CA 1
ATOM 9024 C C . LYS B 1 544 ? -26.531 -0.158 -9.562 1 91.75 544 LYS B C 1
ATOM 9026 O O . LYS B 1 544 ? -25.438 -0.03 -8.992 1 91.75 544 LYS B O 1
ATOM 9031 N N . GLY B 1 545 ? -26.922 0.587 -10.57 1 92.19 545 GLY B N 1
ATOM 9032 C CA . GLY B 1 545 ? -26.125 1.723 -11.008 1 92.19 545 GLY B CA 1
ATOM 9033 C C . GLY B 1 545 ? -26.625 3.047 -10.461 1 92.19 545 GLY B C 1
ATOM 9034 O O . GLY B 1 545 ? -27.641 3.094 -9.773 1 92.19 545 GLY B O 1
ATOM 9035 N N . ASP B 1 546 ? -25.828 4.094 -10.602 1 94.69 546 ASP B N 1
ATOM 9036 C CA . ASP B 1 546 ? -26.172 5.473 -10.273 1 94.69 546 ASP B CA 1
ATOM 9037 C C . ASP B 1 546 ? -26.406 5.637 -8.773 1 94.69 546 ASP B C 1
ATOM 9039 O O . ASP B 1 546 ? -27.391 6.242 -8.352 1 94.69 546 ASP B O 1
ATOM 9043 N N . THR B 1 547 ? -25.656 4.934 -8.008 1 95.75 547 THR B N 1
ATOM 9044 C CA . THR B 1 547 ? -25.641 5.102 -6.562 1 95.75 547 THR B CA 1
ATOM 9045 C C . THR B 1 547 ? -24.266 5.555 -6.078 1 95.75 547 THR B C 1
ATOM 9047 O O . THR B 1 547 ? -23.25 5.191 -6.668 1 95.75 547 THR B O 1
ATOM 9050 N N . ASP B 1 548 ? -24.297 6.359 -5.102 1 97.06 548 ASP B N 1
ATOM 9051 C CA . ASP B 1 548 ? -23.016 6.777 -4.543 1 97.06 548 ASP B CA 1
ATOM 9052 C C . ASP B 1 548 ? -22.797 6.152 -3.168 1 97.06 548 ASP B C 1
ATOM 9054 O O . ASP B 1 548 ? -21.906 6.582 -2.424 1 97.06 548 ASP B O 1
ATOM 9058 N N . ILE B 1 549 ? -23.672 5.176 -2.818 1 98.06 549 ILE B N 1
ATOM 9059 C CA . ILE B 1 549 ? -23.531 4.441 -1.563 1 98.06 549 ILE B CA 1
ATOM 9060 C C . ILE B 1 549 ? -23.672 2.943 -1.823 1 98.06 549 ILE B C 1
ATOM 9062 O O . ILE B 1 549 ? -24.578 2.51 -2.535 1 98.06 549 ILE B O 1
ATOM 9066 N N . ILE B 1 550 ? -22.781 2.137 -1.344 1 98.25 550 ILE B N 1
ATOM 9067 C CA . ILE B 1 550 ? -22.859 0.681 -1.315 1 98.25 550 ILE B CA 1
ATOM 9068 C C . ILE B 1 550 ? -22.703 0.183 0.119 1 98.25 550 ILE B C 1
ATOM 9070 O O . ILE B 1 550 ? -21.891 0.716 0.879 1 98.25 550 ILE B O 1
ATOM 9074 N N . GLN B 1 551 ? -23.484 -0.82 0.495 1 98.12 551 GLN B N 1
ATOM 9075 C CA . GLN B 1 551 ? -23.438 -1.315 1.866 1 98.12 551 GLN B CA 1
ATOM 9076 C C . GLN B 1 551 ? -23.141 -2.814 1.899 1 98.12 551 GLN B C 1
ATOM 9078 O O . GLN B 1 551 ? -23.641 -3.564 1.058 1 98.12 551 GLN B O 1
ATOM 9083 N N . MET B 1 552 ? -22.312 -3.289 2.719 1 98.38 552 MET B N 1
ATOM 9084 C CA . MET B 1 552 ? -22.109 -4.68 3.113 1 98.38 552 MET B CA 1
ATOM 9085 C C . MET B 1 552 ? -22.562 -4.906 4.555 1 98.38 552 MET B C 1
ATOM 9087 O O . MET B 1 552 ? -22.094 -4.234 5.469 1 98.38 552 MET B O 1
ATOM 9091 N N . GLU B 1 553 ? -23.422 -5.863 4.781 1 98.06 553 GLU B N 1
ATOM 9092 C CA . GLU B 1 553 ? -24.016 -6.074 6.102 1 98.06 553 GLU B CA 1
ATOM 9093 C C . GLU B 1 553 ? -23.375 -7.266 6.809 1 98.06 553 GLU B C 1
ATOM 9095 O O . GLU B 1 553 ? -22.984 -8.25 6.164 1 98.06 553 GLU B O 1
ATOM 9100 N N . LYS B 1 554 ? -23.203 -7.152 8.094 1 97.81 554 LYS B N 1
ATOM 9101 C CA . LYS B 1 554 ? -22.781 -8.219 8.992 1 97.81 554 LYS B CA 1
ATOM 9102 C C . LYS B 1 554 ? -21.5 -8.875 8.5 1 97.81 554 LYS B C 1
ATOM 9104 O O . LYS B 1 554 ? -21.406 -10.102 8.406 1 97.81 554 LYS B O 1
ATOM 9109 N N . VAL B 1 555 ? -20.578 -8.062 8.156 1 98.12 555 VAL B N 1
ATOM 9110 C CA . VAL B 1 555 ? -19.25 -8.562 7.797 1 98.12 555 VAL B CA 1
ATOM 9111 C C . VAL B 1 555 ? -18.469 -8.93 9.055 1 98.12 555 VAL B C 1
ATOM 9113 O O . VAL B 1 555 ? -18.281 -8.086 9.945 1 98.12 555 VAL B O 1
ATOM 9116 N N . TYR B 1 556 ? -17.969 -10.094 9.188 1 96.44 556 TYR B N 1
ATOM 9117 C CA . TYR B 1 556 ? -17.234 -10.539 10.359 1 96.44 556 TYR B CA 1
ATOM 9118 C C . TYR B 1 556 ? -15.758 -10.172 10.258 1 96.44 556 TYR B C 1
ATOM 9120 O O . TYR B 1 556 ? -15.141 -10.359 9.203 1 96.44 556 TYR B O 1
ATOM 9128 N N . PHE B 1 557 ? -15.219 -9.648 11.273 1 97.19 557 PHE B N 1
ATOM 9129 C CA . PHE B 1 557 ? -13.789 -9.438 11.445 1 97.19 557 PHE B CA 1
ATOM 9130 C C . PHE B 1 557 ? -13.289 -10.109 12.711 1 97.19 557 PHE B C 1
ATOM 9132 O O . PHE B 1 557 ? -13.906 -9.992 13.773 1 97.19 557 PHE B O 1
ATOM 9139 N N . PRO B 1 558 ? -12.195 -10.875 12.695 1 96.06 558 PRO B N 1
ATOM 9140 C CA . PRO B 1 558 ? -11.469 -11.172 13.93 1 96.06 558 PRO B CA 1
ATOM 9141 C C . PRO B 1 558 ? -10.758 -9.945 14.508 1 96.06 558 PRO B C 1
ATOM 9143 O O . PRO B 1 558 ? -10.703 -8.898 13.859 1 96.06 558 PRO B O 1
ATOM 9146 N N . LYS B 1 559 ? -10.352 -10.078 15.797 1 97.25 559 LYS B N 1
ATOM 9147 C CA . LYS B 1 559 ? -9.453 -9.031 16.281 1 97.25 559 LYS B CA 1
ATOM 9148 C C . LYS B 1 559 ? -8.203 -8.938 15.406 1 97.25 559 LYS B C 1
ATOM 9150 O O . LYS B 1 559 ? -7.543 -9.945 15.141 1 97.25 559 LYS B O 1
ATOM 9155 N N . MET B 1 560 ? -7.953 -7.758 14.875 1 96.38 560 MET B N 1
ATOM 9156 C CA . MET B 1 560 ? -6.812 -7.648 13.969 1 96.38 560 MET B CA 1
ATOM 9157 C C . MET B 1 560 ? -6.324 -6.207 13.883 1 96.38 560 MET B C 1
ATOM 9159 O O . MET B 1 560 ? -7.066 -5.277 14.203 1 96.38 560 MET B O 1
ATOM 9163 N N . THR B 1 561 ? -5.074 -6.039 13.562 1 96.5 561 THR B N 1
ATOM 9164 C CA . THR B 1 561 ? -4.449 -4.777 13.188 1 96.5 561 THR B CA 1
ATOM 9165 C C . THR B 1 561 ? -3.965 -4.816 11.742 1 96.5 561 THR B C 1
ATOM 9167 O O . THR B 1 561 ? -3.354 -5.797 11.312 1 96.5 561 THR B O 1
ATOM 9170 N N . GLY B 1 562 ? -4.336 -3.795 11.023 1 94.81 562 GLY B N 1
ATOM 9171 C CA . GLY B 1 562 ? -3.846 -3.785 9.648 1 94.81 562 GLY B CA 1
ATOM 9172 C C . GLY B 1 562 ? -4.59 -2.805 8.758 1 94.81 562 GLY B C 1
ATOM 9173 O O . GLY B 1 562 ? -5.219 -1.866 9.25 1 94.81 562 GLY B O 1
ATOM 9174 N N . LYS B 1 563 ? -4.445 -2.959 7.477 1 96.44 563 LYS B N 1
ATOM 9175 C CA . LYS B 1 563 ? -4.961 -2.031 6.473 1 96.44 563 LYS B CA 1
ATOM 9176 C C . LYS B 1 563 ? -6.316 -2.488 5.945 1 96.44 563 LYS B C 1
ATOM 9178 O O . LYS B 1 563 ? -6.543 -3.684 5.75 1 96.44 563 LYS B O 1
ATOM 9183 N N . LEU B 1 564 ? -7.23 -1.64 5.836 1 98.31 564 LEU B N 1
ATOM 9184 C CA . LEU B 1 564 ? -8.477 -1.827 5.105 1 98.31 564 LEU B CA 1
ATOM 9185 C C . LEU B 1 564 ? -8.398 -1.207 3.717 1 98.31 564 LEU B C 1
ATOM 9187 O O . LEU B 1 564 ? -8.164 -0.004 3.58 1 98.31 564 LEU B O 1
ATOM 9191 N N . LEU B 1 565 ? -8.539 -1.997 2.73 1 98.12 565 LEU B N 1
ATOM 9192 C CA . LEU B 1 565 ? -8.422 -1.566 1.342 1 98.12 565 LEU B CA 1
ATOM 9193 C C . LEU B 1 565 ? -9.711 -1.844 0.574 1 98.12 565 LEU B C 1
ATOM 9195 O O . LEU B 1 565 ? -9.82 -2.861 -0.112 1 98.12 565 LEU B O 1
ATOM 9199 N N . PRO B 1 566 ? -10.68 -0.951 0.592 1 98.44 566 PRO B N 1
ATOM 9200 C CA . PRO B 1 566 ? -11.898 -1.087 -0.205 1 98.44 566 PRO B CA 1
ATOM 9201 C C . PRO B 1 566 ? -11.75 -0.53 -1.618 1 98.44 566 PRO B C 1
ATOM 9203 O O . PRO B 1 566 ? -11.031 0.454 -1.824 1 98.44 566 PRO B O 1
ATOM 9206 N N . PHE B 1 567 ? -12.406 -1.063 -2.535 1 97.94 567 PHE B N 1
ATOM 9207 C CA . PHE B 1 567 ? -12.547 -0.474 -3.859 1 97.94 567 PHE B CA 1
ATOM 9208 C C . PHE B 1 567 ? -13.734 -1.079 -4.594 1 97.94 567 PHE B C 1
ATOM 9210 O O . PHE B 1 567 ? -14.148 -2.203 -4.305 1 97.94 567 PHE B O 1
ATOM 9217 N N . TYR B 1 568 ? -14.344 -0.32 -5.406 1 98.19 568 TYR B N 1
ATOM 9218 C CA . TYR B 1 568 ? -15.375 -0.777 -6.332 1 98.19 568 TYR B CA 1
ATOM 9219 C C . TYR B 1 568 ? -14.781 -1.092 -7.699 1 98.19 568 TYR B C 1
ATOM 9221 O O . TYR B 1 568 ? -14.305 -0.194 -8.398 1 98.19 568 TYR B O 1
ATOM 9229 N N . ALA B 1 569 ? -14.758 -2.383 -8.023 1 96.94 569 ALA B N 1
ATOM 9230 C CA . ALA B 1 569 ? -14.18 -2.846 -9.289 1 96.94 569 ALA B CA 1
ATOM 9231 C C . ALA B 1 569 ? -15.234 -2.889 -10.391 1 96.94 569 ALA B C 1
ATOM 9233 O O . ALA B 1 569 ? -16.234 -3.598 -10.273 1 96.94 569 ALA B O 1
ATOM 9234 N N . VAL B 1 570 ? -15.008 -2.133 -11.406 1 95.44 570 VAL B N 1
ATOM 9235 C CA . VAL B 1 570 ? -15.938 -2.127 -12.523 1 95.44 570 VAL B CA 1
ATOM 9236 C C . VAL B 1 570 ? -15.234 -1.639 -13.789 1 95.44 570 VAL B C 1
ATOM 9238 O O . VAL B 1 570 ? -14.453 -0.684 -13.742 1 95.44 570 VAL B O 1
ATOM 9241 N N . ASP B 1 571 ? -15.391 -2.332 -14.953 1 90.75 571 ASP B N 1
ATOM 9242 C CA . ASP B 1 571 ? -14.867 -1.929 -16.25 1 90.75 571 ASP B CA 1
ATOM 9243 C C . ASP B 1 571 ? -13.359 -1.684 -16.188 1 90.75 571 ASP B C 1
ATOM 9245 O O . ASP B 1 571 ? -12.875 -0.634 -16.609 1 90.75 571 ASP B O 1
ATOM 9249 N N . ASN B 1 572 ? -12.656 -2.492 -15.531 1 87.75 572 ASN B N 1
ATOM 9250 C CA . ASN B 1 572 ? -11.203 -2.479 -15.414 1 87.75 572 ASN B CA 1
ATOM 9251 C C . ASN B 1 572 ? -10.727 -1.293 -14.578 1 87.75 572 ASN B C 1
ATOM 9253 O O . ASN B 1 572 ? -9.602 -0.817 -14.758 1 87.75 572 ASN B O 1
ATOM 9257 N N . LYS B 1 573 ? -11.641 -0.741 -13.82 1 92.44 573 LYS B N 1
ATOM 9258 C CA . LYS B 1 573 ? -11.305 0.34 -12.898 1 92.44 573 LYS B CA 1
ATOM 9259 C C . LYS B 1 573 ? -11.516 -0.09 -11.453 1 92.44 573 LYS B C 1
ATOM 9261 O O . LYS B 1 573 ? -12.383 -0.918 -11.164 1 92.44 573 LYS B O 1
ATOM 9266 N N . ASN B 1 574 ? -10.711 0.393 -10.648 1 95.88 574 ASN B N 1
ATOM 9267 C CA . ASN B 1 574 ? -10.875 0.291 -9.203 1 95.88 574 ASN B CA 1
ATOM 9268 C C . ASN B 1 574 ? -11.125 1.656 -8.57 1 95.88 574 ASN B C 1
ATOM 9270 O O . ASN B 1 574 ? -10.219 2.488 -8.5 1 95.88 574 ASN B O 1
ATOM 9274 N N . ILE B 1 575 ? -12.344 1.896 -8.102 1 97.75 575 ILE B N 1
ATOM 9275 C CA . ILE B 1 575 ? -12.742 3.189 -7.559 1 97.75 575 ILE B CA 1
ATOM 9276 C C . ILE B 1 575 ? -12.648 3.16 -6.035 1 97.75 575 ILE B C 1
ATOM 9278 O O . ILE B 1 575 ? -13.273 2.314 -5.383 1 97.75 575 ILE B O 1
ATOM 9282 N N . PHE B 1 576 ? -11.867 4.016 -5.449 1 97.94 576 PHE B N 1
ATOM 9283 C CA . PHE B 1 576 ? -11.703 4.129 -4.008 1 97.94 576 PHE B CA 1
ATOM 9284 C C . PHE B 1 576 ? -12.828 4.949 -3.393 1 97.94 576 PHE B C 1
ATOM 9286 O O . PHE B 1 576 ? -13.219 5.984 -3.936 1 97.94 576 PHE B O 1
ATOM 9293 N N . PRO B 1 577 ? -13.445 4.504 -2.264 1 98.44 577 PRO B N 1
ATOM 9294 C CA . PRO B 1 577 ? -14.531 5.27 -1.649 1 98.44 577 PRO B CA 1
ATOM 9295 C C . PRO B 1 577 ? -14.07 6.613 -1.097 1 98.44 577 PRO B C 1
ATOM 9297 O O . PRO B 1 577 ? -12.891 6.777 -0.769 1 98.44 577 PRO B O 1
ATOM 9300 N N . PHE B 1 578 ? -15.039 7.531 -1.087 1 98.25 578 PHE B N 1
ATOM 9301 C CA . PHE B 1 578 ? -14.828 8.836 -0.466 1 98.25 578 PHE B CA 1
ATOM 9302 C C . PHE B 1 578 ? -14.609 8.688 1.035 1 98.25 578 PHE B C 1
ATOM 9304 O O . PHE B 1 578 ? -13.688 9.289 1.594 1 98.25 578 PHE B O 1
ATOM 9311 N N . TRP B 1 579 ? -15.391 7.977 1.659 1 98.19 579 TRP B N 1
ATOM 9312 C CA . TRP B 1 579 ? -15.203 7.527 3.035 1 98.19 579 TRP B CA 1
ATOM 9313 C C . TRP B 1 579 ? -15.898 6.188 3.268 1 98.19 579 TRP B C 1
ATOM 9315 O O . TRP B 1 579 ? -16.656 5.723 2.42 1 98.19 579 TRP B O 1
ATOM 9325 N N . MET B 1 580 ? -15.586 5.516 4.348 1 98.62 580 MET B N 1
ATOM 9326 C CA . MET B 1 580 ? -16.156 4.238 4.766 1 98.62 580 MET B CA 1
ATOM 9327 C C . MET B 1 580 ? -16.594 4.293 6.223 1 98.62 580 MET B C 1
ATOM 9329 O O . MET B 1 580 ? -15.828 4.711 7.094 1 98.62 580 MET B O 1
ATOM 9333 N N . GLU B 1 581 ? -17.844 3.951 6.457 1 98.75 581 GLU B N 1
ATOM 9334 C CA . GLU B 1 581 ? -18.391 3.893 7.812 1 98.75 581 GLU B CA 1
ATOM 9335 C C . GLU B 1 581 ? -18.516 2.449 8.289 1 98.75 581 GLU B C 1
ATOM 9337 O O . GLU B 1 581 ? -19.047 1.597 7.578 1 98.75 581 GLU B O 1
ATOM 9342 N N . MET B 1 582 ? -18.016 2.121 9.406 1 98.81 582 MET B N 1
ATOM 9343 C CA . MET B 1 582 ? -18.109 0.795 10.008 1 98.81 582 MET B CA 1
ATOM 9344 C C . MET B 1 582 ? -18.844 0.856 11.344 1 98.81 582 MET B C 1
ATOM 9346 O O . MET B 1 582 ? -18.438 1.571 12.258 1 98.81 582 MET B O 1
ATOM 9350 N N . LYS B 1 583 ? -19.875 0.157 11.484 1 98.75 583 LYS B N 1
ATOM 9351 C CA . LYS B 1 583 ? -20.656 0.052 12.719 1 98.75 583 LYS B CA 1
ATOM 9352 C C . LYS B 1 583 ? -20.672 -1.383 13.234 1 98.75 583 LYS B C 1
ATOM 9354 O O . LYS B 1 583 ? -21.188 -2.283 12.57 1 98.75 583 LYS B O 1
ATOM 9359 N N . ARG B 1 584 ? -20.047 -1.562 14.305 1 98.69 584 ARG B N 1
ATOM 9360 C CA . ARG B 1 584 ? -20.172 -2.877 14.93 1 98.69 584 ARG B CA 1
ATOM 9361 C C . ARG B 1 584 ? -21.609 -3.15 15.352 1 98.69 584 ARG B C 1
ATOM 9363 O O . ARG B 1 584 ? -22.234 -2.312 15.992 1 98.69 584 ARG B O 1
ATOM 9370 N N . VAL B 1 585 ? -22.156 -4.305 15.109 1 98.12 585 VAL B N 1
ATOM 9371 C CA . VAL B 1 585 ? -23.594 -4.5 15.289 1 98.12 585 VAL B CA 1
ATOM 9372 C C . VAL B 1 585 ? -23.844 -5.652 16.266 1 98.12 585 VAL B C 1
ATOM 9374 O O . VAL B 1 585 ? -25 -6.004 16.531 1 98.12 585 VAL B O 1
ATOM 9377 N N . ASP B 1 586 ? -22.922 -6.352 16.828 1 93.69 586 ASP B N 1
ATOM 9378 C CA . ASP B 1 586 ? -23.141 -7.406 17.812 1 93.69 586 ASP B CA 1
ATOM 9379 C C . ASP B 1 586 ? -22.75 -6.93 19.219 1 93.69 586 ASP B C 1
ATOM 9381 O O . ASP B 1 586 ? -22.031 -5.934 19.359 1 93.69 586 ASP B O 1
#

Solvent-accessible surface area (backbone atoms only — not comparable to full-atom values): 59414 Å² total; per-residue (Å²): 140,84,79,81,72,87,71,86,86,70,82,71,76,78,76,74,74,69,69,64,65,66,66,70,67,88,66,61,51,25,36,37,41,37,35,28,25,39,42,27,45,14,71,29,36,76,53,66,29,88,77,41,61,26,68,51,55,35,51,49,46,55,46,3,36,30,34,75,35,22,34,45,31,15,42,52,30,32,22,49,49,10,33,32,45,6,25,61,22,38,54,38,19,20,44,21,64,32,44,45,12,25,33,37,35,65,86,59,61,30,48,44,41,42,41,40,77,73,64,37,49,25,35,39,23,26,56,68,27,34,31,81,44,51,55,27,22,60,70,60,50,40,28,76,38,35,41,26,54,39,38,78,30,61,36,32,66,30,9,73,70,21,28,88,51,51,91,41,24,54,41,48,35,52,32,30,47,72,88,34,83,41,78,46,76,50,47,51,68,59,45,33,46,51,52,48,48,51,51,48,65,73,39,68,91,48,39,32,37,38,39,41,19,39,55,55,45,32,67,68,81,67,63,63,61,79,43,34,64,75,30,69,84,60,63,78,74,65,92,63,53,81,84,72,41,57,69,80,88,68,53,73,65,30,39,54,50,42,31,42,36,34,23,32,47,28,50,52,23,55,44,50,45,54,50,52,51,50,33,51,75,68,71,40,56,68,52,29,34,40,34,43,36,38,31,19,7,22,78,68,66,65,72,41,71,24,32,36,60,29,42,56,25,62,37,52,17,0,16,38,31,53,37,29,44,31,32,58,86,75,39,86,33,59,39,82,40,74,60,66,45,42,41,23,16,47,31,42,26,49,23,63,73,54,71,37,78,70,81,81,91,56,84,61,72,34,51,53,49,58,51,56,71,69,70,45,88,64,93,62,57,54,47,77,45,80,41,55,47,39,82,55,43,62,34,45,42,32,37,24,31,34,34,40,73,54,30,37,43,38,24,74,43,34,55,82,56,58,76,86,62,41,44,24,26,50,38,85,82,33,74,39,66,79,56,72,48,33,87,84,36,48,70,62,50,52,53,49,48,53,51,42,50,52,53,49,61,54,39,56,63,17,62,27,46,73,55,53,66,54,40,53,36,57,43,95,88,36,69,59,37,74,49,38,30,31,54,20,31,67,46,88,83,56,61,84,58,48,72,46,62,48,29,36,54,31,36,36,49,57,45,29,24,37,34,40,36,33,37,85,56,58,41,70,41,69,20,34,43,36,40,32,42,76,59,46,31,42,37,36,78,36,68,68,50,75,37,37,65,52,73,48,73,67,45,73,41,66,68,46,72,44,42,42,36,50,29,40,38,43,96,94,37,51,32,29,55,41,30,40,35,42,28,57,71,115,139,80,75,74,75,76,77,76,75,77,73,75,74,74,73,70,74,67,71,66,66,69,65,67,66,86,65,62,49,25,37,38,42,38,34,29,25,39,42,26,45,14,71,29,37,76,53,67,28,88,75,41,61,27,68,49,55,35,49,50,46,55,46,4,37,30,34,74,34,22,33,45,30,17,40,54,30,32,21,48,50,8,33,33,46,6,24,61,21,38,54,37,19,19,44,21,63,33,45,44,11,24,32,37,35,64,85,60,60,30,49,44,42,42,42,41,77,71,67,36,47,27,35,38,22,25,57,69,28,34,32,80,44,50,56,27,23,61,70,60,50,39,27,77,39,36,40,26,54,38,38,77,30,61,35,33,67,30,8,73,71,20,28,88,50,52,92,42,23,53,44,48,34,52,31,30,48,72,87,34,81,42,79,46,78,49,48,50,67,58,46,34,46,50,53,48,47,51,51,48,66,74,41,68,91,48,40,31,37,37,39,42,20,40,57,55,44,32,68,68,82,67,64,63,62,79,44,35,64,75,31,69,84,61,65,79,73,64,91,63,53,80,84,71,44,58,69,80,89,68,53,74,65,30,39,54,50,43,31,41,36,36,22,33,47,28,50,51,24,54,46,51,44,53,48,53,51,50,32,52,75,68,70,40,57,68,51,29,33,42,34,43,35,36,29,19,8,20,79,67,66,66,71,41,71,24,33,36,60,28,41,55,25,61,38,52,17,0,17,38,31,54,38,30,44,31,33,60,85,75,38,87,33,59,38,82,39,73,60,66,44,43,41,23,16,47,31,41,27,48,24,63,74,56,71,38,78,71,81,81,91,55,83,61,72,33,50,55,49,59,52,56,72,68,70,46,88,64,94,62,58,54,46,79,46,80,41,55,46,38,82,55,41,62,34,45,42,31,37,24,31,34,34,39,72,52,30,36,44,38,24,73,43,36,56,81,56,57,78,83,64,42,42,24,27,50,37,86,82,32,73,39,66,79,58,71,48,32,85,86,35,46,69,60,48,53,54,48,48,52,51,43,50,52,52,50,61,54,40,57,64,17,63,27,48,72,55,52,65,54,39,53,38,56,43,95,88,36,68,58,38,72,50,38,29,32,55,20,32,67,46,86,83,57,60,81,60,49,74,48,61,49,28,36,56,32,35,36,49,58,44,29,23,40,32,40,36,33,38,85,56,58,41,68,41,69,20,32,44,34,40,33,43,75,58,46,31,41,37,36,77,35,68,67,50,75,37,39,65,52,72,49,72,66,44,75,41,66,68,46,72,46,43,42,38,50,30,40,39,43,94,95,37,51,33,30,54,41,30,39,34,42,27,57,73,116

pLDDT: mean 94.34, std 13.65, range [20.77, 98.94]

Foldseek 3Di:
DDDDDPDDDDPPPPPPPPPPPPPPPPAFFAEEEEAEEQCFAQLDVCLPQPAFDQVQVNVLQQQFAWAQQAWAFLHFLQRLLLLFALDGSLLQQAFDQFQQRQAGHLPGAGLLNLCVVVVAAEEEFEADQHDDFPCRDPVNRRHPKYWYFAGNAFLFLGRPFQVVVHQCSQAQTFTAIVNRTDTDGGGRLLVRLVVQLVVCVVQVVHHYYYHRYHRPPPPPLHADPVLLVSQVPDQSQPPPCPVPADADDADPVLRSSSSSRSSRSNVNSVSVVVSQVSCVVSVNNQRYKYKYKYNWAHDGGGDNSRADDGRQAPTCNTIGMIITIHHVVLASRSHYQHQNAYSSQNSQQSCVSSVTDHDDPDDNNHHHCSCVSVVHDDPCSFPKDKYAHDFPHGDAQQSIWIHGPQKIKHGNDHNPDDLVRIFMDRCVVPVRRPDGCCVVVVVVSVVRVVVNVVVVVVSCVNPCNVVPDAHEDDDPVDFWDKFAQRSWHADTPRTQDFFGWTKGWHFYAWAWKKKKFFHPFWAAAQWKKWKDWPPDIDIDHGRDTRDRMDIDGGHTDHGDTGIITIFIDDPNTTTGTRMMIIGGDD/DPPPPVPPPPPPPPPPPPPPPPPPPPAQFAEEEEAEEQCFAQLDVCLPQPAFDQVQVNVLQQQFAWAQQAWAFLHFLQRLCLLFALDGSLLQQAFDQFQQRQAGHLPGAGLLNLCVVVVAAEEEFEADQHDDFPCRDPVNRRHPKYWYFAGNAFLFLGRPFQVVVHQCSQAQTFTAIVNRTDTDGGGRLLVRLVVQLVVCVVCVVHHYYYHRYHRPPPPPLHADPVLLVSQVPDQSQPPPCPVPADADDADPVLRSSSSSRSSRSNVNSVSVVVSVVSCVVSVNNQRYKYKYKYNWAHDGGHDNSRADDGRQAPTCNTIGIIITIHHVVLASRSHYQHQNAYSSQNSQQSCVSSVTDHDDPDDNNHHHCSCVSVVHDDPCSFPKDKYAHDFPHGDAQQSIWIHGPQKIKHGNDHNPDDLVRIFMDRCVVPVRRPDGCCVVVVVVSVVRVVVNVVVVVVSCVNPCNVVPDAHEDDDPVDFWDKFAQRSWHADTPRTQDFFGWTKGWHFYAWAWKKKKFFHPFWAAAQWKKWKDWPPDIDIDHGRDTRDRMDIDGGHTDHGDTGIITIFIDDPNTTTGTRMMIIGGDD

InterPro domains:
  IPR000917 Sulfatase, N-terminal [PF00884] (29-353)
  IPR017850 Alkaline-phosphatase-like, core domain superfamily [G3DSA:3.40.720.10] (28-392)
  IPR017850 Alkaline-phosphatase-like, core domain superfamily [SSF53649] (27-456)
  IPR024607 Sulfatase, conserved site [PS00523] (74-86)
  IPR050738 Sulfatase enzyme [PTHR42693] (11-459)

Sequence (1172 aa):
MNLMYKHCILLFMILGLTSGGYAQKNQRPNVILVITDDQGYGDLGFTGNLHVKTPVIDALARESVRFNNFYVSPVCAPTRSSLMTGRYSLRTGMRDTYNGGAIMASNEVTIAEMLKQADYTTGAFGKWHLGDNYPSRPSDQGFDESVIHLSGGMGQVGDITTYFKGDTSYFDPVLWHNNQQQAYEGYCSDIFTDQAINFIDKNKESPFFCYLAYNAPHTPLQVPDSYYQKYRDIDPSAGFGKDGKPFSKMSEKDKEDARKVYAMVNNIDDNLGKLFKKLDALGLSENTLVIFMTDNGPQQTRYVSGMRGLKGDVYNGGVRVPFYLKYPALSKGDKDVETMTAHLDVLPTLSAICDVEMPKDRIIDGKSLVPLIQGQKVEWADRSLFFYWSRRYPELYNNMAIQKAGYKLVGKTDYNAAIEDFELFQLTKDPYEQHNVLKENKELAIDLKKELDKIYGELIISENLVNPPKISVGTPYENPVILNRNDAGGERGIWNQEEIYGHWDTEIEEGYYDITFKFVQPVVGNGKMVLEANTLVRQMENKKGDTDIIQMEKVYFPKMTGKLLPFYAVDNKNIFPFWMEMKRVDMNLMYKHCILLFMILGLTSGGYAQKNQRPNVILVITDDQGYGDLGFTGNLHVKTPVIDALARESVRFNNFYVSPVCAPTRSSLMTGRYSLRTGMRDTYNGGAIMASNEVTIAEMLKQADYTTGAFGKWHLGDNYPSRPSDQGFDESVIHLSGGMGQVGDITTYFKGDTSYFDPVLWHNNQQQAYEGYCSDIFTDQAINFIDKNKESPFFCYLAYNAPHTPLQVPDSYYQKYRDIDPSAGFGKDGKPFSKMSEKDKEDARKVYAMVNNIDDNLGKLFKKLDALGLSENTLVIFMTDNGPQQTRYVSGMRGLKGDVYNGGVRVPFYLKYPALSKGDKDVETMTAHLDVLPTLSAICDVEMPKDRIIDGKSLVPLIQGQKVEWADRSLFFYWSRRYPELYNNMAIQKAGYKLVGKTDYNAAIEDFELFQLTKDPYEQHNVLKENKELAIDLKKELDKIYGELIISENLVNPPKISVGTPYENPVILNRNDAGGERGIWNQEEIYGHWDTEIEEGYYDITFKFVQPVVGNGKMVLEANTLVRQMENKKGDTDIIQMEKVYFPKMTGKLLPFYAVDNKNIFPFWMEMKRVD

Nearest PDB structures (foldseek):
  6bia-assembly1_A  TM=8.666E-01  e=1.614E-35  Pseudoalteromonas fuliginea
  3ed4-assembly1_A  TM=8.445E-01  e=1.138E-35  Escherichia coli
  1p49-assembly1_A  TM=7.664E-01  e=1.573E-28  Homo sapiens
  6hhm-assembly1_A  TM=6.882E-01  e=6.970E-25  Formosa agariphila
  4upl-assembly1_C  TM=7.531E-01  e=4.128E-23  Ruegeria pomeroyi DSS-3

Radius of gyration: 38.85 Å; Cα contacts (8 Å, |Δi|>4): 2879; chains: 2; bounding box: 86×161×146 Å